Protein 3GAA (pdb70)

B-factor: mean 48.85, std 12.39, range [15.45, 99.06]

Solvent-accessible surface area: 57296 Å² total; per-residue (Å²): 194,160,116,140,52,135,154,103,38,72,22,135,53,101,143,60,40,50,187,84,23,99,96,0,13,0,0,0,0,22,20,56,89,10,25,2,3,6,4,0,0,14,1,0,17,104,28,58,57,18,82,79,49,20,50,8,96,18,112,46,6,19,27,4,0,0,3,5,53,24,100,17,33,12,0,0,7,5,27,0,16,132,61,29,53,8,0,0,0,10,0,22,0,55,22,59,47,84,49,9,42,72,0,0,44,58,1,0,71,62,1,46,103,0,26,9,43,37,0,0,1,2,53,9,43,77,26,118,42,24,116,171,155,53,47,19,50,0,0,0,66,120,98,30,4,74,119,11,97,177,37,61,12,90,42,14,138,32,2,14,11,29,32,16,3,0,3,0,1,8,12,0,24,51,60,182,20,40,3,0,0,0,20,0,20,2,6,92,123,98,65,20,19,22,0,0,46,19,0,0,96,7,0,37,148,28,37,106,23,163,7,146,48,103,145,0,80,108,46,0,84,60,30,13,89,46,15,97,102,6,64,74,49,13,134,100,35,95,118,160,67,146,196,231,109,154,64,156,154,101,42,70,14,139,53,105,146,57,35,50,188,81,19,88,103,0,16,0,0,0,0,22,14,50,85,15,32,3,3,1,4,0,0,19,2,1,18,106,40,51,56,16,84,76,47,22,56,7,79,12,112,48,4,18,34,6,0,0,4,6,52,21,92,12,21,2,0,0,4,1,19,0,18,136,63,33,57,8,0,0,0,5,0,11,1,43,24,60,42,83,58,13,50,67,0,1,51,47,0,0,60,53,0,47,87,1,29,14,42,29,0,0,1,2,51,6,42,78,25,154,64,39,77,190,164,56,44,17,63,0,2,1,76,123,90,38,6,75,108,8,91,180,38,61,13,88,41,15,139,32,1,11,16,30,34,12,3,0,3,0,0,12,22,0,19,40,69,188,25,44,7,0,0,0,19,0,15,3,15,111,127,109,53,20,17,16,0,0,54,15,0,0,93,9,0,37,142,35,41,110,23,161,5,162,46,103,126,2,85,143,52,1,114,48,35,22,115,49,8,114,95,3,60,90,49,31,142,100,28,75,98,160,84,150,194,241,167,110,144,70,162,145,105,37,72,26,132,61,118,132,47,41,54,190,74,26,95,95,0,16,1,0,0,0,22,14,42,88,7,18,3,2,1,5,0,0,15,2,0,17,115,33,54,57,16,82,75,48,22,50,9,97,15,111,43,5,15,34,4,0,0,1,4,48,22,93,17,32,11,0,0,8,3,28,0,24,135,61,33,50,6,0,0,0,5,0,17,1,42,22,59,43,78,50,11,54,72,0,1,50,46,0,0,61,62,0,57,91,0,28,14,44,33,0,0,1,2,50,5,48,63,44,118,57,44,92,171,153,39,56,17,58,0,0,1,69,136,92,29,15,68,131,10,102,199,30,70,12,80,46,8,139,33,2,13,15,27,32,16,1,0,3,0,1,13,20,0,21,39,61,180,26,47,8,0,0,0,19,0,26,3,2,74,123,100,69,15,17,15,0,0,47,13,0,0,97,7,0,30,134,37,44,106,28,157,4,147,46,95,131,4,81,105,60,1,109,67,32,7,123,43,12,59,94,4,41,98,54,24,146,104,28,72,116,147,82,152,184,198,171,116,143,56,127,147,104,34,82,19,132,62,115,142,66,36,41,196,86,24,84,108,0,13,0,1,0,0,23,21,53,88,7,15,4,3,1,4,0,0,13,1,0,17,110,44,52,60,16,79,74,52,18,55,10,88,13,105,56,7,12,34,3,0,0,1,2,60,26,107,13,18,10,0,0,5,4,25,0,22,134,68,35,51,4,0,0,0,3,0,14,0,57,21,61,52,76,51,12,50,66,0,0,50,56,1,0,61,60,0,53,86,0,26,11,44,31,0,0,4,2,57,1,47,71,38,163,89,115,176,125,68,29,15,46,0,1,0,82,126,84,39,9,74,120,9,93,165,32,56,14,91,41,14,140,33,3,12,21,29,39,13,4,0,3,0,0,12,19,0,20,49,64,188,21,50,6,0,1,0,17,0,24,2,35,81,142,110,40,21,11,22,0,0,49,16,1,0,102,11,0,31,136,40,34,114,32,169,5,156,44,85,129,1,76,101,58,1,103,57,27,16,91,47,14,106,95,6,60,71,58,17,133,85,36,84,109,145,72,152,205,199,156,98,130,67,139,145,108,34,70,16,115,61,99,130,59,32,49,186,90,24,102,102,0,12,0,0,0,0,22,12,60,86,11,30,4,2,2,7,0,0,16,3,0,19,100,42,60,56,16,69,78,50,19,54,10,80,15,102,50,6,18,34,6,0,0,1,3,51,18,88,12,28,11,0,0,12,3,28,0,18,130,67,37,52,11,0,0,0,3,0,17,1,47,26,60,45,79,51,12,54,82,0,0,46,51,0,0,60,61,1,52,81,1,25,12,47,23,0,0,4,3,54,7,46,78,15,132,59,72,51,170,138,62,43,14,52,0,0,0,77,144,106,56,12,71,158,13,113,189,39,58,11,92,37,13,134,37,2,12,16,28,37,15,6,0,2,0,0,12,15,2,19,44,61,180,19,46,6,0,0,0,25,0,21,2,17,72,127,105,70,25,24,28,0,0,40,12,0,0,98,8,0,36,132,36,42,107,27,170,7,162,40,124,124,0,75,90,64,2,110,59,32,16,96,44,12,104,99,4,76,88,49,21,139,81,37,79,99,147,103,188,199

Structure (mmCIF, N/CA/C/O backbone):
data_3GAA
#
_entry.id   3GAA
#
_cell.length_a   184.318
_cell.length_b   184.318
_cell.length_c   260.485
_cell.angle_alpha   90.00
_cell.angle_beta   90.00
_cell.angle_gamma   120.00
#
_symmetry.space_group_name_H-M   'H 3 2'
#
loop_
_entity.id
_entity.type
_entity.pdbx_description
1 polymer 'uncharacterized protein Ta1441'
2 water water
#
loop_
_atom_site.group_PDB
_atom_site.id
_atom_site.type_symbol
_atom_site.label_atom_id
_atom_site.label_alt_id
_atom_site.label_comp_id
_atom_site.label_asym_id
_atom_site.label_entity_id
_atom_site.label_seq_id
_atom_site.pdbx_PDB_ins_code
_atom_site.Cartn_x
_atom_site.Cartn_y
_atom_site.Cartn_z
_atom_site.occupancy
_atom_site.B_iso_or_equiv
_atom_site.auth_seq_id
_atom_site.auth_comp_id
_atom_site.auth_asym_id
_atom_site.auth_atom_id
_atom_site.pdbx_PDB_model_num
ATOM 1 N N . MET A 1 4 ? 43.981 95.147 140.442 1.00 82.97 4 MET A N 1
ATOM 2 C CA . MET A 1 4 ? 42.793 94.869 141.321 1.00 83.22 4 MET A CA 1
ATOM 3 C C . MET A 1 4 ? 42.379 96.082 142.175 1.00 81.31 4 MET A C 1
ATOM 4 O O . MET A 1 4 ? 41.196 96.275 142.453 1.00 81.74 4 MET A O 1
ATOM 9 N N . ILE A 1 5 ? 43.362 96.874 142.601 1.00 78.66 5 ILE A N 1
ATOM 10 C CA . ILE A 1 5 ? 43.164 97.912 143.593 1.00 76.27 5 ILE A CA 1
ATOM 11 C C . ILE A 1 5 ? 43.252 99.242 142.852 1.00 74.66 5 ILE A C 1
ATOM 12 O O . ILE A 1 5 ? 44.244 99.922 142.872 1.00 74.14 5 ILE A O 1
ATOM 17 N N . MET A 1 6 ? 42.151 99.550 142.176 1.00 73.43 6 MET A N 1
ATOM 18 C CA . MET A 1 6 ? 41.979 100.672 141.246 1.00 72.31 6 MET A CA 1
ATOM 19 C C . MET A 1 6 ? 41.412 101.879 141.986 1.00 70.64 6 MET A C 1
ATOM 20 O O . MET A 1 6 ? 40.982 101.779 143.122 1.00 69.63 6 MET A O 1
ATOM 25 N N . VAL A 1 7 ? 41.451 103.023 141.322 1.00 69.54 7 VAL A N 1
ATOM 26 C CA . VAL A 1 7 ? 40.579 104.143 141.621 1.00 68.93 7 VAL A CA 1
ATOM 27 C C . VAL A 1 7 ? 39.506 104.154 140.559 1.00 68.40 7 VAL A C 1
ATOM 28 O O . VAL A 1 7 ? 39.789 104.263 139.382 1.00 68.48 7 VAL A O 1
ATOM 32 N N . ASN A 1 8 ? 38.268 104.091 140.984 1.00 68.03 8 ASN A N 1
ATOM 33 C CA . ASN A 1 8 ? 37.176 103.916 140.091 1.00 67.78 8 ASN A CA 1
ATOM 34 C C . ASN A 1 8 ? 36.356 105.178 140.036 1.00 67.71 8 ASN A C 1
ATOM 35 O O . ASN A 1 8 ? 35.938 105.694 141.059 1.00 67.29 8 ASN A O 1
ATOM 40 N N . LYS A 1 9 ? 36.194 105.692 138.828 1.00 68.69 9 LYS A N 1
ATOM 41 C CA . LYS A 1 9 ? 35.560 106.965 138.563 1.00 69.87 9 LYS A CA 1
ATOM 42 C C . LYS A 1 9 ? 34.084 106.804 138.440 1.00 71.01 9 LYS A C 1
ATOM 43 O O . LYS A 1 9 ? 33.603 105.787 138.007 1.00 72.64 9 LYS A O 1
ATOM 49 N N . LYS A 1 10 ? 33.356 107.834 138.795 1.00 71.68 10 LYS A N 1
ATOM 50 C CA . LYS A 1 10 ? 31.933 107.708 138.967 1.00 72.51 10 LYS A CA 1
ATOM 51 C C . LYS A 1 10 ? 31.115 107.644 137.692 1.00 73.03 10 LYS A C 1
ATOM 52 O O . LYS A 1 10 ? 29.998 107.158 137.695 1.00 73.45 10 LYS A O 1
ATOM 58 N N . ALA A 1 11 ? 31.675 108.108 136.597 1.00 73.35 11 ALA A N 1
ATOM 59 C CA . ALA A 1 11 ? 30.970 108.077 135.327 1.00 73.57 11 ALA A CA 1
ATOM 60 C C . ALA A 1 11 ? 31.127 106.758 134.574 1.00 73.13 11 ALA A C 1
ATOM 61 O O . ALA A 1 11 ? 30.392 106.473 133.648 1.00 73.33 11 ALA A O 1
ATOM 63 N N . SER A 1 12 ? 32.104 105.967 134.966 1.00 72.68 12 SER A N 1
ATOM 64 C CA . SER A 1 12 ? 32.516 104.833 134.187 1.00 72.47 12 SER A CA 1
ATOM 65 C C . SER A 1 12 ? 32.369 103.552 134.954 1.00 72.82 12 SER A C 1
ATOM 66 O O . SER A 1 12 ? 33.076 102.592 134.722 1.00 72.12 12 SER A O 1
ATOM 69 N N . GLU A 1 13 ? 31.434 103.549 135.879 1.00 73.58 13 GLU A N 1
ATOM 70 C CA . GLU A 1 13 ? 31.222 102.399 136.776 1.00 74.06 13 GLU A CA 1
ATOM 71 C C . GLU A 1 13 ? 30.758 101.173 135.910 1.00 74.34 13 GLU A C 1
ATOM 72 O O . GLU A 1 13 ? 31.317 100.070 136.006 1.00 74.30 13 GLU A O 1
ATOM 78 N N . SER A 1 14 ? 29.813 101.396 134.991 1.00 74.57 14 SER A N 1
ATOM 79 C CA . SER A 1 14 ? 29.326 100.344 134.071 1.00 74.35 14 SER A CA 1
ATOM 80 C C . SER A 1 14 ? 30.439 99.686 133.228 1.00 73.67 14 SER A C 1
ATOM 81 O O . SER A 1 14 ? 30.258 98.621 132.648 1.00 72.04 14 SER A O 1
ATOM 84 N N . GLN A 1 15 ? 31.590 100.335 133.174 1.00 73.79 15 GLN A N 1
ATOM 85 C CA . GLN A 1 15 ? 32.682 99.877 132.345 1.00 74.08 15 GLN A CA 1
ATOM 86 C C . GLN A 1 15 ? 33.849 99.213 133.126 1.00 73.83 15 GLN A C 1
ATOM 87 O O . GLN A 1 15 ? 34.431 98.245 132.631 1.00 73.81 15 GLN A O 1
ATOM 93 N N . VAL A 1 16 ? 34.187 99.717 134.328 1.00 73.43 16 VAL A N 1
ATOM 94 C CA . VAL A 1 16 ? 35.098 98.996 135.253 1.00 72.96 16 VAL A CA 1
ATOM 95 C C . VAL A 1 16 ? 34.532 97.631 135.635 1.00 72.85 16 VAL A C 1
ATOM 96 O O . VAL A 1 16 ? 35.268 96.654 135.829 1.00 71.66 16 VAL A O 1
ATOM 100 N N . MET A 1 17 ? 33.199 97.617 135.714 1.00 73.30 17 MET A N 1
ATOM 101 C CA . MET A 1 17 ? 32.402 96.559 136.319 1.00 73.57 17 MET A CA 1
ATOM 102 C C . MET A 1 17 ? 31.645 95.602 135.356 1.00 73.31 17 MET A C 1
ATOM 103 O O . MET A 1 17 ? 30.941 94.725 135.836 1.00 72.90 17 MET A O 1
ATOM 108 N N . GLU A 1 18 ? 31.786 95.732 134.030 1.00 73.65 18 GLU A N 1
ATOM 109 C CA . GLU A 1 18 ? 30.924 94.969 133.064 1.00 73.86 18 GLU A CA 1
ATOM 110 C C . GLU A 1 18 ? 29.407 95.078 133.341 1.00 72.74 18 GLU A C 1
ATOM 111 O O . GLU A 1 18 ? 28.677 94.136 133.090 1.00 72.35 18 GLU A O 1
ATOM 117 N N . LEU A 1 19 ? 28.954 96.225 133.857 1.00 72.16 19 LEU A N 1
ATOM 118 C CA . LEU A 1 19 ? 27.657 96.382 134.614 1.00 71.31 19 LEU A CA 1
ATOM 119 C C . LEU A 1 19 ? 26.627 97.011 133.683 1.00 69.97 19 LEU A C 1
ATOM 120 O O . LEU A 1 19 ? 25.680 97.660 134.124 1.00 69.45 19 LEU A O 1
ATOM 125 N N . GLU A 1 20 ? 26.824 96.752 132.386 1.00 68.41 20 GLU A N 1
ATOM 126 C CA . GLU A 1 20 ? 26.272 97.546 131.303 1.00 67.26 20 GLU A CA 1
ATOM 127 C C . GLU A 1 20 ? 24.790 97.257 130.992 1.00 65.84 20 GLU A C 1
ATOM 128 O O . GLU A 1 20 ? 24.052 98.177 130.636 1.00 65.54 20 GLU A O 1
ATOM 134 N N . LYS A 1 21 ? 24.352 96.003 131.152 1.00 64.41 21 LYS A N 1
ATOM 135 C CA . LYS A 1 21 ? 22.909 95.643 131.109 1.00 63.35 21 LYS A CA 1
ATOM 136 C C . LYS A 1 21 ? 22.083 96.539 132.005 1.00 62.59 21 LYS A C 1
ATOM 137 O O . LYS A 1 21 ? 20.928 96.840 131.705 1.00 62.53 21 LYS A O 1
ATOM 139 N N . ARG A 1 22 ? 22.699 96.950 133.110 1.00 62.18 22 ARG A N 1
ATOM 140 C CA . ARG A 1 22 ? 22.027 97.688 134.205 1.00 62.00 22 ARG A CA 1
ATOM 141 C C . ARG A 1 22 ? 21.344 98.966 133.721 1.00 60.50 22 ARG A C 1
ATOM 142 O O . ARG A 1 22 ? 20.221 99.229 134.098 1.00 59.74 22 ARG A O 1
ATOM 150 N N . ASN A 1 23 ? 22.016 99.744 132.879 1.00 59.27 23 ASN A N 1
ATOM 151 C CA . ASN A 1 23 ? 21.414 100.981 132.376 1.00 58.92 23 ASN A CA 1
ATOM 152 C C . ASN A 1 23 ? 20.778 100.806 130.960 1.00 57.38 23 ASN A C 1
ATOM 153 O O . ASN A 1 23 ? 20.872 101.708 130.106 1.00 57.34 23 ASN A O 1
ATOM 158 N N . TYR A 1 24 ? 20.145 99.639 130.740 1.00 55.24 24 TYR A N 1
ATOM 159 C CA . TYR A 1 24 ? 19.384 99.331 129.525 1.00 53.25 24 TYR A CA 1
ATOM 160 C C . TYR A 1 24 ? 18.199 98.480 129.873 1.00 52.84 24 TYR A C 1
ATOM 161 O O . TYR A 1 24 ? 18.357 97.412 130.469 1.00 53.71 24 TYR A O 1
ATOM 170 N N . ASN A 1 25 ? 17.014 98.931 129.469 1.00 51.67 25 ASN A N 1
ATOM 171 C CA . ASN A 1 25 ? 15.788 98.170 129.676 1.00 50.69 25 ASN A CA 1
ATOM 172 C C . ASN A 1 25 ? 15.565 97.291 128.496 1.00 48.46 25 ASN A C 1
ATOM 173 O O . ASN A 1 25 ? 14.734 97.549 127.660 1.00 48.53 25 ASN A O 1
ATOM 178 N N . ASN A 1 26 ? 16.385 96.273 128.394 1.00 46.50 26 ASN A N 1
ATOM 179 C CA . ASN A 1 26 ? 16.115 95.130 127.508 1.00 45.74 26 ASN A CA 1
ATOM 180 C C . ASN A 1 26 ? 15.882 95.300 125.995 1.00 42.94 26 ASN A C 1
ATOM 181 O O . ASN A 1 26 ? 14.986 94.688 125.416 1.00 41.78 26 ASN A O 1
ATOM 186 N N . PRO A 1 27 ? 16.763 96.069 125.360 1.00 40.06 27 PRO A N 1
ATOM 187 C CA . PRO A 1 27 ? 16.463 96.786 124.144 1.00 38.48 27 PRO A CA 1
ATOM 188 C C . PRO A 1 27 ? 16.340 95.905 122.930 1.00 36.57 27 PRO A C 1
ATOM 189 O O . PRO A 1 27 ? 16.897 94.810 122.916 1.00 35.53 27 PRO A O 1
ATOM 193 N N . VAL A 1 28 ? 15.582 96.363 121.941 1.00 34.81 28 VAL A N 1
ATOM 194 C CA . VAL A 1 28 ? 15.572 95.695 120.637 1.00 34.43 28 VAL A CA 1
ATOM 195 C C . VAL A 1 28 ? 16.556 96.425 119.757 1.00 34.27 28 VAL A C 1
ATOM 196 O O . VAL A 1 28 ? 16.477 97.665 119.673 1.00 35.21 28 VAL A O 1
ATOM 200 N N . VAL A 1 29 ? 17.464 95.684 119.116 1.00 33.37 29 VAL A N 1
ATOM 201 C CA . VAL A 1 29 ? 18.539 96.306 118.357 1.00 33.79 29 VAL A CA 1
ATOM 202 C C . VAL A 1 29 ? 18.352 96.216 116.851 1.00 33.68 29 VAL A C 1
ATOM 203 O O . VAL A 1 29 ? 18.289 95.127 116.301 1.00 33.63 29 VAL A O 1
ATOM 207 N N . LEU A 1 30 ? 18.301 97.362 116.185 1.00 33.80 30 LEU A N 1
ATOM 208 C CA . LEU A 1 30 ? 18.115 97.390 114.740 1.00 34.39 30 LEU A CA 1
ATOM 209 C C . LEU A 1 30 ? 19.422 97.747 114.062 1.00 35.65 30 LEU A C 1
ATOM 210 O O . LEU A 1 30 ? 20.080 98.677 114.487 1.00 35.90 30 LEU A O 1
ATOM 215 N N . CYS A 1 31 ? 19.788 97.046 112.983 1.00 37.71 31 CYS A N 1
ATOM 216 C CA . CYS A 1 31 ? 21.071 97.289 112.277 1.00 39.20 31 CYS A CA 1
ATOM 217 C C . CYS A 1 31 ? 20.974 97.643 110.833 1.00 39.60 31 CYS A C 1
ATOM 218 O O . CYS A 1 31 ? 20.149 97.061 110.128 1.00 40.77 31 CYS A O 1
ATOM 221 N N . GLY A 1 32 ? 21.884 98.509 110.385 1.00 39.66 32 GLY A N 1
ATOM 222 C CA . GLY A 1 32 ? 22.001 98.887 108.991 1.00 39.96 32 GLY A CA 1
ATOM 223 C C . GLY A 1 32 ? 23.463 99.006 108.581 1.00 40.71 32 GLY A C 1
ATOM 224 O O . GLY A 1 32 ? 24.234 99.784 109.135 1.00 40.41 32 GLY A O 1
ATOM 225 N N . PHE A 1 33 ? 23.833 98.239 107.573 1.00 41.88 33 PHE A N 1
ATOM 226 C CA . PHE A 1 33 ? 25.183 98.294 107.031 1.00 42.47 33 PHE A CA 1
ATOM 227 C C . PHE A 1 33 ? 25.166 98.702 105.587 1.00 42.63 33 PHE A C 1
ATOM 228 O O . PHE A 1 33 ? 24.143 98.782 104.947 1.00 43.14 33 PHE A O 1
ATOM 236 N N . ALA A 1 34 ? 26.341 98.991 105.099 1.00 43.62 34 ALA A N 1
ATOM 237 C CA . ALA A 1 34 ? 26.515 99.593 103.835 1.00 44.37 34 ALA A CA 1
ATOM 238 C C . ALA A 1 34 ? 26.704 98.455 102.857 1.00 45.06 34 ALA A C 1
ATOM 239 O O . ALA A 1 34 ? 27.810 98.257 102.390 1.00 46.63 34 ALA A O 1
ATOM 241 N N . GLY A 1 35 ? 25.637 97.69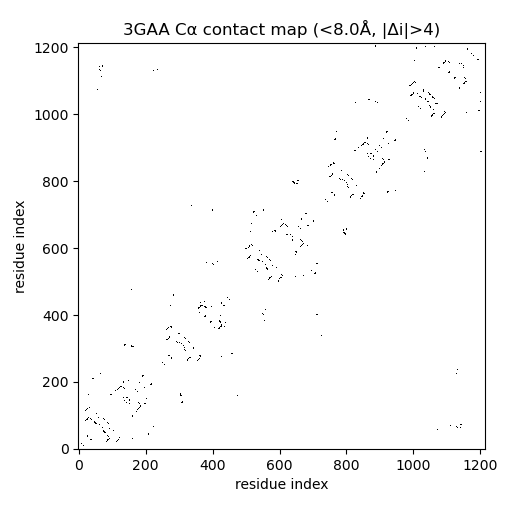9 102.579 1.00 45.33 35 GLY A N 1
ATOM 242 C CA . GLY A 1 35 ? 25.673 96.516 101.692 1.00 45.33 35 GLY A CA 1
ATOM 243 C C . GLY A 1 35 ? 25.481 96.841 100.213 1.00 46.05 35 GLY A C 1
ATOM 244 O O . GLY A 1 35 ? 25.994 97.865 99.719 1.00 45.91 35 GLY A O 1
ATOM 245 N N . SER A 1 36 ? 24.751 95.985 99.483 1.00 46.67 36 SER A N 1
ATOM 246 C CA . SER A 1 36 ? 24.474 96.273 98.039 1.00 47.34 36 SER A CA 1
ATOM 247 C C . SER A 1 36 ? 23.569 97.472 97.947 1.00 46.75 36 SER A C 1
ATOM 248 O O . SER A 1 36 ? 24.033 98.586 97.677 1.00 49.51 36 SER A O 1
ATOM 251 N N . THR A 1 37 ? 22.305 97.283 98.277 1.00 45.01 37 THR A N 1
ATOM 252 C CA . THR A 1 37 ? 21.385 98.421 98.368 1.00 43.18 37 THR A CA 1
ATOM 253 C C . THR A 1 37 ? 21.852 99.352 99.476 1.00 40.84 37 THR A C 1
ATOM 254 O O . THR A 1 37 ? 22.625 98.958 100.316 1.00 39.77 37 THR A O 1
ATOM 258 N N . PRO A 1 38 ? 21.402 100.604 99.455 1.00 39.54 38 PRO A N 1
ATOM 259 C CA . PRO A 1 38 ? 21.587 101.548 100.571 1.00 38.39 38 PRO A CA 1
ATOM 260 C C . PRO A 1 38 ? 20.476 101.486 101.631 1.00 37.49 38 PRO A C 1
ATOM 261 O O . PRO A 1 38 ? 20.523 102.282 102.583 1.00 37.35 38 PRO A O 1
ATOM 265 N N . THR A 1 39 ? 19.499 100.565 101.497 1.00 35.86 39 THR A N 1
ATOM 266 C CA . THR A 1 39 ? 18.312 100.688 102.289 1.00 35.04 39 THR A CA 1
ATOM 267 C C . THR A 1 39 ? 18.501 100.378 103.783 1.00 34.12 39 THR A C 1
ATOM 268 O O . THR A 1 39 ? 17.825 100.985 104.588 1.00 35.18 39 THR A O 1
ATOM 272 N N . GLY A 1 40 ? 19.417 99.508 104.189 1.00 33.17 40 GLY A N 1
ATOM 273 C CA . GLY A 1 40 ? 19.709 99.349 105.627 1.00 32.18 40 GLY A CA 1
ATOM 274 C C . GLY A 1 40 ? 20.176 100.623 106.357 1.00 31.85 40 GLY A C 1
ATOM 275 O O . GLY A 1 40 ? 19.625 100.985 107.401 1.00 30.87 40 GLY A O 1
ATOM 276 N N . VAL A 1 41 ? 21.192 101.303 105.809 1.00 31.42 41 VAL A N 1
ATOM 277 C CA . VAL A 1 41 ? 21.725 102.548 106.411 1.00 30.75 41 VAL A CA 1
ATOM 278 C C . VAL A 1 41 ? 20.699 103.674 106.317 1.00 30.05 41 VAL A C 1
ATOM 279 O O . VAL A 1 41 ? 20.563 104.505 107.210 1.00 30.34 41 VAL A O 1
ATOM 283 N N . LEU A 1 42 ? 19.942 103.692 105.244 1.00 29.41 42 LEU A N 1
ATOM 284 C CA . LEU A 1 42 ? 18.867 104.646 105.149 1.00 28.74 42 LEU A CA 1
ATOM 285 C C . LEU A 1 42 ? 17.819 104.387 106.188 1.00 28.21 42 LEU A C 1
ATOM 286 O O . LEU A 1 42 ? 17.343 105.321 106.774 1.00 30.01 42 LEU A O 1
ATOM 291 N N . ALA A 1 43 ? 17.434 103.150 106.451 1.00 27.61 43 ALA A N 1
ATOM 292 C CA . ALA A 1 43 ? 16.493 102.921 107.566 1.00 27.29 43 ALA A CA 1
ATOM 293 C C . ALA A 1 43 ? 17.119 103.344 108.905 1.00 26.34 43 ALA A C 1
ATOM 294 O O . ALA A 1 43 ? 16.537 104.116 109.627 1.00 24.31 43 ALA A O 1
ATOM 296 N N . ALA A 1 44 ? 18.333 102.848 109.178 1.00 26.71 44 ALA A N 1
ATOM 297 C CA . ALA A 1 44 ? 19.078 103.133 110.413 1.00 26.72 44 ALA A CA 1
ATOM 298 C C . ALA A 1 44 ? 19.030 104.602 110.620 1.00 27.70 44 ALA A C 1
ATOM 299 O O . ALA A 1 44 ? 18.506 105.040 111.637 1.00 30.12 44 ALA A O 1
ATOM 301 N N . SER A 1 45 ? 19.506 105.381 109.654 1.00 27.17 45 SER A N 1
ATOM 302 C CA . SER A 1 45 ? 19.491 106.834 109.811 1.00 26.77 45 SER A CA 1
ATOM 303 C C . SER A 1 45 ? 18.139 107.415 110.050 1.00 26.05 45 SER A C 1
ATOM 304 O O . SER A 1 45 ? 17.977 108.220 110.972 1.00 25.78 45 SER A O 1
ATOM 307 N N . TYR A 1 46 ? 17.180 107.027 109.220 1.00 25.21 46 TYR A N 1
ATOM 308 C CA . TYR A 1 46 ? 15.831 107.485 109.430 1.00 25.13 46 TYR A CA 1
ATOM 309 C C . TYR A 1 46 ? 15.419 107.273 110.865 1.00 25.19 46 TYR A C 1
ATOM 310 O O . TYR A 1 46 ? 15.014 108.214 111.498 1.00 25.47 46 TYR A O 1
ATOM 319 N N . ILE A 1 47 ? 15.538 106.055 111.398 1.00 25.06 47 ILE A N 1
ATOM 320 C CA . ILE A 1 47 ? 14.889 105.804 112.653 1.00 25.11 47 ILE A CA 1
ATOM 321 C C . ILE A 1 47 ? 15.645 106.564 113.770 1.00 24.95 47 ILE A C 1
ATOM 322 O O . ILE A 1 47 ? 15.039 107.116 114.674 1.00 23.21 47 ILE A O 1
ATOM 327 N N . VAL A 1 48 ? 16.969 106.628 113.669 1.00 26.15 48 VAL A N 1
ATOM 328 C CA . VAL A 1 48 ? 17.814 107.413 114.581 1.00 26.68 48 VAL A CA 1
ATOM 329 C C . VAL A 1 48 ? 17.279 108.809 114.666 1.00 27.64 48 VAL A C 1
ATOM 330 O O . VAL A 1 48 ? 17.008 109.325 115.749 1.00 29.40 48 VAL A O 1
ATOM 334 N N . GLU A 1 49 ? 17.099 109.441 113.526 1.00 28.06 49 GLU A N 1
ATOM 335 C CA . GLU A 1 49 ? 16.508 110.764 113.529 1.00 28.33 49 GLU A CA 1
ATOM 336 C C . GLU A 1 49 ? 15.094 110.766 114.070 1.00 27.38 49 GLU A C 1
ATOM 337 O O . GLU A 1 49 ? 14.764 111.614 114.869 1.00 27.61 49 GLU A O 1
ATOM 343 N N . THR A 1 50 ? 14.245 109.839 113.650 1.00 26.87 50 THR A N 1
ATOM 344 C CA . THR A 1 50 ? 12.833 109.979 113.977 1.00 26.11 50 THR A CA 1
ATOM 345 C C . THR A 1 50 ? 12.509 109.520 115.409 1.00 26.36 50 THR A C 1
ATOM 346 O O . THR A 1 50 ? 11.630 110.036 116.002 1.00 26.02 50 THR A O 1
ATOM 350 N N . LEU A 1 51 ? 13.265 108.641 116.032 1.00 27.77 51 LEU A N 1
ATOM 351 C CA . LEU A 1 51 ? 13.019 108.427 117.459 1.00 28.27 51 LEU A CA 1
ATOM 352 C C . LEU A 1 51 ? 13.829 109.408 118.284 1.00 29.44 51 LEU A C 1
ATOM 353 O O . LEU A 1 51 ? 13.710 109.467 119.505 1.00 29.60 51 LEU A O 1
ATOM 358 N N . GLY A 1 52 ? 14.640 110.221 117.622 1.00 30.86 52 GLY A N 1
ATOM 359 C CA . GLY A 1 52 ? 15.392 111.258 118.337 1.00 31.22 52 GLY A CA 1
ATOM 360 C C . GLY A 1 52 ? 16.372 110.597 119.266 1.00 31.42 52 GLY A C 1
ATOM 361 O O . GLY A 1 52 ? 16.482 110.959 120.405 1.00 30.47 52 GLY A O 1
ATOM 362 N N . MET A 1 53 ? 17.052 109.585 118.753 1.00 32.43 53 MET A N 1
ATOM 363 C CA . MET A 1 53 ? 17.906 108.772 119.548 1.00 33.24 53 MET A CA 1
ATOM 364 C C . MET A 1 53 ? 19.184 109.594 119.708 1.00 34.15 53 MET A C 1
ATOM 365 O O . MET A 1 53 ? 19.392 110.573 118.981 1.00 34.12 53 MET A O 1
ATOM 370 N N . HIS A 1 54 ? 20.042 109.144 120.620 1.00 34.72 54 HIS A N 1
ATOM 371 C CA . HIS A 1 54 ? 21.237 109.835 121.027 1.00 35.36 54 HIS A CA 1
ATOM 372 C C . HIS A 1 54 ? 22.406 108.864 120.901 1.00 36.04 54 HIS A C 1
ATOM 373 O O . HIS A 1 54 ? 22.246 107.632 120.993 1.00 35.53 54 HIS A O 1
ATOM 380 N N . GLN A 1 55 ? 23.604 109.406 120.676 1.00 36.74 55 GLN A N 1
ATOM 381 C CA . GLN A 1 55 ? 24.756 108.530 120.491 1.00 36.73 55 GLN A CA 1
ATOM 382 C C . GLN A 1 55 ? 25.202 107.878 121.810 1.00 36.24 55 GLN A C 1
ATOM 383 O O . GLN A 1 55 ? 25.174 108.493 122.828 1.00 37.17 55 GLN A O 1
ATOM 389 N N . VAL A 1 56 ? 25.628 106.641 121.769 1.00 35.59 56 VAL A N 1
ATOM 390 C CA . VAL A 1 56 ? 25.868 105.875 122.947 1.00 35.04 56 VAL A CA 1
ATOM 391 C C . VAL A 1 56 ? 27.184 105.084 122.894 1.00 35.62 56 VAL A C 1
ATOM 392 O O . VAL A 1 56 ? 27.738 104.722 123.903 1.00 35.55 56 VAL A O 1
ATOM 396 N N . ALA A 1 57 ? 27.685 104.793 121.710 1.00 36.39 57 ALA A N 1
ATOM 397 C CA . ALA A 1 57 ? 28.865 103.938 121.562 1.00 36.66 57 ALA A CA 1
ATOM 398 C C . ALA A 1 57 ? 29.437 104.062 120.147 1.00 37.09 57 ALA A C 1
ATOM 399 O O . ALA A 1 57 ? 28.738 104.431 119.210 1.00 36.97 57 ALA A O 1
ATOM 401 N N . HIS A 1 58 ? 30.729 103.807 120.006 1.00 38.18 58 HIS A N 1
ATOM 402 C CA . HIS A 1 58 ? 31.340 103.618 118.677 1.00 38.75 58 HIS A CA 1
ATOM 403 C C . HIS A 1 58 ? 31.897 102.218 118.688 1.00 39.19 58 HIS A C 1
ATOM 404 O O . HIS A 1 58 ? 32.256 101.740 119.747 1.00 37.20 58 HIS A O 1
ATOM 411 N N . LEU A 1 59 ? 31.978 101.596 117.510 1.00 40.87 59 LEU A N 1
ATOM 412 C CA . LEU A 1 59 ? 32.663 100.326 117.325 1.00 42.41 59 LEU A CA 1
ATOM 413 C C . LEU A 1 59 ? 33.992 100.642 116.637 1.00 43.71 59 LEU A C 1
ATOM 414 O O . LEU A 1 59 ? 34.055 101.082 115.492 1.00 43.73 59 LEU A O 1
ATOM 419 N N . ILE A 1 60 ? 35.047 100.444 117.404 1.00 45.92 60 ILE A N 1
ATOM 420 C CA . ILE A 1 60 ? 36.446 100.712 117.044 1.00 47.39 60 ILE A CA 1
ATOM 421 C C . ILE A 1 60 ? 37.034 99.419 116.519 1.00 47.71 60 ILE A C 1
ATOM 422 O O . ILE A 1 60 ? 36.814 98.351 117.129 1.00 46.78 60 ILE A O 1
ATOM 427 N N . SER A 1 61 ? 37.835 99.505 115.458 1.00 48.26 61 SER A N 1
ATOM 428 C CA . SER A 1 61 ? 38.477 98.300 114.914 1.00 49.24 61 SER A CA 1
ATOM 429 C C . SER A 1 61 ? 39.411 98.579 113.759 1.00 49.44 61 SER A C 1
ATOM 430 O O . SER A 1 61 ? 39.135 99.388 112.894 1.00 49.71 61 SER A O 1
ATOM 433 N N . GLN A 1 62 ? 40.488 97.837 113.703 1.00 49.90 62 GLN A N 1
ATOM 434 C CA . GLN A 1 62 ? 41.385 97.931 112.594 1.00 50.75 62 GLN A CA 1
ATOM 435 C C . GLN A 1 62 ? 40.752 97.569 111.257 1.00 50.77 62 GLN A C 1
ATOM 436 O O . GLN A 1 62 ? 41.262 97.916 110.191 1.00 50.75 62 GLN A O 1
ATOM 442 N N . HIS A 1 63 ? 39.621 96.891 111.313 1.00 50.74 63 HIS A N 1
ATOM 443 C CA . HIS A 1 63 ? 39.023 96.365 110.129 1.00 50.99 63 HIS A CA 1
ATOM 444 C C . HIS A 1 63 ? 37.789 97.068 109.650 1.00 50.07 63 HIS A C 1
ATOM 445 O O . HIS A 1 63 ? 37.022 96.529 108.896 1.00 50.76 63 HIS A O 1
ATOM 452 N N . ILE A 1 64 ? 37.643 98.312 110.042 1.00 49.28 64 ILE A N 1
ATOM 453 C CA . ILE A 1 64 ? 36.589 99.191 109.578 1.00 48.18 64 ILE A CA 1
ATOM 454 C C . ILE A 1 64 ? 37.356 100.262 108.811 1.00 47.58 64 ILE A C 1
ATOM 455 O O . ILE A 1 64 ? 38.296 100.853 109.355 1.00 48.32 64 ILE A O 1
ATOM 460 N N . PRO A 1 65 ? 37.002 100.526 107.554 1.00 46.45 65 PRO A N 1
ATOM 461 C CA . PRO A 1 65 ? 37.840 101.508 106.861 1.00 45.79 65 PRO A CA 1
ATOM 462 C C . PRO A 1 65 ? 37.998 102.756 107.716 1.00 45.79 65 PRO A C 1
ATOM 463 O O . PRO A 1 65 ? 36.985 103.262 108.250 1.00 45.27 65 PRO A O 1
ATOM 467 N N . PRO A 1 66 ? 39.257 103.225 107.898 1.00 44.78 66 PRO A N 1
ATOM 468 C CA . PRO A 1 66 ? 39.679 104.246 108.846 1.00 44.22 66 PRO A CA 1
ATOM 469 C C . PRO A 1 66 ? 39.476 105.630 108.272 1.00 43.44 66 PRO A C 1
ATOM 470 O O . PRO A 1 66 ? 40.343 106.521 108.347 1.00 44.55 66 PRO A O 1
ATOM 474 N N . VAL A 1 67 ? 38.271 105.802 107.770 1.00 42.12 67 VAL A N 1
ATOM 475 C CA . VAL A 1 67 ? 37.865 106.901 106.939 1.00 40.36 67 VAL A CA 1
ATOM 476 C C . VAL A 1 67 ? 36.852 107.651 107.776 1.00 39.15 67 VAL A C 1
ATOM 477 O O . VAL A 1 67 ? 36.069 107.023 108.472 1.00 39.15 67 VAL A O 1
ATOM 481 N N . ALA A 1 68 ? 36.866 108.973 107.754 1.00 37.87 68 ALA A N 1
ATOM 482 C CA . ALA A 1 68 ? 35.828 109.760 108.449 1.00 36.55 68 ALA A CA 1
ATOM 483 C C . ALA A 1 68 ? 34.768 110.204 107.441 1.00 35.87 68 ALA A C 1
ATOM 484 O O . ALA A 1 68 ? 35.106 110.518 106.292 1.00 35.26 68 ALA A O 1
ATOM 486 N N . VAL A 1 69 ? 33.490 110.200 107.842 1.00 35.31 69 VAL A N 1
ATOM 487 C CA . VAL A 1 69 ? 32.441 110.754 106.971 1.00 35.29 69 VAL A CA 1
ATOM 488 C C . VAL A 1 69 ? 32.129 112.217 107.300 1.00 35.14 69 VAL A C 1
ATOM 489 O O . VAL A 1 69 ? 32.028 112.606 108.444 1.00 35.08 69 VAL A O 1
ATOM 493 N N . PHE A 1 70 ? 32.052 113.033 106.264 1.00 35.74 70 PHE A N 1
ATOM 494 C CA . PHE A 1 70 ? 31.809 114.451 106.403 1.00 36.47 70 PHE A CA 1
ATOM 495 C C . PHE A 1 70 ? 30.771 114.910 105.381 1.00 37.99 70 PHE A C 1
ATOM 496 O O . PHE A 1 70 ? 30.788 116.061 104.968 1.00 39.14 70 PHE A O 1
ATOM 504 N N . VAL A 1 71 ? 29.858 114.024 104.974 1.00 39.38 71 VAL A N 1
ATOM 505 C CA . VAL A 1 71 ? 28.872 114.384 103.968 1.00 40.25 71 VAL A CA 1
ATOM 506 C C . VAL A 1 71 ? 27.885 115.270 104.665 1.00 41.44 71 VAL A C 1
ATOM 507 O O . VAL A 1 71 ? 27.575 115.067 105.849 1.00 42.32 71 VAL A O 1
ATOM 511 N N . GLY A 1 72 ? 27.419 116.275 103.934 1.00 42.58 72 GLY A N 1
ATOM 512 C CA . GLY A 1 72 ? 26.638 117.353 104.507 1.00 43.33 72 GLY A CA 1
ATOM 513 C C . GLY A 1 72 ? 27.340 118.106 105.637 1.00 44.20 72 GLY A C 1
ATOM 514 O O . GLY A 1 72 ? 26.674 118.562 106.577 1.00 45.69 72 GLY A O 1
ATOM 515 N N . GLY A 1 73 ? 28.667 118.232 105.586 1.00 44.30 73 GLY A N 1
ATOM 516 C CA . GLY A 1 73 ? 29.408 118.948 106.628 1.00 44.42 73 GLY A CA 1
ATOM 517 C C . GLY A 1 73 ? 29.154 118.516 108.081 1.00 44.76 73 GLY A C 1
ATOM 518 O O . GLY A 1 73 ? 29.308 119.318 109.007 1.00 44.95 73 GLY A O 1
ATOM 519 N N . LYS A 1 74 ? 28.784 117.256 108.292 1.00 44.54 74 LYS A N 1
ATOM 520 C CA . LYS A 1 74 ? 28.649 116.738 109.640 1.00 45.07 74 LYS A CA 1
ATOM 521 C C . LYS A 1 74 ? 29.778 115.734 109.793 1.00 43.26 74 LYS A C 1
ATOM 522 O O . LYS A 1 74 ? 29.743 114.664 109.202 1.00 43.06 74 LYS A O 1
ATOM 528 N N . LEU A 1 75 ? 30.807 116.081 110.545 1.00 41.41 75 LEU A N 1
ATOM 529 C CA . LEU A 1 75 ? 31.876 115.110 110.779 1.00 40.15 75 LEU A CA 1
ATOM 530 C C . LEU A 1 75 ? 31.412 113.943 111.673 1.00 39.52 75 LEU A C 1
ATOM 531 O O . LEU A 1 75 ? 30.890 114.146 112.754 1.00 38.89 75 LEU A O 1
ATOM 536 N N . ARG A 1 76 ? 31.566 112.712 111.218 1.00 39.07 76 ARG A N 1
ATOM 537 C CA . ARG A 1 76 ? 31.436 111.599 112.135 1.00 39.19 76 ARG A CA 1
ATOM 538 C C . ARG A 1 76 ? 32.187 110.349 111.769 1.00 39.50 76 ARG A C 1
ATOM 539 O O . ARG A 1 76 ? 32.557 110.096 110.621 1.00 39.63 76 ARG A O 1
ATOM 547 N N . HIS A 1 77 ? 32.379 109.550 112.799 1.00 39.13 77 HIS A N 1
ATOM 548 C CA . HIS A 1 77 ? 32.935 108.247 112.632 1.00 39.12 77 HIS A CA 1
ATOM 549 C C . HIS A 1 77 ? 31.905 107.342 111.924 1.00 38.37 77 HIS A C 1
ATOM 550 O O . HIS A 1 77 ? 30.704 107.404 112.201 1.00 38.70 77 HIS A O 1
ATOM 557 N N . PRO A 1 78 ? 32.372 106.479 111.028 1.00 37.59 78 PRO A N 1
ATOM 558 C CA . PRO A 1 78 ? 31.538 105.583 110.214 1.00 37.27 78 PRO A CA 1
ATOM 559 C C . PRO A 1 78 ? 30.673 104.535 110.912 1.00 37.04 78 PRO A C 1
ATOM 560 O O . PRO A 1 78 ? 29.701 104.119 110.328 1.00 37.18 78 PRO A O 1
ATOM 564 N N . PHE A 1 79 ? 31.044 104.060 112.101 1.00 37.38 79 PHE A N 1
ATOM 565 C CA . PHE A 1 79 ? 30.282 103.021 112.826 1.00 36.98 79 PHE A CA 1
ATOM 566 C C . PHE A 1 79 ? 29.859 103.528 114.219 1.00 36.52 79 PHE A C 1
ATOM 567 O O . PHE A 1 79 ? 30.708 103.654 115.115 1.00 36.64 79 PHE A O 1
ATOM 575 N N . ARG A 1 80 ? 28.539 103.733 114.390 1.00 35.59 80 ARG A N 1
ATOM 576 C CA . ARG A 1 80 ? 27.927 104.400 115.546 1.00 34.86 80 ARG A CA 1
ATOM 577 C C . ARG A 1 80 ? 26.756 103.593 116.064 1.00 33.52 80 ARG A C 1
ATOM 578 O O . ARG A 1 80 ? 26.084 102.965 115.302 1.00 33.51 80 ARG A O 1
ATOM 586 N N . ILE A 1 81 ? 26.528 103.631 117.375 1.00 32.40 81 ILE A N 1
ATOM 587 C CA . ILE A 1 81 ? 25.430 102.944 117.999 1.00 31.32 81 ILE A CA 1
ATOM 588 C C . ILE A 1 81 ? 24.638 103.935 118.801 1.00 31.36 81 ILE A C 1
ATOM 589 O O . ILE A 1 81 ? 25.197 104.676 119.566 1.00 30.95 81 ILE A O 1
ATOM 594 N N . TYR A 1 82 ? 23.328 103.930 118.614 1.00 31.58 82 TYR A N 1
ATOM 595 C CA . TYR A 1 82 ? 22.459 104.867 119.271 1.00 32.51 82 TYR A CA 1
ATOM 596 C C . TYR A 1 82 ? 21.448 104.172 120.127 1.00 32.11 82 TYR A C 1
ATOM 597 O O . TYR A 1 82 ? 21.113 103.030 119.871 1.00 33.19 82 TYR A O 1
ATOM 606 N N . ALA A 1 83 ? 20.939 104.917 121.095 1.00 32.00 83 ALA A N 1
ATOM 607 C CA . ALA A 1 83 ? 19.899 104.512 122.010 1.00 31.83 83 ALA A CA 1
ATOM 608 C C . ALA A 1 83 ? 18.797 105.540 121.953 1.00 32.51 83 ALA A C 1
ATOM 609 O O . ALA A 1 83 ? 19.030 106.725 121.795 1.00 31.51 83 ALA A O 1
ATOM 611 N N . ASN A 1 84 ? 17.576 105.077 122.101 1.00 34.10 84 ASN A N 1
ATOM 612 C CA . ASN A 1 84 ? 16.473 105.956 122.418 1.00 34.99 84 ASN A CA 1
ATOM 613 C C . ASN A 1 84 ? 16.480 106.298 123.913 1.00 36.87 84 ASN A C 1
ATOM 614 O O . ASN A 1 84 ? 17.373 105.937 124.687 1.00 36.41 84 ASN A O 1
ATOM 619 N N . ASN A 1 85 ? 15.470 107.029 124.323 1.00 39.38 85 ASN A N 1
ATOM 620 C CA . ASN A 1 85 ? 15.528 107.648 125.613 1.00 40.85 85 ASN A CA 1
ATOM 621 C C . ASN A 1 85 ? 15.322 106.687 126.770 1.00 40.85 85 ASN A C 1
ATOM 622 O O . ASN A 1 85 ? 15.939 106.817 127.800 1.00 41.14 85 ASN A O 1
ATOM 627 N N . SER A 1 86 ? 14.439 105.722 126.589 1.00 41.05 86 SER A N 1
ATOM 628 C CA . SER A 1 86 ? 14.200 104.688 127.581 1.00 40.45 86 SER A CA 1
ATOM 629 C C . SER A 1 86 ? 15.225 103.612 127.502 1.00 39.92 86 SER A C 1
ATOM 630 O O . SER A 1 86 ? 15.175 102.685 128.274 1.00 41.67 86 SER A O 1
ATOM 633 N N . ASN A 1 87 ? 16.144 103.699 126.559 1.00 38.97 87 ASN A N 1
ATOM 634 C CA . ASN A 1 87 ? 17.099 102.624 126.335 1.00 38.48 87 ASN A CA 1
ATOM 635 C C . ASN A 1 87 ? 16.407 101.258 126.128 1.00 37.55 87 ASN A C 1
ATOM 636 O O . ASN A 1 87 ? 16.814 100.237 126.649 1.00 36.73 87 ASN A O 1
ATOM 641 N N . THR A 1 88 ? 15.353 101.300 125.314 1.00 37.11 88 THR A N 1
ATOM 642 C CA . THR A 1 88 ? 14.618 100.139 124.831 1.00 37.06 88 THR A CA 1
ATOM 643 C C . THR A 1 88 ? 14.797 99.846 123.339 1.00 36.68 88 THR A C 1
ATOM 644 O O . THR A 1 88 ? 14.356 98.812 122.872 1.00 37.26 88 THR A O 1
ATOM 648 N N . VAL A 1 89 ? 15.430 100.729 122.580 1.00 36.14 89 VAL A N 1
ATOM 649 C CA . VAL A 1 89 ? 15.700 100.446 121.173 1.00 35.34 89 VAL A CA 1
ATOM 650 C C . VAL A 1 89 ? 17.096 100.974 120.898 1.00 35.19 89 VAL A C 1
ATOM 651 O O . VAL A 1 89 ? 17.394 102.143 121.169 1.00 34.51 89 VAL A O 1
ATOM 655 N N . LEU A 1 90 ? 17.952 100.118 120.375 1.00 34.32 90 LEU A N 1
ATOM 656 C CA . LEU A 1 90 ? 19.217 100.588 119.942 1.00 34.54 90 LEU A CA 1
ATOM 657 C C . LEU A 1 90 ? 19.241 100.533 118.424 1.00 34.42 90 LEU A C 1
ATOM 658 O O . LEU A 1 90 ? 18.512 99.743 117.787 1.00 34.46 90 LEU A O 1
ATOM 663 N N . VAL A 1 91 ? 20.078 101.374 117.839 1.00 33.60 91 VAL A N 1
ATOM 664 C CA . VAL A 1 91 ? 20.396 101.244 116.423 1.00 33.32 91 VAL A CA 1
ATOM 665 C C . VAL A 1 91 ? 21.911 101.188 116.229 1.00 34.19 91 VAL A C 1
ATOM 666 O O . VAL A 1 91 ? 22.652 101.968 116.798 1.00 33.42 91 VAL A O 1
ATOM 670 N N . ALA A 1 92 ? 22.352 100.213 115.451 1.00 35.11 92 ALA A N 1
ATOM 671 C CA . ALA A 1 92 ? 23.733 100.052 115.148 1.00 35.50 92 ALA A CA 1
ATOM 672 C C . ALA A 1 92 ? 23.791 100.323 113.675 1.00 36.08 92 ALA A C 1
ATOM 673 O O . ALA A 1 92 ? 23.036 99.715 112.919 1.00 35.93 92 ALA A O 1
ATOM 675 N N . MET A 1 93 ? 24.627 101.269 113.266 1.00 37.09 93 MET A N 1
ATOM 676 C CA . MET A 1 93 ? 24.803 101.542 111.835 1.00 38.59 93 MET A CA 1
ATOM 677 C C . MET A 1 93 ? 26.209 101.748 111.460 1.00 38.46 93 MET A C 1
ATOM 678 O O . MET A 1 93 ? 26.979 102.356 112.198 1.00 38.21 93 MET A O 1
ATOM 683 N N . CYS A 1 94 ? 26.513 101.280 110.259 1.00 38.28 94 CYS A N 1
ATOM 684 C CA . CYS A 1 94 ? 27.798 101.506 109.668 1.00 37.82 94 CYS A CA 1
ATOM 685 C C . CYS A 1 94 ? 27.695 102.040 108.243 1.00 36.39 94 CYS A C 1
ATOM 686 O O . CYS A 1 94 ? 27.132 101.400 107.379 1.00 35.81 94 CYS A O 1
ATOM 689 N N . GLU A 1 95 ? 28.246 103.216 108.015 1.00 35.70 95 GLU A N 1
ATOM 690 C CA . GLU A 1 95 ? 28.029 103.945 106.777 1.00 35.85 95 GLU A CA 1
ATOM 691 C C . GLU A 1 95 ? 28.968 103.608 105.623 1.00 35.75 95 GLU A C 1
ATOM 692 O O . GLU A 1 95 ? 28.853 104.213 104.563 1.00 35.85 95 GLU A O 1
ATOM 698 N N . VAL A 1 96 ? 29.923 102.704 105.836 1.00 35.39 96 VAL A N 1
ATOM 699 C CA . VAL A 1 96 ? 30.940 102.401 104.855 1.00 35.46 96 VAL A CA 1
ATOM 700 C C . VAL A 1 96 ? 31.116 100.896 104.837 1.00 36.74 96 VAL A C 1
ATOM 701 O O . VAL A 1 96 ? 30.983 100.245 105.846 1.00 37.69 96 VAL A O 1
ATOM 705 N N . PRO A 1 97 ? 31.390 100.316 103.683 1.00 37.65 97 PRO A N 1
ATOM 706 C CA . PRO A 1 97 ? 31.241 98.879 103.691 1.00 38.09 97 PRO A CA 1
ATOM 707 C C . PRO A 1 97 ? 32.404 98.146 104.352 1.00 38.63 97 PRO A C 1
ATOM 708 O O . PRO A 1 97 ? 33.563 98.559 104.251 1.00 40.02 97 PRO A O 1
ATOM 712 N N . ILE A 1 98 ? 32.071 97.055 105.010 1.00 39.30 98 ILE A N 1
ATOM 713 C CA . ILE A 1 98 ? 33.023 96.186 105.652 1.00 40.12 98 ILE A CA 1
ATOM 714 C C . ILE A 1 98 ? 33.404 95.050 104.705 1.00 40.87 98 ILE A C 1
ATOM 715 O O . ILE A 1 98 ? 32.576 94.288 104.209 1.00 40.64 98 ILE A O 1
ATOM 720 N N . SER A 1 99 ? 34.678 94.948 104.419 1.00 41.96 99 SER A N 1
ATOM 721 C CA . SER A 1 99 ? 35.158 93.853 103.614 1.00 42.34 99 SER A CA 1
ATOM 722 C C . SER A 1 99 ? 34.677 92.527 104.189 1.00 42.40 99 SER A C 1
ATOM 723 O O . SER A 1 99 ? 34.638 92.336 105.403 1.00 43.08 99 SER A O 1
ATOM 726 N N . SER A 1 100 ? 34.387 91.586 103.312 1.00 42.54 100 SER A N 1
ATOM 727 C CA . SER A 1 100 ? 33.853 90.298 103.715 1.00 42.97 100 SER A CA 1
ATOM 728 C C . SER A 1 100 ? 34.862 89.439 104.433 1.00 42.80 100 SER A C 1
ATOM 729 O O . SER A 1 100 ? 34.515 88.597 105.227 1.00 43.57 100 SER A O 1
ATOM 732 N N . ALA A 1 101 ? 36.128 89.647 104.160 1.00 43.51 101 ALA A N 1
ATOM 733 C CA . ALA A 1 101 ? 37.183 89.036 104.968 1.00 43.67 101 ALA A CA 1
ATOM 734 C C . ALA A 1 101 ? 37.022 89.300 106.486 1.00 43.85 101 ALA A C 1
ATOM 735 O O . ALA A 1 101 ? 37.645 88.598 107.271 1.00 43.67 101 ALA A O 1
ATOM 737 N N . HIS A 1 102 ? 36.226 90.308 106.896 1.00 43.29 102 HIS A N 1
ATOM 738 C CA . HIS A 1 102 ? 36.098 90.676 108.320 1.00 42.72 102 HIS A CA 1
ATOM 739 C C . HIS A 1 102 ? 34.685 90.671 108.868 1.00 41.45 102 HIS A C 1
ATOM 740 O O . HIS A 1 102 ? 34.442 91.145 109.973 1.00 41.76 102 HIS A O 1
ATOM 747 N N . ILE A 1 103 ? 33.758 90.090 108.133 1.00 40.48 103 ILE A N 1
ATOM 748 C CA . ILE A 1 103 ? 32.422 89.881 108.676 1.00 39.87 103 ILE A CA 1
ATOM 749 C C . ILE A 1 103 ? 32.490 89.270 110.091 1.00 38.89 103 ILE A C 1
ATOM 750 O O . ILE A 1 103 ? 31.984 89.883 111.056 1.00 38.83 103 ILE A O 1
ATOM 755 N N . TYR A 1 104 ? 33.152 88.127 110.222 1.00 38.12 104 TYR A N 1
ATOM 756 C CA . TYR A 1 104 ? 33.265 87.437 111.516 1.00 38.77 104 TYR A CA 1
ATOM 757 C C . TYR A 1 104 ? 33.797 88.262 112.711 1.00 40.32 104 TYR A C 1
ATOM 758 O O . TYR A 1 104 ? 33.189 88.302 113.768 1.00 39.90 104 TYR A O 1
ATOM 767 N N . GLU A 1 105 ? 34.916 88.948 112.551 1.00 42.72 105 GLU A N 1
ATOM 768 C CA . GLU A 1 105 ? 35.380 89.731 113.677 1.00 44.25 105 GLU A CA 1
ATOM 769 C C . GLU A 1 105 ? 34.492 90.953 113.946 1.00 42.88 105 GLU A C 1
ATOM 770 O O . GLU A 1 105 ? 34.053 91.091 115.106 1.00 42.54 105 GLU A O 1
ATOM 776 N N . ILE A 1 106 ? 34.154 91.782 112.939 1.00 40.97 106 ILE A N 1
ATOM 777 C CA . ILE A 1 106 ? 33.187 92.859 113.229 1.00 39.83 106 ILE A CA 1
ATOM 778 C C . ILE A 1 106 ? 31.867 92.343 113.863 1.00 39.92 106 ILE A C 1
ATOM 779 O O . ILE A 1 106 ? 31.431 92.897 114.870 1.00 38.65 106 ILE A O 1
ATOM 784 N N . SER A 1 107 ? 31.265 91.264 113.333 1.00 40.06 107 SER A N 1
ATOM 785 C CA . SER A 1 107 ? 29.963 90.744 113.874 1.00 39.84 107 SER A CA 1
ATOM 786 C C . SER A 1 107 ? 30.107 90.321 115.291 1.00 39.30 107 SER A C 1
ATOM 787 O O . SER A 1 107 ? 29.208 90.439 116.105 1.00 38.73 107 SER A O 1
ATOM 790 N N . ASN A 1 108 ? 31.263 89.759 115.566 1.00 39.27 108 ASN A N 1
ATOM 791 C CA . ASN A 1 108 ? 31.528 89.247 116.866 1.00 38.91 108 ASN A CA 1
ATOM 792 C C . ASN A 1 108 ? 31.774 90.312 117.929 1.00 38.43 108 ASN A C 1
ATOM 793 O O . ASN A 1 108 ? 31.350 90.168 119.031 1.00 38.85 108 ASN A O 1
ATOM 798 N N . THR A 1 109 ? 32.495 91.366 117.609 1.00 38.16 109 THR A N 1
ATOM 799 C CA . THR A 1 109 ? 32.640 92.477 118.500 1.00 38.01 109 THR A CA 1
ATOM 800 C C . THR A 1 109 ? 31.266 93.075 118.816 1.00 38.29 109 THR A C 1
ATOM 801 O O . THR A 1 109 ? 30.868 93.231 119.980 1.00 39.10 109 THR A O 1
ATOM 805 N N . LEU A 1 110 ? 30.532 93.416 117.771 1.00 38.31 110 LEU A N 1
ATOM 806 C CA . LEU A 1 110 ? 29.175 93.924 117.932 1.00 38.40 110 LEU A CA 1
ATOM 807 C C . LEU A 1 110 ? 28.311 93.030 118.798 1.00 38.10 110 LEU A C 1
ATOM 808 O O . LEU A 1 110 ? 27.641 93.519 119.722 1.00 38.19 110 LEU A O 1
ATOM 813 N N . MET A 1 111 ? 28.319 91.731 118.523 1.00 38.03 111 MET A N 1
ATOM 814 C CA . MET A 1 111 ? 27.445 90.859 119.273 1.00 38.23 111 MET A CA 1
ATOM 815 C C . MET A 1 111 ? 27.873 90.647 120.698 1.00 39.28 111 MET A C 1
ATOM 816 O O . MET A 1 111 ? 27.025 90.319 121.508 1.00 39.30 111 MET A O 1
ATOM 821 N N . ASN A 1 112 ? 29.151 90.868 121.024 1.00 40.52 112 ASN A N 1
ATOM 822 C CA . ASN A 1 112 ? 29.595 90.870 122.427 1.00 42.07 112 ASN A CA 1
ATOM 823 C C . ASN A 1 112 ? 29.015 92.044 123.193 1.00 41.90 112 ASN A C 1
ATOM 824 O O . ASN A 1 112 ? 28.554 91.903 124.300 1.00 42.55 112 ASN A O 1
ATOM 829 N N . TRP A 1 113 ? 29.032 93.214 122.606 1.00 42.03 113 TRP A N 1
ATOM 830 C CA . TRP A 1 113 ? 28.523 94.374 123.307 1.00 42.60 113 TRP A CA 1
ATOM 831 C C . TRP A 1 113 ? 27.020 94.276 123.449 1.00 42.36 113 TRP A C 1
ATOM 832 O O . TRP A 1 113 ? 26.483 94.621 124.463 1.00 41.82 113 TRP A O 1
ATOM 843 N N . ILE A 1 114 ? 26.360 93.819 122.395 1.00 42.41 114 ILE A N 1
ATOM 844 C CA . ILE A 1 114 ? 24.935 93.744 122.379 1.00 42.52 114 ILE A CA 1
ATOM 845 C C . ILE A 1 114 ? 24.488 92.674 123.337 1.00 43.51 114 ILE A C 1
ATOM 846 O O . ILE A 1 114 ? 23.517 92.854 124.010 1.00 44.27 114 ILE A O 1
ATOM 851 N N . ASP A 1 115 ? 25.176 91.552 123.403 1.00 44.99 115 ASP A N 1
ATOM 852 C CA . ASP A 1 115 ? 24.795 90.479 124.336 1.00 46.19 115 ASP A CA 1
ATOM 853 C C . ASP A 1 115 ? 24.882 91.049 125.759 1.00 47.16 115 ASP A C 1
ATOM 854 O O . ASP A 1 115 ? 24.016 90.806 126.580 1.00 47.00 115 ASP A O 1
ATOM 859 N N . GLN A 1 116 ? 25.911 91.851 126.031 1.00 48.60 116 GLN A N 1
ATOM 860 C CA . GLN A 1 116 ? 26.150 92.362 127.402 1.00 49.44 116 GLN A CA 1
ATOM 861 C C . GLN A 1 116 ? 25.248 93.507 127.804 1.00 48.09 116 GLN A C 1
ATOM 862 O O . GLN A 1 116 ? 24.997 93.668 128.965 1.00 49.48 116 GLN A O 1
ATOM 868 N N . VAL A 1 117 ? 24.776 94.293 126.853 1.00 46.27 117 VAL A N 1
ATOM 869 C CA . VAL A 1 117 ? 23.773 95.322 127.077 1.00 45.05 117 VAL A CA 1
ATOM 870 C C . VAL A 1 117 ? 22.362 94.724 127.394 1.00 44.40 117 VAL A C 1
ATOM 871 O O . VAL A 1 117 ? 21.442 95.454 127.824 1.00 44.34 117 VAL A O 1
ATOM 875 N N . GLY A 1 118 ? 22.181 93.412 127.194 1.00 42.55 118 GLY A N 1
ATOM 876 C CA . GLY A 1 118 ? 20.945 92.742 127.566 1.00 41.15 118 GLY A CA 1
ATOM 877 C C . GLY A 1 118 ? 19.906 92.686 126.470 1.00 40.95 118 GLY A C 1
ATOM 878 O O . GLY A 1 118 ? 18.733 92.419 126.729 1.00 40.46 118 GLY A O 1
ATOM 879 N N . ALA A 1 119 ? 20.331 92.896 125.221 1.00 41.07 119 ALA A N 1
ATOM 880 C CA . ALA A 1 119 ? 19.388 92.998 124.093 1.00 40.47 119 ALA A CA 1
ATOM 881 C C . ALA A 1 119 ? 18.522 91.747 123.960 1.00 39.95 119 ALA A C 1
ATOM 882 O O . ALA A 1 119 ? 19.005 90.657 124.107 1.00 40.03 119 ALA A O 1
ATOM 884 N N . SER A 1 120 ? 17.239 91.927 123.694 1.00 39.98 120 SER A N 1
ATOM 885 C CA . SER A 1 120 ? 16.303 90.819 123.562 1.00 39.67 120 SER A CA 1
ATOM 886 C C . SER A 1 120 ? 16.302 90.287 122.134 1.00 39.81 120 SER A C 1
ATOM 887 O O . SER A 1 120 ? 16.360 89.098 121.965 1.00 41.26 120 SER A O 1
ATOM 890 N N . GLU A 1 121 ? 16.260 91.156 121.119 1.00 39.44 121 GLU A N 1
ATOM 891 C CA . GLU A 1 121 ? 16.078 90.761 119.708 1.00 39.36 121 GLU A CA 1
ATOM 892 C C . GLU A 1 121 ? 16.878 91.679 118.787 1.00 37.88 121 GLU A C 1
ATOM 893 O O . GLU A 1 121 ? 16.839 92.892 118.965 1.00 37.98 121 GLU A O 1
ATOM 899 N N . ILE A 1 122 ? 17.537 91.120 117.781 1.00 35.74 122 ILE A N 1
ATOM 900 C CA . ILE A 1 122 ? 18.320 91.902 116.852 1.00 35.37 122 ILE A CA 1
ATOM 901 C C . ILE A 1 122 ? 17.678 91.852 115.506 1.00 34.25 122 ILE A C 1
ATOM 902 O O . ILE A 1 122 ? 17.379 90.800 115.067 1.00 34.81 122 ILE A O 1
ATOM 907 N N . VAL A 1 123 ? 17.449 92.971 114.847 1.00 32.88 123 VAL A N 1
ATOM 908 C CA . VAL A 1 123 ? 16.806 92.919 113.551 1.00 32.16 123 VAL A CA 1
ATOM 909 C C . VAL A 1 123 ? 17.793 93.454 112.573 1.00 32.72 123 VAL A C 1
ATOM 910 O O . VAL A 1 123 ? 18.347 94.514 112.807 1.00 32.80 123 VAL A O 1
ATOM 914 N N . ILE A 1 124 ? 18.048 92.743 111.481 1.00 33.23 124 ILE A N 1
ATOM 915 C CA . ILE A 1 124 ? 18.959 93.282 110.447 1.00 33.69 124 ILE A CA 1
ATOM 916 C C . ILE A 1 124 ? 18.184 93.781 109.234 1.00 34.47 124 ILE A C 1
ATOM 917 O O . ILE A 1 124 ? 17.361 93.041 108.646 1.00 34.11 124 ILE A O 1
ATOM 922 N N . MET A 1 125 ? 18.429 95.051 108.892 1.00 34.97 125 MET A N 1
ATOM 923 C CA . MET A 1 125 ? 17.610 95.756 107.913 1.00 35.41 125 MET A CA 1
ATOM 924 C C . MET A 1 125 ? 18.290 95.721 106.603 1.00 36.24 125 MET A C 1
ATOM 925 O O . MET A 1 125 ? 19.424 96.126 106.516 1.00 36.73 125 MET A O 1
ATOM 930 N N . GLU A 1 126 ? 17.625 95.246 105.564 1.00 37.60 126 GLU A N 1
ATOM 931 C CA . GLU A 1 126 ? 18.255 95.338 104.271 1.00 39.09 126 GLU A CA 1
ATOM 932 C C . GLU A 1 126 ? 17.370 95.388 103.049 1.00 38.64 126 GLU A C 1
ATOM 933 O O . GLU A 1 126 ? 16.188 95.133 103.089 1.00 38.36 126 GLU A O 1
ATOM 939 N N . GLY A 1 127 ? 17.999 95.786 101.957 1.00 39.70 127 GLY A N 1
ATOM 940 C CA . GLY A 1 127 ? 17.397 95.741 100.625 1.00 40.65 127 GLY A CA 1
ATOM 941 C C . GLY A 1 127 ? 18.039 94.698 99.715 1.00 40.78 127 GLY A C 1
ATOM 942 O O . GLY A 1 127 ? 19.179 94.291 99.946 1.00 41.22 127 GLY A O 1
ATOM 943 N N . SER A 1 128 ? 17.286 94.243 98.718 1.00 41.10 128 SER A N 1
ATOM 944 C CA . SER A 1 128 ? 17.795 93.345 97.662 1.00 41.79 128 SER A CA 1
ATOM 945 C C . SER A 1 128 ? 17.637 94.063 96.359 1.00 41.63 128 SER A C 1
ATOM 946 O O . SER A 1 128 ? 16.664 94.782 96.188 1.00 41.27 128 SER A O 1
ATOM 949 N N . PRO A 1 129 ? 18.595 93.912 95.444 1.00 42.36 129 PRO A N 1
ATOM 950 C CA . PRO A 1 129 ? 18.479 94.850 94.320 1.00 43.20 129 PRO A CA 1
ATOM 951 C C . PRO A 1 129 ? 17.421 94.470 93.298 1.00 44.07 129 PRO A C 1
ATOM 952 O O . PRO A 1 129 ? 17.227 93.304 93.012 1.00 43.00 129 PRO A O 1
ATOM 956 N N . ALA A 1 130 ? 16.712 95.480 92.820 1.00 46.30 130 ALA A N 1
ATOM 957 C CA . ALA A 1 130 ? 15.689 95.332 91.808 1.00 48.58 130 ALA A CA 1
ATOM 958 C C . ALA A 1 130 ? 15.857 96.493 90.801 1.00 51.13 130 ALA A C 1
ATOM 959 O O . ALA A 1 130 ? 16.913 97.131 90.742 1.00 51.17 130 ALA A O 1
ATOM 961 N N . ASN A 1 131 ? 14.835 96.753 89.991 1.00 54.47 131 ASN A N 1
ATOM 962 C CA . ASN A 1 131 ? 14.702 98.062 89.310 1.00 56.75 131 ASN A CA 1
ATOM 963 C C . ASN A 1 131 ? 13.244 98.351 89.030 1.00 58.79 131 ASN A C 1
ATOM 964 O O . ASN A 1 131 ? 12.656 97.698 88.167 1.00 58.85 131 ASN A O 1
ATOM 969 N N . GLY A 1 132 ? 12.665 99.298 89.792 1.00 61.24 132 GLY A N 1
ATOM 970 C CA . GLY A 1 132 ? 11.196 99.495 89.842 1.00 63.10 132 GLY A CA 1
ATOM 971 C C . GLY A 1 132 ? 10.682 100.380 90.985 1.00 64.48 132 GLY A C 1
ATOM 972 O O . GLY A 1 132 ? 11.218 101.476 91.183 1.00 64.86 132 GLY A O 1
ATOM 973 N N . ILE A 1 133 ? 9.720 99.926 91.806 1.00 66.06 133 ILE A N 1
ATOM 974 C CA . ILE A 1 133 ? 9.378 98.494 92.073 1.00 67.06 133 ILE A CA 1
ATOM 975 C C . ILE A 1 133 ? 7.864 98.313 92.000 1.00 67.87 133 ILE A C 1
ATOM 976 O O . ILE A 1 133 ? 7.138 98.959 92.766 1.00 68.03 133 ILE A O 1
ATOM 981 N N . PRO A 1 134 ? 7.377 97.435 91.089 1.00 68.97 134 PRO A N 1
ATOM 982 C CA . PRO A 1 134 ? 5.889 97.423 90.860 1.00 69.02 134 PRO A CA 1
ATOM 983 C C . PRO A 1 134 ? 5.080 97.640 92.184 1.00 68.54 134 PRO A C 1
ATOM 984 O O . PRO A 1 134 ? 5.094 96.775 93.060 1.00 68.36 134 PRO A O 1
ATOM 988 N N . GLU A 1 135 ? 4.405 98.796 92.301 1.00 67.95 135 GLU A N 1
ATOM 989 C CA . GLU A 1 135 ? 4.007 99.420 93.609 1.00 67.40 135 GLU A CA 1
ATOM 990 C C . GLU A 1 135 ? 3.524 98.472 94.720 1.00 65.96 135 GLU A C 1
ATOM 991 O O . GLU A 1 135 ? 3.490 98.850 95.909 1.00 66.18 135 GLU A O 1
ATOM 997 N N . GLU A 1 136 ? 3.108 97.270 94.319 1.00 63.63 136 GLU A N 1
ATOM 998 C CA . GLU A 1 136 ? 3.009 96.127 95.232 1.00 61.58 136 GLU A CA 1
ATOM 999 C C . GLU A 1 136 ? 4.439 95.687 95.595 1.00 58.04 136 GLU A C 1
ATOM 1000 O O . GLU A 1 136 ? 5.052 94.912 94.846 1.00 57.91 136 GLU A O 1
ATOM 1006 N N . ARG A 1 137 ? 4.984 96.221 96.695 1.00 53.41 137 ARG A N 1
ATOM 1007 C CA . ARG A 1 137 ? 6.324 95.855 97.118 1.00 49.75 137 ARG A CA 1
ATOM 1008 C C . ARG A 1 137 ? 6.271 95.013 98.381 1.00 46.26 137 ARG A C 1
ATOM 1009 O O . ARG A 1 137 ? 5.831 95.483 99.419 1.00 44.94 137 ARG A O 1
ATOM 1017 N N . PRO A 1 138 ? 6.763 93.767 98.303 1.00 42.66 138 PRO A N 1
ATOM 1018 C CA . PRO A 1 138 ? 6.762 92.836 99.435 1.00 40.53 138 PRO A CA 1
ATOM 1019 C C . PRO A 1 138 ? 7.925 92.997 100.462 1.00 38.25 138 PRO A C 1
ATOM 1020 O O . PRO A 1 138 ? 9.000 93.538 100.167 1.00 37.33 138 PRO A O 1
ATOM 1024 N N . VAL A 1 139 ? 7.701 92.532 101.676 1.00 35.88 139 VAL A N 1
ATOM 1025 C CA . VAL A 1 139 ? 8.804 92.388 102.605 1.00 34.35 139 VAL A CA 1
ATOM 1026 C C . VAL A 1 139 ? 9.094 90.912 102.832 1.00 32.68 139 VAL A C 1
ATOM 1027 O O . VAL A 1 139 ? 8.199 90.124 102.998 1.00 30.68 139 VAL A O 1
ATOM 1031 N N . PHE A 1 140 ? 10.371 90.568 102.862 1.00 32.13 140 PHE A N 1
ATOM 1032 C CA . PHE A 1 140 ? 10.752 89.224 103.234 1.00 32.07 140 PHE A CA 1
ATOM 1033 C C . PHE A 1 140 ? 11.434 89.249 104.528 1.00 32.05 140 PHE A C 1
ATOM 1034 O O . PHE A 1 140 ? 11.869 90.300 104.980 1.00 31.55 140 PHE A O 1
ATOM 1042 N N . ALA A 1 141 ? 11.485 88.066 105.115 1.00 33.21 141 ALA A N 1
ATOM 1043 C CA . ALA A 1 141 ? 12.105 87.818 106.396 1.00 34.18 141 ALA A CA 1
ATOM 1044 C C . ALA A 1 141 ? 12.991 86.570 106.371 1.00 35.68 141 ALA A C 1
ATOM 1045 O O . ALA A 1 141 ? 12.612 85.507 105.825 1.00 36.92 141 ALA A O 1
ATOM 1047 N N . VAL A 1 142 ? 14.159 86.668 107.006 1.00 36.61 142 VAL A N 1
ATOM 1048 C CA . VAL A 1 142 ? 14.786 85.469 107.508 1.00 36.28 142 VAL A CA 1
ATOM 1049 C C . VAL A 1 142 ? 14.659 85.499 109.022 1.00 36.66 142 VAL A C 1
ATOM 1050 O O . VAL A 1 142 ? 15.092 86.436 109.649 1.00 36.98 142 VAL A O 1
ATOM 1054 N N . ALA A 1 143 ? 13.956 84.502 109.574 1.00 36.88 143 ALA A N 1
ATOM 1055 C CA . ALA A 1 143 ? 13.805 84.309 111.016 1.00 36.88 143 ALA A CA 1
ATOM 1056 C C . ALA A 1 143 ? 13.652 82.811 111.287 1.00 37.60 143 ALA A C 1
ATOM 1057 O O . ALA A 1 143 ? 13.654 82.020 110.376 1.00 37.52 143 ALA A O 1
ATOM 1059 N N . GLU A 1 144 ? 13.527 82.423 112.548 1.00 38.98 144 GLU A N 1
ATOM 1060 C CA . GLU A 1 144 ? 13.220 81.041 112.900 1.00 39.84 144 GLU A CA 1
ATOM 1061 C C . GLU A 1 144 ? 11.748 80.732 112.758 1.00 40.61 144 GLU A C 1
ATOM 1062 O O . GLU A 1 144 ? 10.916 81.634 112.821 1.00 40.62 144 GLU A O 1
ATOM 1068 N N . LYS A 1 145 ? 11.439 79.442 112.585 1.00 41.57 145 LYS A N 1
ATOM 1069 C CA . LYS A 1 145 ? 10.106 78.979 112.200 1.00 41.64 145 LYS A CA 1
ATOM 1070 C C . LYS A 1 145 ? 9.011 79.630 113.021 1.00 40.75 145 LYS A C 1
ATOM 1071 O O . LYS A 1 145 ? 8.073 80.207 112.494 1.00 40.56 145 LYS A O 1
ATOM 1077 N N . PRO A 1 146 ? 9.114 79.549 114.319 1.00 39.62 146 PRO A N 1
ATOM 1078 C CA . PRO A 1 146 ? 8.034 80.161 115.080 1.00 40.07 146 PRO A CA 1
ATOM 1079 C C . PRO A 1 146 ? 7.785 81.676 114.781 1.00 40.61 146 PRO A C 1
ATOM 1080 O O . PRO A 1 146 ? 6.617 82.123 114.669 1.00 40.00 146 PRO A O 1
ATOM 1084 N N . LYS A 1 147 ? 8.868 82.443 114.649 1.00 41.07 147 LYS A N 1
ATOM 1085 C CA . LYS A 1 147 ? 8.773 83.813 114.181 1.00 41.92 147 LYS A CA 1
ATOM 1086 C C . LYS A 1 147 ? 8.219 83.876 112.737 1.00 41.95 147 LYS A C 1
ATOM 1087 O O . LYS A 1 147 ? 7.226 84.563 112.476 1.00 41.53 147 LYS A O 1
ATOM 1093 N N . LEU A 1 148 ? 8.845 83.154 111.811 1.00 42.20 148 LEU A N 1
ATOM 1094 C CA . LEU A 1 148 ? 8.388 83.135 110.410 1.00 42.80 148 LEU A CA 1
ATOM 1095 C C . LEU A 1 148 ? 6.888 82.903 110.274 1.00 44.04 148 LEU A C 1
ATOM 1096 O O . LEU A 1 148 ? 6.250 83.471 109.405 1.00 44.76 148 LEU A O 1
ATOM 1101 N N . ASP A 1 149 ? 6.344 82.069 111.148 1.00 45.43 149 ASP A N 1
ATOM 1102 C CA . ASP A 1 149 ? 4.940 81.722 111.145 1.00 46.55 149 ASP A CA 1
ATOM 1103 C C . ASP A 1 149 ? 4.047 82.842 111.618 1.00 46.42 149 ASP A C 1
ATOM 1104 O O . ASP A 1 149 ? 3.040 83.084 110.981 1.00 47.81 149 ASP A O 1
ATOM 1109 N N . LYS A 1 150 ? 4.406 83.534 112.701 1.00 46.26 150 LYS A N 1
ATOM 1110 C CA . LYS A 1 150 ? 3.736 84.787 113.076 1.00 45.69 150 LYS A CA 1
ATOM 1111 C C . LYS A 1 150 ? 3.802 85.790 111.925 1.00 44.62 150 LYS A C 1
ATOM 1112 O O . LYS A 1 150 ? 2.789 86.269 111.450 1.00 44.29 150 LYS A O 1
ATOM 1118 N N . PHE A 1 151 ? 5.005 86.076 111.449 1.00 43.86 151 PHE A N 1
ATOM 1119 C CA . PHE A 1 151 ? 5.200 87.011 110.333 1.00 43.12 151 PHE A CA 1
ATOM 1120 C C . PHE A 1 151 ? 4.414 86.726 109.090 1.00 43.08 151 PHE A C 1
ATOM 1121 O O . PHE A 1 151 ? 4.202 87.613 108.289 1.00 42.44 151 PHE A O 1
ATOM 1129 N N . LYS A 1 152 ? 4.000 85.488 108.925 1.00 44.14 152 LYS A N 1
ATOM 1130 C CA . LYS A 1 152 ? 3.286 85.055 107.720 1.00 45.35 152 LYS A CA 1
ATOM 1131 C C . LYS A 1 152 ? 1.815 85.470 107.722 1.00 44.84 152 LYS A C 1
ATOM 1132 O O . LYS A 1 152 ? 1.253 85.859 106.703 1.00 44.54 152 LYS A O 1
ATOM 1138 N N . LYS A 1 153 ? 1.190 85.387 108.886 1.00 44.44 153 LYS A N 1
ATOM 1139 C CA . LYS A 1 153 ? -0.129 85.966 109.066 1.00 44.13 153 LYS A CA 1
ATOM 1140 C C . LYS A 1 153 ? -0.038 87.480 108.861 1.00 43.61 153 LYS A C 1
ATOM 1141 O O . LYS A 1 153 ? -1.039 88.123 108.626 1.00 44.26 153 LYS A O 1
ATOM 1147 N N . ALA A 1 154 ? 1.159 88.058 108.969 1.00 43.01 154 ALA A N 1
ATOM 1148 C CA . ALA A 1 154 ? 1.339 89.505 108.834 1.00 42.12 154 ALA A CA 1
ATOM 1149 C C . ALA A 1 154 ? 1.568 89.935 107.403 1.00 41.80 154 ALA A C 1
ATOM 1150 O O . ALA A 1 154 ? 1.710 91.129 107.149 1.00 41.79 154 ALA A O 1
ATOM 1152 N N . GLY A 1 155 ? 1.639 88.980 106.472 1.00 41.65 155 GLY A N 1
ATOM 1153 C CA . GLY A 1 155 ? 1.921 89.288 105.055 1.00 41.34 155 GLY A CA 1
ATOM 1154 C C . GLY A 1 155 ? 3.400 89.216 104.673 1.00 41.14 155 GLY A C 1
ATOM 1155 O O . GLY A 1 155 ? 3.726 89.278 103.502 1.00 41.78 155 GLY A O 1
ATOM 1156 N N . ILE A 1 156 ? 4.294 89.074 105.651 1.00 40.66 156 ILE A N 1
ATOM 1157 C CA . ILE A 1 156 ? 5.727 89.004 105.396 1.00 40.20 156 ILE A CA 1
ATOM 1158 C C . ILE A 1 156 ? 6.050 87.581 104.968 1.00 40.31 156 ILE A C 1
ATOM 1159 O O . ILE A 1 156 ? 5.751 86.636 105.665 1.00 40.49 156 ILE A O 1
ATOM 1164 N N . GLN A 1 157 ? 6.666 87.426 103.821 1.00 40.90 157 GLN A N 1
ATOM 1165 C CA . GLN A 1 157 ? 7.033 86.106 103.346 1.00 42.00 157 GLN A CA 1
ATOM 1166 C C . GLN A 1 157 ? 8.530 85.825 103.545 1.00 41.54 157 GLN A C 1
ATOM 1167 O O . GLN A 1 157 ? 9.323 86.754 103.788 1.00 40.22 157 GLN A O 1
ATOM 1173 N N . PRO A 1 158 ? 8.904 84.522 103.504 1.00 41.30 158 PRO A N 1
ATOM 1174 C CA . PRO A 1 158 ? 10.265 84.049 103.807 1.00 40.95 158 PRO A CA 1
ATOM 1175 C C . PRO A 1 158 ? 11.187 84.387 102.714 1.00 41.58 158 PRO A C 1
ATOM 1176 O O . PRO A 1 158 ? 10.860 84.126 101.579 1.00 42.31 158 PRO A O 1
ATOM 1180 N N . ALA A 1 159 ? 12.338 84.964 103.012 1.00 42.50 159 ALA A N 1
ATOM 1181 C CA . ALA A 1 159 ? 13.272 85.334 101.934 1.00 43.12 159 ALA A CA 1
ATOM 1182 C C . ALA A 1 159 ? 13.592 84.116 101.125 1.00 44.00 159 ALA A C 1
ATOM 1183 O O . ALA A 1 159 ? 13.554 83.019 101.633 1.00 42.89 159 ALA A O 1
ATOM 1185 N N . ASP A 1 160 ? 13.890 84.270 99.849 1.00 46.34 160 ASP A N 1
ATOM 1186 C CA . ASP A 1 160 ? 14.365 83.082 99.160 1.00 48.40 160 ASP A CA 1
ATOM 1187 C C . ASP A 1 160 ? 15.850 83.096 98.978 1.00 48.00 160 ASP A C 1
ATOM 1188 O O . ASP A 1 160 ? 16.345 83.659 98.012 1.00 49.75 160 ASP A O 1
ATOM 1193 N N . SER A 1 161 ? 16.565 82.490 99.910 1.00 46.65 161 SER A N 1
ATOM 1194 C CA . SER A 1 161 ? 17.960 82.233 99.676 1.00 46.11 161 SER A CA 1
ATOM 1195 C C . SER A 1 161 ? 18.404 81.154 100.581 1.00 44.49 161 SER A C 1
ATOM 1196 O O . SER A 1 161 ? 17.960 81.058 101.722 1.00 44.52 161 SER A O 1
ATOM 1199 N N . ALA A 1 162 ? 19.251 80.304 100.039 1.00 42.75 162 ALA A N 1
ATOM 1200 C CA . ALA A 1 162 ? 19.647 79.133 100.754 1.00 42.30 162 ALA A CA 1
ATOM 1201 C C . ALA A 1 162 ? 20.614 79.593 101.819 1.00 41.62 162 ALA A C 1
ATOM 1202 O O . ALA A 1 162 ? 20.616 79.047 102.884 1.00 41.42 162 ALA A O 1
ATOM 1204 N N . ILE A 1 163 ? 21.403 80.626 101.538 1.00 41.09 163 ILE A N 1
ATOM 1205 C CA . ILE A 1 163 ? 22.349 81.128 102.500 1.00 40.68 163 ILE A CA 1
ATOM 1206 C C . ILE A 1 163 ? 22.241 82.655 102.645 1.00 40.42 163 ILE A C 1
ATOM 1207 O O . ILE A 1 163 ? 21.746 83.319 101.757 1.00 41.20 163 ILE A O 1
ATOM 1212 N N . ILE A 1 164 ? 22.663 83.180 103.792 1.00 39.53 164 ILE A N 1
ATOM 1213 C CA . ILE A 1 164 ? 22.588 84.577 104.121 1.00 38.91 164 ILE A CA 1
ATOM 1214 C C . ILE A 1 164 ? 23.987 85.102 104.434 1.00 38.14 164 ILE A C 1
ATOM 1215 O O . ILE A 1 164 ? 24.626 84.703 105.415 1.00 37.74 164 ILE A O 1
ATOM 1220 N N . ALA A 1 165 ? 24.478 85.996 103.586 1.00 37.62 165 ALA A N 1
ATOM 1221 C CA . ALA A 1 165 ? 25.848 86.443 103.669 1.00 36.72 165 ALA A CA 1
ATOM 1222 C C . ALA A 1 165 ? 25.949 87.868 104.216 1.00 36.79 165 ALA A C 1
ATOM 1223 O O . ALA A 1 165 ? 25.062 88.368 104.905 1.00 36.24 165 ALA A O 1
ATOM 1225 N N . GLY A 1 166 ? 27.078 88.499 103.915 1.00 37.09 166 GLY A N 1
ATOM 1226 C CA . GLY A 1 166 ? 27.460 89.755 104.476 1.00 36.63 166 GLY A CA 1
ATOM 1227 C C . GLY A 1 166 ? 27.352 89.743 105.960 1.00 37.12 166 GLY A C 1
ATOM 1228 O O . GLY A 1 166 ? 27.452 88.685 106.595 1.00 37.49 166 GLY A O 1
ATOM 1229 N N . MET A 1 167 ? 27.083 90.929 106.510 1.00 37.72 167 MET A N 1
ATOM 1230 C CA . MET A 1 167 ? 27.101 91.136 107.947 1.00 37.65 167 MET A CA 1
ATOM 1231 C C . MET A 1 167 ? 25.882 90.497 108.536 1.00 38.12 167 MET A C 1
ATOM 1232 O O . MET A 1 167 ? 25.874 90.125 109.726 1.00 39.35 167 MET A O 1
ATOM 1237 N N . GLY A 1 168 ? 24.848 90.361 107.712 1.00 37.95 168 GLY A N 1
ATOM 1238 C CA . GLY A 1 168 ? 23.596 89.811 108.182 1.00 37.83 168 GLY A CA 1
ATOM 1239 C C . GLY A 1 168 ? 23.786 88.391 108.641 1.00 38.32 168 GLY A C 1
ATOM 1240 O O . GLY A 1 168 ? 23.302 88.012 109.736 1.00 40.22 168 GLY A O 1
ATOM 1241 N N . GLY A 1 169 ? 24.491 87.603 107.827 1.00 37.79 169 GLY A N 1
ATOM 1242 C CA . GLY A 1 169 ? 24.823 86.207 108.172 1.00 37.41 169 GLY A CA 1
ATOM 1243 C C . GLY A 1 169 ? 25.717 86.090 109.399 1.00 37.07 169 GLY A C 1
ATOM 1244 O O . GLY A 1 169 ? 25.548 85.212 110.251 1.00 37.83 169 GLY A O 1
ATOM 1245 N N . GLY A 1 170 ? 26.683 86.976 109.503 1.00 36.04 170 GLY A N 1
ATOM 1246 C CA . GLY A 1 170 ? 27.565 86.929 110.624 1.00 35.42 170 GLY A CA 1
ATOM 1247 C C . GLY A 1 170 ? 26.796 87.177 111.891 1.00 34.90 170 GLY A C 1
ATOM 1248 O O . GLY A 1 170 ? 26.930 86.414 112.838 1.00 36.11 170 GLY A O 1
ATOM 1249 N N . ILE A 1 171 ? 25.973 88.225 111.918 1.00 34.06 171 ILE A N 1
ATOM 1250 C CA . ILE A 1 171 ? 25.114 88.479 113.094 1.00 33.38 171 ILE A CA 1
ATOM 1251 C C . ILE A 1 171 ? 24.077 87.365 113.363 1.00 31.76 171 ILE A C 1
ATOM 1252 O O . ILE A 1 171 ? 23.878 86.946 114.470 1.00 30.04 171 ILE A O 1
ATOM 1257 N N . LEU A 1 172 ? 23.437 86.878 112.334 1.00 31.05 172 LEU A N 1
ATOM 1258 C CA . LEU A 1 172 ? 22.536 85.786 112.546 1.00 31.60 172 LEU A CA 1
ATOM 1259 C C . LEU A 1 172 ? 23.229 84.576 113.245 1.00 32.11 172 LEU A C 1
ATOM 1260 O O . LEU A 1 172 ? 22.647 83.917 114.150 1.00 30.17 172 LEU A O 1
ATOM 1265 N N . ASN A 1 173 ? 24.473 84.292 112.848 1.00 33.10 173 ASN A N 1
ATOM 1266 C CA . ASN A 1 173 ? 25.147 83.115 113.403 1.00 34.52 173 ASN A CA 1
ATOM 1267 C C . ASN A 1 173 ? 25.443 83.377 114.853 1.00 35.68 173 ASN A C 1
ATOM 1268 O O . ASN A 1 173 ? 25.130 82.568 115.724 1.00 36.46 173 ASN A O 1
ATOM 1273 N N . GLU A 1 174 ? 25.978 84.554 115.131 1.00 35.93 174 GLU A N 1
ATOM 1274 C CA . GLU A 1 174 ? 26.194 84.906 116.489 1.00 35.96 174 GLU A CA 1
ATOM 1275 C C . GLU A 1 174 ? 24.938 84.777 117.318 1.00 35.80 174 GLU A C 1
ATOM 1276 O O . GLU A 1 174 ? 24.986 84.310 118.427 1.00 35.45 174 GLU A O 1
ATOM 1282 N N . CYS A 1 175 ? 23.813 85.207 116.786 1.00 35.92 175 CYS A N 1
ATOM 1283 C CA . CYS A 1 175 ? 22.584 85.146 117.538 1.00 36.62 175 CYS A CA 1
ATOM 1284 C C . CYS A 1 175 ? 22.231 83.723 117.814 1.00 36.05 175 CYS A C 1
ATOM 1285 O O . CYS A 1 175 ? 21.924 83.376 118.941 1.00 36.01 175 CYS A O 1
ATOM 1288 N N . LEU A 1 176 ? 22.247 82.902 116.763 1.00 36.12 176 LEU A N 1
ATOM 1289 C CA . LEU A 1 176 ? 21.829 81.516 116.896 1.00 35.37 176 LEU A CA 1
ATOM 1290 C C . LEU A 1 176 ? 22.673 80.843 117.969 1.00 35.27 176 LEU A C 1
ATOM 1291 O O . LEU A 1 176 ? 22.165 80.113 118.774 1.00 36.28 176 LEU A O 1
ATOM 1296 N N . VAL A 1 177 ? 23.951 81.106 118.016 1.00 34.88 177 VAL A N 1
ATOM 1297 C CA . VAL A 1 177 ? 24.760 80.491 119.040 1.00 35.04 177 VAL A CA 1
ATOM 1298 C C . VAL A 1 177 ? 24.522 81.061 120.450 1.00 35.60 177 VAL A C 1
ATOM 1299 O O . VAL A 1 177 ? 24.454 80.338 121.472 1.00 36.14 177 VAL A O 1
ATOM 1303 N N . ARG A 1 178 ? 24.362 82.364 120.520 1.00 36.13 178 ARG A N 1
ATOM 1304 C CA . ARG A 1 178 ? 24.139 83.004 121.794 1.00 36.04 178 ARG A CA 1
ATOM 1305 C C . ARG A 1 178 ? 22.748 82.802 122.352 1.00 36.64 178 ARG A C 1
ATOM 1306 O O . ARG A 1 178 ? 22.497 83.209 123.462 1.00 37.31 178 ARG A O 1
ATOM 1314 N N . LYS A 1 179 ? 21.861 82.173 121.591 1.00 37.57 179 LYS A N 1
ATOM 1315 C CA . LYS A 1 179 ? 20.416 82.125 121.861 1.00 38.41 179 LYS A CA 1
ATOM 1316 C C . LYS A 1 179 ? 19.712 83.451 122.114 1.00 37.28 179 LYS A C 1
ATOM 1317 O O . LYS A 1 179 ? 18.902 83.557 122.993 1.00 37.67 179 LYS A O 1
ATOM 1323 N N . ILE A 1 180 ? 20.039 84.467 121.341 1.00 37.09 180 ILE A N 1
ATOM 1324 C CA . ILE A 1 180 ? 19.236 85.694 121.268 1.00 36.90 180 ILE A CA 1
ATOM 1325 C C . ILE A 1 180 ? 18.462 85.647 119.950 1.00 36.30 180 ILE A C 1
ATOM 1326 O O . ILE A 1 180 ? 18.986 85.124 118.969 1.00 36.65 180 ILE A O 1
ATOM 1331 N N . THR A 1 181 ? 17.252 86.192 119.916 1.00 35.39 181 THR A N 1
ATOM 1332 C CA . THR A 1 181 ? 16.406 86.120 118.726 1.00 34.98 181 THR A CA 1
ATOM 1333 C C . THR A 1 181 ? 16.954 87.087 117.740 1.00 34.76 181 THR A C 1
ATOM 1334 O O . THR A 1 181 ? 17.093 88.248 118.087 1.00 35.48 181 THR A O 1
ATOM 1338 N N . GLY A 1 182 ? 17.282 86.605 116.543 1.00 34.05 182 GLY A N 1
ATOM 1339 C CA . GLY A 1 182 ? 17.795 87.437 115.462 1.00 33.94 182 GLY A CA 1
ATOM 1340 C C . GLY A 1 182 ? 16.946 87.223 114.209 1.00 33.81 182 GLY A C 1
ATOM 1341 O O . GLY A 1 182 ? 16.684 86.077 113.866 1.00 34.85 182 GLY A O 1
ATOM 1342 N N . LEU A 1 183 ? 16.429 88.288 113.591 1.00 32.79 183 LEU A N 1
ATOM 1343 C CA . LEU A 1 183 ? 15.867 88.153 112.272 1.00 32.97 183 LEU A CA 1
ATOM 1344 C C . LEU A 1 183 ? 16.363 89.213 111.411 1.00 32.55 183 LEU A C 1
ATOM 1345 O O . LEU A 1 183 ? 17.027 90.103 111.869 1.00 33.10 183 LEU A O 1
ATOM 1350 N N . SER A 1 184 ? 16.079 89.063 110.134 1.00 32.41 184 SER A N 1
ATOM 1351 C CA . SER A 1 184 ? 16.369 90.064 109.161 1.00 32.85 184 SER A CA 1
ATOM 1352 C C . SER A 1 184 ? 15.109 90.372 108.315 1.00 32.47 184 SER A C 1
ATOM 1353 O O . SER A 1 184 ? 14.333 89.478 108.050 1.00 32.96 184 SER A O 1
ATOM 1356 N N . PHE A 1 185 ? 14.885 91.636 107.946 1.00 32.03 185 PHE A N 1
ATOM 1357 C CA . PHE A 1 185 ? 13.888 91.950 106.934 1.00 31.28 185 PHE A CA 1
ATOM 1358 C C . PHE A 1 185 ? 14.620 92.427 105.666 1.00 31.54 185 PHE A C 1
ATOM 1359 O O . PHE A 1 185 ? 15.599 93.194 105.740 1.00 31.30 185 PHE A O 1
ATOM 1367 N N . ILE A 1 186 ? 14.167 91.939 104.514 1.00 31.15 186 ILE A N 1
ATOM 1368 C CA . ILE A 1 186 ? 14.689 92.363 103.234 1.00 31.00 186 ILE A CA 1
ATOM 1369 C C . ILE A 1 186 ? 13.570 92.866 102.315 1.00 31.47 186 ILE A C 1
ATOM 1370 O O . ILE A 1 186 ? 12.445 92.331 102.253 1.00 30.37 186 ILE A O 1
ATOM 1375 N N . THR A 1 187 ? 13.879 93.931 101.596 1.00 32.22 187 THR A N 1
ATOM 1376 C CA . THR A 1 187 ? 12.883 94.516 100.729 1.00 32.81 187 THR A CA 1
ATOM 1377 C C . THR A 1 187 ? 13.511 94.809 99.364 1.00 31.85 187 THR A C 1
ATOM 1378 O O . THR A 1 187 ? 14.606 95.237 99.309 1.00 31.03 187 THR A O 1
ATOM 1382 N N . PRO A 1 188 ? 12.819 94.524 98.263 1.00 32.27 188 PRO A N 1
ATOM 1383 C CA . PRO A 1 188 ? 13.414 94.857 96.981 1.00 32.27 188 PRO A CA 1
ATOM 1384 C C . PRO A 1 188 ? 13.599 96.355 96.856 1.00 33.53 188 PRO A C 1
ATOM 1385 O O . PRO A 1 188 ? 12.721 97.124 97.224 1.00 32.84 188 PRO A O 1
ATOM 1389 N N . THR A 1 189 ? 14.725 96.774 96.322 1.00 35.76 189 THR A N 1
ATOM 1390 C CA . THR A 1 189 ? 14.977 98.190 96.178 1.00 38.12 189 THR A CA 1
ATOM 1391 C C . THR A 1 189 ? 15.682 98.528 94.834 1.00 40.64 189 THR A C 1
ATOM 1392 O O . THR A 1 189 ? 16.571 97.807 94.378 1.00 42.17 189 THR A O 1
ATOM 1396 N N . SER A 1 190 ? 15.252 99.602 94.186 1.00 42.49 190 SER A N 1
ATOM 1397 C CA . SER A 1 190 ? 15.750 99.975 92.861 1.00 44.33 190 SER A CA 1
ATOM 1398 C C . SER A 1 190 ? 17.227 100.366 92.845 1.00 45.70 190 SER A C 1
ATOM 1399 O O . SER A 1 190 ? 17.667 101.228 93.599 1.00 46.37 190 SER A O 1
ATOM 1402 N N . VAL A 1 191 ? 18.004 99.801 91.948 1.00 47.74 191 VAL A N 1
ATOM 1403 C CA . VAL A 1 191 ? 19.430 100.169 91.924 1.00 49.32 191 VAL A CA 1
ATOM 1404 C C . VAL A 1 191 ? 19.711 101.547 91.297 1.00 50.81 191 VAL A C 1
ATOM 1405 O O . VAL A 1 191 ? 20.469 102.325 91.846 1.00 51.10 191 VAL A O 1
ATOM 1409 N N . ASP A 1 192 ? 19.134 101.874 90.157 1.00 52.87 192 ASP A N 1
ATOM 1410 C CA . ASP A 1 192 ? 19.497 103.166 89.531 1.00 54.62 192 ASP A CA 1
ATOM 1411 C C . ASP A 1 192 ? 18.916 104.368 90.299 1.00 54.04 192 ASP A C 1
ATOM 1412 O O . ASP A 1 192 ? 19.673 105.195 90.784 1.00 54.38 192 ASP A O 1
ATOM 1417 N N . ILE A 1 193 ? 17.593 104.434 90.437 1.00 53.09 193 ILE A N 1
ATOM 1418 C CA . ILE A 1 193 ? 16.940 105.628 90.990 1.00 52.43 193 ILE A CA 1
ATOM 1419 C C . ILE A 1 193 ? 16.628 105.546 92.501 1.00 51.17 193 ILE A C 1
ATOM 1420 O O . ILE A 1 193 ? 16.460 104.434 93.035 1.00 51.92 193 ILE A O 1
ATOM 1425 N N . PRO A 1 194 ? 16.552 106.706 93.200 1.00 48.93 194 PRO A N 1
ATOM 1426 C CA . PRO A 1 194 ? 16.353 106.692 94.673 1.00 47.61 194 PRO A CA 1
ATOM 1427 C C . PRO A 1 194 ? 15.034 106.041 95.069 1.00 46.23 194 PRO A C 1
ATOM 1428 O O . PRO A 1 194 ? 14.055 106.209 94.368 1.00 46.30 194 PRO A O 1
ATOM 1432 N N . ASP A 1 195 ? 15.008 105.302 96.172 1.00 44.70 195 ASP A N 1
ATOM 1433 C CA . ASP A 1 195 ? 13.875 104.422 96.460 1.00 43.47 195 ASP A CA 1
ATOM 1434 C C . ASP A 1 195 ? 13.384 104.430 97.913 1.00 41.51 195 ASP A C 1
ATOM 1435 O O . ASP A 1 195 ? 13.530 103.450 98.628 1.00 41.15 195 ASP A O 1
ATOM 1440 N N . PRO A 1 196 ? 12.745 105.525 98.331 1.00 39.70 196 PRO A N 1
ATOM 1441 C CA . PRO A 1 196 ? 12.191 105.690 99.679 1.00 38.38 196 PRO A CA 1
ATOM 1442 C C . PRO A 1 196 ? 11.136 104.676 100.108 1.00 36.22 196 PRO A C 1
ATOM 1443 O O . PRO A 1 196 ? 11.022 104.402 101.284 1.00 36.64 196 PRO A O 1
ATOM 1447 N N . GLY A 1 197 ? 10.381 104.122 99.184 1.00 33.96 197 GLY A N 1
ATOM 1448 C CA . GLY A 1 197 ? 9.443 103.054 99.521 1.00 32.46 197 GLY A CA 1
ATOM 1449 C C . GLY A 1 197 ? 10.117 101.789 100.034 1.00 31.52 197 GLY A C 1
ATOM 1450 O O . GLY A 1 197 ? 9.477 100.995 100.731 1.00 31.76 197 GLY A O 1
ATOM 1451 N N . ALA A 1 198 ? 11.400 101.583 99.705 1.00 29.77 198 ALA A N 1
ATOM 1452 C CA . ALA A 1 198 ? 12.148 100.466 100.269 1.00 28.85 198 ALA A CA 1
ATOM 1453 C C . ALA A 1 198 ? 12.236 100.714 101.788 1.00 28.22 198 ALA A C 1
ATOM 1454 O O . ALA A 1 198 ? 11.765 99.925 102.609 1.00 29.10 198 ALA A O 1
ATOM 1456 N N . VAL A 1 199 ? 12.768 101.861 102.154 1.00 26.33 199 VAL A N 1
ATOM 1457 C CA . VAL A 1 199 ? 12.854 102.191 103.522 1.00 25.50 199 VAL A CA 1
ATOM 1458 C C . VAL A 1 199 ? 11.480 102.166 104.225 1.00 24.34 199 VAL A C 1
ATOM 1459 O O . VAL A 1 199 ? 11.358 101.630 105.275 1.00 22.73 199 VAL A O 1
ATOM 1463 N N . LEU A 1 200 ? 10.449 102.730 103.620 1.00 24.00 200 LEU A N 1
ATOM 1464 C CA . LEU A 1 200 ? 9.136 102.729 104.228 1.00 23.16 200 LEU A CA 1
ATOM 1465 C C . LEU A 1 200 ? 8.647 101.329 104.562 1.00 23.32 200 LEU A C 1
ATOM 1466 O O . LEU A 1 200 ? 8.217 101.106 105.663 1.00 23.05 200 LEU A O 1
ATOM 1471 N N . SER A 1 201 ? 8.781 100.369 103.662 1.00 24.20 201 SER A N 1
ATOM 1472 C CA . SER A 1 201 ? 8.342 99.000 103.950 1.00 25.12 201 SER A CA 1
ATOM 1473 C C . SER A 1 201 ? 9.028 98.324 105.120 1.00 26.16 201 SER A C 1
ATOM 1474 O O . SER A 1 201 ? 8.370 97.545 105.888 1.00 25.95 201 SER A O 1
ATOM 1477 N N . ILE A 1 202 ? 10.347 98.561 105.205 1.00 26.38 202 ILE A N 1
ATOM 1478 C CA . ILE A 1 202 ? 11.158 98.003 106.261 1.00 27.45 202 ILE A CA 1
ATOM 1479 C C . ILE A 1 202 ? 10.684 98.600 107.569 1.00 28.27 202 ILE A C 1
ATOM 1480 O O . ILE A 1 202 ? 10.547 97.870 108.550 1.00 28.84 202 ILE A O 1
ATOM 1485 N N . ILE A 1 203 ? 10.411 99.916 107.588 1.00 28.69 203 ILE A N 1
ATOM 1486 C CA . ILE A 1 203 ? 9.924 100.586 108.811 1.00 29.16 203 ILE A CA 1
ATOM 1487 C C . ILE A 1 203 ? 8.540 100.051 109.224 1.00 29.51 203 ILE A C 1
ATOM 1488 O O . ILE A 1 203 ? 8.186 99.991 110.401 1.00 29.19 203 ILE A O 1
ATOM 1493 N N . GLU A 1 204 ? 7.744 99.673 108.254 1.00 29.89 204 GLU A N 1
ATOM 1494 C CA . GLU A 1 204 ? 6.448 99.162 108.582 1.00 30.60 204 GLU A CA 1
ATOM 1495 C C . GLU A 1 204 ? 6.572 97.752 109.099 1.00 29.92 204 GLU A C 1
ATOM 1496 O O . GLU A 1 204 ? 5.826 97.362 109.995 1.00 29.64 204 GLU A O 1
ATOM 1502 N N . ALA A 1 205 ? 7.478 96.975 108.491 1.00 29.73 205 ALA A N 1
ATOM 1503 C CA . ALA A 1 205 ? 7.862 95.632 109.006 1.00 29.10 205 ALA A CA 1
ATOM 1504 C C . ALA A 1 205 ? 8.215 95.752 110.496 1.00 28.63 205 ALA A C 1
ATOM 1505 O O . ALA A 1 205 ? 7.609 95.122 111.357 1.00 28.12 205 ALA A O 1
ATOM 1507 N N . ILE A 1 206 ? 9.145 96.631 110.805 1.00 28.34 206 ILE A N 1
ATOM 1508 C CA . ILE A 1 206 ? 9.523 96.782 112.174 1.00 28.78 206 ILE A CA 1
ATOM 1509 C C . ILE A 1 206 ? 8.350 97.147 113.086 1.00 28.75 206 ILE A C 1
ATOM 1510 O O . ILE A 1 206 ? 8.269 96.617 114.184 1.00 28.74 206 ILE A O 1
ATOM 1515 N N . ASN A 1 207 ? 7.454 98.029 112.643 1.00 28.72 207 ASN A N 1
ATOM 1516 C CA . ASN A 1 207 ? 6.328 98.457 113.483 1.00 28.98 207 ASN A CA 1
ATOM 1517 C C . ASN A 1 207 ? 5.347 97.314 113.710 1.00 29.08 207 ASN A C 1
ATOM 1518 O O . ASN A 1 207 ? 4.785 97.196 114.780 1.00 28.60 207 ASN A O 1
ATOM 1523 N N . LYS A 1 208 ? 5.151 96.493 112.696 1.00 29.51 208 LYS A N 1
ATOM 1524 C CA . LYS A 1 208 ? 4.336 95.313 112.825 1.00 30.72 208 LYS A CA 1
ATOM 1525 C C . LYS A 1 208 ? 4.986 94.257 113.717 1.00 30.77 208 LYS A C 1
ATOM 1526 O O . LYS A 1 208 ? 4.307 93.561 114.425 1.00 30.98 208 LYS A O 1
ATOM 1532 N N . ALA A 1 209 ? 6.293 94.095 113.684 1.00 31.08 209 ALA A N 1
ATOM 1533 C CA . ALA A 1 209 ? 6.867 93.027 114.454 1.00 31.34 209 ALA A CA 1
ATOM 1534 C C . ALA A 1 209 ? 7.023 93.393 115.918 1.00 32.45 209 ALA A C 1
ATOM 1535 O O . ALA A 1 209 ? 6.834 92.515 116.760 1.00 34.03 209 ALA A O 1
ATOM 1537 N N . TYR A 1 210 ? 7.359 94.657 116.224 1.00 32.43 210 TYR A N 1
ATOM 1538 C CA . TYR A 1 210 ? 7.879 95.058 117.545 1.00 32.45 210 TYR A CA 1
ATOM 1539 C C . TYR A 1 210 ? 7.160 96.223 118.150 1.00 32.48 210 TYR A C 1
ATOM 1540 O O . TYR A 1 210 ? 7.493 96.678 119.237 1.00 31.91 210 TYR A O 1
ATOM 1549 N N . ASN A 1 211 ? 6.174 96.733 117.441 1.00 32.62 211 ASN A N 1
ATOM 1550 C CA . ASN A 1 211 ? 5.373 97.768 117.981 1.00 32.64 211 ASN A CA 1
ATOM 1551 C C . ASN A 1 211 ? 6.192 98.912 118.557 1.00 32.24 211 ASN A C 1
ATOM 1552 O O . ASN A 1 211 ? 5.777 99.617 119.448 1.00 31.58 211 ASN A O 1
ATOM 1557 N N . LEU A 1 212 ? 7.385 99.112 118.026 1.00 32.98 212 LEU A N 1
ATOM 1558 C CA . LEU A 1 212 ? 8.038 100.404 118.149 1.00 33.26 212 LEU A CA 1
ATOM 1559 C C . LEU A 1 212 ? 6.977 101.184 117.472 1.00 34.49 212 LEU A C 1
ATOM 1560 O O . LEU A 1 212 ? 6.159 100.550 116.781 1.00 36.89 212 LEU A O 1
ATOM 1565 N N . LYS A 1 213 ? 6.881 102.492 117.620 1.00 34.60 213 LYS A N 1
ATOM 1566 C CA . LYS A 1 213 ? 5.876 103.151 116.771 1.00 34.83 213 LYS A CA 1
ATOM 1567 C C . LYS A 1 213 ? 6.524 104.253 116.012 1.00 34.58 213 LYS A C 1
ATOM 1568 O O . LYS A 1 213 ? 6.304 105.405 116.260 1.00 34.87 213 LYS A O 1
ATOM 1574 N N . ILE A 1 214 ? 7.389 103.851 115.101 1.00 34.41 214 ILE A N 1
ATOM 1575 C CA . ILE A 1 214 ? 8.141 104.775 114.301 1.00 33.96 214 ILE A CA 1
ATOM 1576 C C . ILE A 1 214 ? 7.161 105.451 113.304 1.00 34.57 214 ILE A C 1
ATOM 1577 O O . ILE A 1 214 ? 6.301 104.813 112.728 1.00 33.52 214 ILE A O 1
ATOM 1582 N N . LYS A 1 215 ? 7.334 106.749 113.109 1.00 35.35 215 LYS A N 1
ATOM 1583 C CA . LYS A 1 215 ? 6.278 107.596 112.621 1.00 36.05 215 LYS A CA 1
ATOM 1584 C C . LYS A 1 215 ? 6.024 107.569 111.121 1.00 36.40 215 LYS A C 1
ATOM 1585 O O . LYS A 1 215 ? 4.830 107.680 110.720 1.00 39.62 215 LYS A O 1
ATOM 1591 N N . THR A 1 216 ? 7.042 107.576 110.271 1.00 34.65 216 THR A N 1
ATOM 1592 C CA . THR A 1 216 ? 6.766 107.840 108.788 1.00 34.16 216 THR A CA 1
ATOM 1593 C C . THR A 1 216 ? 6.233 109.228 108.285 1.00 33.65 216 THR A C 1
ATOM 1594 O O . THR A 1 216 ? 6.109 109.435 107.057 1.00 33.99 216 THR A O 1
ATOM 1598 N N . ASP A 1 217 ? 5.930 110.161 109.178 1.00 32.99 217 ASP A N 1
ATOM 1599 C CA . ASP A 1 217 ? 5.747 111.551 108.754 1.00 33.19 217 ASP A CA 1
ATOM 1600 C C . ASP A 1 217 ? 7.010 112.099 108.027 1.00 32.23 217 ASP A C 1
ATOM 1601 O O . ASP A 1 217 ? 8.151 111.994 108.536 1.00 32.14 217 ASP A O 1
ATOM 1606 N N . LEU A 1 218 ? 6.765 112.615 106.813 1.00 31.38 218 LEU A N 1
ATOM 1607 C CA . LEU A 1 218 ? 7.766 113.206 105.883 1.00 30.42 218 LEU A CA 1
ATOM 1608 C C . LEU A 1 218 ? 8.912 112.271 105.554 1.00 29.82 218 LEU A C 1
ATOM 1609 O O . LEU A 1 218 ? 10.016 112.689 105.309 1.00 28.83 218 LEU A O 1
ATOM 1614 N N . LEU A 1 219 ? 8.615 110.989 105.536 1.00 30.39 219 LEU A N 1
ATOM 1615 C CA . LEU A 1 219 ? 9.638 109.962 105.376 1.00 30.43 219 LEU A CA 1
ATOM 1616 C C . LEU A 1 219 ? 10.224 109.999 103.979 1.00 30.33 219 LEU A C 1
ATOM 1617 O O . LEU A 1 219 ? 11.376 109.761 103.783 1.00 29.66 219 LEU A O 1
ATOM 1622 N N . GLU A 1 220 ? 9.442 110.337 102.992 1.00 31.35 220 GLU A N 1
ATOM 1623 C CA . GLU A 1 220 ? 9.965 110.269 101.650 1.00 32.74 220 GLU A CA 1
ATOM 1624 C C . GLU A 1 220 ? 10.949 111.401 101.452 1.00 32.93 220 GLU A C 1
ATOM 1625 O O . GLU A 1 220 ? 12.033 111.168 100.903 1.00 32.74 220 GLU A O 1
ATOM 1631 N N . GLU A 1 221 ? 10.611 112.602 101.940 1.00 32.71 221 GLU A N 1
ATOM 1632 C CA . GLU A 1 221 ? 11.499 113.725 101.788 1.00 33.18 221 GLU A CA 1
ATOM 1633 C C . GLU A 1 221 ? 12.738 113.499 102.595 1.00 33.26 221 GLU A C 1
ATOM 1634 O O . GLU A 1 221 ? 13.833 113.783 102.151 1.00 34.26 221 GLU A O 1
ATOM 1640 N N . GLN A 1 222 ? 12.611 112.945 103.777 1.00 32.99 222 GLN A N 1
ATOM 1641 C CA . GLN A 1 222 ? 13.789 112.801 104.576 1.00 32.78 222 GLN A CA 1
ATOM 1642 C C . GLN A 1 222 ? 14.711 111.797 103.946 1.00 32.67 222 GLN A C 1
ATOM 1643 O O . GLN A 1 222 ? 15.913 111.913 104.007 1.00 33.90 222 GLN A O 1
ATOM 1649 N N . VAL A 1 223 ? 14.157 110.769 103.364 1.00 32.58 223 VAL A N 1
ATOM 1650 C CA . VAL A 1 223 ? 14.986 109.680 102.909 1.00 32.21 223 VAL A CA 1
ATOM 1651 C C . VAL A 1 223 ? 15.622 109.967 101.560 1.00 32.71 223 VAL A C 1
ATOM 1652 O O . VAL A 1 223 ? 16.689 109.508 101.312 1.00 31.97 223 VAL A O 1
ATOM 1656 N N . LYS A 1 224 ? 14.957 110.718 100.687 1.00 33.65 224 LYS A N 1
ATOM 1657 C CA . LYS A 1 224 ? 15.585 111.176 99.460 1.00 34.48 224 LYS A CA 1
ATOM 1658 C C . LYS A 1 224 ? 16.812 112.011 99.795 1.00 34.65 224 LYS A C 1
ATOM 1659 O O . LYS A 1 224 ? 17.864 111.881 99.163 1.00 34.82 224 LYS A O 1
ATOM 1665 N N . ALA A 1 225 ? 16.680 112.883 100.781 1.00 34.80 225 ALA A N 1
ATOM 1666 C CA . ALA A 1 225 ? 17.791 113.715 101.180 1.00 35.02 225 ALA A CA 1
ATOM 1667 C C . ALA A 1 225 ? 18.945 112.829 101.609 1.00 35.34 225 ALA A C 1
ATOM 1668 O O . ALA A 1 225 ? 20.038 113.049 101.209 1.00 36.37 225 ALA A O 1
ATOM 1670 N N . LEU A 1 226 ? 18.699 111.824 102.4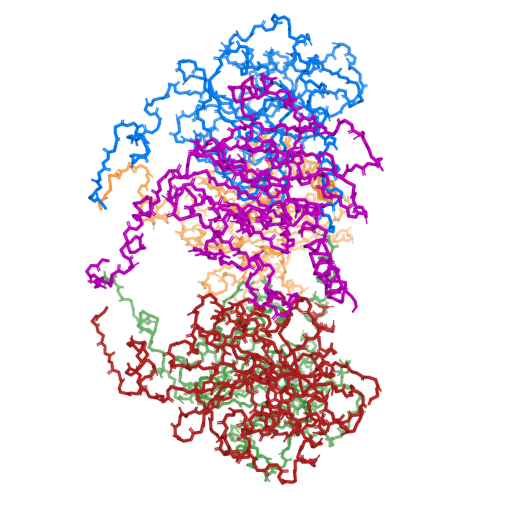24 1.00 36.59 226 LEU A N 1
ATOM 1671 C CA . LEU A 1 226 ? 19.742 110.877 102.832 1.00 37.52 226 LEU A CA 1
ATOM 1672 C C . LEU A 1 226 ? 20.310 110.111 101.664 1.00 38.16 226 LEU A C 1
ATOM 1673 O O . LEU A 1 226 ? 21.494 109.944 101.571 1.00 39.08 226 LEU A O 1
ATOM 1678 N N . ASP A 1 227 ? 19.468 109.645 100.765 1.00 39.21 227 ASP A N 1
ATOM 1679 C CA . ASP A 1 227 ? 19.939 108.986 99.581 1.00 40.40 227 ASP A CA 1
ATOM 1680 C C . ASP A 1 227 ? 21.042 109.774 98.826 1.00 41.82 227 ASP A C 1
ATOM 1681 O O . ASP A 1 227 ? 22.126 109.224 98.591 1.00 41.88 227 ASP A O 1
ATOM 1686 N N . GLU A 1 228 ? 20.805 111.038 98.466 1.00 42.95 228 GLU A N 1
ATOM 1687 C CA . GLU A 1 228 ? 21.838 111.804 97.769 1.00 44.88 228 GLU A CA 1
ATOM 1688 C C . GLU A 1 228 ? 23.128 111.739 98.576 1.00 44.83 228 GLU A C 1
ATOM 1689 O O . GLU A 1 228 ? 24.184 111.362 98.065 1.00 44.77 228 GLU A O 1
ATOM 1695 N N . GLN A 1 229 ? 23.037 112.044 99.864 1.00 44.70 229 GLN A N 1
ATOM 1696 C CA . GLN A 1 229 ? 24.207 111.946 100.741 1.00 44.29 229 GLN A CA 1
ATOM 1697 C C . GLN A 1 229 ? 24.915 110.595 100.704 1.00 43.68 229 GLN A C 1
ATOM 1698 O O . GLN A 1 229 ? 26.096 110.534 100.439 1.00 43.50 229 GLN A O 1
ATOM 1704 N N . ILE A 1 230 ? 24.185 109.524 100.958 1.00 43.16 230 ILE A N 1
ATOM 1705 C CA . ILE A 1 230 ? 24.756 108.188 100.915 1.00 43.37 230 ILE A CA 1
ATOM 1706 C C . ILE A 1 230 ? 25.410 107.841 99.565 1.00 43.99 230 ILE A C 1
ATOM 1707 O O . ILE A 1 230 ? 26.434 107.168 99.515 1.00 43.95 230 ILE A O 1
ATOM 1712 N N . LYS A 1 231 ? 24.782 108.281 98.481 1.00 44.50 231 LYS A N 1
ATOM 1713 C CA . LYS A 1 231 ? 25.264 108.045 97.128 1.00 44.78 231 LYS A CA 1
ATOM 1714 C C . LYS A 1 231 ? 26.612 108.713 96.933 1.00 44.79 231 LYS A C 1
ATOM 1715 O O . LYS A 1 231 ? 27.504 108.131 96.377 1.00 44.24 231 LYS A O 1
ATOM 1721 N N . LYS A 1 232 ? 26.754 109.939 97.412 1.00 45.41 232 LYS A N 1
ATOM 1722 C CA . LYS A 1 232 ? 28.025 110.647 97.342 1.00 46.28 232 LYS A CA 1
ATOM 1723 C C . LYS A 1 232 ? 29.151 109.851 97.996 1.00 47.38 232 LYS A C 1
ATOM 1724 O O . LYS A 1 232 ? 30.315 109.868 97.589 1.00 47.90 232 LYS A O 1
ATOM 1730 N N . ILE A 1 233 ? 28.817 109.153 99.041 1.00 48.22 233 ILE A N 1
ATOM 1731 C CA . ILE A 1 233 ? 29.835 108.464 99.749 1.00 49.30 233 ILE A CA 1
ATOM 1732 C C . ILE A 1 233 ? 30.119 107.048 99.210 1.00 49.97 233 ILE A C 1
ATOM 1733 O O . ILE A 1 233 ? 31.269 106.593 99.226 1.00 48.80 233 ILE A O 1
ATOM 1738 N N . GLU A 1 234 ? 29.066 106.357 98.772 1.00 51.34 234 GLU A N 1
ATOM 1739 C CA . GLU A 1 234 ? 29.226 105.116 98.043 1.00 52.92 234 GLU A CA 1
ATOM 1740 C C . GLU A 1 234 ? 30.297 105.457 96.992 1.00 52.67 234 GLU A C 1
ATOM 1741 O O . GLU A 1 234 ? 31.317 104.799 96.907 1.00 53.03 234 GLU A O 1
ATOM 1747 N N . GLU A 1 235 ? 30.102 106.555 96.279 1.00 52.71 235 GLU A N 1
ATOM 1748 C CA . GLU A 1 235 ? 30.912 106.908 95.127 1.00 53.26 235 GLU A CA 1
ATOM 1749 C C . GLU A 1 235 ? 32.309 107.357 95.394 1.00 52.97 235 GLU A C 1
ATOM 1750 O O . GLU A 1 235 ? 33.211 106.999 94.651 1.00 53.81 235 GLU A O 1
ATOM 1756 N N . GLN A 1 236 ? 32.524 108.173 96.406 1.00 52.57 236 GLN A N 1
ATOM 1757 C CA . GLN A 1 236 ? 33.889 108.562 96.687 1.00 51.82 236 GLN A CA 1
ATOM 1758 C C . GLN A 1 236 ? 34.615 107.405 97.358 1.00 51.73 236 GLN A C 1
ATOM 1759 O O . GLN A 1 236 ? 35.821 107.290 97.290 1.00 50.73 236 GLN A O 1
ATOM 1765 N N . TYR A 1 237 ? 33.881 106.501 97.974 1.00 52.71 237 TYR A N 1
ATOM 1766 C CA . TYR A 1 237 ? 34.555 105.370 98.584 1.00 53.54 237 TYR A CA 1
ATOM 1767 C C . TYR A 1 237 ? 35.033 104.388 97.507 1.00 54.86 237 TYR A C 1
ATOM 1768 O O . TYR A 1 237 ? 36.100 103.800 97.645 1.00 55.36 237 TYR A O 1
ATOM 1777 N N . LYS A 1 238 ? 34.263 104.200 96.443 1.00 56.14 238 LYS A N 1
ATOM 1778 C CA . LYS A 1 238 ? 34.732 103.332 95.368 1.00 57.38 238 LYS A CA 1
ATOM 1779 C C . LYS A 1 238 ? 35.998 103.930 94.761 1.00 57.84 238 LYS A C 1
ATOM 1780 O O . LYS A 1 238 ? 36.989 103.225 94.603 1.00 57.71 238 LYS A O 1
ATOM 1786 N N . GLU A 1 239 ? 35.954 105.231 94.459 1.00 58.74 239 GLU A N 1
ATOM 1787 C CA . GLU A 1 239 ? 37.126 106.005 94.028 1.00 59.87 239 GLU A CA 1
ATOM 1788 C C . GLU A 1 239 ? 38.332 105.872 94.943 1.00 60.29 239 GLU A C 1
ATOM 1789 O O . GLU A 1 239 ? 39.467 105.866 94.495 1.00 60.12 239 GLU A O 1
ATOM 1795 N N . LEU A 1 240 ? 38.096 105.855 96.240 1.00 61.01 240 LEU A N 1
ATOM 1796 C CA . LEU A 1 240 ? 39.197 105.643 97.130 1.00 61.56 240 LEU A CA 1
ATOM 1797 C C . LEU A 1 240 ? 39.682 104.238 96.863 1.00 62.73 240 LEU A C 1
ATOM 1798 O O . LEU A 1 240 ? 40.857 104.024 96.689 1.00 62.90 240 LEU A O 1
ATOM 1803 N N . GLN A 1 241 ? 38.797 103.264 96.800 1.00 64.54 241 GLN A N 1
ATOM 1804 C CA . GLN A 1 241 ? 39.293 101.909 96.657 1.00 66.24 241 GLN A CA 1
ATOM 1805 C C . GLN A 1 241 ? 39.985 101.631 95.333 1.00 67.73 241 GLN A C 1
ATOM 1806 O O . GLN A 1 241 ? 40.897 100.822 95.284 1.00 67.19 241 GLN A O 1
ATOM 1812 N N . GLU A 1 242 ? 39.612 102.338 94.279 1.00 70.24 242 GLU A N 1
ATOM 1813 C CA . GLU A 1 242 ? 40.350 102.201 93.035 1.00 72.80 242 GLU A CA 1
ATOM 1814 C C . GLU A 1 242 ? 41.794 102.718 93.186 1.00 74.07 242 GLU A C 1
ATOM 1815 O O . GLU A 1 242 ? 42.741 101.940 93.098 1.00 74.25 242 GLU A O 1
ATOM 1821 N N . LYS A 1 243 ? 41.949 104.012 93.450 1.00 75.73 243 LYS A N 1
ATOM 1822 C CA . LYS A 1 243 ? 43.252 104.603 93.771 1.00 77.25 243 LYS A CA 1
ATOM 1823 C C . LYS A 1 243 ? 44.114 103.844 94.770 1.00 78.77 243 LYS A C 1
ATOM 1824 O O . LYS A 1 243 ? 45.332 103.824 94.619 1.00 78.80 243 LYS A O 1
ATOM 1830 N N . GLN A 1 244 ? 43.490 103.245 95.791 1.00 81.15 244 GLN A N 1
ATOM 1831 C CA . GLN A 1 244 ? 44.211 102.656 96.958 1.00 82.90 244 GLN A CA 1
ATOM 1832 C C . GLN A 1 244 ? 45.253 101.591 96.584 1.00 84.74 244 GLN A C 1
ATOM 1833 O O . GLN A 1 244 ? 46.168 101.291 97.371 1.00 85.31 244 GLN A O 1
ATOM 1839 N N . LYS A 1 245 ? 45.118 101.027 95.391 1.00 86.61 245 LYS A N 1
ATOM 1840 C CA . LYS A 1 245 ? 46.196 100.230 94.793 1.00 88.04 245 LYS A CA 1
ATOM 1841 C C . LYS A 1 245 ? 47.629 100.852 95.022 1.00 89.53 245 LYS A C 1
ATOM 1842 O O . LYS A 1 245 ? 48.438 100.284 95.796 1.00 89.66 245 LYS A O 1
ATOM 1848 N N . GLU A 1 246 ? 47.926 102.007 94.392 1.00 90.67 246 GLU A N 1
ATOM 1849 C CA . GLU A 1 246 ? 49.267 102.655 94.510 1.00 91.38 246 GLU A CA 1
ATOM 1850 C C . GLU A 1 246 ? 49.424 103.505 95.779 1.00 91.19 246 GLU A C 1
ATOM 1851 O O . GLU A 1 246 ? 50.406 104.243 95.920 1.00 90.87 246 GLU A O 1
ATOM 1857 N N . ILE B 1 5 ? 37.901 81.488 142.789 1.00 69.47 5 ILE B N 1
ATOM 1858 C CA . ILE B 1 5 ? 36.708 82.121 143.338 1.00 68.07 5 ILE B CA 1
ATOM 1859 C C . ILE B 1 5 ? 35.814 82.667 142.229 1.00 66.28 5 ILE B C 1
ATOM 1860 O O . ILE B 1 5 ? 36.200 83.581 141.501 1.00 66.86 5 ILE B O 1
ATOM 1865 N N . MET B 1 6 ? 34.618 82.101 142.108 1.00 63.91 6 MET B N 1
ATOM 1866 C CA . MET B 1 6 ? 33.667 82.529 141.089 1.00 62.48 6 MET B CA 1
ATOM 1867 C C . MET B 1 6 ? 32.321 81.836 141.266 1.00 60.75 6 MET B C 1
ATOM 1868 O O . MET B 1 6 ? 32.219 80.616 141.138 1.00 60.22 6 MET B O 1
ATOM 1873 N N . VAL B 1 7 ? 31.290 82.621 141.562 1.00 59.65 7 VAL B N 1
ATOM 1874 C CA . VAL B 1 7 ? 29.964 82.089 141.757 1.00 59.37 7 VAL B CA 1
ATOM 1875 C C . VAL B 1 7 ? 29.668 81.362 140.463 1.00 57.87 7 VAL B C 1
ATOM 1876 O O . VAL B 1 7 ? 30.395 81.486 139.518 1.00 58.05 7 VAL B O 1
ATOM 1880 N N . ASN B 1 8 ? 28.617 80.573 140.473 1.00 56.46 8 ASN B N 1
ATOM 1881 C CA . ASN B 1 8 ? 28.579 79.364 139.719 1.00 55.11 8 ASN B CA 1
ATOM 1882 C C . ASN B 1 8 ? 27.218 78.764 139.505 1.00 54.60 8 ASN B C 1
ATOM 1883 O O . ASN B 1 8 ? 26.638 78.203 140.409 1.00 53.56 8 ASN B O 1
ATOM 1888 N N . LYS B 1 9 ? 26.710 78.869 138.296 1.00 54.41 9 LYS B N 1
ATOM 1889 C CA . LYS B 1 9 ? 25.338 78.531 138.047 1.00 54.59 9 LYS B CA 1
ATOM 1890 C C . LYS B 1 9 ? 25.108 77.078 137.756 1.00 54.69 9 LYS B C 1
ATOM 1891 O O . LYS B 1 9 ? 25.917 76.434 137.164 1.00 56.17 9 LYS B O 1
ATOM 1897 N N . LYS B 1 10 ? 23.957 76.598 138.162 1.00 55.35 10 LYS B N 1
ATOM 1898 C CA . LYS B 1 10 ? 23.587 75.207 138.132 1.00 55.66 10 LYS B CA 1
ATOM 1899 C C . LYS B 1 10 ? 23.949 74.378 136.914 1.00 57.20 10 LYS B C 1
ATOM 1900 O O . LYS B 1 10 ? 24.670 73.381 137.015 1.00 58.49 10 LYS B O 1
ATOM 1906 N N . ALA B 1 11 ? 23.401 74.733 135.771 1.00 57.86 11 ALA B N 1
ATOM 1907 C CA . ALA B 1 11 ? 23.541 73.878 134.607 1.00 57.96 11 ALA B CA 1
ATOM 1908 C C . ALA B 1 11 ? 24.894 73.932 133.945 1.00 57.33 11 ALA B C 1
ATOM 1909 O O . ALA B 1 11 ? 25.180 73.141 133.066 1.00 57.91 11 ALA B O 1
ATOM 1911 N N . SER B 1 12 ? 25.723 74.877 134.345 1.00 56.09 12 SER B N 1
ATOM 1912 C CA . SER B 1 12 ? 26.975 75.058 133.668 1.00 55.52 12 SER B CA 1
ATOM 1913 C C . SER B 1 12 ? 28.070 74.267 134.300 1.00 55.05 12 SER B C 1
ATOM 1914 O O . SER B 1 12 ? 29.186 74.312 133.856 1.00 54.09 12 SER B O 1
ATOM 1917 N N . GLU B 1 13 ? 27.778 73.513 135.331 1.00 55.18 13 GLU B N 1
ATOM 1918 C CA . GLU B 1 13 ? 28.898 72.701 135.897 1.00 55.77 13 GLU B CA 1
ATOM 1919 C C . GLU B 1 13 ? 29.860 72.106 134.845 1.00 55.47 13 GLU B C 1
ATOM 1920 O O . GLU B 1 13 ? 31.064 72.289 134.922 1.00 54.69 13 GLU B O 1
ATOM 1926 N N . SER B 1 14 ? 29.317 71.401 133.863 1.00 55.81 14 SER B N 1
ATOM 1927 C CA . SER B 1 14 ? 30.140 70.629 132.934 1.00 56.28 14 SER B CA 1
ATOM 1928 C C . SER B 1 14 ? 31.027 71.553 132.065 1.00 56.44 14 SER B C 1
ATOM 1929 O O . SER B 1 14 ? 32.000 71.143 131.431 1.00 56.29 14 SER B O 1
ATOM 1932 N N . GLN B 1 15 ? 30.709 72.832 132.144 1.00 56.62 15 GLN B N 1
ATOM 1933 C CA . GLN B 1 15 ? 31.486 73.920 131.580 1.00 56.61 15 GLN B CA 1
ATOM 1934 C C . GLN B 1 15 ? 32.551 74.567 132.515 1.00 56.48 15 GLN B C 1
ATOM 1935 O O . GLN B 1 15 ? 33.710 74.592 132.126 1.00 56.35 15 GLN B O 1
ATOM 1941 N N . VAL B 1 16 ? 32.188 75.082 133.719 1.00 56.07 16 VAL B N 1
ATOM 1942 C CA . VAL B 1 16 ? 33.211 75.594 134.681 1.00 55.40 16 VAL B CA 1
ATOM 1943 C C . VAL B 1 16 ? 34.242 74.502 134.847 1.00 56.07 16 VAL B C 1
ATOM 1944 O O . VAL B 1 16 ? 35.414 74.755 134.685 1.00 56.24 16 VAL B O 1
ATOM 1948 N N . MET B 1 17 ? 33.796 73.272 135.082 1.00 57.01 17 MET B N 1
ATOM 1949 C CA . MET B 1 17 ? 34.686 72.201 135.533 1.00 57.72 17 MET B CA 1
ATOM 1950 C C . MET B 1 17 ? 35.281 71.407 134.359 1.00 58.34 17 MET B C 1
ATOM 1951 O O . MET B 1 17 ? 36.012 70.436 134.605 1.00 58.05 17 MET B O 1
ATOM 1956 N N . GLU B 1 18 ? 35.015 71.835 133.112 1.00 59.28 18 GLU B N 1
ATOM 1957 C CA . GLU B 1 18 ? 35.289 71.029 131.889 1.00 60.42 18 GLU B CA 1
ATOM 1958 C C . GLU B 1 18 ? 35.089 69.507 132.105 1.00 60.29 18 GLU B C 1
ATOM 1959 O O . GLU B 1 18 ? 36.019 68.717 132.013 1.00 59.97 18 GLU B O 1
ATOM 1965 N N . LEU B 1 19 ? 33.825 69.144 132.352 1.00 60.61 19 LEU B N 1
ATOM 1966 C CA . LEU B 1 19 ? 33.373 67.927 133.088 1.00 60.22 19 LEU B CA 1
ATOM 1967 C C . LEU B 1 19 ? 32.325 67.346 132.172 1.00 59.96 19 LEU B C 1
ATOM 1968 O O . LEU B 1 19 ? 31.362 66.707 132.586 1.00 60.45 19 LEU B O 1
ATOM 1973 N N . GLU B 1 20 ? 32.566 67.578 130.890 1.00 59.19 20 GLU B N 1
ATOM 1974 C CA . GLU B 1 20 ? 31.566 67.512 129.849 1.00 58.66 20 GLU B CA 1
ATOM 1975 C C . GLU B 1 20 ? 31.149 66.073 129.451 1.00 57.36 20 GLU B C 1
ATOM 1976 O O . GLU B 1 20 ? 30.011 65.840 129.027 1.00 56.68 20 GLU B O 1
ATOM 1982 N N . LYS B 1 21 ? 32.071 65.114 129.629 1.00 56.03 21 LYS B N 1
ATOM 1983 C CA . LYS B 1 21 ? 31.864 63.672 129.347 1.00 54.59 21 LYS B CA 1
ATOM 1984 C C . LYS B 1 21 ? 30.777 63.033 130.215 1.00 53.89 21 LYS B C 1
ATOM 1985 O O . LYS B 1 21 ? 30.339 61.904 130.007 1.00 53.61 21 LYS B O 1
ATOM 1987 N N . ARG B 1 22 ? 30.332 63.797 131.185 1.00 53.98 22 ARG B N 1
ATOM 1988 C CA . ARG B 1 22 ? 29.536 63.293 132.271 1.00 53.96 22 ARG B CA 1
ATOM 1989 C C . ARG B 1 22 ? 28.107 63.225 131.771 1.00 53.81 22 ARG B C 1
ATOM 1990 O O . ARG B 1 22 ? 27.365 62.355 132.163 1.00 53.56 22 ARG B O 1
ATOM 1998 N N . ASN B 1 23 ? 27.745 64.110 130.855 1.00 54.24 23 ASN B N 1
ATOM 1999 C CA . ASN B 1 23 ? 26.402 64.096 130.270 1.00 55.40 23 ASN B CA 1
ATOM 2000 C C . ASN B 1 23 ? 26.162 63.048 129.134 1.00 54.92 23 ASN B C 1
ATOM 2001 O O . ASN B 1 23 ? 25.016 62.891 128.687 1.00 55.63 23 ASN B O 1
ATOM 2006 N N . TYR B 1 24 ? 27.194 62.356 128.652 1.00 53.55 24 TYR B N 1
ATOM 2007 C CA . TYR B 1 24 ? 27.034 61.520 127.454 1.00 52.95 24 TYR B CA 1
ATOM 2008 C C . TYR B 1 24 ? 27.443 60.142 127.833 1.00 52.82 24 TYR B C 1
ATOM 2009 O O . TYR B 1 24 ? 28.346 60.017 128.634 1.00 53.83 24 TYR B O 1
ATOM 2018 N N . ASN B 1 25 ? 26.805 59.110 127.277 1.00 52.53 25 ASN B N 1
ATOM 2019 C CA . ASN B 1 25 ? 27.163 57.707 127.586 1.00 52.11 25 ASN B CA 1
ATOM 2020 C C . ASN B 1 25 ? 28.011 57.072 126.498 1.00 50.97 25 ASN B C 1
ATOM 2021 O O . ASN B 1 25 ? 27.564 56.155 125.827 1.00 51.82 25 ASN B O 1
ATOM 2026 N N . ASN B 1 26 ? 29.229 57.589 126.308 1.00 49.63 26 ASN B N 1
ATOM 2027 C CA . ASN B 1 26 ? 30.281 56.947 125.493 1.00 48.16 26 ASN B CA 1
ATOM 2028 C C . ASN B 1 26 ? 30.043 56.891 123.975 1.00 45.70 26 ASN B C 1
ATOM 2029 O O . ASN B 1 26 ? 30.229 55.865 123.360 1.00 44.97 26 ASN B O 1
ATOM 2034 N N . PRO B 1 27 ? 29.652 58.002 123.360 1.00 43.06 27 PRO B N 1
ATOM 2035 C CA . PRO B 1 27 ? 28.999 57.884 122.068 1.00 41.82 27 PRO B CA 1
ATOM 2036 C C . PRO B 1 27 ? 29.870 57.545 120.850 1.00 40.59 27 PRO B C 1
ATOM 2037 O O . PRO B 1 27 ? 31.057 57.884 120.786 1.00 40.50 27 PRO B O 1
ATOM 2041 N N . VAL B 1 28 ? 29.249 56.893 119.885 1.00 38.91 28 VAL B N 1
ATOM 2042 C CA . VAL B 1 28 ? 29.797 56.855 118.552 1.00 38.45 28 VAL B CA 1
ATOM 2043 C C . VAL B 1 28 ? 29.392 58.182 117.910 1.00 37.88 28 VAL B C 1
ATOM 2044 O O . VAL B 1 28 ? 28.240 58.601 118.018 1.00 37.97 28 VAL B O 1
ATOM 2048 N N . VAL B 1 29 ? 30.335 58.854 117.271 1.00 37.32 29 VAL B N 1
ATOM 2049 C CA . VAL B 1 29 ? 30.034 60.103 116.598 1.00 37.92 29 VAL B CA 1
ATOM 2050 C C . VAL B 1 29 ? 30.091 59.911 115.093 1.00 37.71 29 VAL B C 1
ATOM 2051 O O . VAL B 1 29 ? 31.108 59.552 114.581 1.00 37.89 29 VAL B O 1
ATOM 2055 N N . LEU B 1 30 ? 28.999 60.187 114.397 1.00 37.98 30 LEU B N 1
ATOM 2056 C CA . LEU B 1 30 ? 28.927 60.103 112.928 1.00 37.77 30 LEU B CA 1
ATOM 2057 C C . LEU B 1 30 ? 29.033 61.533 112.347 1.00 38.64 30 LEU B C 1
ATOM 2058 O O . LEU B 1 30 ? 28.414 62.461 112.867 1.00 38.36 30 LEU B O 1
ATOM 2063 N N . CYS B 1 31 ? 29.793 61.693 111.261 1.00 39.66 31 CYS B N 1
ATOM 2064 C CA . CYS B 1 31 ? 30.051 62.998 110.636 1.00 40.51 31 CYS B CA 1
ATOM 2065 C C . CYS B 1 31 ? 29.681 63.113 109.174 1.00 41.09 31 CYS B C 1
ATOM 2066 O O . CYS B 1 31 ? 29.935 62.185 108.399 1.00 41.70 31 CYS B O 1
ATOM 2069 N N . GLY B 1 32 ? 29.163 64.286 108.805 1.00 40.83 32 GLY B N 1
ATOM 2070 C CA . GLY B 1 32 ? 28.809 64.608 107.450 1.00 40.74 32 GLY B CA 1
ATOM 2071 C C . GLY B 1 32 ? 29.295 66.008 107.154 1.00 41.11 32 GLY B C 1
ATOM 2072 O O . GLY B 1 32 ? 28.920 66.941 107.842 1.00 41.41 32 GLY B O 1
ATOM 2073 N N . PHE B 1 33 ? 30.125 66.151 106.127 1.00 41.63 33 PHE B N 1
ATOM 2074 C CA . PHE B 1 33 ? 30.652 67.442 105.735 1.00 42.40 33 PHE B CA 1
ATOM 2075 C C . PHE B 1 33 ? 30.345 67.791 104.302 1.00 43.14 33 PHE B C 1
ATOM 2076 O O . PHE B 1 33 ? 30.370 66.928 103.460 1.00 44.56 33 PHE B O 1
ATOM 2084 N N . ALA B 1 34 ? 30.047 69.042 103.997 1.00 43.97 34 ALA B N 1
ATOM 2085 C CA . ALA B 1 34 ? 29.919 69.418 102.595 1.00 44.62 34 ALA B CA 1
ATOM 2086 C C . ALA B 1 34 ? 31.314 69.196 101.975 1.00 45.66 34 ALA B C 1
ATOM 2087 O O . ALA B 1 34 ? 32.326 69.668 102.536 1.00 47.66 34 ALA B O 1
ATOM 2089 N N . GLY B 1 35 ? 31.375 68.416 100.892 1.00 45.63 35 GLY B N 1
ATOM 2090 C CA . GLY B 1 35 ? 32.624 68.099 100.209 1.00 45.82 35 GLY B CA 1
ATOM 2091 C C . GLY B 1 35 ? 32.420 67.989 98.705 1.00 46.46 35 GLY B C 1
ATOM 2092 O O . GLY B 1 35 ? 31.790 68.881 98.079 1.00 46.15 35 GLY B O 1
ATOM 2093 N N . SER B 1 36 ? 32.962 66.923 98.100 1.00 47.12 36 SER B N 1
ATOM 2094 C CA . SER B 1 36 ? 32.734 66.690 96.658 1.00 47.64 36 SER B CA 1
ATOM 2095 C C . SER B 1 36 ? 31.302 66.205 96.579 1.00 47.92 36 SER B C 1
ATOM 2096 O O . SER B 1 36 ? 30.374 67.040 96.476 1.00 50.79 36 SER B O 1
ATOM 2099 N N . THR B 1 37 ? 31.068 64.909 96.737 1.00 46.45 37 THR B N 1
ATOM 2100 C CA . THR B 1 37 ? 29.689 64.429 96.802 1.00 44.76 37 THR B CA 1
ATOM 2101 C C . THR B 1 37 ? 29.038 65.091 97.990 1.00 42.62 37 THR B C 1
ATOM 2102 O O . THR B 1 37 ? 29.731 65.458 98.896 1.00 42.49 37 THR B O 1
ATOM 2106 N N . PRO B 1 38 ? 27.711 65.220 97.999 1.00 41.08 38 PRO B N 1
ATOM 2107 C CA . PRO B 1 38 ? 26.925 65.677 99.141 1.00 40.09 38 PRO B CA 1
ATOM 2108 C C . PRO B 1 38 ? 26.374 64.581 100.011 1.00 39.51 38 PRO B C 1
ATOM 2109 O O . PRO B 1 38 ? 25.632 64.873 100.946 1.00 39.69 38 PRO B O 1
ATOM 2113 N N . THR B 1 39 ? 26.732 63.324 99.736 1.00 38.98 39 THR B N 1
ATOM 2114 C CA . THR B 1 39 ? 26.076 62.203 100.443 1.00 38.03 39 THR B CA 1
ATOM 2115 C C . THR B 1 39 ? 26.360 62.213 101.954 1.00 37.13 39 THR B C 1
ATOM 2116 O O . THR B 1 39 ? 25.451 62.077 102.741 1.00 37.27 39 THR B O 1
ATOM 2120 N N . GLY B 1 40 ? 27.593 62.468 102.350 1.00 36.97 40 GLY B N 1
ATOM 2121 C CA . GLY B 1 40 ? 27.927 62.691 103.769 1.00 36.98 40 GLY B CA 1
ATOM 2122 C C . GLY B 1 40 ? 26.943 63.526 104.588 1.00 36.80 40 GLY B C 1
ATOM 2123 O O . GLY B 1 40 ? 26.369 63.019 105.574 1.00 36.47 40 GLY B O 1
ATOM 2124 N N . VAL B 1 41 ? 26.722 64.780 104.178 1.00 36.08 41 VAL B N 1
ATOM 2125 C CA . VAL B 1 41 ? 25.823 65.649 104.936 1.00 35.74 41 VAL B CA 1
ATOM 2126 C C . VAL B 1 41 ? 24.339 65.283 104.756 1.00 36.00 41 VAL B C 1
ATOM 2127 O O . VAL B 1 41 ? 23.551 65.417 105.699 1.00 36.31 41 VAL B O 1
ATOM 2131 N N . LEU B 1 42 ? 23.944 64.795 103.580 1.00 35.67 42 LEU B N 1
ATOM 2132 C CA . LEU B 1 42 ? 22.611 64.208 103.450 1.00 35.04 42 LEU B CA 1
ATOM 2133 C C . LEU B 1 42 ? 22.422 63.055 104.427 1.00 35.13 42 LEU B C 1
ATOM 2134 O O . LEU B 1 42 ? 21.364 62.949 105.041 1.00 35.93 42 LEU B O 1
ATOM 2139 N N . ALA B 1 43 ? 23.409 62.174 104.572 1.00 34.42 43 ALA B N 1
ATOM 2140 C CA . ALA B 1 43 ? 23.239 61.076 105.505 1.00 34.17 43 ALA B CA 1
ATOM 2141 C C . ALA B 1 43 ? 23.171 61.597 106.931 1.00 34.15 43 ALA B C 1
ATOM 2142 O O . ALA B 1 43 ? 22.371 61.119 107.690 1.00 34.19 43 ALA B O 1
ATOM 2144 N N . ALA B 1 44 ? 23.991 62.578 107.308 1.00 34.67 44 ALA B N 1
ATOM 2145 C CA . ALA B 1 44 ? 23.830 63.225 108.629 1.00 35.06 44 ALA B CA 1
ATOM 2146 C C . ALA B 1 44 ? 22.346 63.681 108.866 1.00 35.95 44 ALA B C 1
ATOM 2147 O O . ALA B 1 44 ? 21.659 63.159 109.730 1.00 36.08 44 ALA B O 1
ATOM 2149 N N . SER B 1 45 ? 21.841 64.602 108.046 1.00 36.41 45 SER B N 1
ATOM 2150 C CA . SER B 1 45 ? 20.461 65.066 108.150 1.00 36.54 45 SER B CA 1
ATOM 2151 C C . SER B 1 45 ? 19.437 63.980 108.307 1.00 36.55 45 SER B C 1
ATOM 2152 O O . SER B 1 45 ? 18.525 64.093 109.124 1.00 36.59 45 SER B O 1
ATOM 2155 N N . TYR B 1 46 ? 19.529 62.966 107.457 1.00 36.72 46 TYR B N 1
ATOM 2156 C CA . TYR B 1 46 ? 18.516 61.954 107.443 1.00 36.48 46 TYR B CA 1
ATOM 2157 C C . TYR B 1 46 ? 18.530 61.261 108.784 1.00 36.33 46 TYR B C 1
ATOM 2158 O O . TYR B 1 46 ? 17.456 61.015 109.366 1.00 36.40 46 TYR B O 1
ATOM 2167 N N . ILE B 1 47 ? 19.731 60.980 109.292 1.00 35.53 47 ILE B N 1
ATOM 2168 C CA . ILE B 1 47 ? 19.798 60.263 110.534 1.00 35.39 47 ILE B CA 1
ATOM 2169 C C . ILE B 1 47 ? 19.329 61.187 111.657 1.00 35.56 47 ILE B C 1
ATOM 2170 O O . ILE B 1 47 ? 18.486 60.806 112.442 1.00 35.96 47 ILE B O 1
ATOM 2175 N N . VAL B 1 48 ? 19.798 62.426 111.691 1.00 36.26 48 VAL B N 1
ATOM 2176 C CA . VAL B 1 48 ? 19.336 63.383 112.685 1.00 37.01 48 VAL B CA 1
ATOM 2177 C C . VAL B 1 48 ? 17.810 63.384 112.690 1.00 39.08 48 VAL B C 1
ATOM 2178 O O . VAL B 1 48 ? 17.199 63.502 113.743 1.00 38.94 48 VAL B O 1
ATOM 2182 N N . GLU B 1 49 ? 17.179 63.220 111.530 1.00 41.12 49 GLU B N 1
ATOM 2183 C CA . GLU B 1 49 ? 15.708 63.281 111.486 1.00 42.87 49 GLU B CA 1
ATOM 2184 C C . GLU B 1 49 ? 15.040 61.970 111.882 1.00 42.25 49 GLU B C 1
ATOM 2185 O O . GLU B 1 49 ? 14.116 61.976 112.675 1.00 42.18 49 GLU B O 1
ATOM 2191 N N . THR B 1 50 ? 15.511 60.851 111.343 1.00 41.57 50 THR B N 1
ATOM 2192 C CA . THR B 1 50 ? 14.862 59.591 111.617 1.00 40.84 50 THR B CA 1
ATOM 2193 C C . THR B 1 50 ? 15.164 59.119 113.044 1.00 40.36 50 THR B C 1
ATOM 2194 O O . THR B 1 50 ? 14.309 58.567 113.682 1.00 41.09 50 THR B O 1
ATOM 2198 N N . LEU B 1 51 ? 16.325 59.376 113.604 1.00 39.63 51 LEU B N 1
ATOM 2199 C CA . LEU B 1 51 ? 16.457 59.084 115.024 1.00 38.89 51 LEU B CA 1
ATOM 2200 C C . LEU B 1 51 ? 15.875 60.217 115.900 1.00 39.16 51 LEU B C 1
ATOM 2201 O O . LEU B 1 51 ? 16.041 60.213 117.122 1.00 38.40 51 LEU B O 1
ATOM 2206 N N . GLY B 1 52 ? 15.226 61.214 115.304 1.00 39.23 52 GLY B N 1
ATOM 2207 C CA . GLY B 1 52 ? 14.752 62.349 116.106 1.00 39.26 52 GLY B CA 1
ATOM 2208 C C . GLY B 1 52 ? 15.727 62.775 117.211 1.00 39.41 52 GLY B C 1
ATOM 2209 O O . GLY B 1 52 ? 15.398 62.719 118.381 1.00 38.86 52 GLY B O 1
ATOM 2210 N N . MET B 1 53 ? 16.933 63.191 116.803 1.00 39.91 53 MET B N 1
ATOM 2211 C CA . MET B 1 53 ? 18.006 63.653 117.686 1.00 39.95 53 MET B CA 1
ATOM 2212 C C . MET B 1 53 ? 17.833 65.127 117.916 1.00 39.45 53 MET B C 1
ATOM 2213 O O . MET B 1 53 ? 17.220 65.795 117.100 1.00 39.43 53 MET B O 1
ATOM 2218 N N . HIS B 1 54 ? 18.395 65.628 119.016 1.00 39.43 54 HIS B N 1
ATOM 2219 C CA . HIS B 1 54 ? 18.232 67.037 119.439 1.00 39.17 54 HIS B CA 1
ATOM 2220 C C . HIS B 1 54 ? 19.575 67.738 119.424 1.00 38.67 54 HIS B C 1
ATOM 2221 O O . HIS B 1 54 ? 20.623 67.127 119.644 1.00 37.76 54 HIS B O 1
ATOM 2228 N N . GLN B 1 55 ? 19.553 69.023 119.134 1.00 38.70 55 GLN B N 1
ATOM 2229 C CA . GLN B 1 55 ? 20.788 69.748 119.038 1.00 39.47 55 GLN B CA 1
ATOM 2230 C C . GLN B 1 55 ? 21.439 69.800 120.409 1.00 39.43 55 GLN B C 1
ATOM 2231 O O . GLN B 1 55 ? 20.767 69.792 121.431 1.00 40.82 55 GLN B O 1
ATOM 2237 N N . VAL B 1 56 ? 22.755 69.829 120.433 1.00 39.09 56 VAL B N 1
ATOM 2238 C CA . VAL B 1 56 ? 23.498 69.679 121.668 1.00 38.17 56 VAL B CA 1
ATOM 2239 C C . VAL B 1 56 ? 24.684 70.666 121.727 1.00 38.91 56 VAL B C 1
ATOM 2240 O O . VAL B 1 56 ? 25.170 70.940 122.830 1.00 38.81 56 VAL B O 1
ATOM 2244 N N . ALA B 1 57 ? 25.148 71.177 120.565 1.00 38.71 57 ALA B N 1
ATOM 2245 C CA . ALA B 1 57 ? 26.297 72.060 120.497 1.00 38.59 57 ALA B CA 1
ATOM 2246 C C . ALA B 1 57 ? 26.474 72.732 119.151 1.00 39.53 57 ALA B C 1
ATOM 2247 O O . ALA B 1 57 ? 25.879 72.359 118.155 1.00 40.42 57 ALA B O 1
ATOM 2249 N N . HIS B 1 58 ? 27.305 73.753 119.129 1.00 40.21 58 HIS B N 1
ATOM 2250 C CA . HIS B 1 58 ? 27.733 74.373 117.891 1.00 40.57 58 HIS B CA 1
ATOM 2251 C C . HIS B 1 58 ? 29.268 74.502 117.850 1.00 40.97 58 HIS B C 1
ATOM 2252 O O . HIS B 1 58 ? 29.890 74.696 118.860 1.00 40.50 58 HIS B O 1
ATOM 2259 N N . LEU B 1 59 ? 29.858 74.444 116.673 1.00 41.95 59 LEU B N 1
ATOM 2260 C CA . LEU B 1 59 ? 31.249 74.772 116.500 1.00 42.80 59 LEU B CA 1
ATOM 2261 C C . LEU B 1 59 ? 31.356 76.194 116.038 1.00 43.68 59 LEU B C 1
ATOM 2262 O O . LEU B 1 59 ? 30.854 76.556 115.011 1.00 42.99 59 LEU B O 1
ATOM 2267 N N . ILE B 1 60 ? 32.076 76.985 116.794 1.00 45.43 60 ILE B N 1
ATOM 2268 C CA . ILE B 1 60 ? 32.197 78.376 116.507 1.00 46.34 60 ILE B CA 1
ATOM 2269 C C . ILE B 1 60 ? 33.672 78.656 116.141 1.00 47.00 60 ILE B C 1
ATOM 2270 O O . ILE B 1 60 ? 34.595 78.138 116.749 1.00 46.19 60 ILE B O 1
ATOM 2275 N N . SER B 1 61 ? 33.893 79.428 115.097 1.00 48.24 61 SER B N 1
ATOM 2276 C CA . SER B 1 61 ? 35.247 79.694 114.634 1.00 49.51 61 SER B CA 1
ATOM 2277 C C . SER B 1 61 ? 35.221 80.730 113.553 1.00 50.73 61 SER B C 1
ATOM 2278 O O . SER B 1 61 ? 34.367 80.731 112.664 1.00 51.23 61 SER B O 1
ATOM 2281 N N . GLN B 1 62 ? 36.218 81.581 113.589 1.00 51.82 62 GLN B N 1
ATOM 2282 C CA . GLN B 1 62 ? 36.461 82.492 112.523 1.00 52.35 62 GLN B CA 1
ATOM 2283 C C . GLN B 1 62 ? 36.587 81.827 111.175 1.00 52.01 62 GLN B C 1
ATOM 2284 O O . GLN B 1 62 ? 36.465 82.485 110.168 1.00 52.52 62 GLN B O 1
ATOM 2290 N N . HIS B 1 63 ? 36.853 80.533 111.136 1.00 51.77 63 HIS B N 1
ATOM 2291 C CA . HIS B 1 63 ? 37.145 79.857 109.866 1.00 51.78 63 HIS B CA 1
ATOM 2292 C C . HIS B 1 63 ? 36.030 78.942 109.351 1.00 50.72 63 HIS B C 1
ATOM 2293 O O . HIS B 1 63 ? 36.254 78.085 108.536 1.00 51.26 63 HIS B O 1
ATOM 2300 N N . ILE B 1 64 ? 34.837 79.108 109.870 1.00 49.35 64 ILE B N 1
ATOM 2301 C CA . ILE B 1 64 ? 33.658 78.571 109.259 1.00 48.02 64 ILE B CA 1
ATOM 2302 C C . ILE B 1 64 ? 33.100 79.803 108.547 1.00 46.84 64 ILE B C 1
ATOM 2303 O O . ILE B 1 64 ? 33.016 80.893 109.118 1.00 47.75 64 ILE B O 1
ATOM 2308 N N . PRO B 1 65 ? 32.775 79.658 107.290 1.00 45.03 65 PRO B N 1
ATOM 2309 C CA . PRO B 1 65 ? 32.122 80.710 106.549 1.00 44.07 65 PRO B CA 1
ATOM 2310 C C . PRO B 1 65 ? 31.011 81.338 107.358 1.00 42.89 65 PRO B C 1
ATOM 2311 O O . PRO B 1 65 ? 30.089 80.671 107.741 1.00 42.42 65 PRO B O 1
ATOM 2315 N N . PRO B 1 66 ? 31.099 82.634 107.615 1.00 41.88 66 PRO B N 1
ATOM 2316 C CA . PRO B 1 66 ? 30.261 83.287 108.585 1.00 41.26 66 PRO B CA 1
ATOM 2317 C C . PRO B 1 66 ? 28.901 83.607 107.966 1.00 40.50 66 PRO B C 1
ATOM 2318 O O . PRO B 1 66 ? 28.424 84.746 107.943 1.00 40.97 66 PRO B O 1
ATOM 2322 N N . VAL B 1 67 ? 28.264 82.537 107.546 1.00 39.34 67 VAL B N 1
ATOM 2323 C CA . VAL B 1 67 ? 27.151 82.584 106.681 1.00 38.69 67 VAL B CA 1
ATOM 2324 C C . VAL B 1 67 ? 26.069 81.780 107.374 1.00 38.49 67 VAL B C 1
ATOM 2325 O O . VAL B 1 67 ? 26.359 80.775 107.973 1.00 38.77 67 VAL B O 1
ATOM 2329 N N . ALA B 1 68 ? 24.821 82.226 107.339 1.00 38.32 68 ALA B N 1
ATOM 2330 C CA . ALA B 1 68 ? 23.724 81.481 107.992 1.00 37.57 68 ALA B CA 1
ATOM 2331 C C . ALA B 1 68 ? 22.983 80.691 106.924 1.00 37.17 68 ALA B C 1
ATOM 2332 O O . ALA B 1 68 ? 22.912 81.138 105.785 1.00 37.16 68 ALA B O 1
ATOM 2334 N N . VAL B 1 69 ? 22.451 79.520 107.260 1.00 36.29 69 VAL B N 1
ATOM 2335 C CA . VAL B 1 69 ? 21.746 78.763 106.249 1.00 36.41 69 VAL B CA 1
ATOM 2336 C C . VAL B 1 69 ? 20.228 78.838 106.414 1.00 37.22 69 VAL B C 1
ATOM 2337 O O . VAL B 1 69 ? 19.708 78.636 107.492 1.00 37.59 69 VAL B O 1
ATOM 2341 N N . PHE B 1 70 ? 19.535 79.127 105.318 1.00 37.88 70 PHE B N 1
ATOM 2342 C CA . PHE B 1 70 ? 18.118 79.363 105.324 1.00 38.77 70 PHE B CA 1
ATOM 2343 C C . PHE B 1 70 ? 17.358 78.556 104.278 1.00 39.78 70 PHE B C 1
ATOM 2344 O O . PHE B 1 70 ? 16.238 78.849 103.907 1.00 40.74 70 PHE B O 1
ATOM 2352 N N . VAL B 1 71 ? 17.928 77.476 103.837 1.00 41.20 71 VAL B N 1
ATOM 2353 C CA . VAL B 1 71 ? 17.174 76.567 102.966 1.00 41.59 71 VAL B CA 1
ATOM 2354 C C . VAL B 1 71 ? 15.939 75.872 103.642 1.00 42.29 71 VAL B C 1
ATOM 2355 O O . VAL B 1 71 ? 15.934 75.444 104.793 1.00 42.33 71 VAL B O 1
ATOM 2359 N N . GLY B 1 72 ? 14.864 75.798 102.899 1.00 43.80 72 GLY B N 1
ATOM 2360 C CA . GLY B 1 72 ? 13.652 75.195 103.414 1.00 44.97 72 GLY B CA 1
ATOM 2361 C C . GLY B 1 72 ? 13.046 76.022 104.509 1.00 45.86 72 GLY B C 1
ATOM 2362 O O . GLY B 1 72 ? 12.330 75.498 105.378 1.00 46.52 72 GLY B O 1
ATOM 2363 N N . GLY B 1 73 ? 13.349 77.319 104.472 1.00 46.52 73 GLY B N 1
ATOM 2364 C CA . GLY B 1 73 ? 12.894 78.251 105.497 1.00 46.62 73 GLY B CA 1
ATOM 2365 C C . GLY B 1 73 ? 13.086 77.774 106.918 1.00 46.52 73 GLY B C 1
ATOM 2366 O O . GLY B 1 73 ? 12.265 78.052 107.788 1.00 46.50 73 GLY B O 1
ATOM 2367 N N . LYS B 1 74 ? 14.158 77.039 107.156 1.00 46.48 74 LYS B N 1
ATOM 2368 C CA . LYS B 1 74 ? 14.561 76.811 108.507 1.00 46.71 74 LYS B CA 1
ATOM 2369 C C . LYS B 1 74 ? 15.987 77.382 108.627 1.00 44.68 74 LYS B C 1
ATOM 2370 O O . LYS B 1 74 ? 16.896 76.976 107.900 1.00 44.78 74 LYS B O 1
ATOM 2376 N N . LEU B 1 75 ? 16.117 78.381 109.502 1.00 42.48 75 LEU B N 1
ATOM 2377 C CA . LEU B 1 75 ? 17.348 79.127 109.752 1.00 41.22 75 LEU B CA 1
ATOM 2378 C C . LEU B 1 75 ? 18.263 78.376 110.683 1.00 41.33 75 LEU B C 1
ATOM 2379 O O . LEU B 1 75 ? 17.843 78.053 111.754 1.00 41.66 75 LEU B O 1
ATOM 2384 N N . ARG B 1 76 ? 19.513 78.096 110.297 1.00 41.56 76 ARG B N 1
ATOM 2385 C CA . ARG B 1 76 ? 20.499 77.608 111.261 1.00 41.43 76 ARG B CA 1
ATOM 2386 C C . ARG B 1 76 ? 21.900 78.001 110.978 1.00 40.87 76 ARG B C 1
ATOM 2387 O O . ARG B 1 76 ? 22.261 78.386 109.877 1.00 40.67 76 ARG B O 1
ATOM 2395 N N . HIS B 1 77 ? 22.699 77.816 112.018 1.00 40.61 77 HIS B N 1
ATOM 2396 C CA . HIS B 1 77 ? 24.128 77.851 111.944 1.00 40.03 77 HIS B CA 1
ATOM 2397 C C . HIS B 1 77 ? 24.552 76.687 111.038 1.00 40.12 77 HIS B C 1
ATOM 2398 O O . HIS B 1 77 ? 23.869 75.668 110.969 1.00 40.64 77 HIS B O 1
ATOM 2405 N N . PRO B 1 78 ? 25.662 76.836 110.305 1.00 40.11 78 PRO B N 1
ATOM 2406 C CA . PRO B 1 78 ? 26.064 75.763 109.402 1.00 40.13 78 PRO B CA 1
ATOM 2407 C C . PRO B 1 78 ? 26.743 74.548 110.086 1.00 40.77 78 PRO B C 1
ATOM 2408 O O . PRO B 1 78 ? 26.697 73.426 109.541 1.00 40.49 78 PRO B O 1
ATOM 2412 N N . PHE B 1 79 ? 27.320 74.746 111.275 1.00 40.43 79 PHE B N 1
ATOM 2413 C CA . PHE B 1 79 ? 28.028 73.659 111.961 1.00 40.51 79 PHE B CA 1
ATOM 2414 C C . PHE B 1 79 ? 27.374 73.251 113.301 1.00 39.73 79 PHE B C 1
ATOM 2415 O O . PHE B 1 79 ? 27.427 73.976 114.260 1.00 40.62 79 PHE B O 1
ATOM 2423 N N . ARG B 1 80 ? 26.826 72.064 113.379 1.00 38.85 80 ARG B N 1
ATOM 2424 C CA . ARG B 1 80 ? 25.994 71.685 114.489 1.00 38.54 80 ARG B CA 1
ATOM 2425 C C . ARG B 1 80 ? 26.208 70.268 114.902 1.00 37.30 80 ARG B C 1
ATOM 2426 O O . ARG B 1 80 ? 26.523 69.397 114.082 1.00 36.56 80 ARG B O 1
ATOM 2434 N N . ILE B 1 81 ? 25.934 70.027 116.175 1.00 36.31 81 ILE B N 1
ATOM 2435 C CA . ILE B 1 81 ? 26.071 68.701 116.752 1.00 35.67 81 ILE B CA 1
ATOM 2436 C C . ILE B 1 81 ? 24.771 68.302 117.408 1.00 35.29 81 ILE B C 1
ATOM 2437 O O . ILE B 1 81 ? 24.111 69.125 118.064 1.00 35.53 81 ILE B O 1
ATOM 2442 N N . TYR B 1 82 ? 24.426 67.036 117.223 1.00 34.67 82 TYR B N 1
ATOM 2443 C CA . TYR B 1 82 ? 23.223 66.488 117.742 1.00 34.73 82 TYR B CA 1
ATOM 2444 C C . TYR B 1 82 ? 23.547 65.219 118.441 1.00 35.62 82 TYR B C 1
ATOM 2445 O O . TYR B 1 82 ? 24.597 64.619 118.203 1.00 35.52 82 TYR B O 1
ATOM 2454 N N . ALA B 1 83 ? 22.588 64.805 119.267 1.00 36.89 83 ALA B N 1
ATOM 2455 C CA . ALA B 1 83 ? 22.660 63.626 120.120 1.00 37.14 83 ALA B CA 1
ATOM 2456 C C . ALA B 1 83 ? 21.270 63.007 120.124 1.00 38.23 83 ALA B C 1
ATOM 2457 O O . ALA B 1 83 ? 20.232 63.730 120.126 1.00 37.69 83 ALA B O 1
ATOM 2459 N N . ASN B 1 84 ? 21.235 61.673 120.146 1.00 39.06 84 ASN B N 1
ATOM 2460 C CA . ASN B 1 84 ? 20.002 60.974 120.408 1.00 39.66 84 ASN B CA 1
ATOM 2461 C C . ASN B 1 84 ? 19.634 61.230 121.841 1.00 41.88 84 ASN B C 1
ATOM 2462 O O . ASN B 1 84 ? 20.271 62.026 122.575 1.00 42.56 84 ASN B O 1
ATOM 2467 N N . ASN B 1 85 ? 18.574 60.543 122.235 1.00 44.36 85 ASN B N 1
ATOM 2468 C CA . ASN B 1 85 ? 18.096 60.532 123.593 1.00 45.22 85 ASN B CA 1
ATOM 2469 C C . ASN B 1 85 ? 19.081 59.978 124.646 1.00 45.52 85 ASN B C 1
ATOM 2470 O O . ASN B 1 85 ? 19.408 60.680 125.612 1.00 45.85 85 ASN B O 1
ATOM 2475 N N . SER B 1 86 ? 19.587 58.753 124.465 1.00 45.64 86 SER B N 1
ATOM 2476 C CA . SER B 1 86 ? 20.500 58.144 125.476 1.00 45.60 86 SER B CA 1
ATOM 2477 C C . SER B 1 86 ? 21.920 58.696 125.420 1.00 45.09 86 SER B C 1
ATOM 2478 O O . SER B 1 86 ? 22.856 58.161 126.015 1.00 45.22 86 SER B O 1
ATOM 2481 N N . ASN B 1 87 ? 22.087 59.792 124.714 1.00 44.55 87 ASN B N 1
ATOM 2482 C CA . ASN B 1 87 ? 23.418 60.267 124.423 1.00 44.59 87 ASN B CA 1
ATOM 2483 C C . ASN B 1 87 ? 24.449 59.175 124.074 1.00 43.45 87 ASN B C 1
ATOM 2484 O O . ASN B 1 87 ? 25.609 59.258 124.475 1.00 43.00 87 ASN B O 1
ATOM 2489 N N . THR B 1 88 ? 24.023 58.179 123.300 1.00 42.42 88 THR B N 1
ATOM 2490 C CA . THR B 1 88 ? 24.934 57.132 122.833 1.00 42.29 88 THR B CA 1
ATOM 2491 C C . THR B 1 88 ? 25.353 57.283 121.369 1.00 41.56 88 THR B C 1
ATOM 2492 O O . THR B 1 88 ? 26.387 56.722 120.968 1.00 41.79 88 THR B O 1
ATOM 2496 N N . VAL B 1 89 ? 24.576 58.046 120.587 1.00 40.31 89 VAL B N 1
ATOM 2497 C CA . VAL B 1 89 ? 24.961 58.442 119.228 1.00 38.74 89 VAL B CA 1
ATOM 2498 C C . VAL B 1 89 ? 25.004 59.963 119.114 1.00 37.60 89 VAL B C 1
ATOM 2499 O O . VAL B 1 89 ? 24.067 60.618 119.503 1.00 36.80 89 VAL B O 1
ATOM 2503 N N . LEU B 1 90 ? 26.112 60.513 118.640 1.00 36.72 90 LEU B N 1
ATOM 2504 C CA . LEU B 1 90 ? 26.136 61.914 118.249 1.00 37.19 90 LEU B CA 1
ATOM 2505 C C . LEU B 1 90 ? 26.226 62.036 116.700 1.00 37.10 90 LEU B C 1
ATOM 2506 O O . LEU B 1 90 ? 26.671 61.110 116.023 1.00 36.45 90 LEU B O 1
ATOM 2511 N N . VAL B 1 91 ? 25.826 63.183 116.157 1.00 36.21 91 VAL B N 1
ATOM 2512 C CA . VAL B 1 91 ? 26.037 63.433 114.772 1.00 35.87 91 VAL B CA 1
ATOM 2513 C C . VAL B 1 91 ? 26.545 64.820 114.600 1.00 35.27 91 VAL B C 1
ATOM 2514 O O . VAL B 1 91 ? 25.853 65.750 114.953 1.00 34.03 91 VAL B O 1
ATOM 2518 N N . ALA B 1 92 ? 27.743 64.939 114.021 1.00 35.26 92 ALA B N 1
ATOM 2519 C CA . ALA B 1 92 ? 28.372 66.223 113.733 1.00 35.61 92 ALA B CA 1
ATOM 2520 C C . ALA B 1 92 ? 28.232 66.556 112.289 1.00 36.08 92 ALA B C 1
ATOM 2521 O O . ALA B 1 92 ? 28.741 65.841 111.487 1.00 35.96 92 ALA B O 1
ATOM 2523 N N . MET B 1 93 ? 27.575 67.653 111.944 1.00 38.02 93 MET B N 1
ATOM 2524 C CA . MET B 1 93 ? 27.464 68.043 110.525 1.00 39.57 93 MET B CA 1
ATOM 2525 C C . MET B 1 93 ? 27.699 69.484 110.226 1.00 40.28 93 MET B C 1
ATOM 2526 O O . MET B 1 93 ? 27.519 70.379 111.053 1.00 39.66 93 MET B O 1
ATOM 2531 N N . CYS B 1 94 ? 28.096 69.694 108.983 1.00 41.30 94 CYS B N 1
ATOM 2532 C CA . CYS B 1 94 ? 28.452 70.999 108.578 1.00 42.26 94 CYS B CA 1
ATOM 2533 C C . CYS B 1 94 ? 28.086 71.223 107.153 1.00 41.75 94 CYS B C 1
ATOM 2534 O O . CYS B 1 94 ? 28.620 70.594 106.266 1.00 41.74 94 CYS B O 1
ATOM 2537 N N . GLU B 1 95 ? 27.164 72.140 106.939 1.00 42.14 95 GLU B N 1
ATOM 2538 C CA . GLU B 1 95 ? 26.482 72.167 105.681 1.00 42.73 95 GLU B CA 1
ATOM 2539 C C . GLU B 1 95 ? 27.129 72.973 104.630 1.00 42.09 95 GLU B C 1
ATOM 2540 O O . GLU B 1 95 ? 26.661 72.913 103.514 1.00 43.44 95 GLU B O 1
ATOM 2546 N N . VAL B 1 96 ? 28.146 73.757 104.956 1.00 41.12 96 VAL B N 1
ATOM 2547 C CA . VAL B 1 96 ? 28.813 74.577 103.949 1.00 40.49 96 VAL B CA 1
ATOM 2548 C C . VAL B 1 96 ? 30.246 74.141 103.848 1.00 40.09 96 VAL B C 1
ATOM 2549 O O . VAL B 1 96 ? 30.822 73.694 104.828 1.00 41.34 96 VAL B O 1
ATOM 2553 N N . PRO B 1 97 ? 30.845 74.286 102.677 1.00 39.44 97 PRO B N 1
ATOM 2554 C CA . PRO B 1 97 ? 32.174 73.722 102.551 1.00 39.12 97 PRO B CA 1
ATOM 2555 C C . PRO B 1 97 ? 33.222 74.448 103.380 1.00 38.79 97 PRO B C 1
ATOM 2556 O O . PRO B 1 97 ? 33.106 75.616 103.616 1.00 39.12 97 PRO B O 1
ATOM 2560 N N . ILE B 1 98 ? 34.241 73.734 103.812 1.00 39.09 98 ILE B N 1
ATOM 2561 C CA . ILE B 1 98 ? 35.302 74.322 104.568 1.00 39.53 98 ILE B CA 1
ATOM 2562 C C . ILE B 1 98 ? 36.493 74.465 103.671 1.00 40.65 98 ILE B C 1
ATOM 2563 O O . ILE B 1 98 ? 36.909 73.548 102.999 1.00 39.95 98 ILE B O 1
ATOM 2568 N N . SER B 1 99 ? 37.030 75.678 103.656 1.00 42.55 99 SER B N 1
ATOM 2569 C CA . SER B 1 99 ? 38.221 75.977 102.931 1.00 42.74 99 SER B CA 1
ATOM 2570 C C . SER B 1 99 ? 39.318 75.116 103.474 1.00 42.66 99 SER B C 1
ATOM 2571 O O . SER B 1 99 ? 39.516 75.034 104.678 1.00 42.71 99 SER B O 1
ATOM 2574 N N . SER B 1 100 ? 40.072 74.534 102.564 1.00 43.08 100 SER B N 1
ATOM 2575 C CA . SER B 1 100 ? 41.107 73.590 102.902 1.00 43.68 100 SER B CA 1
ATOM 2576 C C . SER B 1 100 ? 42.232 74.263 103.632 1.00 43.68 100 SER B C 1
ATOM 2577 O O . SER B 1 100 ? 42.920 73.607 104.396 1.00 43.73 100 SER B O 1
ATOM 2580 N N . ALA B 1 101 ? 42.412 75.571 103.419 1.00 43.68 101 ALA B N 1
ATOM 2581 C CA . ALA B 1 101 ? 43.386 76.318 104.208 1.00 43.50 101 ALA B CA 1
ATOM 2582 C C . ALA B 1 101 ? 43.032 76.294 105.675 1.00 44.29 101 ALA B C 1
ATOM 2583 O O . ALA B 1 101 ? 43.859 76.716 106.452 1.00 45.71 101 ALA B O 1
ATOM 2585 N N . HIS B 1 102 ? 41.822 75.855 106.083 1.00 43.93 102 HIS B N 1
ATOM 2586 C CA . HIS B 1 102 ? 41.491 75.770 107.527 1.00 43.35 102 HIS B CA 1
ATOM 2587 C C . HIS B 1 102 ? 41.131 74.430 108.106 1.00 41.77 102 HIS B C 1
ATOM 2588 O O . HIS B 1 102 ? 40.873 74.317 109.307 1.00 41.00 102 HIS B O 1
ATOM 2595 N N . ILE B 1 103 ? 41.211 73.397 107.275 1.00 40.37 103 ILE B N 1
ATOM 2596 C CA . ILE B 1 103 ? 40.903 72.045 107.694 1.00 39.12 103 ILE B CA 1
ATOM 2597 C C . ILE B 1 103 ? 41.513 71.674 109.052 1.00 39.08 103 ILE B C 1
ATOM 2598 O O . ILE B 1 103 ? 40.870 71.020 109.861 1.00 39.88 103 ILE B O 1
ATOM 2603 N N . TYR B 1 104 ? 42.740 72.093 109.313 1.00 38.50 104 TYR B N 1
ATOM 2604 C CA . TYR B 1 104 ? 43.454 71.627 110.481 1.00 38.00 104 TYR B CA 1
ATOM 2605 C C . TYR B 1 104 ? 42.830 72.117 111.760 1.00 39.32 104 TYR B C 1
ATOM 2606 O O . TYR B 1 104 ? 42.660 71.340 112.749 1.00 38.34 104 TYR B O 1
ATOM 2615 N N . GLU B 1 105 ? 42.538 73.422 111.743 1.00 40.27 105 GLU B N 1
ATOM 2616 C CA . GLU B 1 105 ? 42.019 74.066 112.906 1.00 41.17 105 GLU B CA 1
ATOM 2617 C C . GLU B 1 105 ? 40.556 73.639 113.095 1.00 39.54 105 GLU B C 1
ATOM 2618 O O . GLU B 1 105 ? 40.143 73.229 114.189 1.00 40.14 105 GLU B O 1
ATOM 2624 N N . ILE B 1 106 ? 39.748 73.657 112.058 1.00 37.62 106 ILE B N 1
ATOM 2625 C CA . ILE B 1 106 ? 38.399 73.218 112.311 1.00 36.43 106 ILE B CA 1
ATOM 2626 C C . ILE B 1 106 ? 38.401 71.774 112.813 1.00 36.06 106 ILE B C 1
ATOM 2627 O O . ILE B 1 106 ? 37.703 71.489 113.774 1.00 35.82 106 ILE B O 1
ATOM 2632 N N . SER B 1 107 ? 39.218 70.896 112.219 1.00 35.39 107 SER B N 1
ATOM 2633 C CA . SER B 1 107 ? 39.415 69.532 112.740 1.00 35.62 107 SER B CA 1
ATOM 2634 C C . SER B 1 107 ? 39.853 69.469 114.182 1.00 35.62 107 SER B C 1
ATOM 2635 O O . SER B 1 107 ? 39.476 68.646 114.953 1.00 34.39 107 SER B O 1
ATOM 2638 N N . ASN B 1 108 ? 40.713 70.361 114.541 1.00 37.29 108 ASN B N 1
ATOM 2639 C CA . ASN B 1 108 ? 41.241 70.311 115.849 1.00 37.94 108 ASN B CA 1
ATOM 2640 C C . ASN B 1 108 ? 40.233 70.826 116.919 1.00 38.50 108 ASN B C 1
ATOM 2641 O O . ASN B 1 108 ? 40.171 70.289 118.029 1.00 39.12 108 ASN B O 1
ATOM 2646 N N . THR B 1 109 ? 39.472 71.866 116.601 1.00 37.60 109 THR B N 1
ATOM 2647 C CA . THR B 1 109 ? 38.435 72.282 117.485 1.00 37.31 109 THR B CA 1
ATOM 2648 C C . THR B 1 109 ? 37.445 71.163 117.662 1.00 37.10 109 THR B C 1
ATOM 2649 O O . THR B 1 109 ? 36.993 70.875 118.759 1.00 37.96 109 THR B O 1
ATOM 2653 N N . LEU B 1 110 ? 37.062 70.552 116.564 1.00 37.50 110 LEU B N 1
ATOM 2654 C CA . LEU B 1 110 ? 36.020 69.526 116.602 1.00 37.85 110 LEU B CA 1
ATOM 2655 C C . LEU B 1 110 ? 36.500 68.354 117.421 1.00 38.25 110 LEU B C 1
ATOM 2656 O O . LEU B 1 110 ? 35.782 67.851 118.265 1.00 37.99 110 LEU B O 1
ATOM 2661 N N . MET B 1 111 ? 37.727 67.909 117.172 1.00 39.01 111 MET B N 1
ATOM 2662 C CA . MET B 1 111 ? 38.210 66.715 117.843 1.00 39.29 111 MET B CA 1
ATOM 2663 C C . MET B 1 111 ? 38.419 66.957 119.311 1.00 39.79 111 MET B C 1
ATOM 2664 O O . MET B 1 111 ? 38.241 66.089 120.143 1.00 40.12 111 MET B O 1
ATOM 2669 N N . ASN B 1 112 ? 38.742 68.178 119.631 1.00 40.35 112 ASN B N 1
ATOM 2670 C CA . ASN B 1 112 ? 38.854 68.546 120.990 1.00 40.74 112 ASN B CA 1
ATOM 2671 C C . ASN B 1 112 ? 37.610 68.341 121.794 1.00 40.92 112 ASN B C 1
ATOM 2672 O O . ASN B 1 112 ? 37.659 67.862 122.900 1.00 41.62 112 ASN B O 1
ATOM 2677 N N . TRP B 1 113 ? 36.499 68.795 121.254 1.00 40.80 113 TRP B N 1
ATOM 2678 C CA . TRP B 1 113 ? 35.234 68.676 121.914 1.00 40.66 113 TRP B CA 1
ATOM 2679 C C . TRP B 1 113 ? 34.814 67.229 121.932 1.00 40.76 113 TRP B C 1
ATOM 2680 O O . TRP B 1 113 ? 34.301 66.728 122.891 1.00 41.44 113 TRP B O 1
ATOM 2691 N N . ILE B 1 114 ? 35.022 66.549 120.836 1.00 41.26 114 ILE B N 1
ATOM 2692 C CA . ILE B 1 114 ? 34.601 65.182 120.748 1.00 41.87 114 ILE B CA 1
ATOM 2693 C C . ILE B 1 114 ? 35.377 64.357 121.725 1.00 42.50 114 ILE B C 1
ATOM 2694 O O . ILE B 1 114 ? 34.824 63.449 122.356 1.00 42.53 114 ILE B O 1
ATOM 2699 N N . ASP B 1 115 ? 36.654 64.687 121.848 1.00 43.28 115 ASP B N 1
ATOM 2700 C CA . ASP B 1 115 ? 37.532 63.956 122.716 1.00 44.40 115 ASP B CA 1
ATOM 2701 C C . ASP B 1 115 ? 37.023 64.153 124.113 1.00 45.17 115 ASP B C 1
ATOM 2702 O O . ASP B 1 115 ? 36.871 63.201 124.848 1.00 45.40 115 ASP B O 1
ATOM 2707 N N . GLN B 1 116 ? 36.713 65.397 124.435 1.00 46.05 116 GLN B N 1
ATOM 2708 C CA . GLN B 1 116 ? 36.221 65.769 125.749 1.00 47.54 116 GLN B CA 1
ATOM 2709 C C . GLN B 1 116 ? 34.896 65.176 126.181 1.00 46.29 116 GLN B C 1
ATOM 2710 O O . GLN B 1 116 ? 34.566 65.149 127.357 1.00 47.44 116 GLN B O 1
ATOM 2716 N N . VAL B 1 117 ? 34.118 64.736 125.236 1.00 44.77 117 VAL B N 1
ATOM 2717 C CA . VAL B 1 117 ? 32.802 64.283 125.532 1.00 43.60 117 VAL B CA 1
ATOM 2718 C C . VAL B 1 117 ? 32.875 62.773 125.791 1.00 43.12 117 VAL B C 1
ATOM 2719 O O . VAL B 1 117 ? 31.865 62.126 125.957 1.00 43.85 117 VAL B O 1
ATOM 2723 N N . GLY B 1 118 ? 34.080 62.215 125.848 1.00 42.24 118 GLY B N 1
ATOM 2724 C CA . GLY B 1 118 ? 34.265 60.762 125.933 1.00 41.82 118 GLY B CA 1
ATOM 2725 C C . GLY B 1 118 ? 33.819 59.915 124.743 1.00 41.97 118 GLY B C 1
ATOM 2726 O O . GLY B 1 118 ? 33.496 58.758 124.906 1.00 42.10 118 GLY B O 1
ATOM 2727 N N . ALA B 1 119 ? 33.824 60.467 123.528 1.00 42.52 119 ALA B N 1
ATOM 2728 C CA . ALA B 1 119 ? 33.445 59.699 122.335 1.00 41.62 119 ALA B CA 1
ATOM 2729 C C . ALA B 1 119 ? 34.267 58.439 122.274 1.00 41.06 119 ALA B C 1
ATOM 2730 O O . ALA B 1 119 ? 35.436 58.443 122.645 1.00 40.30 119 ALA B O 1
ATOM 2732 N N . SER B 1 120 ? 33.637 57.361 121.829 1.00 41.01 120 SER B N 1
ATOM 2733 C CA . SER B 1 120 ? 34.330 56.078 121.637 1.00 41.35 120 SER B CA 1
ATOM 2734 C C . SER B 1 120 ? 34.832 55.886 120.199 1.00 41.75 120 SER B C 1
ATOM 2735 O O . SER B 1 120 ? 35.976 55.434 120.012 1.00 43.35 120 SER B O 1
ATOM 2738 N N . GLU B 1 121 ? 33.990 56.211 119.200 1.00 41.35 121 GLU B N 1
ATOM 2739 C CA . GLU B 1 121 ? 34.347 56.091 117.779 1.00 40.80 121 GLU B CA 1
ATOM 2740 C C . GLU B 1 121 ? 33.877 57.278 116.967 1.00 39.55 121 GLU B C 1
ATOM 2741 O O . GLU B 1 121 ? 32.806 57.796 117.218 1.00 39.50 121 GLU B O 1
ATOM 2747 N N . ILE B 1 122 ? 34.718 57.705 116.022 1.00 38.36 122 ILE B N 1
ATOM 2748 C CA . ILE B 1 122 ? 34.358 58.674 115.004 1.00 38.15 122 ILE B CA 1
ATOM 2749 C C . ILE B 1 122 ? 34.203 57.937 113.687 1.00 37.86 122 ILE B C 1
ATOM 2750 O O . ILE B 1 122 ? 35.011 57.103 113.336 1.00 38.97 122 ILE B O 1
ATOM 2755 N N . VAL B 1 123 ? 33.147 58.244 112.956 1.00 37.17 123 VAL B N 1
ATOM 2756 C CA . VAL B 1 123 ? 32.853 57.594 111.685 1.00 36.31 123 VAL B CA 1
ATOM 2757 C C . VAL B 1 123 ? 32.532 58.683 110.694 1.00 36.03 123 VAL B C 1
ATOM 2758 O O . VAL B 1 123 ? 31.466 59.278 110.780 1.00 35.59 123 VAL B O 1
ATOM 2762 N N . ILE B 1 124 ? 33.448 58.969 109.779 1.00 35.85 124 ILE B N 1
ATOM 2763 C CA . ILE B 1 124 ? 33.208 60.003 108.779 1.00 36.20 124 ILE B CA 1
ATOM 2764 C C . ILE B 1 124 ? 32.408 59.378 107.670 1.00 35.77 124 ILE B C 1
ATOM 2765 O O . ILE B 1 124 ? 32.759 58.306 107.218 1.00 35.96 124 ILE B O 1
ATOM 2770 N N . MET B 1 125 ? 31.328 60.032 107.256 1.00 35.40 125 MET B N 1
ATOM 2771 C CA . MET B 1 125 ? 30.482 59.558 106.150 1.00 35.42 125 MET B CA 1
ATOM 2772 C C . MET B 1 125 ? 30.745 60.375 104.876 1.00 35.54 125 MET B C 1
ATOM 2773 O O . MET B 1 125 ? 30.620 61.606 104.881 1.00 35.66 125 MET B O 1
ATOM 2778 N N . GLU B 1 126 ? 31.130 59.701 103.801 1.00 36.01 126 GLU B N 1
ATOM 2779 C CA . GLU B 1 126 ? 31.445 60.357 102.532 1.00 37.32 126 GLU B CA 1
ATOM 2780 C C . GLU B 1 126 ? 31.002 59.548 101.345 1.00 37.50 126 GLU B C 1
ATOM 2781 O O . GLU B 1 126 ? 31.071 58.341 101.344 1.00 37.51 126 GLU B O 1
ATOM 2787 N N . GLY B 1 127 ? 30.602 60.239 100.297 1.00 38.59 127 GLY B N 1
ATOM 2788 C CA . GLY B 1 127 ? 30.500 59.629 98.968 1.00 39.24 127 GLY B CA 1
ATOM 2789 C C . GLY B 1 127 ? 31.738 59.958 98.158 1.00 39.56 127 GLY B C 1
ATOM 2790 O O . GLY B 1 127 ? 32.420 60.929 98.471 1.00 40.52 127 GLY B O 1
ATOM 2791 N N . SER B 1 128 ? 32.065 59.152 97.152 1.00 39.82 128 SER B N 1
ATOM 2792 C CA . SER B 1 128 ? 33.098 59.532 96.182 1.00 39.90 128 SER B CA 1
ATOM 2793 C C . SER B 1 128 ? 32.444 59.734 94.807 1.00 40.23 128 SER B C 1
ATOM 2794 O O . SER B 1 128 ? 31.576 58.962 94.413 1.00 39.80 128 SER B O 1
ATOM 2797 N N . PRO B 1 129 ? 32.844 60.786 94.081 1.00 41.24 129 PRO B N 1
ATOM 2798 C CA . PRO B 1 129 ? 32.249 61.043 92.795 1.00 42.03 129 PRO B CA 1
ATOM 2799 C C . PRO B 1 129 ? 32.446 59.875 91.866 1.00 43.03 129 PRO B C 1
ATOM 2800 O O . PRO B 1 129 ? 33.539 59.391 91.756 1.00 43.36 129 PRO B O 1
ATOM 2804 N N . ALA B 1 130 ? 31.385 59.421 91.228 1.00 44.93 130 ALA B N 1
ATOM 2805 C CA . ALA B 1 130 ? 31.428 58.287 90.307 1.00 46.53 130 ALA B CA 1
ATOM 2806 C C . ALA B 1 130 ? 30.631 58.627 89.050 1.00 48.29 130 ALA B C 1
ATOM 2807 O O . ALA B 1 130 ? 29.839 59.573 89.048 1.00 48.38 130 ALA B O 1
ATOM 2809 N N . ASN B 1 131 ? 30.848 57.893 87.973 1.00 50.71 131 ASN B N 1
ATOM 2810 C CA . ASN B 1 131 ? 29.827 57.837 86.914 1.00 53.27 131 ASN B CA 1
ATOM 2811 C C . ASN B 1 131 ? 29.492 56.365 86.820 1.00 54.09 131 ASN B C 1
ATOM 2812 O O . ASN B 1 131 ? 30.331 55.536 86.472 1.00 54.60 131 ASN B O 1
ATOM 2817 N N . GLY B 1 132 ? 28.286 56.031 87.228 1.00 54.92 132 GLY B N 1
ATOM 2818 C CA . GLY B 1 132 ? 28.043 54.687 87.695 1.00 55.60 132 GLY B CA 1
ATOM 2819 C C . GLY B 1 132 ? 26.576 54.384 87.911 1.00 56.42 132 GLY B C 1
ATOM 2820 O O . GLY B 1 132 ? 25.740 54.787 87.091 1.00 57.51 132 GLY B O 1
ATOM 2821 N N . ILE B 1 133 ? 26.191 53.686 88.975 1.00 56.18 133 ILE B N 1
ATOM 2822 C CA . ILE B 1 133 ? 26.991 53.219 90.066 1.00 55.51 133 ILE B CA 1
ATOM 2823 C C . ILE B 1 133 ? 26.827 51.718 89.940 1.00 55.64 133 ILE B C 1
ATOM 2824 O O . ILE B 1 133 ? 25.888 51.277 89.313 1.00 55.06 133 ILE B O 1
ATOM 2829 N N . PRO B 1 134 ? 27.725 50.914 90.515 1.00 56.21 134 PRO B N 1
ATOM 2830 C CA . PRO B 1 134 ? 27.431 49.484 90.471 1.00 56.11 134 PRO B CA 1
ATOM 2831 C C . PRO B 1 134 ? 26.004 49.163 90.945 1.00 56.40 134 PRO B C 1
ATOM 2832 O O . PRO B 1 134 ? 25.455 49.865 91.796 1.00 56.99 134 PRO B O 1
ATOM 2836 N N . GLU B 1 135 ? 25.419 48.104 90.396 1.00 56.52 135 GLU B N 1
ATOM 2837 C CA . GLU B 1 135 ? 24.027 47.745 90.663 1.00 56.82 135 GLU B CA 1
ATOM 2838 C C . GLU B 1 135 ? 23.853 47.422 92.146 1.00 56.21 135 GLU B C 1
ATOM 2839 O O . GLU B 1 135 ? 22.975 47.964 92.794 1.00 56.92 135 GLU B O 1
ATOM 2845 N N . GLU B 1 136 ? 24.695 46.561 92.691 1.00 55.42 136 GLU B N 1
ATOM 2846 C CA . GLU B 1 136 ? 24.813 46.436 94.148 1.00 55.08 136 GLU B CA 1
ATOM 2847 C C . GLU B 1 136 ? 25.862 47.445 94.585 1.00 53.22 136 GLU B C 1
ATOM 2848 O O . GLU B 1 136 ? 27.037 47.288 94.282 1.00 53.82 136 GLU B O 1
ATOM 2854 N N . ARG B 1 137 ? 25.482 48.491 95.284 1.00 50.84 137 ARG B N 1
ATOM 2855 C CA . ARG B 1 137 ? 26.495 49.511 95.588 1.00 48.89 137 ARG B CA 1
ATOM 2856 C C . ARG B 1 137 ? 27.422 49.115 96.738 1.00 46.67 137 ARG B C 1
ATOM 2857 O O . ARG B 1 137 ? 26.963 48.713 97.791 1.00 46.37 137 ARG B O 1
ATOM 2865 N N . PRO B 1 138 ? 28.738 49.225 96.523 1.00 44.51 138 PRO B N 1
ATOM 2866 C CA . PRO B 1 138 ? 29.704 48.956 97.575 1.00 43.03 138 PRO B CA 1
ATOM 2867 C C . PRO B 1 138 ? 29.867 50.129 98.515 1.00 41.76 138 PRO B C 1
ATOM 2868 O O . PRO B 1 138 ? 29.578 51.269 98.141 1.00 41.71 138 PRO B O 1
ATOM 2872 N N . VAL B 1 139 ? 30.307 49.830 99.735 1.00 40.03 139 VAL B N 1
ATOM 2873 C CA . VAL B 1 139 ? 30.733 50.819 100.694 1.00 38.60 139 VAL B CA 1
ATOM 2874 C C . VAL B 1 139 ? 32.121 50.392 101.071 1.00 37.70 139 VAL B C 1
ATOM 2875 O O . VAL B 1 139 ? 32.294 49.263 101.444 1.00 37.21 139 VAL B O 1
ATOM 2879 N N . PHE B 1 140 ? 33.098 51.288 100.976 1.00 37.15 140 PHE B N 1
ATOM 2880 C CA . PHE B 1 140 ? 34.486 50.998 101.376 1.00 37.36 140 PHE B CA 1
ATOM 2881 C C . PHE B 1 140 ? 34.871 51.646 102.700 1.00 37.31 140 PHE B C 1
ATOM 2882 O O . PHE B 1 140 ? 34.238 52.583 103.151 1.00 37.40 140 PHE B O 1
ATOM 2890 N N . ALA B 1 141 ? 35.934 51.170 103.321 1.00 37.16 141 ALA B N 1
ATOM 2891 C CA . ALA B 1 141 ? 36.306 51.686 104.633 1.00 36.59 141 ALA B CA 1
ATOM 2892 C C . ALA B 1 141 ? 37.691 52.222 104.546 1.00 36.84 141 ALA B C 1
ATOM 2893 O O . ALA B 1 141 ? 38.523 51.628 103.863 1.00 36.54 141 ALA B O 1
ATOM 2895 N N . VAL B 1 142 ? 37.940 53.347 105.223 1.00 37.54 142 VAL B N 1
ATOM 2896 C CA . VAL B 1 142 ? 39.313 53.672 105.679 1.00 38.20 142 VAL B CA 1
ATOM 2897 C C . VAL B 1 142 ? 39.376 53.634 107.223 1.00 38.37 142 VAL B C 1
ATOM 2898 O O . VAL B 1 142 ? 38.567 54.243 107.893 1.00 38.22 142 VAL B O 1
ATOM 2902 N N . ALA B 1 143 ? 40.334 52.868 107.750 1.00 39.30 143 ALA B N 1
ATOM 2903 C CA . ALA B 1 143 ? 40.430 52.506 109.156 1.00 39.86 143 ALA B CA 1
ATOM 2904 C C . ALA B 1 143 ? 41.756 51.776 109.431 1.00 41.46 143 ALA B C 1
ATOM 2905 O O . ALA B 1 143 ? 42.527 51.461 108.522 1.00 41.72 143 ALA B O 1
ATOM 2907 N N . GLU B 1 144 ? 42.037 51.482 110.690 1.00 43.52 144 GLU B N 1
ATOM 2908 C CA . GLU B 1 144 ? 43.234 50.700 111.009 1.00 44.81 144 GLU B CA 1
ATOM 2909 C C . GLU B 1 144 ? 42.975 49.224 110.861 1.00 45.27 144 GLU B C 1
ATOM 2910 O O . GLU B 1 144 ? 41.822 48.796 110.846 1.00 43.57 144 GLU B O 1
ATOM 2916 N N . LYS B 1 145 ? 44.061 48.450 110.782 1.00 46.72 145 LYS B N 1
ATOM 2917 C CA . LYS B 1 145 ? 43.977 47.051 110.303 1.00 47.83 145 LYS B CA 1
ATOM 2918 C C . LYS B 1 145 ? 42.988 46.183 111.066 1.00 47.59 145 LYS B C 1
ATOM 2919 O O . LYS B 1 145 ? 42.276 45.404 110.455 1.00 47.45 145 LYS B O 1
ATOM 2925 N N . PRO B 1 146 ? 42.942 46.304 112.401 1.00 47.40 146 PRO B N 1
ATOM 2926 C CA . PRO B 1 146 ? 41.951 45.498 113.133 1.00 47.56 146 PRO B CA 1
ATOM 2927 C C . PRO B 1 146 ? 40.497 45.772 112.735 1.00 48.02 146 PRO B C 1
ATOM 2928 O O . PRO B 1 146 ? 39.711 44.839 112.602 1.00 48.36 146 PRO B O 1
ATOM 2932 N N . LYS B 1 147 ? 40.154 47.043 112.549 1.00 48.82 147 LYS B N 1
ATOM 2933 C CA . LYS B 1 147 ? 38.803 47.437 112.134 1.00 49.13 147 LYS B CA 1
ATOM 2934 C C . LYS B 1 147 ? 38.569 47.124 110.672 1.00 49.27 147 LYS B C 1
ATOM 2935 O O . LYS B 1 147 ? 37.455 46.810 110.316 1.00 49.96 147 LYS B O 1
ATOM 2941 N N . LEU B 1 148 ? 39.603 47.206 109.831 1.00 49.44 148 LEU B N 1
ATOM 2942 C CA . LEU B 1 148 ? 39.464 46.833 108.417 1.00 49.86 148 LEU B CA 1
ATOM 2943 C C . LEU B 1 148 ? 39.073 45.362 108.264 1.00 50.86 148 LEU B C 1
ATOM 2944 O O . LEU B 1 148 ? 38.312 44.991 107.385 1.00 50.74 148 LEU B O 1
ATOM 2949 N N . ASP B 1 149 ? 39.565 44.544 109.175 1.00 52.55 149 ASP B N 1
ATOM 2950 C CA . ASP B 1 149 ? 39.298 43.118 109.173 1.00 53.85 149 ASP B CA 1
ATOM 2951 C C . ASP B 1 149 ? 37.855 42.771 109.559 1.00 54.23 149 ASP B C 1
ATOM 2952 O O . ASP B 1 149 ? 37.189 42.075 108.814 1.00 54.23 149 ASP B O 1
ATOM 2957 N N . LYS B 1 150 ? 37.374 43.235 110.714 1.00 54.93 150 LYS B N 1
ATOM 2958 C CA . LYS B 1 150 ? 35.944 43.075 111.072 1.00 55.65 150 LYS B CA 1
ATOM 2959 C C . LYS B 1 150 ? 35.045 43.462 109.888 1.00 55.27 150 LYS B C 1
ATOM 2960 O O . LYS B 1 150 ? 34.052 42.791 109.596 1.00 54.83 150 LYS B O 1
ATOM 2966 N N . PHE B 1 151 ? 35.388 44.569 109.230 1.00 54.85 151 PHE B N 1
ATOM 2967 C CA . PHE B 1 151 ? 34.583 45.072 108.130 1.00 54.74 151 PHE B CA 1
ATOM 2968 C C . PHE B 1 151 ? 34.644 44.151 106.933 1.00 54.47 151 PHE B C 1
ATOM 2969 O O . PHE B 1 151 ? 33.650 43.981 106.221 1.00 53.58 151 PHE B O 1
ATOM 2977 N N . LYS B 1 152 ? 35.831 43.592 106.713 1.00 54.77 152 LYS B N 1
ATOM 2978 C CA . LYS B 1 152 ? 36.059 42.632 105.629 1.00 55.41 152 LYS B CA 1
ATOM 2979 C C . LYS B 1 152 ? 35.003 41.542 105.671 1.00 54.64 152 LYS B C 1
ATOM 2980 O O . LYS B 1 152 ? 34.360 41.279 104.675 1.00 54.45 152 LYS B O 1
ATOM 2986 N N . LYS B 1 153 ? 34.820 40.944 106.844 1.00 54.08 153 LYS B N 1
ATOM 2987 C CA . LYS B 1 153 ? 33.696 40.040 107.099 1.00 53.82 153 LYS B CA 1
ATOM 2988 C C . LYS B 1 153 ? 32.390 40.658 106.609 1.00 53.47 153 LYS B C 1
ATOM 2989 O O . LYS B 1 153 ? 31.724 40.086 105.747 1.00 53.77 153 LYS B O 1
ATOM 2995 N N . ALA B 1 154 ? 32.057 41.841 107.124 1.00 53.03 154 ALA B N 1
ATOM 2996 C CA . ALA B 1 154 ? 30.769 42.496 106.841 1.00 52.13 154 ALA B CA 1
ATOM 2997 C C . ALA B 1 154 ? 30.488 42.758 105.359 1.00 51.30 154 ALA B C 1
ATOM 2998 O O . ALA B 1 154 ? 29.354 43.075 105.036 1.00 50.37 154 ALA B O 1
ATOM 3000 N N . GLY B 1 155 ? 31.496 42.631 104.481 1.00 50.60 155 GLY B N 1
ATOM 3001 C CA . GLY B 1 155 ? 31.320 42.860 103.054 1.00 50.43 155 GLY B CA 1
ATOM 3002 C C . GLY B 1 155 ? 32.050 44.097 102.591 1.00 51.12 155 GLY B C 1
ATOM 3003 O O . GLY B 1 155 ? 32.513 44.154 101.461 1.00 52.26 155 GLY B O 1
ATOM 3004 N N . ILE B 1 156 ? 32.161 45.089 103.477 1.00 51.02 156 ILE B N 1
ATOM 3005 C CA . ILE B 1 156 ? 32.900 46.346 103.261 1.00 50.15 156 ILE B CA 1
ATOM 3006 C C . ILE B 1 156 ? 34.387 46.084 103.198 1.00 49.71 156 ILE B C 1
ATOM 3007 O O . ILE B 1 156 ? 34.898 45.354 104.026 1.00 49.93 156 ILE B O 1
ATOM 3012 N N . GLN B 1 157 ? 35.113 46.717 102.296 1.00 49.20 157 GLN B N 1
ATOM 3013 C CA . GLN B 1 157 ? 36.566 46.592 102.360 1.00 49.04 157 GLN B CA 1
ATOM 3014 C C . GLN B 1 157 ? 37.389 47.829 101.973 1.00 48.25 157 GLN B C 1
ATOM 3015 O O . GLN B 1 157 ? 36.827 48.867 101.647 1.00 48.51 157 GLN B O 1
ATOM 3021 N N . PRO B 1 158 ? 38.725 47.736 102.043 1.00 46.89 158 PRO B N 1
ATOM 3022 C CA . PRO B 1 158 ? 39.473 48.969 102.065 1.00 46.60 158 PRO B CA 1
ATOM 3023 C C . PRO B 1 158 ? 39.179 49.880 100.907 1.00 46.42 158 PRO B C 1
ATOM 3024 O O . PRO B 1 158 ? 38.999 49.421 99.799 1.00 46.11 158 PRO B O 1
ATOM 3028 N N . ALA B 1 159 ? 39.099 51.169 101.186 1.00 46.63 159 ALA B N 1
ATOM 3029 C CA . ALA B 1 159 ? 39.167 52.161 100.145 1.00 47.35 159 ALA B CA 1
ATOM 3030 C C . ALA B 1 159 ? 40.512 52.058 99.427 1.00 48.23 159 ALA B C 1
ATOM 3031 O O . ALA B 1 159 ? 41.511 51.651 99.982 1.00 49.04 159 ALA B O 1
ATOM 3033 N N . ASP B 1 160 ? 40.502 52.421 98.167 1.00 49.55 160 ASP B N 1
ATOM 3034 C CA . ASP B 1 160 ? 41.658 52.387 97.315 1.00 50.43 160 ASP B CA 1
ATOM 3035 C C . ASP B 1 160 ? 42.069 53.814 97.168 1.00 50.33 160 ASP B C 1
ATOM 3036 O O . ASP B 1 160 ? 41.614 54.500 96.241 1.00 50.80 160 ASP B O 1
ATOM 3041 N N . SER B 1 161 ? 42.890 54.307 98.080 1.00 49.58 161 SER B N 1
ATOM 3042 C CA . SER B 1 161 ? 43.422 55.640 97.846 1.00 48.77 161 SER B CA 1
ATOM 3043 C C . SER B 1 161 ? 44.663 55.897 98.676 1.00 47.09 161 SER B C 1
ATOM 3044 O O . SER B 1 161 ? 44.842 55.270 99.726 1.00 47.53 161 SER B O 1
ATOM 3047 N N . ALA B 1 162 ? 45.516 56.806 98.196 1.00 44.50 162 ALA B N 1
ATOM 3048 C CA . ALA B 1 162 ? 46.824 57.009 98.797 1.00 42.73 162 ALA B CA 1
ATOM 3049 C C . ALA B 1 162 ? 46.756 58.026 99.962 1.00 41.42 162 ALA B C 1
ATOM 3050 O O . ALA B 1 162 ? 47.364 57.810 100.996 1.00 41.72 162 ALA B O 1
ATOM 3052 N N . ILE B 1 163 ? 46.037 59.128 99.792 1.00 39.63 163 ILE B N 1
ATOM 3053 C CA . ILE B 1 163 ? 45.878 60.089 100.851 1.00 37.98 163 ILE B CA 1
ATOM 3054 C C . ILE B 1 163 ? 44.370 60.304 101.059 1.00 37.96 163 ILE B C 1
ATOM 3055 O O . ILE B 1 163 ? 43.594 59.960 100.202 1.00 37.81 163 ILE B O 1
ATOM 3060 N N . ILE B 1 164 ? 43.967 60.770 102.243 1.00 38.15 164 ILE B N 1
ATOM 3061 C CA . ILE B 1 164 ? 42.588 61.143 102.554 1.00 37.75 164 ILE B CA 1
ATOM 3062 C C . ILE B 1 164 ? 42.646 62.607 102.870 1.00 37.35 164 ILE B C 1
ATOM 3063 O O . ILE B 1 164 ? 43.329 63.010 103.783 1.00 37.91 164 ILE B O 1
ATOM 3068 N N . ALA B 1 165 ? 41.949 63.414 102.094 1.00 37.70 165 ALA B N 1
ATOM 3069 C CA . ALA B 1 165 ? 41.926 64.850 102.311 1.00 37.46 165 ALA B CA 1
ATOM 3070 C C . ALA B 1 165 ? 40.575 65.272 102.880 1.00 37.21 165 ALA B C 1
ATOM 3071 O O . ALA B 1 165 ? 39.833 64.444 103.445 1.00 36.17 165 ALA B O 1
ATOM 3073 N N . GLY B 1 166 ? 40.281 66.568 102.748 1.00 37.28 166 GLY B N 1
ATOM 3074 C CA . GLY B 1 166 ? 39.061 67.135 103.286 1.00 37.50 166 GLY B CA 1
ATOM 3075 C C . GLY B 1 166 ? 39.085 67.111 104.789 1.00 38.12 166 GLY B C 1
ATOM 3076 O O . GLY B 1 166 ? 40.147 66.958 105.409 1.00 38.09 166 GLY B O 1
ATOM 3077 N N . MET B 1 167 ? 37.909 67.239 105.392 1.00 38.48 167 MET B N 1
ATOM 3078 C CA . MET B 1 167 ? 37.827 67.238 106.851 1.00 38.36 167 MET B CA 1
ATOM 3079 C C . MET B 1 167 ? 38.079 65.824 107.392 1.00 38.59 167 MET B C 1
ATOM 3080 O O . MET B 1 167 ? 38.450 65.616 108.589 1.00 39.67 167 MET B O 1
ATOM 3085 N N . GLY B 1 168 ? 37.869 64.852 106.524 1.00 37.49 168 GLY B N 1
ATOM 3086 C CA . GLY B 1 168 ? 38.044 63.481 106.896 1.00 37.29 168 GLY B CA 1
ATOM 3087 C C . GLY B 1 168 ? 39.517 63.215 107.114 1.00 37.15 168 GLY B C 1
ATOM 3088 O O . GLY B 1 168 ? 39.886 62.501 108.055 1.00 38.25 168 GLY B O 1
ATOM 3089 N N . GLY B 1 169 ? 40.361 63.779 106.259 1.00 36.26 169 GLY B N 1
ATOM 3090 C CA . GLY B 1 169 ? 41.794 63.650 106.431 1.00 35.46 169 GLY B CA 1
ATOM 3091 C C . GLY B 1 169 ? 42.181 64.296 107.733 1.00 35.10 169 GLY B C 1
ATOM 3092 O O . GLY B 1 169 ? 42.945 63.750 108.484 1.00 36.43 169 GLY B O 1
ATOM 3093 N N . GLY B 1 170 ? 41.634 65.453 108.041 1.00 34.01 170 GLY B N 1
ATOM 3094 C CA . GLY B 1 170 ? 42.052 66.121 109.244 1.00 34.05 170 GLY B CA 1
ATOM 3095 C C . GLY B 1 170 ? 41.621 65.409 110.534 1.00 33.64 170 GLY B C 1
ATOM 3096 O O . GLY B 1 170 ? 42.408 65.292 111.503 1.00 32.89 170 GLY B O 1
ATOM 3097 N N . ILE B 1 171 ? 40.365 64.967 110.527 1.00 32.88 171 ILE B N 1
ATOM 3098 C CA . ILE B 1 171 ? 39.794 64.251 111.626 1.00 32.65 171 ILE B CA 1
ATOM 3099 C C . ILE B 1 171 ? 40.493 62.957 111.800 1.00 32.10 171 ILE B C 1
ATOM 3100 O O . ILE B 1 171 ? 40.961 62.691 112.852 1.00 32.17 171 ILE B O 1
ATOM 3105 N N . LEU B 1 172 ? 40.618 62.155 110.776 1.00 32.39 172 LEU B N 1
ATOM 3106 C CA . LEU B 1 172 ? 41.436 60.941 110.930 1.00 33.37 172 LEU B CA 1
ATOM 3107 C C . LEU B 1 172 ? 42.873 61.214 111.521 1.00 33.62 172 LEU B C 1
ATOM 3108 O O . LEU B 1 172 ? 43.375 60.447 112.346 1.00 33.14 172 LEU B O 1
ATOM 3113 N N . ASN B 1 173 ? 43.546 62.262 111.088 1.00 33.84 173 ASN B N 1
ATOM 3114 C CA . ASN B 1 173 ? 44.854 62.507 111.649 1.00 35.01 173 ASN B CA 1
ATOM 3115 C C . ASN B 1 173 ? 44.750 62.812 113.131 1.00 35.21 173 ASN B C 1
ATOM 3116 O O . ASN B 1 173 ? 45.611 62.418 113.893 1.00 35.10 173 ASN B O 1
ATOM 3121 N N . GLU B 1 174 ? 43.740 63.557 113.544 1.00 36.13 174 GLU B N 1
ATOM 3122 C CA . GLU B 1 174 ? 43.594 63.854 114.966 1.00 37.30 174 GLU B CA 1
ATOM 3123 C C . GLU B 1 174 ? 43.341 62.535 115.742 1.00 37.21 174 GLU B C 1
ATOM 3124 O O . GLU B 1 174 ? 43.992 62.248 116.743 1.00 35.74 174 GLU B O 1
ATOM 3130 N N . CYS B 1 175 ? 42.431 61.723 115.221 1.00 37.54 175 CYS B N 1
ATOM 3131 C CA . CYS B 1 175 ? 42.089 60.462 115.830 1.00 38.52 175 CYS B CA 1
ATOM 3132 C C . CYS B 1 175 ? 43.266 59.570 116.000 1.00 38.32 175 CYS B C 1
ATOM 3133 O O . CYS B 1 175 ? 43.346 58.831 116.984 1.00 39.37 175 CYS B O 1
ATOM 3136 N N . LEU B 1 176 ? 44.174 59.608 115.038 1.00 37.97 176 LEU B N 1
ATOM 3137 C CA . LEU B 1 176 ? 45.391 58.836 115.128 1.00 37.39 176 LEU B CA 1
ATOM 3138 C C . LEU B 1 176 ? 46.265 59.383 116.249 1.00 37.89 176 LEU B C 1
ATOM 3139 O O . LEU B 1 176 ? 46.506 58.704 117.192 1.00 39.27 176 LEU B O 1
ATOM 3144 N N . VAL B 1 177 ? 46.681 60.630 116.209 1.00 38.04 177 VAL B N 1
ATOM 3145 C CA . VAL B 1 177 ? 47.522 61.162 117.282 1.00 37.49 177 VAL B CA 1
ATOM 3146 C C . VAL B 1 177 ? 46.933 61.064 118.724 1.00 37.09 177 VAL B C 1
ATOM 3147 O O . VAL B 1 177 ? 47.605 60.686 119.668 1.00 35.59 177 VAL B O 1
ATOM 3151 N N . ARG B 1 178 ? 45.650 61.347 118.857 1.00 37.91 178 ARG B N 1
ATOM 3152 C CA . ARG B 1 178 ? 44.883 61.175 120.104 1.00 37.30 178 ARG B CA 1
ATOM 3153 C C . ARG B 1 178 ? 44.597 59.723 120.546 1.00 38.11 178 ARG B C 1
ATOM 3154 O O . ARG B 1 178 ? 43.996 59.513 121.593 1.00 37.72 178 ARG B O 1
ATOM 3162 N N . LYS B 1 179 ? 44.959 58.740 119.728 1.00 38.85 179 LYS B N 1
ATOM 3163 C CA . LYS B 1 179 ? 44.644 57.328 119.997 1.00 39.78 179 LYS B CA 1
ATOM 3164 C C . LYS B 1 179 ? 43.157 57.053 120.213 1.00 39.40 179 LYS B C 1
ATOM 3165 O O . LYS B 1 179 ? 42.796 56.302 121.056 1.00 39.59 179 LYS B O 1
ATOM 3171 N N . ILE B 1 180 ? 42.301 57.661 119.408 1.00 39.72 180 ILE B N 1
ATOM 3172 C CA . ILE B 1 180 ? 40.870 57.366 119.375 1.00 39.32 180 ILE B CA 1
ATOM 3173 C C . ILE B 1 180 ? 40.586 56.623 118.066 1.00 39.14 180 ILE B C 1
ATOM 3174 O O . ILE B 1 180 ? 41.273 56.848 117.072 1.00 38.71 180 ILE B O 1
ATOM 3179 N N . THR B 1 181 ? 39.565 55.765 118.080 1.00 38.95 181 THR B N 1
ATOM 3180 C CA . THR B 1 181 ? 39.101 55.089 116.893 1.00 38.93 181 THR B CA 1
ATOM 3181 C C . THR B 1 181 ? 38.367 56.053 115.982 1.00 38.85 181 THR B C 1
ATOM 3182 O O . THR B 1 181 ? 37.440 56.724 116.412 1.00 39.78 181 THR B O 1
ATOM 3186 N N . GLY B 1 182 ? 38.813 56.088 114.736 1.00 37.91 182 GLY B N 1
ATOM 3187 C CA . GLY B 1 182 ? 38.301 56.926 113.687 1.00 37.76 182 GLY B CA 1
ATOM 3188 C C . GLY B 1 182 ? 38.336 56.117 112.390 1.00 37.76 182 GLY B C 1
ATOM 3189 O O . GLY B 1 182 ? 39.304 55.418 112.068 1.00 36.85 182 GLY B O 1
ATOM 3190 N N . LEU B 1 183 ? 37.232 56.145 111.669 1.00 38.07 183 LEU B N 1
ATOM 3191 C CA . LEU B 1 183 ? 37.154 55.412 110.422 1.00 38.02 183 LEU B CA 1
ATOM 3192 C C . LEU B 1 183 ? 36.244 56.167 109.501 1.00 37.78 183 LEU B C 1
ATOM 3193 O O . LEU B 1 183 ? 35.592 57.146 109.893 1.00 37.82 183 LEU B O 1
ATOM 3198 N N . SER B 1 184 ? 36.223 55.720 108.270 1.00 37.30 184 SER B N 1
ATOM 3199 C CA . SER B 1 184 ? 35.425 56.376 107.303 1.00 37.83 184 SER B CA 1
ATOM 3200 C C . SER B 1 184 ? 34.807 55.407 106.366 1.00 36.79 184 SER B C 1
ATOM 3201 O O . SER B 1 184 ? 35.425 54.473 105.960 1.00 37.19 184 SER B O 1
ATOM 3204 N N . PHE B 1 185 ? 33.565 55.659 106.037 1.00 36.26 185 PHE B N 1
ATOM 3205 C CA . PHE B 1 185 ? 32.796 54.820 105.167 1.00 36.12 185 PHE B CA 1
ATOM 3206 C C . PHE B 1 185 ? 32.542 55.638 103.906 1.00 35.24 185 PHE B C 1
ATOM 3207 O O . PHE B 1 185 ? 31.950 56.718 103.990 1.00 34.42 185 PHE B O 1
ATOM 3215 N N . ILE B 1 186 ? 32.976 55.117 102.761 1.00 34.49 186 ILE B N 1
ATOM 3216 C CA . ILE B 1 186 ? 32.807 55.773 101.479 1.00 34.62 186 ILE B CA 1
ATOM 3217 C C . ILE B 1 186 ? 31.962 54.909 100.581 1.00 34.52 186 ILE B C 1
ATOM 3218 O O . ILE B 1 186 ? 32.008 53.696 100.632 1.00 34.97 186 ILE B O 1
ATOM 3223 N N . THR B 1 187 ? 31.204 55.555 99.728 1.00 34.23 187 THR B N 1
ATOM 3224 C CA . THR B 1 187 ? 30.432 54.868 98.758 1.00 34.11 187 THR B CA 1
ATOM 3225 C C . THR B 1 187 ? 30.420 55.769 97.522 1.00 35.14 187 THR B C 1
ATOM 3226 O O . THR B 1 187 ? 30.255 56.999 97.637 1.00 34.86 187 THR B O 1
ATOM 3230 N N . PRO B 1 188 ? 30.583 55.176 96.336 1.00 35.56 188 PRO B N 1
ATOM 3231 C CA . PRO B 1 188 ? 30.475 55.922 95.119 1.00 36.46 188 PRO B CA 1
ATOM 3232 C C . PRO B 1 188 ? 29.134 56.577 95.037 1.00 37.99 188 PRO B C 1
ATOM 3233 O O . PRO B 1 188 ? 28.150 55.942 95.373 1.00 38.74 188 PRO B O 1
ATOM 3237 N N . THR B 1 189 ? 29.071 57.826 94.590 1.00 39.74 189 THR B N 1
ATOM 3238 C CA . THR B 1 189 ? 27.790 58.506 94.416 1.00 40.96 189 THR B CA 1
ATOM 3239 C C . THR B 1 189 ? 27.830 59.307 93.157 1.00 42.40 189 THR B C 1
ATOM 3240 O O . THR B 1 189 ? 28.846 59.851 92.825 1.00 42.15 189 THR B O 1
ATOM 3244 N N . SER B 1 190 ? 26.706 59.374 92.468 1.00 44.89 190 SER B N 1
ATOM 3245 C CA . SER B 1 190 ? 26.643 59.977 91.165 1.00 47.37 190 SER B CA 1
ATOM 3246 C C . SER B 1 190 ? 26.680 61.516 91.231 1.00 49.50 190 SER B C 1
ATOM 3247 O O . SER B 1 190 ? 25.811 62.147 91.825 1.00 49.36 190 SER B O 1
ATOM 3250 N N . VAL B 1 191 ? 27.699 62.091 90.590 1.00 52.27 191 VAL B N 1
ATOM 3251 C CA . VAL B 1 191 ? 27.872 63.556 90.423 1.00 54.33 191 VAL B CA 1
ATOM 3252 C C . VAL B 1 191 ? 26.602 64.289 89.933 1.00 55.19 191 VAL B C 1
ATOM 3253 O O . VAL B 1 191 ? 26.122 65.247 90.540 1.00 56.02 191 VAL B O 1
ATOM 3257 N N . ASP B 1 192 ? 26.078 63.817 88.813 1.00 56.25 192 ASP B N 1
ATOM 3258 C CA . ASP B 1 192 ? 25.082 64.563 88.023 1.00 57.05 192 ASP B CA 1
ATOM 3259 C C . ASP B 1 192 ? 23.718 64.694 88.718 1.00 55.75 192 ASP B C 1
ATOM 3260 O O . ASP B 1 192 ? 23.179 65.795 88.827 1.00 56.06 192 ASP B O 1
ATOM 3265 N N . ILE B 1 193 ? 23.225 63.563 89.229 1.00 53.94 193 ILE B N 1
ATOM 3266 C CA . ILE B 1 193 ? 21.841 63.402 89.672 1.00 51.98 193 ILE B CA 1
ATOM 3267 C C . ILE B 1 193 ? 21.725 63.110 91.211 1.00 50.05 193 ILE B C 1
ATOM 3268 O O . ILE B 1 193 ? 22.672 62.586 91.818 1.00 49.36 193 ILE B O 1
ATOM 3273 N N . PRO B 1 194 ? 20.559 63.425 91.834 1.00 47.81 194 PRO B N 1
ATOM 3274 C CA . PRO B 1 194 ? 20.311 62.970 93.219 1.00 46.31 194 PRO B CA 1
ATOM 3275 C C . PRO B 1 194 ? 20.684 61.505 93.341 1.00 44.83 194 PRO B C 1
ATOM 3276 O O . PRO B 1 194 ? 20.453 60.782 92.419 1.00 45.34 194 PRO B O 1
ATOM 3280 N N . ASP B 1 195 ? 21.281 61.071 94.437 1.00 43.30 195 ASP B N 1
ATOM 3281 C CA . ASP B 1 195 ? 21.707 59.698 94.563 1.00 42.05 195 ASP B CA 1
ATOM 3282 C C . ASP B 1 195 ? 21.358 59.157 95.950 1.00 40.96 195 ASP B C 1
ATOM 3283 O O . ASP B 1 195 ? 22.211 58.795 96.754 1.00 41.18 195 ASP B O 1
ATOM 3288 N N . PRO B 1 196 ? 20.070 59.083 96.232 1.00 39.77 196 PRO B N 1
ATOM 3289 C CA . PRO B 1 196 ? 19.636 58.593 97.535 1.00 39.11 196 PRO B CA 1
ATOM 3290 C C . PRO B 1 196 ? 20.106 57.173 97.885 1.00 37.85 196 PRO B C 1
ATOM 3291 O O . PRO B 1 196 ? 20.174 56.834 99.034 1.00 38.30 196 PRO B O 1
ATOM 3295 N N . GLY B 1 197 ? 20.421 56.341 96.911 1.00 36.83 197 GLY B N 1
ATOM 3296 C CA . GLY B 1 197 ? 20.907 55.013 97.216 1.00 35.28 197 GLY B CA 1
ATOM 3297 C C . GLY B 1 197 ? 22.237 55.168 97.874 1.00 33.96 197 GLY B C 1
ATOM 3298 O O . GLY B 1 197 ? 22.632 54.366 98.674 1.00 33.96 197 GLY B O 1
ATOM 3299 N N . ALA B 1 198 ? 22.950 56.220 97.525 1.00 33.51 198 ALA B N 1
ATOM 3300 C CA . ALA B 1 198 ? 24.229 56.493 98.178 1.00 32.83 198 ALA B CA 1
ATOM 3301 C C . ALA B 1 198 ? 24.025 56.581 99.683 1.00 31.72 198 ALA B C 1
ATOM 3302 O O . ALA B 1 198 ? 24.706 55.907 100.433 1.00 30.52 198 ALA B O 1
ATOM 3304 N N . VAL B 1 199 ? 23.062 57.379 100.114 1.00 32.28 199 VAL B N 1
ATOM 3305 C CA . VAL B 1 199 ? 22.743 57.468 101.549 1.00 33.60 199 VAL B CA 1
ATOM 3306 C C . VAL B 1 199 ? 22.206 56.135 102.082 1.00 34.24 199 VAL B C 1
ATOM 3307 O O . VAL B 1 199 ? 22.603 55.685 103.146 1.00 34.59 199 VAL B O 1
ATOM 3311 N N . LEU B 1 200 ? 21.352 55.469 101.322 1.00 34.74 200 LEU B N 1
ATOM 3312 C CA . LEU B 1 200 ? 20.876 54.162 101.728 1.00 35.16 200 LEU B CA 1
ATOM 3313 C C . LEU B 1 200 ? 22.015 53.169 101.919 1.00 35.84 200 LEU B C 1
ATOM 3314 O O . LEU B 1 200 ? 21.874 52.208 102.680 1.00 37.01 200 LEU B O 1
ATOM 3319 N N . SER B 1 201 ? 23.144 53.361 101.259 1.00 36.06 201 SER B N 1
ATOM 3320 C CA . SER B 1 201 ? 24.239 52.426 101.491 1.00 36.55 201 SER B CA 1
ATOM 3321 C C . SER B 1 201 ? 24.965 52.726 102.794 1.00 37.06 201 SER B C 1
ATOM 3322 O O . SER B 1 201 ? 25.347 51.800 103.496 1.00 36.77 201 SER B O 1
ATOM 3325 N N . ILE B 1 202 ? 25.146 54.013 103.124 1.00 37.56 202 ILE B N 1
ATOM 3326 C CA . ILE B 1 202 ? 25.940 54.368 104.294 1.00 37.56 202 ILE B CA 1
ATOM 3327 C C . ILE B 1 202 ? 25.213 53.901 105.575 1.00 38.08 202 ILE B C 1
ATOM 3328 O O . ILE B 1 202 ? 25.813 53.300 106.489 1.00 37.23 202 ILE B O 1
ATOM 3333 N N . ILE B 1 203 ? 23.903 54.131 105.583 1.00 39.09 203 ILE B N 1
ATOM 3334 C CA . ILE B 1 203 ? 23.032 53.733 106.681 1.00 39.96 203 ILE B CA 1
ATOM 3335 C C . ILE B 1 203 ? 23.113 52.254 106.887 1.00 40.88 203 ILE B C 1
ATOM 3336 O O . ILE B 1 203 ? 23.443 51.813 107.963 1.00 41.71 203 ILE B O 1
ATOM 3341 N N . GLU B 1 204 ? 22.849 51.464 105.864 1.00 41.39 204 GLU B N 1
ATOM 3342 C CA . GLU B 1 204 ? 22.977 50.041 106.075 1.00 42.04 204 GLU B CA 1
ATOM 3343 C C . GLU B 1 204 ? 24.323 49.673 106.665 1.00 41.62 204 GLU B C 1
ATOM 3344 O O . GLU B 1 204 ? 24.371 48.893 107.624 1.00 43.17 204 GLU B O 1
ATOM 3350 N N . ALA B 1 205 ? 25.413 50.227 106.139 1.00 40.29 205 ALA B N 1
ATOM 3351 C CA . ALA B 1 205 ? 26.716 49.911 106.700 1.00 39.54 205 ALA B CA 1
ATOM 3352 C C . ALA B 1 205 ? 26.714 50.257 108.205 1.00 39.26 205 ALA B C 1
ATOM 3353 O O . ALA B 1 205 ? 27.044 49.415 109.025 1.00 39.99 205 ALA B O 1
ATOM 3355 N N . ILE B 1 206 ? 26.285 51.466 108.550 1.00 37.91 206 ILE B N 1
ATOM 3356 C CA . ILE B 1 206 ? 26.213 51.910 109.939 1.00 37.33 206 ILE B CA 1
ATOM 3357 C C . ILE B 1 206 ? 25.256 51.068 110.765 1.00 37.58 206 ILE B C 1
ATOM 3358 O O . ILE B 1 206 ? 25.545 50.719 111.901 1.00 37.72 206 ILE B O 1
ATOM 3363 N N . ASN B 1 207 ? 24.112 50.742 110.191 1.00 37.78 207 ASN B N 1
ATOM 3364 C CA . ASN B 1 207 ? 23.128 49.928 110.883 1.00 38.02 207 ASN B CA 1
ATOM 3365 C C . ASN B 1 207 ? 23.727 48.618 111.235 1.00 38.61 207 ASN B C 1
ATOM 3366 O O . ASN B 1 207 ? 23.432 48.097 112.285 1.00 39.64 207 ASN B O 1
ATOM 3371 N N . LYS B 1 208 ? 24.587 48.102 110.369 1.00 39.06 208 LYS B N 1
ATOM 3372 C CA . LYS B 1 208 ? 25.129 46.775 110.539 1.00 39.65 208 LYS B CA 1
ATOM 3373 C C . LYS B 1 208 ? 26.444 46.762 111.316 1.00 40.41 208 LYS B C 1
ATOM 3374 O O . LYS B 1 208 ? 26.782 45.732 111.862 1.00 41.32 208 LYS B O 1
ATOM 3380 N N . ALA B 1 209 ? 27.192 47.865 111.384 1.00 41.00 209 ALA B N 1
ATOM 3381 C CA . ALA B 1 209 ? 28.467 47.867 112.121 1.00 41.46 209 ALA B CA 1
ATOM 3382 C C . ALA B 1 209 ? 28.341 48.437 113.537 1.00 42.51 209 ALA B C 1
ATOM 3383 O O . ALA B 1 209 ? 29.257 48.327 114.327 1.00 42.30 209 ALA B O 1
ATOM 3385 N N . TYR B 1 210 ? 27.229 49.088 113.838 1.00 43.95 210 TYR B N 1
ATOM 3386 C CA . TYR B 1 210 ? 27.014 49.705 115.150 1.00 45.17 210 TYR B CA 1
ATOM 3387 C C . TYR B 1 210 ? 25.608 49.483 115.643 1.00 46.50 210 TYR B C 1
ATOM 3388 O O . TYR B 1 210 ? 25.223 50.015 116.672 1.00 46.35 210 TYR B O 1
ATOM 3397 N N . ASN B 1 211 ? 24.818 48.735 114.889 1.00 48.34 211 ASN B N 1
ATOM 3398 C CA . ASN B 1 211 ? 23.538 48.267 115.384 1.00 49.69 211 ASN B CA 1
ATOM 3399 C C . ASN B 1 211 ? 22.712 49.429 115.951 1.00 49.69 211 ASN B C 1
ATOM 3400 O O . ASN B 1 211 ? 22.052 49.271 116.963 1.00 49.20 211 ASN B O 1
ATOM 3405 N N . LEU B 1 212 ? 22.754 50.594 115.288 1.00 50.31 212 LEU B N 1
ATOM 3406 C CA . LEU B 1 212 ? 21.762 51.645 115.544 1.00 50.89 212 LEU B CA 1
ATOM 3407 C C . LEU B 1 212 ? 20.622 51.094 114.782 1.00 52.02 212 LEU B C 1
ATOM 3408 O O . LEU B 1 212 ? 20.741 50.002 114.195 1.00 53.44 212 LEU B O 1
ATOM 3413 N N . LYS B 1 213 ? 19.498 51.769 114.726 1.00 52.53 213 LYS B N 1
ATOM 3414 C CA . LYS B 1 213 ? 18.424 51.114 114.004 1.00 52.93 213 LYS B CA 1
ATOM 3415 C C . LYS B 1 213 ? 17.659 52.102 113.208 1.00 53.38 213 LYS B C 1
ATOM 3416 O O . LYS B 1 213 ? 16.518 52.383 113.493 1.00 53.93 213 LYS B O 1
ATOM 3422 N N . ILE B 1 214 ? 18.304 52.625 112.179 1.00 54.04 214 ILE B N 1
ATOM 3423 C CA . ILE B 1 214 ? 17.773 53.751 111.443 1.00 54.07 214 ILE B CA 1
ATOM 3424 C C . ILE B 1 214 ? 16.880 53.194 110.354 1.00 54.75 214 ILE B C 1
ATOM 3425 O O . ILE B 1 214 ? 17.320 52.382 109.571 1.00 54.22 214 ILE B O 1
ATOM 3430 N N . LYS B 1 215 ? 15.651 53.677 110.285 1.00 56.08 215 LYS B N 1
ATOM 3431 C CA . LYS B 1 215 ? 14.559 52.957 109.640 1.00 58.08 215 LYS B CA 1
ATOM 3432 C C . LYS B 1 215 ? 14.562 52.696 108.095 1.00 59.55 215 LYS B C 1
ATOM 3433 O O . LYS B 1 215 ? 14.252 51.550 107.677 1.00 60.70 215 LYS B O 1
ATOM 3439 N N . THR B 1 216 ? 14.825 53.709 107.257 1.00 60.25 216 THR B N 1
ATOM 3440 C CA . THR B 1 216 ? 14.940 53.536 105.753 1.00 60.48 216 THR B CA 1
ATOM 3441 C C . THR B 1 216 ? 13.650 53.497 104.822 1.00 61.56 216 THR B C 1
ATOM 3442 O O . THR B 1 216 ? 13.760 53.692 103.595 1.00 61.47 216 THR B O 1
ATOM 3446 N N . ASP B 1 217 ? 12.453 53.248 105.375 1.00 62.78 217 ASP B N 1
ATOM 3447 C CA . ASP B 1 217 ? 11.188 53.613 104.673 1.00 63.67 217 ASP B CA 1
ATOM 3448 C C . ASP B 1 217 ? 11.269 55.118 104.625 1.00 63.97 217 ASP B C 1
ATOM 3449 O O . ASP B 1 217 ? 11.827 55.706 105.558 1.00 65.00 217 ASP B O 1
ATOM 3454 N N . LEU B 1 218 ? 10.742 55.777 103.603 1.00 64.04 218 LEU B N 1
ATOM 3455 C CA . LEU B 1 218 ? 10.839 57.260 103.563 1.00 64.32 218 LEU B CA 1
ATOM 3456 C C . LEU B 1 218 ? 12.262 57.847 103.267 1.00 64.28 218 LEU B C 1
ATOM 3457 O O . LEU B 1 218 ? 12.414 59.093 103.242 1.00 64.42 218 LEU B O 1
ATOM 3462 N N . LEU B 1 219 ? 13.292 57.006 103.068 1.00 63.49 219 LEU B N 1
ATOM 3463 C CA . LEU B 1 219 ? 14.639 57.549 102.833 1.00 62.62 219 LEU B CA 1
ATOM 3464 C C . LEU B 1 219 ? 14.683 58.276 101.479 1.00 62.81 219 LEU B C 1
ATOM 3465 O O . LEU B 1 219 ? 14.913 59.493 101.440 1.00 62.06 219 LEU B O 1
ATOM 3470 N N . GLU B 1 220 ? 14.425 57.535 100.395 1.00 62.98 220 GLU B N 1
ATOM 3471 C CA . GLU B 1 220 ? 14.426 58.098 99.044 1.00 63.38 220 GLU B CA 1
ATOM 3472 C C . GLU B 1 220 ? 13.605 59.378 99.011 1.00 63.29 220 GLU B C 1
ATOM 3473 O O . GLU B 1 220 ? 14.066 60.410 98.533 1.00 63.05 220 GLU B O 1
ATOM 3479 N N . GLU B 1 221 ? 12.402 59.332 99.554 1.00 63.61 221 GLU B N 1
ATOM 3480 C CA . GLU B 1 221 ? 11.548 60.514 99.543 1.00 64.31 221 GLU B CA 1
ATOM 3481 C C . GLU B 1 221 ? 12.197 61.716 100.223 1.00 63.39 221 GLU B C 1
ATOM 3482 O O . GLU B 1 221 ? 12.264 62.820 99.662 1.00 63.36 221 GLU B O 1
ATOM 3488 N N . GLN B 1 222 ? 12.679 61.488 101.435 1.00 62.17 222 GLN B N 1
ATOM 3489 C CA . GLN B 1 222 ? 13.273 62.553 102.223 1.00 61.37 222 GLN B CA 1
ATOM 3490 C C . GLN B 1 222 ? 14.655 63.018 101.747 1.00 59.67 222 GLN B C 1
ATOM 3491 O O . GLN B 1 222 ? 14.929 64.236 101.741 1.00 59.15 222 GLN B O 1
ATOM 3497 N N . VAL B 1 223 ? 15.514 62.054 101.378 1.00 57.85 223 VAL B N 1
ATOM 3498 C CA . VAL B 1 223 ? 16.866 62.348 100.871 1.00 56.19 223 VAL B CA 1
ATOM 3499 C C . VAL B 1 223 ? 16.788 63.093 99.551 1.00 55.36 223 VAL B C 1
ATOM 3500 O O . VAL B 1 223 ? 17.603 63.954 99.298 1.00 55.60 223 VAL B O 1
ATOM 3504 N N . LYS B 1 224 ? 15.799 62.797 98.716 1.00 54.63 224 LYS B N 1
ATOM 3505 C CA . LYS B 1 224 ? 15.592 63.605 97.518 1.00 53.89 224 LYS B CA 1
ATOM 3506 C C . LYS B 1 224 ? 15.178 65.060 97.844 1.00 53.22 224 LYS B C 1
ATOM 3507 O O . LYS B 1 224 ? 15.601 65.972 97.160 1.00 52.50 224 LYS B O 1
ATOM 3513 N N . ALA B 1 225 ? 14.373 65.270 98.888 1.00 52.90 225 ALA B N 1
ATOM 3514 C CA . ALA B 1 225 ? 13.919 66.615 99.274 1.00 52.32 225 ALA B CA 1
ATOM 3515 C C . ALA B 1 225 ? 15.078 67.417 99.751 1.00 52.35 225 ALA B C 1
ATOM 3516 O O . ALA B 1 225 ? 15.187 68.612 99.460 1.00 53.24 225 ALA B O 1
ATOM 3518 N N . LEU B 1 226 ? 15.937 66.754 100.513 1.00 51.79 226 LEU B N 1
ATOM 3519 C CA . LEU B 1 226 ? 17.139 67.364 101.056 1.00 51.09 226 LEU B CA 1
ATOM 3520 C C . LEU B 1 226 ? 18.191 67.691 100.011 1.00 50.95 226 LEU B C 1
ATOM 3521 O O . LEU B 1 226 ? 18.970 68.654 100.164 1.00 51.39 226 LEU B O 1
ATOM 3526 N N . ASP B 1 227 ? 18.258 66.853 98.982 1.00 50.20 227 ASP B N 1
ATOM 3527 C CA . ASP B 1 227 ? 19.282 66.961 97.954 1.00 49.71 227 ASP B CA 1
ATOM 3528 C C . ASP B 1 227 ? 19.012 68.210 97.152 1.00 48.67 227 ASP B C 1
ATOM 3529 O O . ASP B 1 227 ? 19.914 68.918 96.790 1.00 47.46 227 ASP B O 1
ATOM 3534 N N . GLU B 1 228 ? 17.744 68.512 96.938 1.00 48.96 228 GLU B N 1
ATOM 3535 C CA . GLU B 1 228 ? 17.368 69.754 96.257 1.00 49.91 228 GLU B CA 1
ATOM 3536 C C . GLU B 1 228 ? 17.819 70.897 97.136 1.00 49.42 228 GLU B C 1
ATOM 3537 O O . GLU B 1 228 ? 18.435 71.852 96.638 1.00 49.36 228 GLU B O 1
ATOM 3543 N N . GLN B 1 229 ? 17.560 70.777 98.442 1.00 48.69 229 GLN B N 1
ATOM 3544 C CA . GLN B 1 229 ? 18.007 71.792 99.391 1.00 48.18 229 GLN B CA 1
ATOM 3545 C C . GLN B 1 229 ? 19.525 72.008 99.371 1.00 47.03 229 GLN B C 1
ATOM 3546 O O . GLN B 1 229 ? 19.947 73.134 99.203 1.00 47.02 229 GLN B O 1
ATOM 3552 N N . ILE B 1 230 ? 20.335 70.959 99.469 1.00 45.71 230 ILE B N 1
ATOM 3553 C CA . ILE B 1 230 ? 21.790 71.138 99.502 1.00 45.51 230 ILE B CA 1
ATOM 3554 C C . ILE B 1 230 ? 22.390 71.611 98.190 1.00 45.57 230 ILE B C 1
ATOM 3555 O O . ILE B 1 230 ? 23.451 72.244 98.166 1.00 44.96 230 ILE B O 1
ATOM 3560 N N . LYS B 1 231 ? 21.730 71.284 97.090 1.00 46.06 231 LYS B N 1
ATOM 3561 C CA . LYS B 1 231 ? 22.169 71.789 95.810 1.00 46.48 231 LYS B CA 1
ATOM 3562 C C . LYS B 1 231 ? 21.977 73.281 95.766 1.00 46.37 231 LYS B C 1
ATOM 3563 O O . LYS B 1 231 ? 22.861 73.994 95.354 1.00 47.04 231 LYS B O 1
ATOM 3569 N N . LYS B 1 232 ? 20.825 73.756 96.215 1.00 46.71 232 LYS B N 1
ATOM 3570 C CA . LYS B 1 232 ? 20.546 75.189 96.213 1.00 47.05 232 LYS B CA 1
ATOM 3571 C C . LYS B 1 232 ? 21.683 75.925 96.913 1.00 46.87 232 LYS B C 1
ATOM 3572 O O . LYS B 1 232 ? 22.220 76.913 96.424 1.00 47.53 232 LYS B O 1
ATOM 3578 N N . ILE B 1 233 ? 22.079 75.405 98.046 1.00 46.35 233 ILE B N 1
ATOM 3579 C CA . ILE B 1 233 ? 23.043 76.059 98.880 1.00 46.17 233 ILE B CA 1
ATOM 3580 C C . ILE B 1 233 ? 24.460 76.049 98.391 1.00 45.88 233 ILE B C 1
ATOM 3581 O O . ILE B 1 233 ? 25.098 77.075 98.417 1.00 44.39 233 ILE B O 1
ATOM 3586 N N . GLU B 1 234 ? 24.951 74.870 98.005 1.00 47.17 234 GLU B N 1
ATOM 3587 C CA . GLU B 1 234 ? 26.186 74.724 97.215 1.00 48.61 234 GLU B CA 1
ATOM 3588 C C . GLU B 1 234 ? 26.221 75.728 96.041 1.00 48.34 234 GLU B C 1
ATOM 3589 O O . GLU B 1 234 ? 27.179 76.496 95.869 1.00 46.87 234 GLU B O 1
ATOM 3595 N N . GLU B 1 235 ? 25.156 75.712 95.247 1.00 48.53 235 GLU B N 1
ATOM 3596 C CA . GLU B 1 235 ? 25.017 76.624 94.141 1.00 49.70 235 GLU B CA 1
ATOM 3597 C C . GLU B 1 235 ? 25.231 78.074 94.544 1.00 48.91 235 GLU B C 1
ATOM 3598 O O . GLU B 1 235 ? 25.953 78.835 93.895 1.00 48.51 235 GLU B O 1
ATOM 3604 N N . GLN B 1 236 ? 24.560 78.456 95.626 1.00 48.61 236 GLN B N 1
ATOM 3605 C CA . GLN B 1 236 ? 24.492 79.834 96.057 1.00 47.53 236 GLN B CA 1
ATOM 3606 C C . GLN B 1 236 ? 25.759 80.219 96.752 1.00 46.93 236 GLN B C 1
ATOM 3607 O O . GLN B 1 236 ? 26.145 81.362 96.691 1.00 47.10 236 GLN B O 1
ATOM 3613 N N . TYR B 1 237 ? 26.423 79.264 97.396 1.00 46.11 237 TYR B N 1
ATOM 3614 C CA . TYR B 1 237 ? 27.699 79.549 98.028 1.00 46.02 237 TYR B CA 1
ATOM 3615 C C . TYR B 1 237 ? 28.824 79.780 97.013 1.00 46.69 237 TYR B C 1
ATOM 3616 O O . TYR B 1 237 ? 29.702 80.581 97.252 1.00 46.16 237 TYR B O 1
ATOM 3625 N N . LYS B 1 238 ? 28.793 79.059 95.894 1.00 48.56 238 LYS B N 1
ATOM 3626 C CA . LYS B 1 238 ? 29.756 79.235 94.808 1.00 49.79 238 LYS B CA 1
ATOM 3627 C C . LYS B 1 238 ? 29.588 80.625 94.218 1.00 50.46 238 LYS B C 1
ATOM 3628 O O . LYS B 1 238 ? 30.563 81.336 94.011 1.00 50.16 238 LYS B O 1
ATOM 3634 N N . GLU B 1 239 ? 28.344 81.020 93.956 1.00 51.71 239 GLU B N 1
ATOM 3635 C CA . GLU B 1 239 ? 28.073 82.376 93.476 1.00 53.01 239 GLU B CA 1
ATOM 3636 C C . GLU B 1 239 ? 28.551 83.473 94.414 1.00 53.96 239 GLU B C 1
ATOM 3637 O O . GLU B 1 239 ? 28.911 84.549 93.947 1.00 54.50 239 GLU B O 1
ATOM 3643 N N . LEU B 1 240 ? 28.493 83.233 95.726 1.00 54.89 240 LEU B N 1
ATOM 3644 C CA . LEU B 1 240 ? 28.892 84.229 96.694 1.00 55.60 240 LEU B CA 1
ATOM 3645 C C . LEU B 1 240 ? 30.420 84.408 96.632 1.00 57.94 240 LEU B C 1
ATOM 3646 O O . LEU B 1 240 ? 30.928 85.518 96.545 1.00 57.55 240 LEU B O 1
ATOM 3651 N N . GLN B 1 241 ? 31.141 83.300 96.655 1.00 60.99 241 GLN B N 1
ATOM 3652 C CA . GLN B 1 241 ? 32.586 83.311 96.525 1.00 63.73 241 GLN B CA 1
ATOM 3653 C C . GLN B 1 241 ? 33.083 84.028 95.262 1.00 65.95 241 GLN B C 1
ATOM 3654 O O . GLN B 1 241 ? 34.098 84.734 95.303 1.00 66.14 241 GLN B O 1
ATOM 3660 N N . GLU B 1 242 ? 32.388 83.796 94.143 1.00 68.63 242 GLU B N 1
ATOM 3661 C CA . GLU B 1 242 ? 32.606 84.503 92.885 1.00 70.64 242 GLU B CA 1
ATOM 3662 C C . GLU B 1 242 ? 32.555 85.998 93.138 1.00 72.14 242 GLU B C 1
ATOM 3663 O O . GLU B 1 242 ? 33.559 86.676 92.976 1.00 72.22 242 GLU B O 1
ATOM 3669 N N . LYS B 1 243 ? 31.396 86.482 93.597 1.00 74.11 243 LYS B N 1
ATOM 3670 C CA . LYS B 1 243 ? 31.140 87.897 93.862 1.00 75.80 243 LYS B CA 1
ATOM 3671 C C . LYS B 1 243 ? 32.197 88.581 94.693 1.00 77.32 243 LYS B C 1
ATOM 3672 O O . LYS B 1 243 ? 32.575 89.705 94.384 1.00 77.81 243 LYS B O 1
ATOM 3678 N N . GLN B 1 244 ? 32.676 87.892 95.728 1.00 79.47 244 GLN B N 1
ATOM 3679 C CA . GLN B 1 244 ? 33.572 88.461 96.759 1.00 81.21 244 GLN B CA 1
ATOM 3680 C C . GLN B 1 244 ? 34.906 89.069 96.256 1.00 83.27 244 GLN B C 1
ATOM 3681 O O . GLN B 1 244 ? 35.466 89.996 96.883 1.00 83.56 244 GLN B O 1
ATOM 3687 N N . LYS B 1 245 ? 35.365 88.610 95.092 1.00 85.67 245 LYS B N 1
ATOM 3688 C CA . LYS B 1 245 ? 36.664 89.034 94.514 1.00 87.23 245 LYS B CA 1
ATOM 3689 C C . LYS B 1 245 ? 36.859 90.556 94.238 1.00 88.51 245 LYS B C 1
ATOM 3690 O O . LYS B 1 245 ? 37.986 90.972 93.914 1.00 88.71 245 LYS B O 1
ATOM 3696 N N . GLU B 1 246 ? 35.788 91.365 94.365 1.00 89.87 246 GLU B N 1
ATOM 3697 C CA . GLU B 1 246 ? 35.890 92.850 94.381 1.00 90.72 246 GLU B CA 1
ATOM 3698 C C . GLU B 1 246 ? 35.557 93.393 95.779 1.00 90.85 246 GLU B C 1
ATOM 3699 O O . GLU B 1 246 ? 34.865 94.409 95.915 1.00 91.24 246 GLU B O 1
ATOM 3705 N N . MET C 1 4 ? 50.522 75.242 138.742 1.00 75.85 4 MET C N 1
ATOM 3706 C CA . MET C 1 4 ? 51.367 75.377 139.970 1.00 76.40 4 MET C CA 1
ATOM 3707 C C . MET C 1 4 ? 51.358 74.054 140.809 1.00 74.51 4 MET C C 1
ATOM 3708 O O . MET C 1 4 ? 52.417 73.559 141.191 1.00 74.82 4 MET C O 1
ATOM 3713 N N . ILE C 1 5 ? 50.173 73.485 141.058 1.00 72.07 5 ILE C N 1
ATOM 3714 C CA . ILE C 1 5 ? 49.968 72.346 141.997 1.00 70.06 5 ILE C CA 1
ATOM 3715 C C . ILE C 1 5 ? 49.083 71.192 141.429 1.00 67.97 5 ILE C C 1
ATOM 3716 O O . ILE C 1 5 ? 47.912 71.117 141.680 1.00 67.71 5 ILE C O 1
ATOM 3721 N N . MET C 1 6 ? 49.689 70.271 140.705 1.00 65.79 6 MET C N 1
ATOM 3722 C CA . MET C 1 6 ? 48.982 69.339 139.821 1.00 64.15 6 MET C CA 1
ATOM 3723 C C . MET C 1 6 ? 48.780 67.936 140.439 1.00 62.49 6 MET C C 1
ATOM 3724 O O . MET C 1 6 ? 49.164 67.612 141.543 1.00 61.55 6 MET C O 1
ATOM 3729 N N . VAL C 1 7 ? 48.205 67.087 139.631 1.00 61.29 7 VAL C N 1
ATOM 3730 C CA . VAL C 1 7 ? 48.072 65.686 139.893 1.00 60.44 7 VAL C CA 1
ATOM 3731 C C . VAL C 1 7 ? 48.822 64.936 138.809 1.00 58.61 7 VAL C C 1
ATOM 3732 O O . VAL C 1 7 ? 48.980 65.421 137.733 1.00 57.41 7 VAL C O 1
ATOM 3736 N N . ASN C 1 8 ? 49.260 63.728 139.040 1.00 57.66 8 ASN C N 1
ATOM 3737 C CA . ASN C 1 8 ? 50.367 63.295 138.231 1.00 56.85 8 ASN C CA 1
ATOM 3738 C C . ASN C 1 8 ? 50.467 61.862 137.848 1.00 56.29 8 ASN C C 1
ATOM 3739 O O . ASN C 1 8 ? 50.633 61.022 138.732 1.00 56.42 8 ASN C O 1
ATOM 3744 N N . LYS C 1 9 ? 50.278 61.582 136.572 1.00 55.53 9 LYS C N 1
ATOM 3745 C CA . LYS C 1 9 ? 50.045 60.243 136.107 1.00 55.97 9 LYS C CA 1
ATOM 3746 C C . LYS C 1 9 ? 51.312 59.551 135.727 1.00 55.96 9 LYS C C 1
ATOM 3747 O O . LYS C 1 9 ? 52.327 60.167 135.556 1.00 57.36 9 LYS C O 1
ATOM 3753 N N . LYS C 1 10 ? 51.247 58.253 135.579 1.00 56.19 10 LYS C N 1
ATOM 3754 C CA . LYS C 1 10 ? 52.443 57.471 135.489 1.00 56.12 10 LYS C CA 1
ATOM 3755 C C . LYS C 1 10 ? 53.371 57.684 134.316 1.00 56.83 10 LYS C C 1
ATOM 3756 O O . LYS C 1 10 ? 54.303 58.476 134.396 1.00 58.78 10 LYS C O 1
ATOM 3762 N N . ALA C 1 11 ? 53.175 56.950 133.244 1.00 56.17 11 ALA C N 1
ATOM 3763 C CA . ALA C 1 11 ? 54.087 57.091 132.130 1.00 55.78 11 ALA C CA 1
ATOM 3764 C C . ALA C 1 11 ? 53.967 58.447 131.474 1.00 55.14 11 ALA C C 1
ATOM 3765 O O . ALA C 1 11 ? 54.060 58.554 130.270 1.00 56.17 11 ALA C O 1
ATOM 3767 N N . SER C 1 12 ? 53.764 59.488 132.260 1.00 54.00 12 SER C N 1
ATOM 3768 C CA . SER C 1 12 ? 53.657 60.810 131.689 1.00 52.99 12 SER C CA 1
ATOM 3769 C C . SER C 1 12 ? 54.660 61.785 132.270 1.00 52.25 12 SER C C 1
ATOM 3770 O O . SER C 1 12 ? 54.751 62.909 131.849 1.00 51.40 12 SER C O 1
ATOM 3773 N N . GLU C 1 13 ? 55.441 61.340 133.227 1.00 52.23 13 GLU C N 1
ATOM 3774 C CA . GLU C 1 13 ? 56.596 62.163 133.675 1.00 52.38 13 GLU C CA 1
ATOM 3775 C C . GLU C 1 13 ? 57.453 62.844 132.565 1.00 52.64 13 GLU C C 1
ATOM 3776 O O . GLU C 1 13 ? 57.793 64.013 132.687 1.00 52.27 13 GLU C O 1
ATOM 3782 N N . SER C 1 14 ? 57.835 62.126 131.504 1.00 53.50 14 SER C N 1
ATOM 3783 C CA . SER C 1 14 ? 58.579 62.745 130.357 1.00 53.77 14 SER C CA 1
ATOM 3784 C C . SER C 1 14 ? 57.955 64.088 129.975 1.00 53.47 14 SER C C 1
ATOM 3785 O O . SER C 1 14 ? 58.610 65.131 129.809 1.00 53.03 14 SER C O 1
ATOM 3788 N N . GLN C 1 15 ? 56.642 64.001 129.854 1.00 53.33 15 GLN C N 1
ATOM 3789 C CA . GLN C 1 15 ? 55.761 65.091 129.550 1.00 53.00 15 GLN C CA 1
ATOM 3790 C C . GLN C 1 15 ? 55.666 66.130 130.666 1.00 52.52 15 GLN C C 1
ATOM 3791 O O . GLN C 1 15 ? 56.114 67.240 130.407 1.00 52.34 15 GLN C O 1
ATOM 3797 N N . VAL C 1 16 ? 55.139 65.789 131.886 1.00 51.61 16 VAL C N 1
ATOM 3798 C CA . VAL C 1 16 ? 54.860 66.826 132.919 1.00 51.20 16 VAL C CA 1
ATOM 3799 C C . VAL C 1 16 ? 56.136 67.562 133.196 1.00 51.86 16 VAL C C 1
ATOM 3800 O O . VAL C 1 16 ? 56.100 68.756 133.447 1.00 52.76 16 VAL C O 1
ATOM 3804 N N . MET C 1 17 ? 57.265 66.874 133.102 1.00 52.31 17 MET C N 1
ATOM 3805 C CA . MET C 1 17 ? 58.516 67.395 133.620 1.00 52.66 17 MET C CA 1
ATOM 3806 C C . MET C 1 17 ? 59.556 67.835 132.555 1.00 53.25 17 MET C C 1
ATOM 3807 O O . MET C 1 17 ? 60.567 68.434 132.927 1.00 52.59 17 MET C O 1
ATOM 3812 N N . GLU C 1 18 ? 59.272 67.618 131.254 1.00 54.60 18 GLU C N 1
ATOM 3813 C CA . GLU C 1 18 ? 60.249 67.785 130.163 1.00 55.64 18 GLU C CA 1
ATOM 3814 C C . GLU C 1 18 ? 61.558 67.060 130.490 1.00 56.91 18 GLU C C 1
ATOM 3815 O O . GLU C 1 18 ? 62.569 67.691 130.809 1.00 57.06 18 GLU C O 1
ATOM 3821 N N . LEU C 1 19 ? 61.522 65.733 130.395 1.00 58.03 19 LEU C N 1
ATOM 3822 C CA . LEU C 1 19 ? 62.481 64.837 131.016 1.00 58.40 19 LEU C CA 1
ATOM 3823 C C . LEU C 1 19 ? 62.618 63.750 129.985 1.00 59.49 19 LEU C C 1
ATOM 3824 O O . LEU C 1 19 ? 62.514 62.575 130.298 1.00 61.29 19 LEU C O 1
ATOM 3829 N N . GLU C 1 20 ? 62.835 64.109 128.734 1.00 60.06 20 GLU C N 1
ATOM 3830 C CA . GLU C 1 20 ? 62.842 63.072 127.708 1.00 60.87 20 GLU C CA 1
ATOM 3831 C C . GLU C 1 20 ? 64.137 62.275 127.635 1.00 60.06 20 GLU C C 1
ATOM 3832 O O . GLU C 1 20 ? 64.092 61.063 127.503 1.00 59.59 20 GLU C O 1
ATOM 3838 N N . LYS C 1 21 ? 65.274 62.976 127.727 1.00 59.48 21 LYS C N 1
ATOM 3839 C CA . LYS C 1 21 ? 66.614 62.417 127.460 1.00 59.65 21 LYS C CA 1
ATOM 3840 C C . LYS C 1 21 ? 66.857 61.155 128.220 1.00 60.19 21 LYS C C 1
ATOM 3841 O O . LYS C 1 21 ? 67.663 60.314 127.838 1.00 60.05 21 LYS C O 1
ATOM 3843 N N . ARG C 1 22 ? 66.163 61.078 129.342 1.00 61.45 22 ARG C N 1
ATOM 3844 C CA . ARG C 1 22 ? 66.240 59.972 130.291 1.00 61.91 22 ARG C CA 1
ATOM 3845 C C . ARG C 1 22 ? 65.932 58.624 129.625 1.00 61.29 22 ARG C C 1
ATOM 3846 O O . ARG C 1 22 ? 66.510 57.610 130.001 1.00 60.88 22 ARG C O 1
ATOM 3854 N N . ASN C 1 23 ? 65.052 58.619 128.627 1.00 60.71 23 ASN C N 1
ATOM 3855 C CA . ASN C 1 23 ? 64.683 57.359 127.978 1.00 61.03 23 ASN C CA 1
ATOM 3856 C C . ASN C 1 23 ? 65.230 57.162 126.567 1.00 59.86 23 ASN C C 1
ATOM 3857 O O . ASN C 1 23 ? 64.582 56.527 125.740 1.00 60.07 23 ASN C O 1
ATOM 3862 N N . TYR C 1 24 ? 66.422 57.679 126.304 1.00 58.15 24 TYR C N 1
ATOM 3863 C CA . TYR C 1 24 ? 66.998 57.618 124.977 1.00 57.27 24 TYR C CA 1
ATOM 3864 C C . TYR C 1 24 ? 68.465 57.624 125.222 1.00 56.85 24 TYR C C 1
ATOM 3865 O O . TYR C 1 24 ? 68.910 58.437 126.002 1.00 58.06 24 TYR C O 1
ATOM 3874 N N . ASN C 1 25 ? 69.220 56.718 124.600 1.00 56.05 25 ASN C N 1
ATOM 3875 C CA . ASN C 1 25 ? 70.687 56.663 124.769 1.00 55.30 25 ASN C CA 1
ATOM 3876 C C . ASN C 1 25 ? 71.361 57.418 123.664 1.00 54.16 25 ASN C C 1
ATOM 3877 O O . ASN C 1 25 ? 72.081 56.845 122.826 1.00 54.14 25 ASN C O 1
ATOM 3882 N N . ASN C 1 26 ? 71.100 58.717 123.650 1.00 52.87 26 ASN C N 1
ATOM 3883 C CA . ASN C 1 26 ? 71.922 59.625 122.893 1.00 52.05 26 ASN C CA 1
ATOM 3884 C C . ASN C 1 26 ? 71.823 59.463 121.370 1.00 50.45 26 ASN C C 1
ATOM 3885 O O . ASN C 1 26 ? 72.791 59.665 120.640 1.00 50.25 26 ASN C O 1
ATOM 3890 N N . PRO C 1 27 ? 70.627 59.141 120.892 1.00 48.57 27 PRO C N 1
ATOM 3891 C CA . PRO C 1 27 ? 70.419 58.533 119.597 1.00 47.38 27 PRO C CA 1
ATOM 3892 C C . PRO C 1 27 ? 71.008 59.297 118.425 1.00 45.69 27 PRO C C 1
ATOM 3893 O O . PRO C 1 27 ? 71.173 60.503 118.520 1.00 45.07 27 PRO C O 1
ATOM 3897 N N . VAL C 1 28 ? 71.308 58.589 117.335 1.00 43.44 28 VAL C N 1
ATOM 3898 C CA . VAL C 1 28 ? 71.588 59.240 116.073 1.00 42.37 28 VAL C CA 1
ATOM 3899 C C . VAL C 1 28 ? 70.246 59.309 115.401 1.00 41.72 28 VAL C C 1
ATOM 3900 O O . VAL C 1 28 ? 69.471 58.368 115.500 1.00 43.02 28 VAL C O 1
ATOM 3904 N N . VAL C 1 29 ? 69.933 60.420 114.764 1.00 40.34 29 VAL C N 1
ATOM 3905 C CA . VAL C 1 29 ? 68.603 60.615 114.235 1.00 39.36 29 VAL C CA 1
ATOM 3906 C C . VAL C 1 29 ? 68.667 60.727 112.753 1.00 38.63 29 VAL C C 1
ATOM 3907 O O . VAL C 1 29 ? 69.421 61.543 112.262 1.00 38.54 29 VAL C O 1
ATOM 3911 N N . LEU C 1 30 ? 67.847 59.965 112.033 1.00 38.17 30 LEU C N 1
ATOM 3912 C CA . LEU C 1 30 ? 67.864 59.979 110.546 1.00 37.07 30 LEU C CA 1
ATOM 3913 C C . LEU C 1 30 ? 66.584 60.562 109.978 1.00 36.65 30 LEU C C 1
ATOM 3914 O O . LEU C 1 30 ? 65.512 60.165 110.368 1.00 36.28 30 LEU C O 1
ATOM 3919 N N . CYS C 1 31 ? 66.698 61.440 109.000 1.00 37.09 31 CYS C N 1
ATOM 3920 C CA . CYS C 1 31 ? 65.546 62.156 108.503 1.00 38.71 31 CYS C CA 1
ATOM 3921 C C . CYS C 1 31 ? 65.258 61.941 107.069 1.00 39.08 31 CYS C C 1
ATOM 3922 O O . CYS C 1 31 ? 66.097 62.235 106.253 1.00 39.64 31 CYS C O 1
ATOM 3925 N N . GLY C 1 32 ? 64.045 61.517 106.749 1.00 39.89 32 GLY C N 1
ATOM 3926 C CA . GLY C 1 32 ? 63.661 61.372 105.368 1.00 41.33 32 GLY C CA 1
ATOM 3927 C C . GLY C 1 32 ? 62.503 62.264 105.092 1.00 42.64 32 GLY C C 1
ATOM 3928 O O . GLY C 1 32 ? 61.444 62.075 105.663 1.00 43.44 32 GLY C O 1
ATOM 3929 N N . PHE C 1 33 ? 62.664 63.234 104.205 1.00 43.75 33 PHE C N 1
ATOM 3930 C CA . PHE C 1 33 ? 61.500 64.081 103.850 1.00 44.55 33 PHE C CA 1
ATOM 3931 C C . PHE C 1 33 ? 61.032 64.001 102.383 1.00 44.36 33 PHE C C 1
ATOM 3932 O O . PHE C 1 33 ? 61.792 64.238 101.496 1.00 45.76 33 PHE C O 1
ATOM 3940 N N . ALA C 1 34 ? 59.774 63.708 102.140 1.00 44.50 34 ALA C N 1
ATOM 3941 C CA . ALA C 1 34 ? 59.148 64.016 100.864 1.00 45.03 34 ALA C CA 1
ATOM 3942 C C . ALA C 1 34 ? 59.560 65.399 100.352 1.00 45.94 34 ALA C C 1
ATOM 3943 O O . ALA C 1 34 ? 59.349 66.406 101.009 1.00 47.62 34 ALA C O 1
ATOM 3945 N N . GLY C 1 35 ? 60.126 65.445 99.162 1.00 46.83 35 GLY C N 1
ATOM 3946 C CA . GLY C 1 35 ? 60.446 66.694 98.492 1.00 47.45 35 GLY C CA 1
ATOM 3947 C C . GLY C 1 35 ? 60.647 66.468 96.995 1.00 48.10 35 GLY C C 1
ATOM 3948 O O . GLY C 1 35 ? 59.912 65.724 96.344 1.00 47.62 35 GLY C O 1
ATOM 3949 N N . SER C 1 36 ? 61.668 67.088 96.437 1.00 48.91 36 SER C N 1
ATOM 3950 C CA . SER C 1 36 ? 61.836 67.019 94.987 1.00 49.87 36 SER C CA 1
ATOM 3951 C C . SER C 1 36 ? 62.014 65.574 94.502 1.00 49.49 36 SER C C 1
ATOM 3952 O O . SER C 1 36 ? 61.678 65.234 93.351 1.00 50.14 36 SER C O 1
ATOM 3955 N N . THR C 1 37 ? 62.566 64.737 95.376 1.00 48.69 37 THR C N 1
ATOM 3956 C CA . THR C 1 37 ? 62.940 63.398 94.994 1.00 47.84 37 THR C CA 1
ATOM 3957 C C . THR C 1 37 ? 62.662 62.516 96.167 1.00 46.54 37 THR C C 1
ATOM 3958 O O . THR C 1 37 ? 62.975 62.879 97.290 1.00 46.05 37 THR C O 1
ATOM 3962 N N . PRO C 1 38 ? 62.153 61.315 95.901 1.00 45.42 38 PRO C N 1
ATOM 3963 C CA . PRO C 1 38 ? 61.644 60.466 96.970 1.00 44.82 38 PRO C CA 1
ATOM 3964 C C . PRO C 1 38 ? 62.718 59.698 97.733 1.00 44.50 38 PRO C C 1
ATOM 3965 O O . PRO C 1 38 ? 62.375 58.965 98.667 1.00 44.61 38 PRO C O 1
ATOM 3969 N N . THR C 1 39 ? 63.997 59.866 97.400 1.00 43.69 39 THR C N 1
ATOM 3970 C CA . THR C 1 39 ? 64.974 58.950 97.988 1.00 43.67 39 THR C CA 1
ATOM 3971 C C . THR C 1 39 ? 65.060 59.046 99.534 1.00 42.77 39 THR C C 1
ATOM 3972 O O . THR C 1 39 ? 65.202 58.029 100.197 1.00 43.60 39 THR C O 1
ATOM 3976 N N . GLY C 1 40 ? 64.909 60.238 100.105 1.00 41.96 40 GLY C N 1
ATOM 3977 C CA . GLY C 1 40 ? 64.922 60.413 101.555 1.00 41.25 40 GLY C CA 1
ATOM 3978 C C . GLY C 1 40 ? 63.900 59.599 102.327 1.00 40.94 40 GLY C C 1
ATOM 3979 O O . GLY C 1 40 ? 64.264 58.858 103.197 1.00 40.70 40 GLY C O 1
ATOM 3980 N N . VAL C 1 41 ? 62.619 59.714 102.004 1.00 40.90 41 VAL C N 1
ATOM 3981 C CA . VAL C 1 41 ? 61.591 58.889 102.681 1.00 40.53 41 VAL C CA 1
ATOM 3982 C C . VAL C 1 41 ? 61.753 57.414 102.408 1.00 40.16 41 VAL C C 1
ATOM 3983 O O . VAL C 1 41 ? 61.581 56.604 103.313 1.00 40.84 41 VAL C O 1
ATOM 3987 N N . LEU C 1 42 ? 62.075 57.035 101.177 1.00 39.59 42 LEU C N 1
ATOM 3988 C CA . LEU C 1 42 ? 62.288 55.598 100.884 1.00 39.22 42 LEU C CA 1
ATOM 3989 C C . LEU C 1 42 ? 63.382 55.053 101.798 1.00 38.66 42 LEU C C 1
ATOM 3990 O O . LEU C 1 42 ? 63.166 54.053 102.512 1.00 38.65 42 LEU C O 1
ATOM 3995 N N . ALA C 1 43 ? 64.541 55.742 101.774 1.00 37.90 43 ALA C N 1
ATOM 3996 C CA . ALA C 1 43 ? 65.699 55.418 102.626 1.00 37.19 43 ALA C CA 1
ATOM 3997 C C . ALA C 1 43 ? 65.148 55.183 104.021 1.00 36.72 43 ALA C C 1
ATOM 3998 O O . ALA C 1 43 ? 65.287 54.104 104.571 1.00 35.71 43 ALA C O 1
ATOM 4000 N N . ALA C 1 44 ? 64.420 56.185 104.513 1.00 37.06 44 ALA C N 1
ATOM 4001 C CA . ALA C 1 44 ? 63.871 56.195 105.852 1.00 37.33 44 ALA C CA 1
ATOM 4002 C C . ALA C 1 44 ? 62.943 55.009 106.070 1.00 38.19 44 ALA C C 1
ATOM 4003 O O . ALA C 1 44 ? 63.028 54.377 107.110 1.00 39.43 44 ALA C O 1
ATOM 4005 N N . SER C 1 45 ? 62.059 54.681 105.126 1.00 38.78 45 SER C N 1
ATOM 4006 C CA . SER C 1 45 ? 61.146 53.529 105.355 1.00 39.29 45 SER C CA 1
ATOM 4007 C C . SER C 1 45 ? 61.929 52.251 105.309 1.00 39.37 45 SER C C 1
ATOM 4008 O O . SER C 1 45 ? 61.831 51.462 106.219 1.00 39.42 45 SER C O 1
ATOM 4011 N N . TYR C 1 46 ? 62.725 52.050 104.266 1.00 39.71 46 TYR C N 1
ATOM 4012 C CA . TYR C 1 46 ? 63.571 50.873 104.264 1.00 40.22 46 TYR C CA 1
ATOM 4013 C C . TYR C 1 46 ? 64.273 50.656 105.634 1.00 39.39 46 TYR C C 1
ATOM 4014 O O . TYR C 1 46 ? 64.228 49.577 106.218 1.00 38.68 46 TYR C O 1
ATOM 4023 N N . ILE C 1 47 ? 64.883 51.700 106.164 1.00 39.10 47 ILE C N 1
ATOM 4024 C CA . ILE C 1 47 ? 65.598 51.508 107.399 1.00 38.60 47 ILE C CA 1
ATOM 4025 C C . ILE C 1 47 ? 64.588 51.230 108.544 1.00 38.21 47 ILE C C 1
ATOM 4026 O O . ILE C 1 47 ? 64.852 50.473 109.456 1.00 37.55 47 ILE C O 1
ATOM 4031 N N . VAL C 1 48 ? 63.401 51.784 108.474 1.00 38.81 48 VAL C N 1
ATOM 4032 C CA . VAL C 1 48 ? 62.438 51.499 109.529 1.00 39.34 48 VAL C CA 1
ATOM 4033 C C . VAL C 1 48 ? 61.985 50.071 109.431 1.00 40.21 48 VAL C C 1
ATOM 4034 O O . VAL C 1 48 ? 62.000 49.372 110.399 1.00 40.44 48 VAL C O 1
ATOM 4038 N N . GLU C 1 49 ? 61.574 49.660 108.250 1.00 41.47 49 GLU C N 1
ATOM 4039 C CA . GLU C 1 49 ? 61.102 48.311 108.000 1.00 42.76 49 GLU C CA 1
ATOM 4040 C C . GLU C 1 49 ? 62.158 47.302 108.369 1.00 42.74 49 GLU C C 1
ATOM 4041 O O . GLU C 1 49 ? 61.878 46.300 109.043 1.00 42.31 49 GLU C O 1
ATOM 4047 N N . THR C 1 50 ? 63.386 47.549 107.921 1.00 42.64 50 THR C N 1
ATOM 4048 C CA . THR C 1 50 ? 64.376 46.518 108.078 1.00 42.58 50 THR C CA 1
ATOM 4049 C C . THR C 1 50 ? 64.947 46.406 109.503 1.00 42.30 50 THR C C 1
ATOM 4050 O O . THR C 1 50 ? 65.248 45.286 109.907 1.00 42.86 50 THR C O 1
ATOM 4054 N N . LEU C 1 51 ? 65.100 47.506 110.259 1.00 41.22 51 LEU C N 1
ATOM 4055 C CA . LEU C 1 51 ? 65.560 47.406 111.664 1.00 40.20 51 LEU C CA 1
ATOM 4056 C C . LEU C 1 51 ? 64.359 47.146 112.589 1.00 39.83 51 LEU C C 1
ATOM 4057 O O . LEU C 1 51 ? 64.463 47.136 113.825 1.00 38.70 51 LEU C O 1
ATOM 4062 N N . GLY C 1 52 ? 63.207 46.915 111.962 1.00 39.55 52 GLY C N 1
ATOM 4063 C CA . GLY C 1 52 ? 61.961 46.694 112.687 1.00 39.64 52 GLY C CA 1
ATOM 4064 C C . GLY C 1 52 ? 61.800 47.672 113.817 1.00 38.91 52 GLY C C 1
ATOM 4065 O O . GLY C 1 52 ? 61.636 47.282 114.930 1.00 38.37 52 GLY C O 1
ATOM 4066 N N . MET C 1 53 ? 61.866 48.949 113.500 1.00 39.53 53 MET C N 1
ATOM 4067 C CA . MET C 1 53 ? 61.817 50.015 114.501 1.00 40.48 53 MET C CA 1
ATOM 4068 C C . MET C 1 53 ? 60.346 50.222 114.939 1.00 40.81 53 MET C C 1
ATOM 4069 O O . MET C 1 53 ? 59.432 49.850 114.209 1.00 41.14 53 MET C O 1
ATOM 4074 N N . HIS C 1 54 ? 60.110 50.755 116.130 1.00 40.84 54 HIS C N 1
ATOM 4075 C CA . HIS C 1 54 ? 58.735 50.972 116.581 1.00 41.04 54 HIS C CA 1
ATOM 4076 C C . HIS C 1 54 ? 58.483 52.469 116.639 1.00 41.23 54 HIS C C 1
ATOM 4077 O O . HIS C 1 54 ? 59.410 53.265 116.842 1.00 40.88 54 HIS C O 1
ATOM 4084 N N . GLN C 1 55 ? 57.235 52.864 116.427 1.00 41.62 55 GLN C N 1
ATOM 4085 C CA . GLN C 1 55 ? 56.875 54.293 116.476 1.00 41.83 55 GLN C CA 1
ATOM 4086 C C . GLN C 1 55 ? 56.996 54.840 117.879 1.00 41.38 55 GLN C C 1
ATOM 4087 O O . GLN C 1 55 ? 56.738 54.154 118.842 1.00 42.14 55 GLN C O 1
ATOM 4093 N N . VAL C 1 56 ? 57.381 56.087 117.989 1.00 40.99 56 VAL C N 1
ATOM 4094 C CA . VAL C 1 56 ? 57.740 56.654 119.270 1.00 40.47 56 VAL C CA 1
ATOM 4095 C C . VAL C 1 56 ? 57.098 58.031 119.459 1.00 39.74 56 VAL C C 1
ATOM 4096 O O . VAL C 1 56 ? 56.968 58.495 120.556 1.00 39.99 56 VAL C O 1
ATOM 4100 N N . ALA C 1 57 ? 56.679 58.670 118.385 1.00 39.15 57 ALA C N 1
ATOM 4101 C CA . ALA C 1 57 ? 56.133 60.004 118.455 1.00 38.91 57 ALA C CA 1
ATOM 4102 C C . ALA C 1 57 ? 55.490 60.393 117.121 1.00 39.23 57 ALA C C 1
ATOM 4103 O O . ALA C 1 57 ? 55.564 59.674 116.102 1.00 38.21 57 ALA C O 1
ATOM 4105 N N . HIS C 1 58 ? 54.828 61.531 117.186 1.00 39.87 58 HIS C N 1
ATOM 4106 C CA . HIS C 1 58 ? 54.290 62.217 116.033 1.00 40.96 58 HIS C CA 1
ATOM 4107 C C . HIS C 1 58 ? 54.667 63.682 116.117 1.00 41.73 58 HIS C C 1
ATOM 4108 O O . HIS C 1 58 ? 54.737 64.236 117.201 1.00 42.19 58 HIS C O 1
ATOM 4115 N N . LEU C 1 59 ? 54.859 64.331 114.994 1.00 42.68 59 LEU C N 1
ATOM 4116 C CA . LEU C 1 59 ? 54.999 65.766 115.003 1.00 44.26 59 LEU C CA 1
ATOM 4117 C C . LEU C 1 59 ? 53.679 66.341 114.549 1.00 44.60 59 LEU C C 1
ATOM 4118 O O . LEU C 1 59 ? 53.200 66.071 113.470 1.00 44.55 59 LEU C O 1
ATOM 4123 N N . ILE C 1 60 ? 53.104 67.148 115.408 1.00 45.68 60 ILE C N 1
ATOM 4124 C CA . ILE C 1 60 ? 51.775 67.710 115.246 1.00 46.47 60 ILE C CA 1
ATOM 4125 C C . ILE C 1 60 ? 51.905 69.195 114.876 1.00 46.73 60 ILE C C 1
ATOM 4126 O O . ILE C 1 60 ? 52.536 69.985 115.598 1.00 46.18 60 ILE C O 1
ATOM 4131 N N . SER C 1 61 ? 51.340 69.568 113.737 1.00 47.22 61 SER C N 1
ATOM 4132 C CA . SER C 1 61 ? 51.343 70.952 113.354 1.00 48.62 61 SER C CA 1
ATOM 4133 C C . SER C 1 61 ? 50.303 71.333 112.347 1.00 49.68 61 SER C C 1
ATOM 4134 O O . SER C 1 61 ? 49.887 70.548 111.483 1.00 51.42 61 SER C O 1
ATOM 4137 N N . GLN C 1 62 ? 49.995 72.611 112.397 1.00 50.27 62 GLN C N 1
ATOM 4138 C CA . GLN C 1 62 ? 49.149 73.265 111.436 1.00 50.48 62 GLN C CA 1
ATOM 4139 C C . GLN C 1 62 ? 49.738 73.337 110.058 1.00 49.31 62 GLN C C 1
ATOM 4140 O O . GLN C 1 62 ? 49.051 73.643 109.095 1.00 48.98 62 GLN C O 1
ATOM 4146 N N . HIS C 1 63 ? 51.033 73.120 109.969 1.00 48.69 63 HIS C N 1
ATOM 4147 C CA . HIS C 1 63 ? 51.722 73.306 108.723 1.00 48.21 63 HIS C CA 1
ATOM 4148 C C . HIS C 1 63 ? 52.179 72.010 108.131 1.00 46.76 63 HIS C C 1
ATOM 4149 O O . HIS C 1 63 ? 52.608 72.001 107.018 1.00 47.12 63 HIS C O 1
ATOM 4156 N N . ILE C 1 64 ? 52.084 70.902 108.851 1.00 45.89 64 ILE C N 1
ATOM 4157 C CA . ILE C 1 64 ? 52.106 69.604 108.172 1.00 45.25 64 ILE C CA 1
ATOM 4158 C C . ILE C 1 64 ? 50.745 69.511 107.523 1.00 45.30 64 ILE C C 1
ATOM 4159 O O . ILE C 1 64 ? 49.729 69.742 108.208 1.00 46.76 64 ILE C O 1
ATOM 4164 N N . PRO C 1 65 ? 50.703 69.225 106.216 1.00 44.59 65 PRO C N 1
ATOM 4165 C CA . PRO C 1 65 ? 49.443 69.076 105.462 1.00 43.76 65 PRO C CA 1
ATOM 4166 C C . PRO C 1 65 ? 48.526 68.105 106.155 1.00 42.88 65 PRO C C 1
ATOM 4167 O O . PRO C 1 65 ? 48.969 67.016 106.466 1.00 42.00 65 PRO C O 1
ATOM 4171 N N . PRO C 1 66 ? 47.260 68.500 106.405 1.00 42.03 66 PRO C N 1
ATOM 4172 C CA . PRO C 1 66 ? 46.312 67.785 107.252 1.00 41.82 66 PRO C CA 1
ATOM 4173 C C . PRO C 1 66 ? 45.665 66.544 106.586 1.00 41.23 66 PRO C C 1
ATOM 4174 O O . PRO C 1 66 ? 44.489 66.233 106.777 1.00 42.09 66 PRO C O 1
ATOM 4178 N N . VAL C 1 67 ? 46.482 65.803 105.886 1.00 40.11 67 VAL C N 1
ATOM 4179 C CA . VAL C 1 67 ? 46.036 64.714 105.052 1.00 39.60 67 VAL C CA 1
ATOM 4180 C C . VAL C 1 67 ? 46.460 63.420 105.763 1.00 39.09 67 VAL C C 1
ATOM 4181 O O . VAL C 1 67 ? 47.587 63.366 106.287 1.00 39.01 67 VAL C O 1
ATOM 4185 N N . ALA C 1 68 ? 45.564 62.422 105.845 1.00 37.86 68 ALA C N 1
ATOM 4186 C CA . ALA C 1 68 ? 45.928 61.071 106.320 1.00 37.13 68 ALA C CA 1
ATOM 4187 C C . ALA C 1 68 ? 46.450 60.242 105.148 1.00 37.41 68 ALA C C 1
ATOM 4188 O O . ALA C 1 68 ? 45.942 60.342 104.026 1.00 36.74 68 ALA C O 1
ATOM 4190 N N . VAL C 1 69 ? 47.470 59.423 105.382 1.00 37.17 69 VAL C N 1
ATOM 4191 C CA . VAL C 1 69 ? 47.919 58.526 104.317 1.00 37.00 69 VAL C CA 1
ATOM 4192 C C . VAL C 1 69 ? 47.414 57.130 104.543 1.00 36.93 69 VAL C C 1
ATOM 4193 O O . VAL C 1 69 ? 47.322 56.686 105.662 1.00 36.86 69 VAL C O 1
ATOM 4197 N N . PHE C 1 70 ? 47.033 56.478 103.444 1.00 37.07 70 PHE C N 1
ATOM 4198 C CA . PHE C 1 70 ? 46.355 55.195 103.450 1.00 36.67 70 PHE C CA 1
ATOM 4199 C C . PHE C 1 70 ? 46.787 54.352 102.288 1.00 37.12 70 PHE C C 1
ATOM 4200 O O . PHE C 1 70 ? 46.120 53.377 101.968 1.00 37.74 70 PHE C O 1
ATOM 4208 N N . VAL C 1 71 ? 47.883 54.729 101.635 1.00 37.83 71 VAL C N 1
ATOM 4209 C CA . VAL C 1 71 ? 48.503 53.878 100.623 1.00 38.30 71 VAL C CA 1
ATOM 4210 C C . VAL C 1 71 ? 48.729 52.470 101.237 1.00 38.94 71 VAL C C 1
ATOM 4211 O O . VAL C 1 71 ? 49.062 52.332 102.421 1.00 38.66 71 VAL C O 1
ATOM 4215 N N . GLY C 1 72 ? 48.469 51.455 100.422 1.00 39.50 72 GLY C N 1
ATOM 4216 C CA . GLY C 1 72 ? 48.599 50.065 100.788 1.00 40.11 72 GLY C CA 1
ATOM 4217 C C . GLY C 1 72 ? 47.595 49.694 101.819 1.00 40.91 72 GLY C C 1
ATOM 4218 O O . GLY C 1 72 ? 47.885 48.931 102.691 1.00 41.57 72 GLY C O 1
ATOM 4219 N N . GLY C 1 73 ? 46.411 50.274 101.757 1.00 42.76 73 GLY C N 1
ATOM 4220 C CA . GLY C 1 73 ? 45.437 50.203 102.883 1.00 43.39 73 GLY C CA 1
ATOM 4221 C C . GLY C 1 73 ? 45.991 50.114 104.314 1.00 43.87 73 GLY C C 1
ATOM 4222 O O . GLY C 1 73 ? 45.480 49.350 105.134 1.00 44.31 73 GLY C O 1
ATOM 4223 N N . LYS C 1 74 ? 47.031 50.879 104.644 1.00 44.48 74 LYS C N 1
ATOM 4224 C CA . LYS C 1 74 ? 47.413 51.020 106.052 1.00 44.85 74 LYS C CA 1
ATOM 4225 C C . LYS C 1 74 ? 47.417 52.477 106.470 1.00 43.52 74 LYS C C 1
ATOM 4226 O O . LYS C 1 74 ? 48.141 53.293 105.932 1.00 42.65 74 LYS C O 1
ATOM 4232 N N . LEU C 1 75 ? 46.565 52.785 107.439 1.00 42.66 75 LEU C N 1
ATOM 4233 C CA . LEU C 1 75 ? 46.234 54.163 107.763 1.00 41.71 75 LEU C CA 1
ATOM 4234 C C . LEU C 1 75 ? 47.256 54.683 108.701 1.00 40.83 75 LEU C C 1
ATOM 4235 O O . LEU C 1 75 ? 47.437 54.078 109.701 1.00 40.80 75 LEU C O 1
ATOM 4240 N N . ARG C 1 76 ? 47.926 55.780 108.360 1.00 40.65 76 ARG C N 1
ATOM 4241 C CA . ARG C 1 76 ? 48.755 56.522 109.297 1.00 40.93 76 ARG C CA 1
ATOM 4242 C C . ARG C 1 76 ? 48.871 57.993 109.060 1.00 40.40 76 ARG C C 1
ATOM 4243 O O . ARG C 1 76 ? 48.599 58.499 108.017 1.00 40.22 76 ARG C O 1
ATOM 4251 N N . HIS C 1 77 ? 49.332 58.651 110.104 1.00 40.72 77 HIS C N 1
ATOM 4252 C CA . HIS C 1 77 ? 49.722 60.036 110.079 1.00 40.53 77 HIS C CA 1
ATOM 4253 C C . HIS C 1 77 ? 50.957 60.219 109.155 1.00 40.18 77 HIS C C 1
ATOM 4254 O O . HIS C 1 77 ? 51.793 59.338 109.017 1.00 39.12 77 HIS C O 1
ATOM 4261 N N . PRO C 1 78 ? 51.041 61.361 108.477 1.00 40.52 78 PRO C N 1
ATOM 4262 C CA . PRO C 1 78 ? 52.115 61.536 107.564 1.00 41.04 78 PRO C CA 1
ATOM 4263 C C . PRO C 1 78 ? 53.453 61.799 108.232 1.00 42.02 78 PRO C C 1
ATOM 4264 O O . PRO C 1 78 ? 54.465 61.652 107.570 1.00 42.38 78 PRO C O 1
ATOM 4268 N N . PHE C 1 79 ? 53.475 62.196 109.503 1.00 42.80 79 PHE C N 1
ATOM 4269 C CA . PHE C 1 79 ? 54.737 62.570 110.130 1.00 42.80 79 PHE C CA 1
ATOM 4270 C C . PHE C 1 79 ? 54.997 61.782 111.404 1.00 42.79 79 PHE C C 1
ATOM 4271 O O . PHE C 1 79 ? 54.325 61.986 112.427 1.00 42.08 79 PHE C O 1
ATOM 4279 N N . ARG C 1 80 ? 56.031 60.945 111.343 1.00 42.24 80 ARG C N 1
ATOM 4280 C CA . ARG C 1 80 ? 56.229 59.935 112.346 1.00 41.82 80 ARG C CA 1
ATOM 4281 C C . ARG C 1 80 ? 57.659 59.820 112.764 1.00 41.15 80 ARG C C 1
ATOM 4282 O O . ARG C 1 80 ? 58.547 60.143 112.008 1.00 41.07 80 ARG C O 1
ATOM 4290 N N . ILE C 1 81 ? 57.864 59.399 114.001 1.00 40.88 81 ILE C N 1
ATOM 4291 C CA . ILE C 1 81 ? 59.203 59.197 114.511 1.00 40.68 81 ILE C CA 1
ATOM 4292 C C . ILE C 1 81 ? 59.303 57.823 115.112 1.00 40.52 81 ILE C C 1
ATOM 4293 O O . ILE C 1 81 ? 58.453 57.402 115.873 1.00 40.35 81 ILE C O 1
ATOM 4298 N N . TYR C 1 82 ? 60.372 57.147 114.761 1.00 40.46 82 TYR C N 1
ATOM 4299 C CA . TYR C 1 82 ? 60.584 55.774 115.137 1.00 40.74 82 TYR C CA 1
ATOM 4300 C C . TYR C 1 82 ? 61.838 55.632 115.915 1.00 40.84 82 TYR C C 1
ATOM 4301 O O . TYR C 1 82 ? 62.752 56.441 115.765 1.00 40.45 82 TYR C O 1
ATOM 4310 N N . ALA C 1 83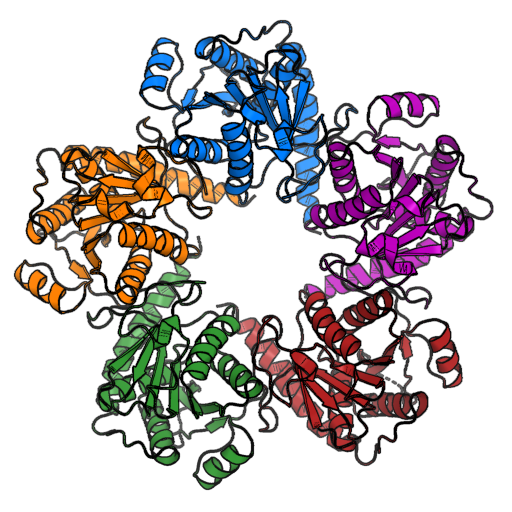 ? 61.885 54.575 116.717 1.00 41.44 83 ALA C N 1
ATOM 4311 C CA . ALA C 1 83 ? 63.096 54.193 117.429 1.00 41.99 83 ALA C CA 1
ATOM 4312 C C . ALA C 1 83 ? 63.399 52.717 117.231 1.00 42.36 83 ALA C C 1
ATOM 4313 O O . ALA C 1 83 ? 62.501 51.937 116.953 1.00 41.78 83 ALA C O 1
ATOM 4315 N N . ASN C 1 84 ? 64.677 52.355 117.344 1.00 43.63 84 ASN C N 1
ATOM 4316 C CA . ASN C 1 84 ? 65.067 50.954 117.629 1.00 44.80 84 ASN C CA 1
ATOM 4317 C C . ASN C 1 84 ? 64.780 50.642 119.127 1.00 46.07 84 ASN C C 1
ATOM 4318 O O . ASN C 1 84 ? 64.218 51.492 119.833 1.00 45.88 84 ASN C O 1
ATOM 4323 N N . ASN C 1 85 ? 65.128 49.444 119.614 1.00 47.66 85 ASN C N 1
ATOM 4324 C CA . ASN C 1 85 ? 64.812 49.097 121.011 1.00 48.96 85 ASN C CA 1
ATOM 4325 C C . ASN C 1 85 ? 65.696 49.722 122.042 1.00 48.58 85 ASN C C 1
ATOM 4326 O O . ASN C 1 85 ? 65.207 50.098 123.100 1.00 48.90 85 ASN C O 1
ATOM 4331 N N . SER C 1 86 ? 66.977 49.877 121.722 1.00 48.22 86 SER C N 1
ATOM 4332 C CA . SER C 1 86 ? 67.916 50.550 122.621 1.00 48.05 86 SER C CA 1
ATOM 4333 C C . SER C 1 86 ? 67.866 52.078 122.536 1.00 47.70 86 SER C C 1
ATOM 4334 O O . SER C 1 86 ? 68.733 52.762 123.044 1.00 48.38 86 SER C O 1
ATOM 4337 N N . ASN C 1 87 ? 66.860 52.616 121.886 1.00 46.97 87 ASN C N 1
ATOM 4338 C CA . ASN C 1 87 ? 66.780 54.039 121.660 1.00 46.77 87 ASN C CA 1
ATOM 4339 C C . ASN C 1 87 ? 68.102 54.750 121.333 1.00 45.58 87 ASN C C 1
ATOM 4340 O O . ASN C 1 87 ? 68.415 55.810 121.843 1.00 45.55 87 ASN C O 1
ATOM 4345 N N . THR C 1 88 ? 68.851 54.150 120.428 1.00 44.53 88 THR C N 1
ATOM 4346 C CA . THR C 1 88 ? 70.105 54.700 119.958 1.00 43.42 88 THR C CA 1
ATOM 4347 C C . THR C 1 88 ? 69.996 55.143 118.497 1.00 42.74 88 THR C C 1
ATOM 4348 O O . THR C 1 88 ? 70.848 55.879 117.998 1.00 43.51 88 THR C O 1
ATOM 4352 N N . VAL C 1 89 ? 68.957 54.708 117.798 1.00 41.32 89 VAL C N 1
ATOM 4353 C CA . VAL C 1 89 ? 68.693 55.231 116.472 1.00 40.02 89 VAL C CA 1
ATOM 4354 C C . VAL C 1 89 ? 67.229 55.618 116.311 1.00 39.64 89 VAL C C 1
ATOM 4355 O O . VAL C 1 89 ? 66.338 54.788 116.516 1.00 39.48 89 VAL C O 1
ATOM 4359 N N . LEU C 1 90 ? 66.999 56.873 115.944 1.00 38.80 90 LEU C N 1
ATOM 4360 C CA . LEU C 1 90 ? 65.678 57.336 115.553 1.00 38.26 90 LEU C CA 1
ATOM 4361 C C . LEU C 1 90 ? 65.568 57.592 114.040 1.00 38.20 90 LEU C C 1
ATOM 4362 O O . LEU C 1 90 ? 66.541 58.023 113.370 1.00 37.65 90 LEU C O 1
ATOM 4367 N N . VAL C 1 91 ? 64.364 57.354 113.518 1.00 37.51 91 VAL C N 1
ATOM 4368 C CA . VAL C 1 91 ? 64.048 57.779 112.191 1.00 37.30 91 VAL C CA 1
ATOM 4369 C C . VAL C 1 91 ? 62.838 58.737 112.208 1.00 37.34 91 VAL C C 1
ATOM 4370 O O . VAL C 1 91 ? 61.7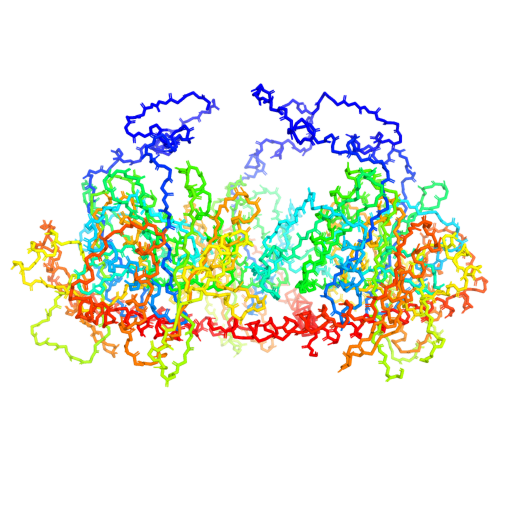74 58.434 112.703 1.00 37.56 91 VAL C O 1
ATOM 4374 N N . ALA C 1 92 ? 63.028 59.922 111.671 1.00 37.83 92 ALA C N 1
ATOM 4375 C CA . ALA C 1 92 ? 61.956 60.887 111.539 1.00 37.96 92 ALA C CA 1
ATOM 4376 C C . ALA C 1 92 ? 61.664 60.963 110.081 1.00 38.79 92 ALA C C 1
ATOM 4377 O O . ALA C 1 92 ? 62.577 61.125 109.292 1.00 39.01 92 ALA C O 1
ATOM 4379 N N . MET C 1 93 ? 60.408 60.858 109.700 1.00 40.11 93 MET C N 1
ATOM 4380 C CA . MET C 1 93 ? 60.072 60.960 108.296 1.00 41.85 93 MET C CA 1
ATOM 4381 C C . MET C 1 93 ? 58.716 61.563 108.121 1.00 42.27 93 MET C C 1
ATOM 4382 O O . MET C 1 93 ? 57.878 61.583 109.043 1.00 44.41 93 MET C O 1
ATOM 4387 N N . CYS C 1 94 ? 58.492 62.046 106.926 1.00 42.06 94 CYS C N 1
ATOM 4388 C CA . CYS C 1 94 ? 57.269 62.672 106.616 1.00 42.77 94 CYS C CA 1
ATOM 4389 C C . CYS C 1 94 ? 56.923 62.360 105.209 1.00 42.12 94 CYS C C 1
ATOM 4390 O O . CYS C 1 94 ? 57.672 62.696 104.330 1.00 41.25 94 CYS C O 1
ATOM 4393 N N . GLU C 1 95 ? 55.784 61.725 104.991 1.00 42.29 95 GLU C N 1
ATOM 4394 C CA . GLU C 1 95 ? 55.513 61.144 103.690 1.00 43.20 95 GLU C CA 1
ATOM 4395 C C . GLU C 1 95 ? 54.793 62.079 102.728 1.00 42.67 95 GLU C C 1
ATOM 4396 O O . GLU C 1 95 ? 54.403 61.629 101.679 1.00 41.46 95 GLU C O 1
ATOM 4402 N N . VAL C 1 96 ? 54.587 63.345 103.114 1.00 42.95 96 VAL C N 1
ATOM 4403 C CA . VAL C 1 96 ? 53.986 64.383 102.264 1.00 43.03 96 VAL C CA 1
ATOM 4404 C C . VAL C 1 96 ? 54.872 65.635 102.397 1.00 43.82 96 VAL C C 1
ATOM 4405 O O . VAL C 1 96 ? 55.571 65.792 103.393 1.00 44.21 96 VAL C O 1
ATOM 4409 N N . PRO C 1 97 ? 54.875 66.511 101.393 1.00 44.07 97 PRO C N 1
ATOM 4410 C CA . PRO C 1 97 ? 55.882 67.524 101.402 1.00 44.48 97 PRO C CA 1
ATOM 4411 C C . PRO C 1 97 ? 55.409 68.770 102.067 1.00 44.98 97 PRO C C 1
ATOM 4412 O O . PRO C 1 97 ? 54.242 69.124 101.992 1.00 46.25 97 PRO C O 1
ATOM 4416 N N . ILE C 1 98 ? 56.345 69.462 102.660 1.00 45.25 98 ILE C N 1
ATOM 4417 C CA . ILE C 1 98 ? 56.063 70.614 103.477 1.00 46.04 98 ILE C CA 1
ATOM 4418 C C . ILE C 1 98 ? 56.288 71.857 102.649 1.00 46.56 98 ILE C C 1
ATOM 4419 O O . ILE C 1 98 ? 57.273 71.959 101.947 1.00 46.79 98 ILE C O 1
ATOM 4424 N N . SER C 1 99 ? 55.378 72.813 102.701 1.00 47.46 99 SER C N 1
ATOM 4425 C CA . SER C 1 99 ? 55.541 73.939 101.824 1.00 48.18 99 SER C CA 1
ATOM 4426 C C . SER C 1 99 ? 56.697 74.769 102.397 1.00 48.60 99 SER C C 1
ATOM 4427 O O . SER C 1 99 ? 56.923 74.811 103.603 1.00 49.39 99 SER C O 1
ATOM 4430 N N . SER C 1 100 ? 57.450 75.380 101.495 1.00 49.01 100 SER C N 1
ATOM 4431 C CA . SER C 1 100 ? 58.603 76.180 101.824 1.00 49.54 100 SER C CA 1
ATOM 4432 C C . SER C 1 100 ? 58.287 77.371 102.748 1.00 49.15 100 SER C C 1
ATOM 4433 O O . SER C 1 100 ? 59.190 77.851 103.428 1.00 49.38 100 SER C O 1
ATOM 4436 N N . ALA C 1 101 ? 57.038 77.852 102.773 1.00 48.53 101 ALA C N 1
ATOM 4437 C CA . ALA C 1 101 ? 56.662 78.947 103.691 1.00 48.08 101 ALA C CA 1
ATOM 4438 C C . ALA C 1 101 ? 56.731 78.534 105.135 1.00 48.40 101 ALA C C 1
ATOM 4439 O O . ALA C 1 101 ? 56.448 79.364 106.009 1.00 49.19 101 ALA C O 1
ATOM 4441 N N . HIS C 1 102 ? 57.022 77.252 105.405 1.00 48.20 102 HIS C N 1
ATOM 4442 C CA . HIS C 1 102 ? 56.940 76.713 106.779 1.00 48.03 102 HIS C CA 1
ATOM 4443 C C . HIS C 1 102 ? 58.095 75.861 107.209 1.00 46.75 102 HIS C C 1
ATOM 4444 O O . HIS C 1 102 ? 58.038 75.313 108.294 1.00 46.78 102 HIS C O 1
ATOM 4451 N N . ILE C 1 103 ? 59.144 75.800 106.398 1.00 45.40 103 ILE C N 1
ATOM 4452 C CA . ILE C 1 103 ? 60.376 75.089 106.742 1.00 44.57 103 ILE C CA 1
ATOM 4453 C C . ILE C 1 103 ? 60.913 75.476 108.136 1.00 44.52 103 ILE C C 1
ATOM 4454 O O . ILE C 1 103 ? 61.202 74.611 108.963 1.00 44.80 103 ILE C O 1
ATOM 4459 N N . TYR C 1 104 ? 60.992 76.771 108.412 1.00 44.22 104 TYR C N 1
ATOM 4460 C CA . TYR C 1 104 ? 61.433 77.252 109.700 1.00 44.12 104 TYR C CA 1
ATOM 4461 C C . TYR C 1 104 ? 60.633 76.690 110.875 1.00 45.17 104 TYR C C 1
ATOM 4462 O O . TYR C 1 104 ? 61.196 76.130 111.794 1.00 45.55 104 TYR C O 1
ATOM 4471 N N . GLU C 1 105 ? 59.319 76.845 110.853 1.00 46.52 105 GLU C N 1
ATOM 4472 C CA . GLU C 1 105 ? 58.495 76.403 111.977 1.00 47.00 105 GLU C CA 1
ATOM 4473 C C . GLU C 1 105 ? 58.550 74.878 112.167 1.00 45.12 105 GLU C C 1
ATOM 4474 O O . GLU C 1 105 ? 58.749 74.417 113.279 1.00 45.95 105 GLU C O 1
ATOM 4480 N N . ILE C 1 106 ? 58.438 74.084 111.106 1.00 43.31 106 ILE C N 1
ATOM 4481 C CA . ILE C 1 106 ? 58.544 72.604 111.234 1.00 41.94 106 ILE C CA 1
ATOM 4482 C C . ILE C 1 106 ? 59.937 72.192 111.681 1.00 41.32 106 ILE C C 1
ATOM 4483 O O . ILE C 1 106 ? 60.101 71.360 112.569 1.00 41.05 106 ILE C O 1
ATOM 4488 N N . SER C 1 107 ? 60.946 72.786 111.087 1.00 40.59 107 SER C N 1
ATOM 4489 C CA . SER C 1 107 ? 62.294 72.447 111.475 1.00 40.91 107 SER C CA 1
ATOM 4490 C C . SER C 1 107 ? 62.508 72.675 112.947 1.00 40.77 107 SER C C 1
ATOM 4491 O O . SER C 1 107 ? 63.196 71.938 113.623 1.00 40.47 107 SER C O 1
ATOM 4494 N N . ASN C 1 108 ? 61.919 73.741 113.428 1.00 41.50 108 ASN C N 1
ATOM 4495 C CA . ASN C 1 108 ? 62.146 74.191 114.767 1.00 41.97 108 ASN C CA 1
ATOM 4496 C C . ASN C 1 108 ? 61.422 73.334 115.774 1.00 41.91 108 ASN C C 1
ATOM 4497 O O . ASN C 1 108 ? 61.983 73.009 116.824 1.00 41.41 108 ASN C O 1
ATOM 4502 N N . THR C 1 109 ? 60.158 73.009 115.466 1.00 41.65 109 THR C N 1
ATOM 4503 C CA . THR C 1 109 ? 59.389 72.022 116.241 1.00 41.74 109 THR C CA 1
ATOM 4504 C C . THR C 1 109 ? 60.118 70.694 116.370 1.00 41.32 109 THR C C 1
ATOM 4505 O O . THR C 1 109 ? 60.242 70.137 117.461 1.00 41.96 109 THR C O 1
ATOM 4509 N N . LEU C 1 110 ? 60.568 70.189 115.227 1.00 40.53 110 LEU C N 1
ATOM 4510 C CA . LEU C 1 110 ? 61.275 68.958 115.191 1.00 39.99 110 LEU C CA 1
ATOM 4511 C C . LEU C 1 110 ? 62.555 69.085 115.983 1.00 39.56 110 LEU C C 1
ATOM 4512 O O . LEU C 1 110 ? 62.837 68.219 116.785 1.00 40.02 110 LEU C O 1
ATOM 4517 N N . MET C 1 111 ? 63.330 70.149 115.793 1.00 38.83 111 MET C N 1
ATOM 4518 C CA . MET C 1 111 ? 64.584 70.249 116.529 1.00 38.98 111 MET C CA 1
ATOM 4519 C C . MET C 1 111 ? 64.388 70.496 118.008 1.00 40.09 111 MET C C 1
ATOM 4520 O O . MET C 1 111 ? 65.204 70.125 118.795 1.00 40.45 111 MET C O 1
ATOM 4525 N N . ASN C 1 112 ? 63.285 71.066 118.428 1.00 41.43 112 ASN C N 1
ATOM 4526 C CA . ASN C 1 112 ? 63.037 71.063 119.846 1.00 42.49 112 ASN C CA 1
ATOM 4527 C C . ASN C 1 112 ? 62.935 69.696 120.436 1.00 42.68 112 ASN C C 1
ATOM 4528 O O . ASN C 1 112 ? 63.603 69.382 121.429 1.00 43.22 112 ASN C O 1
ATOM 4533 N N . TRP C 1 113 ? 62.112 68.874 119.795 1.00 42.16 113 TRP C N 1
ATOM 4534 C CA . TRP C 1 113 ? 61.879 67.548 120.250 1.00 41.52 113 TRP C CA 1
ATOM 4535 C C . TRP C 1 113 ? 63.167 66.785 120.292 1.00 42.56 113 TRP C C 1
ATOM 4536 O O . TRP C 1 113 ? 63.435 66.046 121.235 1.00 43.55 113 TRP C O 1
ATOM 4547 N N . ILE C 1 114 ? 63.957 66.954 119.248 1.00 43.11 114 ILE C N 1
ATOM 4548 C CA . ILE C 1 114 ? 65.119 66.148 119.039 1.00 43.98 114 ILE C CA 1
ATOM 4549 C C . ILE C 1 114 ? 66.178 66.577 120.022 1.00 45.26 114 ILE C C 1
ATOM 4550 O O . ILE C 1 114 ? 66.977 65.761 120.478 1.00 44.50 114 ILE C O 1
ATOM 4555 N N . ASP C 1 115 ? 66.146 67.863 120.366 1.00 46.82 115 ASP C N 1
ATOM 4556 C CA . ASP C 1 115 ? 67.078 68.445 121.334 1.00 47.91 115 ASP C CA 1
ATOM 4557 C C . ASP C 1 115 ? 66.765 67.935 122.722 1.00 48.26 115 ASP C C 1
ATOM 4558 O O . ASP C 1 115 ? 67.664 67.510 123.416 1.00 48.38 115 ASP C O 1
ATOM 4563 N N . GLN C 1 116 ? 65.495 67.959 123.124 1.00 49.19 116 GLN C N 1
ATOM 4564 C CA . GLN C 1 116 ? 65.097 67.474 124.456 1.00 49.99 116 GLN C CA 1
ATOM 4565 C C . GLN C 1 116 ? 65.288 65.990 124.623 1.00 49.31 116 GLN C C 1
ATOM 4566 O O . GLN C 1 116 ? 65.261 65.495 125.716 1.00 51.00 116 GLN C O 1
ATOM 4572 N N . VAL C 1 117 ? 65.392 65.268 123.533 1.00 48.24 117 VAL C N 1
ATOM 4573 C CA . VAL C 1 117 ? 65.610 63.841 123.543 1.00 47.05 117 VAL C CA 1
ATOM 4574 C C . VAL C 1 117 ? 67.091 63.499 123.749 1.00 46.29 117 VAL C C 1
ATOM 4575 O O . VAL C 1 117 ? 67.404 62.348 124.011 1.00 46.49 117 VAL C O 1
ATOM 4579 N N . GLY C 1 118 ? 67.988 64.477 123.574 1.00 45.22 118 GLY C N 1
ATOM 4580 C CA . GLY C 1 118 ? 69.432 64.308 123.744 1.00 44.99 118 GLY C CA 1
ATOM 4581 C C . GLY C 1 118 ? 70.165 63.683 122.551 1.00 45.58 118 GLY C C 1
ATOM 4582 O O . GLY C 1 118 ? 71.152 62.932 122.687 1.00 45.46 118 GLY C O 1
ATOM 4583 N N . ALA C 1 119 ? 69.670 63.951 121.358 1.00 46.02 119 ALA C N 1
ATOM 4584 C CA . ALA C 1 119 ? 70.256 63.391 120.139 1.00 45.92 119 ALA C CA 1
ATOM 4585 C C . ALA C 1 119 ? 71.716 63.770 120.048 1.00 45.70 119 ALA C C 1
ATOM 4586 O O . ALA C 1 119 ? 72.086 64.834 120.454 1.00 46.35 119 ALA C O 1
ATOM 4588 N N . SER C 1 120 ? 72.554 62.893 119.543 1.00 46.11 120 SER C N 1
ATOM 4589 C CA . SER C 1 120 ? 73.947 63.241 119.326 1.00 46.73 120 SER C CA 1
ATOM 4590 C C . SER C 1 120 ? 74.158 63.754 117.896 1.00 47.28 120 SER C C 1
ATOM 4591 O O . SER C 1 120 ? 74.955 64.658 117.676 1.00 47.72 120 SER C O 1
ATOM 4594 N N . GLU C 1 121 ? 73.438 63.189 116.935 1.00 47.45 121 GLU C N 1
ATOM 4595 C CA . GLU C 1 121 ? 73.619 63.565 115.560 1.00 47.90 121 GLU C CA 1
ATOM 4596 C C . GLU C 1 121 ? 72.367 63.479 114.717 1.00 47.00 121 GLU C C 1
ATOM 4597 O O . GLU C 1 121 ? 71.583 62.547 114.835 1.00 47.44 121 GLU C O 1
ATOM 4603 N N . ILE C 1 122 ? 72.201 64.442 113.828 1.00 46.20 122 ILE C N 1
ATOM 4604 C CA . ILE C 1 122 ? 71.084 64.418 112.892 1.00 45.59 122 ILE C CA 1
ATOM 4605 C C . ILE C 1 122 ? 71.666 64.193 111.499 1.00 45.26 122 ILE C C 1
ATOM 4606 O O . ILE C 1 122 ? 72.591 64.879 111.086 1.00 45.03 122 ILE C O 1
ATOM 4611 N N . VAL C 1 123 ? 71.152 63.193 110.802 1.00 45.01 123 VAL C N 1
ATOM 4612 C CA . VAL C 1 123 ? 71.562 62.922 109.446 1.00 44.93 123 VAL C CA 1
ATOM 4613 C C . VAL C 1 123 ? 70.366 63.080 108.533 1.00 44.95 123 VAL C C 1
ATOM 4614 O O . VAL C 1 123 ? 69.401 62.367 108.681 1.00 44.60 123 VAL C O 1
ATOM 4618 N N . ILE C 1 124 ? 70.417 64.044 107.622 1.00 45.43 124 ILE C N 1
ATOM 4619 C CA . ILE C 1 124 ? 69.343 64.226 106.631 1.00 46.25 124 ILE C CA 1
ATOM 4620 C C . ILE C 1 124 ? 69.720 63.457 105.359 1.00 46.71 124 ILE C C 1
ATOM 4621 O O . ILE C 1 124 ? 70.748 63.750 104.771 1.00 47.03 124 ILE C O 1
ATOM 4626 N N . MET C 1 125 ? 68.928 62.461 104.955 1.00 47.22 125 MET C N 1
ATOM 4627 C CA . MET C 1 125 ? 69.242 61.692 103.748 1.00 47.56 125 MET C CA 1
ATOM 4628 C C . MET C 1 125 ? 68.389 62.253 102.632 1.00 48.97 125 MET C C 1
ATOM 4629 O O . MET C 1 125 ? 67.191 62.260 102.761 1.00 48.70 125 MET C O 1
ATOM 4634 N N . GLU C 1 126 ? 69.004 62.764 101.567 1.00 51.21 126 GLU C N 1
ATOM 4635 C CA . GLU C 1 126 ? 68.261 63.250 100.389 1.00 53.48 126 GLU C CA 1
ATOM 4636 C C . GLU C 1 126 ? 68.873 62.835 99.063 1.00 54.69 126 GLU C C 1
ATOM 4637 O O . GLU C 1 126 ? 69.977 62.348 98.972 1.00 54.54 126 GLU C O 1
ATOM 4643 N N . GLY C 1 127 ? 68.104 63.009 98.020 1.00 56.77 127 GLY C N 1
ATOM 4644 C CA . GLY C 1 127 ? 68.640 62.831 96.711 1.00 58.79 127 GLY C CA 1
ATOM 4645 C C . GLY C 1 127 ? 68.420 64.083 95.910 1.00 60.65 127 GLY C C 1
ATOM 4646 O O . GLY C 1 127 ? 67.284 64.569 95.840 1.00 61.04 127 GLY C O 1
ATOM 4647 N N . SER C 1 128 ? 69.500 64.610 95.325 1.00 62.89 128 SER C N 1
ATOM 4648 C CA . SER C 1 128 ? 69.409 65.702 94.339 1.00 64.52 128 SER C CA 1
ATOM 4649 C C . SER C 1 128 ? 69.026 65.116 92.977 1.00 65.87 128 SER C C 1
ATOM 4650 O O . SER C 1 128 ? 69.505 64.041 92.605 1.00 65.61 128 SER C O 1
ATOM 4653 N N . PRO C 1 129 ? 68.162 65.816 92.226 1.00 67.79 129 PRO C N 1
ATOM 4654 C CA . PRO C 1 129 ? 67.634 65.163 91.019 1.00 68.95 129 PRO C CA 1
ATOM 4655 C C . PRO C 1 129 ? 68.587 65.100 89.787 1.00 70.63 129 PRO C C 1
ATOM 4656 O O . PRO C 1 129 ? 69.747 65.550 89.848 1.00 70.73 129 PRO C O 1
ATOM 4660 N N . ALA C 1 130 ? 68.067 64.505 88.704 1.00 72.54 130 ALA C N 1
ATOM 4661 C CA . ALA C 1 130 ? 68.708 64.391 87.370 1.00 74.03 130 ALA C CA 1
ATOM 4662 C C . ALA C 1 130 ? 68.107 63.143 86.688 1.00 75.50 130 ALA C C 1
ATOM 4663 O O . ALA C 1 130 ? 67.270 62.461 87.262 1.00 75.96 130 ALA C O 1
ATOM 4665 N N . ASN C 1 131 ? 68.492 62.864 85.455 1.00 77.26 131 ASN C N 1
ATOM 4666 C CA . ASN C 1 131 ? 68.193 61.550 84.842 1.00 78.51 131 ASN C CA 1
ATOM 4667 C C . ASN C 1 131 ? 69.492 61.011 84.259 1.00 79.40 131 ASN C C 1
ATOM 4668 O O . ASN C 1 131 ? 69.502 60.347 83.222 1.00 78.66 131 ASN C O 1
ATOM 4673 N N . GLY C 1 132 ? 70.568 61.322 85.001 1.00 80.75 132 GLY C N 1
ATOM 4674 C CA . GLY C 1 132 ? 71.955 61.035 84.665 1.00 81.54 132 GLY C CA 1
ATOM 4675 C C . GLY C 1 132 ? 72.027 59.654 84.097 1.00 82.30 132 GLY C C 1
ATOM 4676 O O . GLY C 1 132 ? 72.096 59.539 82.877 1.00 83.01 132 GLY C O 1
ATOM 4677 N N . ILE C 1 133 ? 72.056 58.598 84.918 1.00 82.97 133 ILE C N 1
ATOM 4678 C CA . ILE C 1 133 ? 72.499 58.597 86.307 1.00 83.34 133 ILE C CA 1
ATOM 4679 C C . ILE C 1 133 ? 73.749 57.722 86.346 1.00 83.94 133 ILE C C 1
ATOM 4680 O O . ILE C 1 133 ? 73.622 56.505 86.382 1.00 84.13 133 ILE C O 1
ATOM 4685 N N . PRO C 1 134 ? 74.961 58.318 86.300 1.00 84.58 134 PRO C N 1
ATOM 4686 C CA . PRO C 1 134 ? 76.157 57.449 86.457 1.00 84.69 134 PRO C CA 1
ATOM 4687 C C . PRO C 1 134 ? 76.121 56.526 87.717 1.00 84.76 134 PRO C C 1
ATOM 4688 O O . PRO C 1 134 ? 75.470 56.894 88.722 1.00 84.60 134 PRO C O 1
ATOM 4692 N N . GLU C 1 135 ? 76.808 55.361 87.655 1.00 84.61 135 GLU C N 1
ATOM 4693 C CA . GLU C 1 135 ? 76.800 54.303 88.751 1.00 84.50 135 GLU C CA 1
ATOM 4694 C C . GLU C 1 135 ? 77.696 54.752 89.867 1.00 83.58 135 GLU C C 1
ATOM 4695 O O . GLU C 1 135 ? 77.416 54.567 91.086 1.00 83.82 135 GLU C O 1
ATOM 4701 N N . GLU C 1 136 ? 78.821 55.290 89.420 1.00 81.93 136 GLU C N 1
ATOM 4702 C CA . GLU C 1 136 ? 79.449 56.353 90.145 1.00 80.37 136 GLU C CA 1
ATOM 4703 C C . GLU C 1 136 ? 78.253 57.297 90.295 1.00 78.32 136 GLU C C 1
ATOM 4704 O O . GLU C 1 136 ? 78.181 58.372 89.676 1.00 78.55 136 GLU C O 1
ATOM 4710 N N . ARG C 1 137 ? 77.257 56.751 91.015 1.00 75.09 137 ARG C N 1
ATOM 4711 C CA . ARG C 1 137 ? 76.276 57.472 91.750 1.00 72.37 137 ARG C CA 1
ATOM 4712 C C . ARG C 1 137 ? 77.020 57.575 93.060 1.00 68.74 137 ARG C C 1
ATOM 4713 O O . ARG C 1 137 ? 77.089 56.620 93.847 1.00 67.86 137 ARG C O 1
ATOM 4721 N N . PRO C 1 138 ? 77.677 58.706 93.251 1.00 64.81 138 PRO C N 1
ATOM 4722 C CA . PRO C 1 138 ? 78.381 58.798 94.486 1.00 62.95 138 PRO C CA 1
ATOM 4723 C C . PRO C 1 138 ? 77.434 59.355 95.544 1.00 60.82 138 PRO C C 1
ATOM 4724 O O . PRO C 1 138 ? 76.255 59.623 95.277 1.00 59.91 138 PRO C O 1
ATOM 4728 N N . VAL C 1 139 ? 77.973 59.478 96.743 1.00 58.47 139 VAL C N 1
ATOM 4729 C CA . VAL C 1 139 ? 77.306 60.096 97.844 1.00 56.42 139 VAL C CA 1
ATOM 4730 C C . VAL C 1 139 ? 78.097 61.347 98.218 1.00 55.13 139 VAL C C 1
ATOM 4731 O O . VAL C 1 139 ? 79.301 61.368 98.224 1.00 53.89 139 VAL C O 1
ATOM 4735 N N . PHE C 1 140 ? 77.392 62.413 98.507 1.00 54.53 140 PHE C N 1
ATOM 4736 C CA . PHE C 1 140 ? 78.039 63.655 98.879 1.00 54.29 140 PHE C CA 1
ATOM 4737 C C . PHE C 1 140 ? 77.642 64.057 100.287 1.00 53.18 140 PHE C C 1
ATOM 4738 O O . PHE C 1 140 ? 76.496 63.874 100.635 1.00 53.94 140 PHE C O 1
ATOM 4746 N N . ALA C 1 141 ? 78.567 64.609 101.071 1.00 51.54 141 ALA C N 1
ATOM 4747 C CA . ALA C 1 141 ? 78.255 65.100 102.411 1.00 50.56 141 ALA C CA 1
ATOM 4748 C C . ALA C 1 141 ? 78.082 66.601 102.417 1.00 50.07 141 ALA C C 1
ATOM 4749 O O . ALA C 1 141 ? 78.868 67.305 101.774 1.00 50.41 141 ALA C O 1
ATOM 4751 N N . VAL C 1 142 ? 77.069 67.097 103.141 1.00 48.73 142 VAL C N 1
ATOM 4752 C CA . VAL C 1 142 ? 77.160 68.450 103.692 1.00 47.49 142 VAL C CA 1
ATOM 4753 C C . VAL C 1 142 ? 77.290 68.373 105.224 1.00 47.57 142 VAL C C 1
ATOM 4754 O O . VAL C 1 142 ? 76.617 67.583 105.885 1.00 47.18 142 VAL C O 1
ATOM 4758 N N . ALA C 1 143 ? 78.219 69.143 105.772 1.00 47.61 143 ALA C N 1
ATOM 4759 C CA . ALA C 1 143 ? 78.747 68.822 107.084 1.00 48.10 143 ALA C CA 1
ATOM 4760 C C . ALA C 1 143 ? 79.779 69.831 107.490 1.00 48.80 143 ALA C C 1
ATOM 4761 O O . ALA C 1 143 ? 80.343 70.518 106.666 1.00 48.89 143 ALA C O 1
ATOM 4763 N N . GLU C 1 144 ? 80.043 69.926 108.770 1.00 50.49 144 GLU C N 1
ATOM 4764 C CA . GLU C 1 144 ? 81.093 70.818 109.196 1.00 52.30 144 GLU C CA 1
ATOM 4765 C C . GLU C 1 144 ? 82.445 70.189 108.951 1.00 53.53 144 GLU C C 1
ATOM 4766 O O . GLU C 1 144 ? 82.532 68.973 108.761 1.00 53.57 144 GLU C O 1
ATOM 4772 N N . LYS C 1 145 ? 83.487 71.033 109.019 1.00 55.07 145 LYS C N 1
ATOM 4773 C CA . LYS C 1 145 ? 84.855 70.731 108.542 1.00 55.54 145 LYS C CA 1
ATOM 4774 C C . LYS C 1 145 ? 85.450 69.437 109.093 1.00 55.45 145 LYS C C 1
ATOM 4775 O O . LYS C 1 145 ? 85.816 68.560 108.308 1.00 55.41 145 LYS C O 1
ATOM 4781 N N . PRO C 1 146 ? 85.540 69.295 110.430 1.00 55.41 146 PRO C N 1
ATOM 4782 C CA . PRO C 1 146 ? 86.086 68.014 110.940 1.00 55.51 146 PRO C CA 1
ATOM 4783 C C . PRO C 1 146 ? 85.438 66.754 110.330 1.00 55.85 146 PRO C C 1
ATOM 4784 O O . PRO C 1 146 ? 86.156 65.915 109.753 1.00 56.09 146 PRO C O 1
ATOM 4788 N N . LYS C 1 147 ? 84.106 66.645 110.439 1.00 56.09 147 L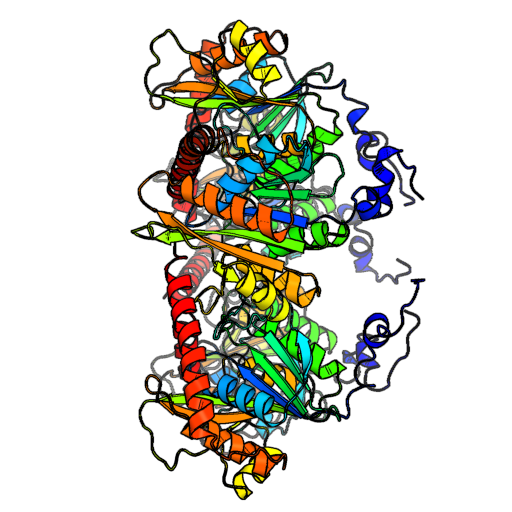YS C N 1
ATOM 4789 C CA . LYS C 1 147 ? 83.322 65.544 109.850 1.00 56.43 147 LYS C CA 1
ATOM 4790 C C . LYS C 1 147 ? 83.560 65.363 108.351 1.00 56.84 147 LYS C C 1
ATOM 4791 O O . LYS C 1 147 ? 83.607 64.239 107.867 1.00 57.07 147 LYS C O 1
ATOM 4797 N N . LEU C 1 148 ? 83.662 66.459 107.600 1.00 57.00 148 LEU C N 1
ATOM 4798 C CA . LEU C 1 148 ? 83.943 66.352 106.178 1.00 56.74 148 LEU C CA 1
ATOM 4799 C C . LEU C 1 148 ? 85.264 65.593 105.989 1.00 58.59 148 LEU C C 1
ATOM 4800 O O . LEU C 1 148 ? 85.323 64.645 105.205 1.00 59.21 148 LEU C O 1
ATOM 4805 N N . ASP C 1 149 ? 86.313 65.965 106.724 1.00 60.31 149 ASP C N 1
ATOM 4806 C CA . ASP C 1 149 ? 87.588 65.208 106.664 1.00 61.45 149 ASP C CA 1
ATOM 4807 C C . ASP C 1 149 ? 87.341 63.702 106.711 1.00 61.81 149 ASP C C 1
ATOM 4808 O O . ASP C 1 149 ? 87.673 62.995 105.757 1.00 61.34 149 ASP C O 1
ATOM 4813 N N . LYS C 1 150 ? 86.761 63.229 107.818 1.00 62.54 150 LYS C N 1
ATOM 4814 C CA . LYS C 1 150 ? 86.407 61.818 107.955 1.00 63.54 150 LYS C CA 1
ATOM 4815 C C . LYS C 1 150 ? 85.777 61.230 106.673 1.00 64.30 150 LYS C C 1
ATOM 4816 O O . LYS C 1 150 ? 86.318 60.285 106.054 1.00 64.81 150 LYS C O 1
ATOM 4822 N N . PHE C 1 151 ? 84.631 61.776 106.275 1.00 64.73 151 PHE C N 1
ATOM 4823 C CA . PHE C 1 151 ? 83.862 61.179 105.169 1.00 65.16 151 PHE C CA 1
ATOM 4824 C C . PHE C 1 151 ? 84.613 61.235 103.854 1.00 65.16 151 PHE C C 1
ATOM 4825 O O . PHE C 1 151 ? 84.302 60.480 102.949 1.00 64.72 151 PHE C O 1
ATOM 4833 N N . LYS C 1 152 ? 85.563 62.159 103.743 1.00 65.66 152 LYS C N 1
ATOM 4834 C CA . LYS C 1 152 ? 86.398 62.247 102.568 1.00 66.22 152 LYS C CA 1
ATOM 4835 C C . LYS C 1 152 ? 87.320 61.047 102.620 1.00 66.09 152 LYS C C 1
ATOM 4836 O O . LYS C 1 152 ? 87.222 60.123 101.791 1.00 65.34 152 LYS C O 1
ATOM 4842 N N . LYS C 1 153 ? 88.172 61.023 103.638 1.00 66.33 153 LYS C N 1
ATOM 4843 C CA . LYS C 1 153 ? 89.012 59.857 103.873 1.00 66.29 153 LYS C CA 1
ATOM 4844 C C . LYS C 1 153 ? 88.131 58.638 103.639 1.00 65.66 153 LYS C C 1
ATOM 4845 O O . LYS C 1 153 ? 88.534 57.724 102.945 1.00 66.03 153 LYS C O 1
ATOM 4851 N N . ALA C 1 154 ? 86.894 58.682 104.132 1.00 64.93 154 ALA C N 1
ATOM 4852 C CA . ALA C 1 154 ? 85.910 57.596 103.916 1.00 64.26 154 ALA C CA 1
ATOM 4853 C C . ALA C 1 154 ? 85.249 57.455 102.485 1.00 62.98 154 ALA C C 1
ATOM 4854 O O . ALA C 1 154 ? 84.257 56.742 102.340 1.00 62.67 154 ALA C O 1
ATOM 4856 N N . GLY C 1 155 ? 85.778 58.103 101.445 1.00 61.47 155 GLY C N 1
ATOM 4857 C CA . GLY C 1 155 ? 85.186 57.986 100.094 1.00 60.41 155 GLY C CA 1
ATOM 4858 C C . GLY C 1 155 ? 84.062 58.937 99.678 1.00 59.77 155 GLY C C 1
ATOM 4859 O O . GLY C 1 155 ? 83.725 58.997 98.493 1.00 59.71 155 GLY C O 1
ATOM 4860 N N . ILE C 1 156 ? 83.502 59.691 100.637 1.00 58.75 156 ILE C N 1
ATOM 4861 C CA . ILE C 1 156 ? 82.419 60.654 100.412 1.00 57.55 156 ILE C CA 1
ATOM 4862 C C . ILE C 1 156 ? 82.957 62.063 100.488 1.00 57.16 156 ILE C C 1
ATOM 4863 O O . ILE C 1 156 ? 83.737 62.381 101.349 1.00 56.53 156 ILE C O 1
ATOM 4868 N N . GLN C 1 157 ? 82.475 62.935 99.626 1.00 57.40 157 GLN C N 1
ATOM 4869 C CA . GLN C 1 157 ? 83.001 64.284 99.558 1.00 57.30 157 GLN C CA 1
ATOM 4870 C C . GLN C 1 157 ? 81.972 65.416 99.383 1.00 56.84 157 GLN C C 1
ATOM 4871 O O . GLN C 1 157 ? 80.803 65.181 99.066 1.00 56.38 157 GLN C O 1
ATOM 4877 N N . PRO C 1 158 ? 82.408 66.663 99.619 1.00 56.29 158 PRO C N 1
ATOM 4878 C CA . PRO C 1 158 ? 81.496 67.797 99.736 1.00 55.90 158 PRO C CA 1
ATOM 4879 C C . PRO C 1 158 ? 80.420 67.934 98.665 1.00 55.63 158 PRO C C 1
ATOM 4880 O O . PRO C 1 158 ? 80.730 68.025 97.489 1.00 55.27 158 PRO C O 1
ATOM 4884 N N . ALA C 1 159 ? 79.161 67.983 99.071 1.00 55.50 159 ALA C N 1
ATOM 4885 C CA . ALA C 1 159 ? 78.128 68.471 98.162 1.00 55.68 159 ALA C CA 1
ATOM 4886 C C . ALA C 1 159 ? 78.636 69.720 97.457 1.00 55.64 159 ALA C C 1
ATOM 4887 O O . ALA C 1 159 ? 79.422 70.473 98.015 1.00 55.20 159 ALA C O 1
ATOM 4889 N N . ASP C 1 160 ? 78.206 69.908 96.214 1.00 56.18 160 ASP C N 1
ATOM 4890 C CA . ASP C 1 160 ? 78.653 71.034 95.413 1.00 56.72 160 ASP C CA 1
ATOM 4891 C C . ASP C 1 160 ? 77.546 72.017 95.439 1.00 56.21 160 ASP C C 1
ATOM 4892 O O . ASP C 1 160 ? 76.763 72.117 94.513 1.00 57.05 160 ASP C O 1
ATOM 4897 N N . SER C 1 161 ? 77.442 72.720 96.538 1.00 55.57 161 SER C N 1
ATOM 4898 C CA . SER C 1 161 ? 76.229 73.443 96.800 1.00 54.85 161 SER C CA 1
ATOM 4899 C C . SER C 1 161 ? 76.628 74.690 97.495 1.00 53.26 161 SER C C 1
ATOM 4900 O O . SER C 1 161 ? 77.503 74.681 98.378 1.00 52.96 161 SER C O 1
ATOM 4903 N N . ALA C 1 162 ? 76.007 75.771 97.064 1.00 51.05 162 ALA C N 1
ATOM 4904 C CA . ALA C 1 162 ? 76.311 77.041 97.644 1.00 49.97 162 ALA C CA 1
ATOM 4905 C C . ALA C 1 162 ? 75.377 77.226 98.848 1.00 48.12 162 ALA C C 1
ATOM 4906 O O . ALA C 1 162 ? 75.813 77.647 99.919 1.00 47.57 162 ALA C O 1
ATOM 4908 N N . ILE C 1 163 ? 74.106 76.895 98.670 1.00 46.20 163 ILE C N 1
ATOM 4909 C CA . ILE C 1 163 ? 73.178 76.944 99.775 1.00 45.23 163 ILE C CA 1
ATOM 4910 C C . ILE C 1 163 ? 72.451 75.631 99.898 1.00 44.14 163 ILE C C 1
ATOM 4911 O O . ILE C 1 163 ? 72.375 74.899 98.961 1.00 44.48 163 ILE C O 1
ATOM 4916 N N . ILE C 1 164 ? 72.016 75.291 101.095 1.00 43.16 164 ILE C N 1
ATOM 4917 C CA . ILE C 1 164 ? 71.114 74.175 101.288 1.00 42.06 164 ILE C CA 1
ATOM 4918 C C . ILE C 1 164 ? 69.744 74.712 101.675 1.00 42.06 164 ILE C C 1
ATOM 4919 O O . ILE C 1 164 ? 69.597 75.478 102.636 1.00 42.96 164 ILE C O 1
ATOM 4924 N N . ALA C 1 165 ? 68.754 74.312 100.905 1.00 41.56 165 ALA C N 1
ATOM 4925 C CA . ALA C 1 165 ? 67.405 74.738 101.080 1.00 41.17 165 ALA C CA 1
ATOM 4926 C C . ALA C 1 165 ? 66.619 73.530 101.559 1.00 40.95 165 ALA C C 1
ATOM 4927 O O . ALA C 1 165 ? 67.200 72.519 101.949 1.00 40.73 165 ALA C O 1
ATOM 4929 N N . GLY C 1 166 ? 65.297 73.638 101.504 1.00 40.74 166 GLY C N 1
ATOM 4930 C CA . GLY C 1 166 ? 64.424 72.574 101.907 1.00 40.96 166 GLY C CA 1
ATOM 4931 C C . GLY C 1 166 ? 64.438 72.386 103.399 1.00 41.30 166 GLY C C 1
ATOM 4932 O O . GLY C 1 166 ? 64.995 73.212 104.137 1.00 42.43 166 GLY C O 1
ATOM 4933 N N . MET C 1 167 ? 63.843 71.285 103.850 1.00 41.22 167 MET C N 1
ATOM 4934 C CA . MET C 1 167 ? 63.814 70.967 105.282 1.00 40.67 167 MET C CA 1
ATOM 4935 C C . MET C 1 167 ? 65.212 70.856 105.857 1.00 40.70 167 MET C C 1
ATOM 4936 O O . MET C 1 167 ? 65.431 71.238 107.028 1.00 41.68 167 MET C O 1
ATOM 4941 N N . GLY C 1 168 ? 66.151 70.392 105.030 1.00 39.58 168 GLY C N 1
ATOM 4942 C CA . GLY C 1 168 ? 67.524 70.179 105.432 1.00 39.10 168 GLY C CA 1
ATOM 4943 C C . GLY C 1 168 ? 68.271 71.449 105.732 1.00 39.52 168 GLY C C 1
ATOM 4944 O O . GLY C 1 168 ? 69.041 71.500 106.698 1.00 40.73 168 GLY C O 1
ATOM 4945 N N . GLY C 1 169 ? 68.065 72.497 104.938 1.00 39.73 169 GLY C N 1
ATOM 4946 C CA . GLY C 1 169 ? 68.627 73.808 105.306 1.00 39.52 169 GLY C CA 1
ATOM 4947 C C . GLY C 1 169 ? 68.062 74.169 106.675 1.00 39.98 169 GLY C C 1
ATOM 4948 O O . GLY C 1 169 ? 68.754 74.688 107.549 1.00 40.09 169 GLY C O 1
ATOM 4949 N N . GLY C 1 170 ? 66.781 73.869 106.870 1.00 39.93 170 GLY C N 1
ATOM 4950 C CA . GLY C 1 170 ? 66.122 74.210 108.100 1.00 39.96 170 GLY C CA 1
ATOM 4951 C C . GLY C 1 170 ? 66.756 73.523 109.299 1.00 39.92 170 GLY C C 1
ATOM 4952 O O . GLY C 1 170 ? 67.246 74.168 110.214 1.00 38.98 170 GLY C O 1
ATOM 4953 N N . ILE C 1 171 ? 66.720 72.199 109.290 1.00 40.10 171 ILE C N 1
ATOM 4954 C CA . ILE C 1 171 ? 67.344 71.402 110.346 1.00 39.42 171 ILE C CA 1
ATOM 4955 C C . ILE C 1 171 ? 68.803 71.753 110.539 1.00 39.02 171 ILE C C 1
ATOM 4956 O O . ILE C 1 171 ? 69.219 71.961 111.671 1.00 39.26 171 ILE C O 1
ATOM 4961 N N . LEU C 1 172 ? 69.554 71.904 109.451 1.00 38.43 172 LEU C N 1
ATOM 4962 C CA . LEU C 1 172 ? 70.973 72.272 109.576 1.00 38.65 172 LEU C CA 1
ATOM 4963 C C . LEU C 1 172 ? 71.188 73.635 110.267 1.00 38.66 172 LEU C C 1
ATOM 4964 O O . LEU C 1 172 ? 72.028 73.770 111.132 1.00 38.90 172 LEU C O 1
ATOM 4969 N N . ASN C 1 173 ? 70.414 74.645 109.917 1.00 39.09 173 ASN C N 1
ATOM 4970 C CA . ASN C 1 173 ? 70.506 75.920 110.629 1.00 38.87 173 ASN C CA 1
ATOM 4971 C C . ASN C 1 173 ? 70.242 75.777 112.129 1.00 39.02 173 ASN C C 1
ATOM 4972 O O . ASN C 1 173 ? 71.011 76.253 112.974 1.00 38.63 173 ASN C O 1
ATOM 4977 N N . GLU C 1 174 ? 69.161 75.081 112.437 1.00 39.30 174 GLU C N 1
ATOM 4978 C CA . GLU C 1 174 ? 68.861 74.740 113.770 1.00 39.78 174 GLU C CA 1
ATOM 4979 C C . GLU C 1 174 ? 70.038 73.993 114.375 1.00 39.57 174 GLU C C 1
ATOM 4980 O O . GLU C 1 174 ? 70.476 74.351 115.449 1.00 39.61 174 GLU C O 1
ATOM 4986 N N . CYS C 1 175 ? 70.605 73.002 113.712 1.00 39.23 175 CYS C N 1
ATOM 4987 C CA . CYS C 1 175 ? 71.732 72.295 114.373 1.00 39.45 175 CYS C CA 1
ATOM 4988 C C . CYS C 1 175 ? 72.891 73.207 114.696 1.00 38.59 175 CYS C C 1
ATOM 4989 O O . CYS C 1 175 ? 73.367 73.232 115.795 1.00 38.34 175 CYS C O 1
ATOM 4992 N N . LEU C 1 176 ? 73.338 73.964 113.722 1.00 38.14 176 LEU C N 1
ATOM 4993 C CA . LEU C 1 176 ? 74.438 74.869 113.945 1.00 37.99 176 LEU C CA 1
ATOM 4994 C C . LEU C 1 176 ? 74.142 75.845 115.109 1.00 38.67 176 LEU C C 1
ATOM 4995 O O . LEU C 1 176 ? 74.975 76.101 115.961 1.00 38.33 176 LEU C O 1
ATOM 5000 N N . VAL C 1 177 ? 72.966 76.428 115.121 1.00 39.73 177 VAL C N 1
ATOM 5001 C CA . VAL C 1 177 ? 72.683 77.384 116.165 1.00 40.54 177 VAL C CA 1
ATOM 5002 C C . VAL C 1 177 ? 72.630 76.721 117.541 1.00 40.90 177 VAL C C 1
ATOM 5003 O O . VAL C 1 177 ? 73.127 77.270 118.501 1.00 41.65 177 VAL C O 1
ATOM 5007 N N . ARG C 1 178 ? 72.074 75.529 117.640 1.00 41.21 178 ARG C N 1
ATOM 5008 C CA . ARG C 1 178 ? 71.986 74.830 118.917 1.00 40.76 178 ARG C CA 1
ATOM 5009 C C . ARG C 1 178 ? 73.259 74.066 119.298 1.00 41.72 178 ARG C C 1
ATOM 5010 O O . ARG C 1 178 ? 73.241 73.346 120.284 1.00 43.75 178 ARG C O 1
ATOM 5018 N N . LYS C 1 179 ? 74.349 74.190 118.548 1.00 41.69 179 LYS C N 1
ATOM 5019 C CA . LYS C 1 179 ? 75.554 73.366 118.773 1.00 41.91 179 LYS C CA 1
ATOM 5020 C C . LYS C 1 179 ? 75.276 71.831 118.878 1.00 40.70 179 LYS C C 1
ATOM 5021 O O . LYS C 1 179 ? 75.641 71.182 119.814 1.00 40.84 179 LYS C O 1
ATOM 5027 N N . ILE C 1 180 ? 74.593 71.275 117.910 1.00 40.11 180 ILE C N 1
ATOM 5028 C CA . ILE C 1 180 ? 74.402 69.831 117.800 1.00 40.01 180 ILE C CA 1
ATOM 5029 C C . ILE C 1 180 ? 74.905 69.445 116.425 1.00 40.33 180 ILE C C 1
ATOM 5030 O O . ILE C 1 180 ? 74.691 70.186 115.478 1.00 40.63 180 ILE C O 1
ATOM 5035 N N . THR C 1 181 ? 75.532 68.286 116.299 1.00 40.34 181 THR C N 1
ATOM 5036 C CA . THR C 1 181 ? 76.070 67.834 115.025 1.00 40.08 181 THR C CA 1
ATOM 5037 C C . THR C 1 181 ? 74.951 67.574 114.039 1.00 40.08 181 THR C C 1
ATOM 5038 O O . THR C 1 181 ? 74.041 66.807 114.316 1.00 41.17 181 THR C O 1
ATOM 5042 N N . GLY C 1 182 ? 75.001 68.212 112.887 1.00 39.49 182 GLY C N 1
ATOM 5043 C CA . GLY C 1 182 ? 74.035 67.929 111.834 1.00 39.38 182 GLY C CA 1
ATOM 5044 C C . GLY C 1 182 ? 74.760 67.755 110.511 1.00 39.48 182 GLY C C 1
ATOM 5045 O O . GLY C 1 182 ? 75.733 68.453 110.243 1.00 39.27 182 GLY C O 1
ATOM 5046 N N . LEU C 1 183 ? 74.344 66.784 109.702 1.00 39.55 183 LEU C N 1
ATOM 5047 C CA . LEU C 1 183 ? 74.952 66.611 108.403 1.00 39.43 183 LEU C CA 1
ATOM 5048 C C . LEU C 1 183 ? 73.960 66.036 107.455 1.00 39.86 183 LEU C C 1
ATOM 5049 O O . LEU C 1 183 ? 72.869 65.645 107.846 1.00 39.59 183 LEU C O 1
ATOM 5054 N N . SER C 1 184 ? 74.337 66.007 106.191 1.00 40.54 184 SER C N 1
ATOM 5055 C CA . SER C 1 184 ? 73.436 65.567 105.173 1.00 41.54 184 SER C CA 1
ATOM 5056 C C . SER C 1 184 ? 74.173 64.751 104.153 1.00 42.79 184 SER C C 1
ATOM 5057 O O . SER C 1 184 ? 75.333 65.033 103.828 1.00 43.54 184 SER C O 1
ATOM 5060 N N . PHE C 1 185 ? 73.465 63.766 103.620 1.00 43.76 185 PHE C N 1
ATOM 5061 C CA . PHE C 1 185 ? 73.961 62.877 102.597 1.00 44.00 185 PHE C CA 1
ATOM 5062 C C . PHE C 1 185 ? 73.125 63.019 101.355 1.00 45.08 185 PHE C C 1
ATOM 5063 O O . PHE C 1 185 ? 71.910 62.879 101.438 1.00 44.78 185 PHE C O 1
ATOM 5071 N N . ILE C 1 186 ? 73.747 63.285 100.206 1.00 46.54 186 ILE C N 1
ATOM 5072 C CA . ILE C 1 186 ? 72.974 63.475 98.976 1.00 48.22 186 ILE C CA 1
ATOM 5073 C C . ILE C 1 186 ? 73.504 62.592 97.917 1.00 49.36 186 ILE C C 1
ATOM 5074 O O . ILE C 1 186 ? 74.692 62.357 97.852 1.00 50.57 186 ILE C O 1
ATOM 5079 N N . THR C 1 187 ? 72.613 62.125 97.067 1.00 50.65 187 THR C N 1
ATOM 5080 C CA . THR C 1 187 ? 72.974 61.284 95.970 1.00 51.45 187 THR C CA 1
ATOM 5081 C C . THR C 1 187 ? 72.034 61.649 94.794 1.00 52.37 187 THR C C 1
ATOM 5082 O O . THR C 1 187 ? 70.864 61.947 95.002 1.00 51.61 187 THR C O 1
ATOM 5086 N N . PRO C 1 188 ? 72.562 61.676 93.553 1.00 54.07 188 PRO C N 1
ATOM 5087 C CA . PRO C 1 188 ? 71.762 62.017 92.372 1.00 54.97 188 PRO C CA 1
ATOM 5088 C C . PRO C 1 188 ? 70.700 60.974 92.142 1.00 56.22 188 PRO C C 1
ATOM 5089 O O . PRO C 1 188 ? 70.938 59.807 92.461 1.00 56.31 188 PRO C O 1
ATOM 5093 N N . THR C 1 189 ? 69.552 61.371 91.590 1.00 57.73 189 THR C N 1
ATOM 5094 C CA . THR C 1 189 ? 68.417 60.460 91.525 1.00 58.92 189 THR C CA 1
ATOM 5095 C C . THR C 1 189 ? 67.376 60.778 90.419 1.00 60.22 189 THR C C 1
ATOM 5096 O O . THR C 1 189 ? 66.951 61.917 90.211 1.00 60.15 189 THR C O 1
ATOM 5100 N N . SER C 1 190 ? 66.961 59.714 89.738 1.00 61.95 190 SER C N 1
ATOM 5101 C CA . SER C 1 190 ? 66.370 59.769 88.395 1.00 63.35 190 SER C CA 1
ATOM 5102 C C . SER C 1 190 ? 64.933 60.339 88.351 1.00 64.00 190 SER C C 1
ATOM 5103 O O . SER C 1 190 ? 63.970 59.588 88.175 1.00 63.81 190 SER C O 1
ATOM 5106 N N . VAL C 1 191 ? 64.820 61.671 88.438 1.00 65.00 191 VAL C N 1
ATOM 5107 C CA . VAL C 1 191 ? 63.541 62.385 88.750 1.00 65.73 191 VAL C CA 1
ATOM 5108 C C . VAL C 1 191 ? 62.236 61.682 88.352 1.00 65.96 191 VAL C C 1
ATOM 5109 O O . VAL C 1 191 ? 61.251 61.727 89.127 1.00 66.73 191 VAL C O 1
ATOM 5113 N N . ASP C 1 192 ? 62.207 61.034 87.189 1.00 65.27 192 ASP C N 1
ATOM 5114 C CA . ASP C 1 192 ? 60.996 60.302 86.808 1.00 65.13 192 ASP C CA 1
ATOM 5115 C C . ASP C 1 192 ? 61.064 58.776 86.974 1.00 64.17 192 ASP C C 1
ATOM 5116 O O . ASP C 1 192 ? 60.053 58.129 87.322 1.00 64.45 192 ASP C O 1
ATOM 5121 N N . ILE C 1 193 ? 62.231 58.188 86.729 1.00 62.61 193 ILE C N 1
ATOM 5122 C CA . ILE C 1 193 ? 62.350 56.720 86.848 1.00 61.37 193 ILE C CA 1
ATOM 5123 C C . ILE C 1 193 ? 62.534 56.356 88.353 1.00 59.66 193 ILE C C 1
ATOM 5124 O O . ILE C 1 193 ? 63.340 56.997 89.025 1.00 59.18 193 ILE C O 1
ATOM 5129 N N . PRO C 1 194 ? 61.776 55.353 88.886 1.00 57.74 194 PRO C N 1
ATOM 5130 C CA . PRO C 1 194 ? 62.143 54.754 90.193 1.00 56.35 194 PRO C CA 1
ATOM 5131 C C . PRO C 1 194 ? 63.626 54.440 90.210 1.00 55.22 194 PRO C C 1
ATOM 5132 O O . PRO C 1 194 ? 64.184 54.085 89.185 1.00 55.68 194 PRO C O 1
ATOM 5136 N N . ASP C 1 195 ? 64.274 54.570 91.355 1.00 53.84 195 ASP C N 1
ATOM 5137 C CA . ASP C 1 195 ? 65.732 54.626 91.376 1.00 52.39 195 ASP C CA 1
ATOM 5138 C C . ASP C 1 195 ? 66.295 54.092 92.684 1.00 50.80 195 ASP C C 1
ATOM 5139 O O . ASP C 1 195 ? 66.984 54.788 93.421 1.00 50.20 195 ASP C O 1
ATOM 5144 N N . PRO C 1 196 ? 66.044 52.810 92.935 1.00 49.55 196 PRO C N 1
ATOM 5145 C CA . PRO C 1 196 ? 66.437 52.148 94.174 1.00 48.75 196 PRO C CA 1
ATOM 5146 C C . PRO C 1 196 ? 67.960 52.088 94.391 1.00 47.58 196 PRO C C 1
ATOM 5147 O O . PRO C 1 196 ? 68.408 51.756 95.496 1.00 47.61 196 PRO C O 1
ATOM 5151 N N . GLY C 1 197 ? 68.734 52.390 93.349 1.00 45.97 197 GLY C N 1
ATOM 5152 C CA . GLY C 1 197 ? 70.159 52.566 93.503 1.00 45.13 197 GLY C CA 1
ATOM 5153 C C . GLY C 1 197 ? 70.465 53.698 94.456 1.00 44.45 197 GLY C C 1
ATOM 5154 O O . GLY C 1 197 ? 71.382 53.598 95.304 1.00 44.75 197 GLY C O 1
ATOM 5155 N N . ALA C 1 198 ? 69.675 54.771 94.317 1.00 43.55 198 ALA C N 1
ATOM 5156 C CA . ALA C 1 198 ? 69.777 55.973 95.159 1.00 42.25 198 ALA C CA 1
ATOM 5157 C C . ALA C 1 198 ? 69.740 55.549 96.610 1.00 40.88 198 ALA C C 1
ATOM 5158 O O . ALA C 1 198 ? 70.639 55.848 97.389 1.00 39.79 198 ALA C O 1
ATOM 5160 N N . VAL C 1 199 ? 68.699 54.811 96.951 1.00 40.03 199 VAL C N 1
ATOM 5161 C CA . VAL C 1 199 ? 68.523 54.414 98.322 1.00 39.55 199 VAL C CA 1
ATOM 5162 C C . VAL C 1 199 ? 69.760 53.615 98.712 1.00 39.74 199 VAL C C 1
ATOM 5163 O O . VAL C 1 199 ? 70.414 53.944 99.705 1.00 41.14 199 VAL C O 1
ATOM 5167 N N . LEU C 1 200 ? 70.121 52.612 97.916 1.00 38.64 200 LEU C N 1
ATOM 5168 C CA . LEU C 1 200 ? 71.268 51.791 98.228 1.00 37.59 200 LEU C CA 1
ATOM 5169 C C . LEU C 1 200 ? 72.553 52.579 98.481 1.00 37.35 200 LEU C C 1
ATOM 5170 O O . LEU C 1 200 ? 73.261 52.289 99.430 1.00 36.96 200 LEU C O 1
ATOM 5175 N N . SER C 1 201 ? 72.881 53.530 97.620 1.00 37.11 201 SER C N 1
ATOM 5176 C CA . SER C 1 201 ? 74.030 54.398 97.874 1.00 37.98 201 SER C CA 1
ATOM 5177 C C . SER C 1 201 ? 73.966 54.997 99.277 1.00 38.67 201 SER C C 1
ATOM 5178 O O . SER C 1 201 ? 74.932 54.910 100.035 1.00 39.18 201 SER C O 1
ATOM 5181 N N . ILE C 1 202 ? 72.838 55.649 99.588 1.00 38.60 202 ILE C N 1
ATOM 5182 C CA . ILE C 1 202 ? 72.638 56.264 100.880 1.00 38.95 202 ILE C CA 1
ATOM 5183 C C . ILE C 1 202 ? 72.773 55.256 102.023 1.00 39.35 202 ILE C C 1
ATOM 5184 O O . ILE C 1 202 ? 73.435 55.537 103.002 1.00 39.75 202 ILE C O 1
ATOM 5189 N N . ILE C 1 203 ? 72.133 54.098 101.921 1.00 40.04 203 ILE C N 1
ATOM 5190 C CA . ILE C 1 203 ? 72.128 53.134 103.049 1.00 40.66 203 ILE C CA 1
ATOM 5191 C C . ILE C 1 203 ? 73.559 52.698 103.310 1.00 41.25 203 ILE C C 1
ATOM 5192 O O . ILE C 1 203 ? 74.005 52.640 104.465 1.00 41.03 203 ILE C O 1
ATOM 5197 N N . GLU C 1 204 ? 74.268 52.419 102.216 1.00 41.60 204 GLU C N 1
ATOM 5198 C CA . GLU C 1 204 ? 75.694 52.164 102.259 1.00 42.13 204 GLU C CA 1
ATOM 5199 C C . GLU C 1 204 ? 76.453 53.281 102.966 1.00 41.50 204 GLU C C 1
ATOM 5200 O O . GLU C 1 204 ? 77.249 53.009 103.838 1.00 41.88 204 GLU C O 1
ATOM 5206 N N . ALA C 1 205 ? 76.207 54.539 102.645 1.00 40.79 205 ALA C N 1
ATOM 5207 C CA . ALA C 1 205 ? 76.993 55.574 103.301 1.00 40.55 205 ALA C CA 1
ATOM 5208 C C . ALA C 1 205 ? 76.757 55.596 104.834 1.00 40.65 205 ALA C C 1
ATOM 5209 O O . ALA C 1 205 ? 77.715 55.717 105.587 1.00 40.92 205 ALA C O 1
ATOM 5211 N N . ILE C 1 206 ? 75.503 55.448 105.276 1.00 40.06 206 ILE C N 1
ATOM 5212 C CA . ILE C 1 206 ? 75.148 55.303 106.700 1.00 39.94 206 ILE C CA 1
ATOM 5213 C C . ILE C 1 206 ? 75.760 54.076 107.418 1.00 39.99 206 ILE C C 1
ATOM 5214 O O . ILE C 1 206 ? 76.156 54.141 108.581 1.00 39.17 206 ILE C O 1
ATOM 5219 N N . ASN C 1 207 ? 75.792 52.950 106.738 1.00 40.58 207 ASN C N 1
ATOM 5220 C CA . ASN C 1 207 ? 76.334 51.761 107.330 1.00 41.57 207 ASN C CA 1
ATOM 5221 C C . ASN C 1 207 ? 77.806 51.957 107.612 1.00 42.81 207 ASN C C 1
ATOM 5222 O O . ASN C 1 207 ? 78.278 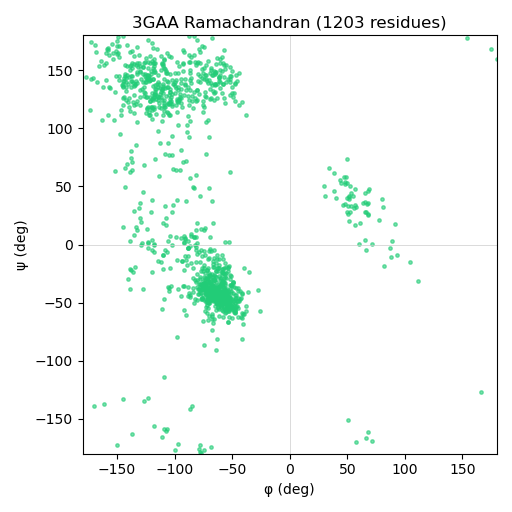51.702 108.720 1.00 42.92 207 ASN C O 1
ATOM 5227 N N . LYS C 1 208 ? 78.522 52.448 106.616 1.00 44.13 208 LYS C N 1
ATOM 5228 C CA . LYS C 1 208 ? 79.930 52.808 106.778 1.00 45.82 208 LYS C CA 1
ATOM 5229 C C . LYS C 1 208 ? 80.145 53.735 107.932 1.00 46.01 208 LYS C C 1
ATOM 5230 O O . LYS C 1 208 ? 80.940 53.452 108.814 1.00 46.65 208 LYS C O 1
ATOM 5236 N N . ALA C 1 209 ? 79.420 54.847 107.895 1.00 46.33 209 ALA C N 1
ATOM 5237 C CA . ALA C 1 209 ? 79.622 55.958 108.797 1.00 46.45 209 ALA C CA 1
ATOM 5238 C C . ALA C 1 209 ? 79.160 55.689 110.208 1.00 47.03 209 ALA C C 1
ATOM 5239 O O . ALA C 1 209 ? 79.784 56.136 111.126 1.00 46.73 209 ALA C O 1
ATOM 5241 N N . TYR C 1 210 ? 78.043 55.014 110.400 1.00 48.45 210 TYR C N 1
ATOM 5242 C CA . TYR C 1 210 ? 77.544 54.816 111.759 1.00 49.46 210 TYR C CA 1
ATOM 5243 C C . TYR C 1 210 ? 77.503 53.378 112.113 1.00 50.58 210 TYR C C 1
ATOM 5244 O O . TYR C 1 210 ? 77.087 53.019 113.221 1.00 51.08 210 TYR C O 1
ATOM 5253 N N . ASN C 1 211 ? 77.918 52.526 111.189 1.00 51.39 211 ASN C N 1
ATOM 5254 C CA . ASN C 1 211 ? 78.074 51.151 111.553 1.00 52.42 211 ASN C CA 1
ATOM 5255 C C . ASN C 1 211 ? 76.807 50.620 112.230 1.00 52.37 211 ASN C C 1
ATOM 5256 O O . ASN C 1 211 ? 76.844 49.902 113.215 1.00 52.53 211 ASN C O 1
ATOM 5261 N N . LEU C 1 212 ? 75.672 51.023 111.693 1.00 52.54 212 LEU C N 1
ATOM 5262 C CA . LEU C 1 212 ? 74.452 50.304 111.925 1.00 52.49 212 LEU C CA 1
ATOM 5263 C C . LEU C 1 212 ? 74.649 49.261 110.867 1.00 53.43 212 LEU C C 1
ATOM 5264 O O . LEU C 1 212 ? 75.655 49.284 110.106 1.00 53.85 212 LEU C O 1
ATOM 5269 N N . LYS C 1 213 ? 73.705 48.356 110.756 1.00 53.65 213 LYS C N 1
ATOM 5270 C CA . LYS C 1 213 ? 73.968 47.244 109.907 1.00 54.17 213 LYS C CA 1
ATOM 5271 C C . LYS C 1 213 ? 72.662 46.870 109.328 1.00 54.18 213 LYS C C 1
ATOM 5272 O O . LYS C 1 213 ? 71.852 46.173 109.945 1.00 54.57 213 LYS C O 1
ATOM 5278 N N . ILE C 1 214 ? 72.440 47.409 108.144 1.00 53.98 214 ILE C N 1
ATOM 5279 C CA . ILE C 1 214 ? 71.122 47.423 107.588 1.00 53.91 214 ILE C CA 1
ATOM 5280 C C . ILE C 1 214 ? 71.141 46.364 106.515 1.00 54.25 214 ILE C C 1
ATOM 5281 O O . ILE C 1 214 ? 71.837 46.494 105.522 1.00 53.57 214 ILE C O 1
ATOM 5286 N N . LYS C 1 215 ? 70.403 45.294 106.759 1.00 54.92 215 LYS C N 1
ATOM 5287 C CA . LYS C 1 215 ? 70.440 44.147 105.889 1.00 56.22 215 LYS C CA 1
ATOM 5288 C C . LYS C 1 215 ? 70.851 44.478 104.443 1.00 57.43 215 LYS C C 1
ATOM 5289 O O . LYS C 1 215 ? 71.846 43.912 103.938 1.00 58.91 215 LYS C O 1
ATOM 5295 N N . THR C 1 216 ? 70.129 45.373 103.768 1.00 57.82 216 THR C N 1
ATOM 5296 C CA . THR C 1 216 ? 70.334 45.582 102.305 1.00 58.32 216 THR C CA 1
ATOM 5297 C C . THR C 1 216 ? 70.290 44.282 101.456 1.00 59.08 216 THR C C 1
ATOM 5298 O O . THR C 1 216 ? 70.794 44.245 100.337 1.00 58.61 216 THR C O 1
ATOM 5302 N N . ASP C 1 217 ? 69.699 43.214 101.977 1.00 60.38 217 ASP C N 1
ATOM 5303 C CA . ASP C 1 217 ? 69.479 42.046 101.149 1.00 6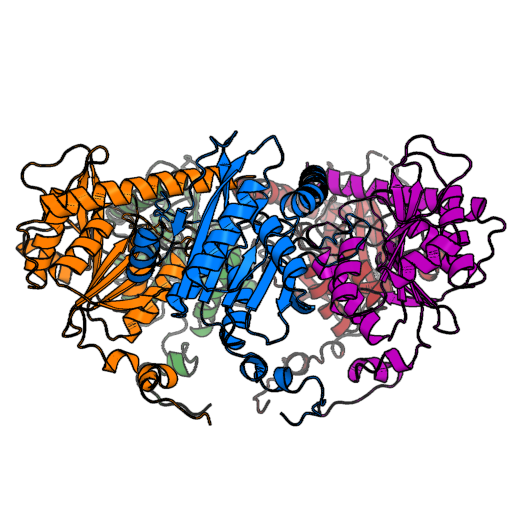1.73 217 ASP C CA 1
ATOM 5304 C C . ASP C 1 217 ? 68.113 42.356 100.541 1.00 61.58 217 ASP C C 1
ATOM 5305 O O . ASP C 1 217 ? 67.210 42.864 101.244 1.00 61.37 217 ASP C O 1
ATOM 5310 N N . LEU C 1 218 ? 67.973 42.121 99.235 1.00 61.26 218 LEU C N 1
ATOM 5311 C CA . LEU C 1 218 ? 66.702 42.397 98.547 1.00 60.89 218 LEU C CA 1
ATOM 5312 C C . LEU C 1 218 ? 66.136 43.815 98.891 1.00 60.18 218 LEU C C 1
ATOM 5313 O O . LEU C 1 218 ? 64.979 44.022 99.285 1.00 59.13 218 LEU C O 1
ATOM 5318 N N . LEU C 1 219 ? 67.026 44.779 98.710 1.00 59.87 219 LEU C N 1
ATOM 5319 C CA . LEU C 1 219 ? 66.777 46.172 98.997 1.00 59.82 219 LEU C CA 1
ATOM 5320 C C . LEU C 1 219 ? 66.166 46.757 97.778 1.00 60.04 219 LEU C C 1
ATOM 5321 O O . LEU C 1 219 ? 65.237 47.554 97.864 1.00 60.29 219 LEU C O 1
ATOM 5326 N N . GLU C 1 220 ? 66.698 46.369 96.626 1.00 60.37 220 GLU C N 1
ATOM 5327 C CA . GLU C 1 220 ? 66.175 46.878 95.353 1.00 60.53 220 GLU C CA 1
ATOM 5328 C C . GLU C 1 220 ? 64.740 46.408 95.085 1.00 59.90 220 GLU C C 1
ATOM 5329 O O . GLU C 1 220 ? 63.948 47.142 94.520 1.00 60.06 220 GLU C O 1
ATOM 5335 N N . GLU C 1 221 ? 64.368 45.237 95.572 1.00 59.31 221 GLU C N 1
ATOM 5336 C CA . GLU C 1 221 ? 62.988 44.803 95.407 1.00 59.15 221 GLU C CA 1
ATOM 5337 C C . GLU C 1 221 ? 62.118 45.687 96.302 1.00 58.32 221 GLU C C 1
ATOM 5338 O O . GLU C 1 221 ? 61.284 46.459 95.815 1.00 58.94 221 GLU C O 1
ATOM 5344 N N . GLN C 1 222 ? 62.376 45.614 97.603 1.00 57.01 222 GLN C N 1
ATOM 5345 C CA . GLN C 1 222 ? 61.646 46.367 98.619 1.00 55.86 222 GLN C CA 1
ATOM 5346 C C . GLN C 1 222 ? 61.450 47.870 98.331 1.00 54.56 222 GLN C C 1
ATOM 5347 O O . GLN C 1 222 ? 60.375 48.434 98.581 1.00 54.69 222 GLN C O 1
ATOM 5353 N N . VAL C 1 223 ? 62.512 48.512 97.850 1.00 52.67 223 VAL C N 1
ATOM 5354 C CA . VAL C 1 223 ? 62.492 49.921 97.561 1.00 51.34 223 VAL C CA 1
ATOM 5355 C C . VAL C 1 223 ? 61.551 50.194 96.387 1.00 51.22 223 VAL C C 1
ATOM 5356 O O . VAL C 1 223 ? 60.875 51.227 96.375 1.00 51.78 223 VAL C O 1
ATOM 5360 N N . LYS C 1 224 ? 61.457 49.277 95.426 1.00 50.40 224 LYS C N 1
ATOM 5361 C CA . LYS C 1 224 ? 60.534 49.476 94.301 1.00 49.83 224 LYS C CA 1
ATOM 5362 C C . LYS C 1 224 ? 59.077 49.383 94.786 1.00 48.85 224 LYS C C 1
ATOM 5363 O O . LYS C 1 224 ? 58.252 50.222 94.449 1.00 48.53 224 LYS C O 1
ATOM 5369 N N . ALA C 1 225 ? 58.760 48.400 95.618 1.00 47.90 225 ALA C N 1
ATOM 5370 C CA . ALA C 1 225 ? 57.410 48.332 96.162 1.00 47.59 225 ALA C CA 1
ATOM 5371 C C . ALA C 1 225 ? 57.066 49.691 96.838 1.00 47.61 225 ALA C C 1
ATOM 5372 O O . ALA C 1 225 ? 56.055 50.349 96.511 1.00 46.47 225 ALA C O 1
ATOM 5374 N N . LEU C 1 226 ? 57.962 50.091 97.752 1.00 47.72 226 LEU C N 1
ATOM 5375 C CA . LEU C 1 226 ? 57.943 51.397 98.393 1.00 47.62 226 LEU C CA 1
ATOM 5376 C C . LEU C 1 226 ? 57.870 52.580 97.431 1.00 48.24 226 LEU C C 1
ATOM 5377 O O . LEU C 1 226 ? 57.246 53.594 97.749 1.00 49.17 226 LEU C O 1
ATOM 5382 N N . ASP C 1 227 ? 58.498 52.504 96.270 1.00 48.42 227 ASP C N 1
ATOM 5383 C CA . ASP C 1 227 ? 58.469 53.674 95.396 1.00 48.73 227 ASP C CA 1
ATOM 5384 C C . ASP C 1 227 ? 57.081 53.791 94.805 1.00 48.86 227 ASP C C 1
ATOM 5385 O O . ASP C 1 227 ? 56.539 54.892 94.669 1.00 47.72 227 ASP C O 1
ATOM 5390 N N . GLU C 1 228 ? 56.505 52.633 94.476 1.00 49.62 228 GLU C N 1
ATOM 5391 C CA . GLU C 1 228 ? 55.171 52.585 93.888 1.00 50.71 228 GLU C CA 1
ATOM 5392 C C . GLU C 1 228 ? 54.146 53.260 94.807 1.00 50.48 228 GLU C C 1
ATOM 5393 O O . GLU C 1 228 ? 53.172 53.844 94.338 1.00 50.22 228 GLU C O 1
ATOM 5399 N N . GLN C 1 229 ? 54.374 53.171 96.115 1.00 50.20 229 GLN C N 1
ATOM 5400 C CA . GLN C 1 229 ? 53.489 53.796 97.082 1.00 49.69 229 GLN C CA 1
ATOM 5401 C C . GLN C 1 229 ? 53.781 55.280 97.233 1.00 49.54 229 GLN C C 1
ATOM 5402 O O . GLN C 1 229 ? 52.859 56.129 97.157 1.00 49.37 229 GLN C O 1
ATOM 5408 N N . ILE C 1 230 ? 55.055 55.611 97.394 1.00 49.05 230 ILE C N 1
ATOM 5409 C CA . ILE C 1 230 ? 55.410 57.002 97.513 1.00 49.40 230 ILE C CA 1
ATOM 5410 C C . ILE C 1 230 ? 54.945 57.798 96.297 1.00 49.62 230 ILE C C 1
ATOM 5411 O O . ILE C 1 230 ? 54.423 58.890 96.469 1.00 50.24 230 ILE C O 1
ATOM 5416 N N . LYS C 1 231 ? 55.074 57.278 95.079 1.00 49.93 231 LYS C N 1
ATOM 5417 C CA . LYS C 1 231 ? 54.677 58.088 93.926 1.00 49.82 231 LYS C CA 1
ATOM 5418 C C . LYS C 1 231 ? 53.168 58.244 93.906 1.00 49.68 231 LYS C C 1
ATOM 5419 O O . LYS C 1 231 ? 52.640 59.283 93.482 1.00 49.20 231 LYS C O 1
ATOM 5425 N N . LYS C 1 232 ? 52.476 57.222 94.393 1.00 49.66 232 LYS C N 1
ATOM 5426 C CA . LYS C 1 232 ? 51.036 57.265 94.404 1.00 50.09 232 LYS C CA 1
ATOM 5427 C C . LYS C 1 232 ? 50.554 58.430 95.211 1.00 51.20 232 LYS C C 1
ATOM 5428 O O . LYS C 1 232 ? 49.606 59.090 94.825 1.00 51.37 232 LYS C O 1
ATOM 5434 N N . ILE C 1 233 ? 51.171 58.696 96.353 1.00 52.54 233 ILE C N 1
ATOM 5435 C CA . ILE C 1 233 ? 50.683 59.821 97.104 1.00 53.40 233 ILE C CA 1
ATOM 5436 C C . ILE C 1 233 ? 51.160 61.125 96.531 1.00 54.31 233 ILE C C 1
ATOM 5437 O O . ILE C 1 233 ? 50.361 62.071 96.445 1.00 55.10 233 ILE C O 1
ATOM 5442 N N . GLU C 1 234 ? 52.410 61.216 96.097 1.00 54.78 234 GLU C N 1
ATOM 5443 C CA . GLU C 1 234 ? 52.783 62.450 95.421 1.00 55.78 234 GLU C CA 1
ATOM 5444 C C . GLU C 1 234 ? 51.787 62.771 94.297 1.00 55.10 234 GLU C C 1
ATOM 5445 O O . GLU C 1 234 ? 51.427 63.909 94.091 1.00 54.97 234 GLU C O 1
ATOM 5451 N N . GLU C 1 235 ? 51.325 61.761 93.581 1.00 55.03 235 GLU C N 1
ATOM 5452 C CA . GLU C 1 235 ? 50.407 61.998 92.472 1.00 55.22 235 GLU C CA 1
ATOM 5453 C C . GLU C 1 235 ? 49.056 62.458 92.917 1.00 54.17 235 GLU C C 1
ATOM 5454 O O . GLU C 1 235 ? 48.463 63.321 92.273 1.00 54.05 235 GLU C O 1
ATOM 5460 N N . GLN C 1 236 ? 48.542 61.868 93.992 1.00 52.78 236 GLN C N 1
ATOM 5461 C CA . GLN C 1 236 ? 47.276 62.335 94.513 1.00 51.88 236 GLN C CA 1
ATOM 5462 C C . GLN C 1 236 ? 47.467 63.658 95.217 1.00 51.03 236 GLN C C 1
ATOM 5463 O O . GLN C 1 236 ? 46.550 64.450 95.254 1.00 50.68 236 GLN C O 1
ATOM 5469 N N . TYR C 1 237 ? 48.651 63.910 95.766 1.00 50.27 237 TYR C N 1
ATOM 5470 C CA . TYR C 1 237 ? 48.854 65.144 96.455 1.00 49.86 237 TYR C CA 1
ATOM 5471 C C . TYR C 1 237 ? 48.950 66.295 95.477 1.00 51.14 237 TYR C C 1
ATOM 5472 O O . TYR C 1 237 ? 48.479 67.375 95.755 1.00 51.29 237 TYR C O 1
ATOM 5481 N N . LYS C 1 238 ? 49.526 66.077 94.314 1.00 53.24 238 LYS C N 1
ATOM 5482 C CA . LYS C 1 238 ? 49.505 67.116 93.282 1.00 55.15 238 LYS C CA 1
ATOM 5483 C C . LYS C 1 238 ? 48.086 67.330 92.686 1.00 56.19 238 LYS C C 1
ATOM 5484 O O . LYS C 1 238 ? 47.676 68.461 92.494 1.00 55.72 238 LYS C O 1
ATOM 5490 N N . GLU C 1 239 ? 47.354 66.255 92.369 1.00 58.28 239 GLU C N 1
ATOM 5491 C CA . GLU C 1 239 ? 45.951 66.365 91.951 1.00 60.08 239 GLU C CA 1
ATOM 5492 C C . GLU C 1 239 ? 45.256 67.275 92.927 1.00 60.98 239 GLU C C 1
ATOM 5493 O O . GLU C 1 239 ? 44.725 68.319 92.562 1.00 61.27 239 GLU C O 1
ATOM 5499 N N . LEU C 1 240 ? 45.289 66.858 94.191 1.00 61.83 240 LEU C N 1
ATOM 5500 C CA . LEU C 1 240 ? 44.591 67.529 95.253 1.00 62.33 240 LEU C CA 1
ATOM 5501 C C . LEU C 1 240 ? 44.860 69.003 95.155 1.00 63.02 240 LEU C C 1
ATOM 5502 O O . LEU C 1 240 ? 43.941 69.814 95.145 1.00 63.20 240 LEU C O 1
ATOM 5507 N N . GLN C 1 241 ? 46.132 69.327 95.054 1.00 63.90 241 GLN C N 1
ATOM 5508 C CA . GLN C 1 241 ? 46.565 70.684 95.178 1.00 65.39 241 GLN C CA 1
ATOM 5509 C C . GLN C 1 241 ? 46.203 71.556 94.002 1.00 66.72 241 GLN C C 1
ATOM 5510 O O . GLN C 1 241 ? 45.991 72.735 94.189 1.00 67.11 241 GLN C O 1
ATOM 5516 N N . GLU C 1 242 ? 46.136 71.010 92.792 1.00 68.74 242 GLU C N 1
ATOM 5517 C CA . GLU C 1 242 ? 45.643 71.797 91.665 1.00 70.61 242 GLU C CA 1
ATOM 5518 C C . GLU C 1 242 ? 44.113 72.008 91.813 1.00 71.81 242 GLU C C 1
ATOM 5519 O O . GLU C 1 242 ? 43.628 73.135 91.629 1.00 72.33 242 GLU C O 1
ATOM 5525 N N . LYS C 1 243 ? 43.369 70.966 92.205 1.00 73.24 243 LYS C N 1
ATOM 5526 C CA . LYS C 1 243 ? 41.937 71.116 92.560 1.00 74.24 243 LYS C CA 1
ATOM 5527 C C . LYS C 1 243 ? 41.666 72.302 93.500 1.00 74.84 243 LYS C C 1
ATOM 5528 O O . LYS C 1 243 ? 40.645 72.963 93.363 1.00 74.74 243 LYS C O 1
ATOM 5534 N N . GLN C 1 244 ? 42.565 72.569 94.442 1.00 75.89 244 GLN C N 1
ATOM 5535 C CA . GLN C 1 244 ? 42.406 73.710 95.345 1.00 77.07 244 GLN C CA 1
ATOM 5536 C C . GLN C 1 244 ? 42.903 75.012 94.725 1.00 78.74 244 GLN C C 1
ATOM 5537 O O . GLN C 1 244 ? 43.642 75.761 95.366 1.00 79.17 244 GLN C O 1
ATOM 5543 N N . LYS C 1 245 ? 42.508 75.312 93.494 1.00 80.76 245 LYS C N 1
ATOM 5544 C CA . LYS C 1 245 ? 42.681 76.682 92.993 1.00 82.23 245 LYS C CA 1
ATOM 5545 C C . LYS C 1 245 ? 41.338 77.370 92.599 1.00 83.38 245 LYS C C 1
ATOM 5546 O O . LYS C 1 245 ? 41.254 78.093 91.592 1.00 83.29 245 LYS C O 1
ATOM 5552 N N . GLU C 1 246 ? 40.304 77.088 93.423 1.00 84.74 246 GLU C N 1
ATOM 5553 C CA . GLU C 1 246 ? 39.109 77.947 93.648 1.00 85.34 246 GLU C CA 1
ATOM 5554 C C . GLU C 1 246 ? 39.141 78.502 95.079 1.00 84.51 246 GLU C C 1
ATOM 5555 O O . GLU C 1 246 ? 38.737 77.825 96.010 1.00 83.54 246 GLU C O 1
ATOM 5561 N N . MET D 1 4 ? 60.981 83.368 139.204 1.00 77.13 4 MET D N 1
ATOM 5562 C CA . MET D 1 4 ? 62.233 84.108 139.545 1.00 77.49 4 MET D CA 1
ATOM 5563 C C . MET D 1 4 ? 63.115 83.462 140.692 1.00 75.94 4 MET D C 1
ATOM 5564 O O . MET D 1 4 ? 64.230 83.965 141.010 1.00 75.97 4 MET D O 1
ATOM 5569 N N . ILE D 1 5 ? 62.625 82.365 141.294 1.00 73.59 5 ILE D N 1
ATOM 5570 C CA . ILE D 1 5 ? 63.453 81.460 142.116 1.00 71.67 5 ILE D CA 1
ATOM 5571 C C . ILE D 1 5 ? 64.041 80.406 141.164 1.00 70.02 5 ILE D C 1
ATOM 5572 O O . ILE D 1 5 ? 63.347 79.522 140.748 1.00 70.55 5 ILE D O 1
ATOM 5577 N N . MET D 1 6 ? 65.308 80.510 140.789 1.00 67.91 6 MET D N 1
ATOM 5578 C CA . MET D 1 6 ? 65.849 79.769 139.632 1.00 66.51 6 MET D CA 1
ATOM 5579 C C . MET D 1 6 ? 67.215 79.193 139.927 1.00 64.13 6 MET D C 1
ATOM 5580 O O . MET D 1 6 ? 67.948 79.694 140.754 1.00 63.91 6 MET D O 1
ATOM 5585 N N . VAL D 1 7 ? 67.575 78.137 139.236 1.00 62.00 7 VAL D N 1
ATOM 5586 C CA . VAL D 1 7 ? 68.977 77.734 139.161 1.00 60.95 7 VAL D CA 1
ATOM 5587 C C . VAL D 1 7 ? 69.674 78.481 138.016 1.00 59.93 7 VAL D C 1
ATOM 5588 O O . VAL D 1 7 ? 69.058 78.931 137.072 1.00 59.26 7 VAL D O 1
ATOM 5592 N N . ASN D 1 8 ? 70.977 78.610 138.088 1.00 59.41 8 ASN D N 1
ATOM 5593 C CA . ASN D 1 8 ? 71.604 79.675 137.359 1.00 59.09 8 ASN D CA 1
ATOM 5594 C C . ASN D 1 8 ? 73.073 79.457 137.051 1.00 58.49 8 ASN D C 1
ATOM 5595 O O . ASN D 1 8 ? 73.902 79.430 137.939 1.00 57.46 8 ASN D O 1
ATOM 5600 N N . LYS D 1 9 ? 73.374 79.274 135.786 1.00 59.28 9 LYS D N 1
ATOM 5601 C CA . LYS D 1 9 ? 74.641 78.748 135.364 1.00 60.40 9 LYS D CA 1
ATOM 5602 C C . LYS D 1 9 ? 75.672 79.763 135.005 1.00 61.85 9 LYS D C 1
ATOM 5603 O O . LYS D 1 9 ? 75.377 80.754 134.401 1.00 63.46 9 LYS D O 1
ATOM 5609 N N . LYS D 1 10 ? 76.906 79.485 135.356 1.00 63.66 10 LYS D N 1
ATOM 5610 C CA . LYS D 1 10 ? 78.003 80.320 134.960 1.00 64.95 10 LYS D CA 1
ATOM 5611 C C . LYS D 1 10 ? 78.205 80.185 133.486 1.00 66.37 10 LYS D C 1
ATOM 5612 O O . LYS D 1 10 ? 78.215 79.086 132.970 1.00 67.52 10 LYS D O 1
ATOM 5618 N N . ALA D 1 11 ? 78.361 81.307 132.805 1.00 67.64 11 ALA D N 1
ATOM 5619 C CA . ALA D 1 11 ? 78.445 81.300 131.360 1.00 68.57 11 ALA D CA 1
ATOM 5620 C C . ALA D 1 11 ? 77.150 81.796 130.746 1.00 69.15 11 ALA D C 1
ATOM 5621 O O . ALA D 1 11 ? 77.087 82.108 129.579 1.00 69.82 11 ALA D O 1
ATOM 5623 N N . SER D 1 12 ? 76.108 81.853 131.546 1.00 69.52 12 SER D N 1
ATOM 5624 C CA . SER D 1 12 ? 74.851 82.373 131.088 1.00 70.15 12 SER D CA 1
ATOM 5625 C C . SER D 1 12 ? 74.544 83.583 131.938 1.00 71.48 12 SER D C 1
ATOM 5626 O O . SER D 1 12 ? 73.600 84.311 131.696 1.00 71.25 12 SER D O 1
ATOM 5629 N N . GLU D 1 13 ? 75.387 83.786 132.935 1.00 72.80 13 GLU D N 1
ATOM 5630 C CA . GLU D 1 13 ? 75.294 84.932 133.854 1.00 73.93 13 GLU D CA 1
ATOM 5631 C C . GLU D 1 13 ? 74.826 86.196 133.054 1.00 75.32 13 GLU D C 1
ATOM 5632 O O . GLU D 1 13 ? 73.957 86.923 133.516 1.00 75.80 13 GLU D O 1
ATOM 5638 N N . SER D 1 14 ? 75.337 86.405 131.831 1.00 76.66 14 SER D N 1
ATOM 5639 C CA . SER D 1 14 ? 75.063 87.628 131.038 1.00 77.66 14 SER D CA 1
ATOM 5640 C C . SER D 1 14 ? 73.763 87.565 130.207 1.00 78.21 14 SER D C 1
ATOM 5641 O O . SER D 1 14 ? 73.469 88.425 129.370 1.00 78.13 14 SER D O 1
ATOM 5644 N N . GLN D 1 15 ? 72.974 86.538 130.445 1.00 79.24 15 GLN D N 1
ATOM 5645 C CA . GLN D 1 15 ? 71.721 86.382 129.734 1.00 79.46 15 GLN D CA 1
ATOM 5646 C C . GLN D 1 15 ? 70.512 86.182 130.669 1.00 79.54 15 GLN D C 1
ATOM 5647 O O . GLN D 1 15 ? 69.444 86.705 130.346 1.00 79.91 15 GLN D O 1
ATOM 5653 N N . VAL D 1 16 ? 70.650 85.435 131.789 1.00 79.33 16 VAL D N 1
ATOM 5654 C CA . VAL D 1 16 ? 69.583 85.418 132.833 1.00 78.95 16 VAL D CA 1
ATOM 5655 C C . VAL D 1 16 ? 69.421 86.905 133.158 1.00 78.74 16 VAL D C 1
ATOM 5656 O O . VAL D 1 16 ? 68.308 87.434 133.235 1.00 78.21 16 VAL D O 1
ATOM 5660 N N . MET D 1 17 ? 70.563 87.581 133.264 1.00 78.73 17 MET D N 1
ATOM 5661 C CA . MET D 1 17 ? 70.602 88.941 133.780 1.00 78.90 17 MET D CA 1
ATOM 5662 C C . MET D 1 17 ? 70.443 90.021 132.693 1.00 78.83 17 MET D C 1
ATOM 5663 O O . MET D 1 17 ? 70.195 91.170 133.020 1.00 78.88 17 MET D O 1
ATOM 5668 N N . GLU D 1 18 ? 70.565 89.656 131.414 1.00 79.19 18 GLU D N 1
ATOM 5669 C CA . GLU D 1 18 ? 70.633 90.638 130.301 1.00 79.04 18 GLU D CA 1
ATOM 5670 C C . GLU D 1 18 ? 71.737 91.697 130.582 1.00 78.51 18 GLU D C 1
ATOM 5671 O O . GLU D 1 18 ? 71.517 92.892 130.465 1.00 77.82 18 GLU D O 1
ATOM 5677 N N . LEU D 1 19 ? 72.929 91.180 130.918 1.00 78.16 19 LEU D N 1
ATOM 5678 C CA . LEU D 1 19 ? 74.077 91.901 131.505 1.00 77.67 19 LEU D CA 1
ATOM 5679 C C . LEU D 1 19 ? 75.179 91.976 130.457 1.00 76.97 19 LEU D C 1
ATOM 5680 O O . LEU D 1 19 ? 76.335 92.287 130.762 1.00 77.62 19 LEU D O 1
ATOM 5685 N N . GLU D 1 20 ? 74.762 91.769 129.210 1.00 75.80 20 GLU D N 1
ATOM 5686 C CA . GLU D 1 20 ? 75.609 91.435 128.070 1.00 74.97 20 GLU D CA 1
ATOM 5687 C C . GLU D 1 20 ? 76.789 92.360 127.712 1.00 73.29 20 GLU D C 1
ATOM 5688 O O . GLU D 1 20 ? 77.770 91.900 127.152 1.00 72.76 20 GLU D O 1
ATOM 5694 N N . LYS D 1 21 ? 76.674 93.652 128.017 1.00 71.64 21 LYS D N 1
ATOM 5695 C CA . LYS D 1 21 ? 77.650 94.665 127.606 1.00 70.12 21 LYS D CA 1
ATOM 5696 C C . LYS D 1 21 ? 78.940 94.609 128.376 1.00 69.09 21 LYS D C 1
ATOM 5697 O O . LYS D 1 21 ? 79.879 95.299 128.025 1.00 69.06 21 LYS D O 1
ATOM 5699 N N . ARG D 1 22 ? 79.004 93.808 129.429 1.00 68.38 22 ARG D N 1
ATOM 5700 C CA . ARG D 1 22 ? 80.129 93.908 130.367 1.00 67.78 22 ARG D CA 1
ATOM 5701 C C . ARG D 1 22 ? 81.325 93.106 129.846 1.00 66.62 22 ARG D C 1
ATOM 5702 O O . ARG D 1 22 ? 82.474 93.454 130.102 1.00 66.47 22 ARG D O 1
ATOM 5710 N N . ASN D 1 23 ? 81.040 92.059 129.080 1.00 65.39 23 ASN D N 1
ATOM 5711 C CA . ASN D 1 23 ? 82.079 91.288 128.396 1.00 64.57 23 ASN D CA 1
ATOM 5712 C C . ASN D 1 23 ? 82.408 91.836 126.966 1.00 62.75 23 ASN D C 1
ATOM 5713 O O . ASN D 1 23 ? 82.711 91.065 126.052 1.00 62.97 23 ASN D O 1
ATOM 5718 N N . TYR D 1 24 ? 82.388 93.170 126.823 1.00 60.30 24 TYR D N 1
ATOM 5719 C CA . TYR D 1 24 ? 82.718 93.893 125.582 1.00 58.25 24 TYR D CA 1
ATOM 5720 C C . TYR D 1 24 ? 83.272 95.268 125.950 1.00 57.43 24 TYR D C 1
ATOM 5721 O O . TYR D 1 24 ? 82.816 95.857 126.898 1.00 57.33 24 TYR D O 1
ATOM 5730 N N . ASN D 1 25 ? 84.235 95.781 125.191 1.00 56.68 25 ASN D N 1
ATOM 5731 C CA . ASN D 1 25 ? 84.778 97.131 125.413 1.00 55.96 25 ASN D CA 1
ATOM 5732 C C . ASN D 1 25 ? 84.262 98.089 124.389 1.00 54.71 25 ASN D C 1
ATOM 5733 O O . ASN D 1 25 ? 84.953 98.429 123.422 1.00 53.72 25 ASN D O 1
ATOM 5738 N N . ASN D 1 26 ? 83.016 98.491 124.587 1.00 53.71 26 ASN D N 1
ATOM 5739 C CA . ASN D 1 26 ? 82.508 99.660 123.919 1.00 53.00 26 ASN D CA 1
ATOM 5740 C C . ASN D 1 26 ? 82.830 99.638 122.411 1.00 50.94 26 ASN D C 1
ATOM 5741 O O . ASN D 1 26 ? 83.419 100.573 121.876 1.00 50.37 26 ASN D O 1
ATOM 5746 N N . PRO D 1 27 ? 82.453 98.551 121.728 1.00 48.44 27 PRO D N 1
ATOM 5747 C CA . PRO D 1 27 ? 83.013 98.280 120.392 1.00 46.92 27 PRO D CA 1
ATOM 5748 C C . PRO D 1 27 ? 82.376 99.034 119.209 1.00 45.46 27 PRO D C 1
ATOM 5749 O O . PRO D 1 27 ? 81.196 99.457 119.280 1.00 44.68 27 PRO D O 1
ATOM 5753 N N . VAL D 1 28 ? 83.168 99.207 118.144 1.00 43.61 28 VAL D N 1
ATOM 5754 C CA . VAL D 1 28 ? 82.638 99.652 116.858 1.00 42.60 28 VAL D CA 1
ATOM 5755 C C . VAL D 1 28 ? 82.172 98.382 116.143 1.00 41.97 28 VAL D C 1
ATOM 5756 O O . VAL D 1 28 ? 82.853 97.357 116.210 1.00 42.06 28 VAL D O 1
ATOM 5760 N N . VAL D 1 29 ? 81.016 98.455 115.481 1.00 40.73 29 VAL D N 1
ATOM 5761 C CA . VAL D 1 29 ? 80.421 97.333 114.787 1.00 39.54 29 VAL D CA 1
ATOM 5762 C C . VAL D 1 29 ? 80.409 97.669 113.325 1.00 39.46 29 VAL D C 1
ATOM 5763 O O . VAL D 1 29 ? 79.962 98.742 112.945 1.00 39.40 29 VAL D O 1
ATOM 5767 N N . LEU D 1 30 ? 80.940 96.774 112.503 1.00 39.64 30 LEU D N 1
ATOM 5768 C CA . LEU D 1 30 ? 80.934 96.959 111.045 1.00 39.45 30 LEU D CA 1
ATOM 5769 C C . LEU D 1 30 ? 80.004 95.949 110.420 1.00 39.59 30 LEU D C 1
ATOM 5770 O O . LEU D 1 30 ? 80.083 94.785 110.749 1.00 38.63 30 LEU D O 1
ATOM 5775 N N . CYS D 1 31 ? 79.135 96.384 109.509 1.00 40.87 31 CYS D N 1
ATOM 5776 C CA . CYS D 1 31 ? 78.112 95.489 108.940 1.00 41.85 31 CYS D CA 1
ATOM 5777 C C . CYS D 1 31 ? 78.174 95.339 107.457 1.00 42.03 31 CYS D C 1
ATOM 5778 O O . CYS D 1 31 ? 78.374 96.300 106.736 1.00 41.30 31 CYS D O 1
ATOM 5781 N N . GLY D 1 32 ? 77.916 94.116 107.022 1.00 42.94 32 GLY D N 1
ATOM 5782 C CA . GLY D 1 32 ? 77.882 93.796 105.638 1.00 44.04 32 GLY D CA 1
ATOM 5783 C C . GLY D 1 32 ? 76.683 92.952 105.431 1.00 44.96 32 GLY D C 1
ATOM 5784 O O . GLY D 1 32 ? 76.636 91.845 105.933 1.00 45.67 32 GLY D O 1
ATOM 5785 N N . PHE D 1 33 ? 75.718 93.485 104.692 1.00 45.83 33 PHE D N 1
ATOM 5786 C CA . PHE D 1 33 ? 74.565 92.729 104.253 1.00 46.76 33 PHE D CA 1
ATOM 5787 C C . PHE D 1 33 ? 74.586 92.479 102.768 1.00 47.56 33 PHE D C 1
ATOM 5788 O O . PHE D 1 33 ? 75.200 93.223 102.037 1.00 48.29 33 PHE D O 1
ATOM 5796 N N . ALA D 1 34 ? 73.930 91.398 102.350 1.00 48.51 34 ALA D N 1
ATOM 5797 C CA . ALA D 1 34 ? 73.893 90.938 100.964 1.00 49.07 34 ALA D CA 1
ATOM 5798 C C . ALA D 1 34 ? 72.755 91.616 100.255 1.00 50.27 34 ALA D C 1
ATOM 5799 O O . ALA D 1 34 ? 71.654 91.091 100.298 1.00 51.89 34 ALA D O 1
ATOM 5801 N N . GLY D 1 35 ? 73.025 92.753 99.600 1.00 51.12 35 GLY D N 1
ATOM 5802 C CA . GLY D 1 35 ? 72.032 93.573 98.889 1.00 51.26 35 GLY D CA 1
ATOM 5803 C C . GLY D 1 35 ? 72.383 93.800 97.410 1.00 51.83 35 GLY D C 1
ATOM 5804 O O . GLY D 1 35 ? 72.730 92.845 96.684 1.00 52.41 35 GLY D O 1
ATOM 5805 N N . SER D 1 36 ? 72.302 95.048 96.940 1.00 51.54 36 SER D N 1
ATOM 5806 C CA . SER D 1 36 ? 72.392 95.311 95.486 1.00 51.49 36 SER D CA 1
ATOM 5807 C C . SER D 1 36 ? 73.757 94.954 94.886 1.00 50.54 36 SER D C 1
ATOM 5808 O O . SER D 1 36 ? 73.862 94.486 93.739 1.00 51.18 36 SER D O 1
ATOM 5811 N N . THR D 1 37 ? 74.801 95.227 95.655 1.00 49.23 37 THR D N 1
ATOM 5812 C CA . THR D 1 37 ? 76.147 94.820 95.301 1.00 48.22 37 THR D CA 1
ATOM 5813 C C . THR D 1 37 ? 76.637 93.909 96.414 1.00 47.37 37 THR D C 1
ATOM 5814 O O . THR D 1 37 ? 75.963 93.744 97.424 1.00 48.00 37 THR D O 1
ATOM 5818 N N . PRO D 1 38 ? 77.805 93.302 96.230 1.00 45.72 38 PRO D N 1
ATOM 5819 C CA . PRO D 1 38 ? 78.385 92.408 97.218 1.00 44.31 38 PRO D CA 1
ATOM 5820 C C . PRO D 1 38 ? 79.521 92.989 98.066 1.00 43.06 38 PRO D C 1
ATOM 5821 O O . PRO D 1 38 ? 80.076 92.263 98.914 1.00 43.06 38 PRO D O 1
ATOM 5825 N N . THR D 1 39 ? 79.903 94.251 97.852 1.00 40.98 39 THR D N 1
ATOM 5826 C CA . THR D 1 39 ? 81.124 94.737 98.501 1.00 40.08 39 THR D CA 1
ATOM 5827 C C . THR D 1 39 ? 80.986 94.744 100.045 1.00 38.53 39 THR D C 1
ATOM 5828 O O . THR D 1 39 ? 81.959 94.510 100.757 1.00 38.08 39 THR D O 1
ATOM 5832 N N . GLY D 1 40 ? 79.749 94.896 100.519 1.00 37.40 40 GLY D N 1
ATOM 5833 C CA . GLY D 1 40 ? 79.393 94.851 101.934 1.00 36.38 40 GLY D CA 1
ATOM 5834 C C . GLY D 1 40 ? 79.815 93.606 102.636 1.00 35.54 40 GLY D C 1
ATOM 5835 O O . GLY D 1 40 ? 80.542 93.656 103.601 1.00 34.41 40 GLY D O 1
ATOM 5836 N N . VAL D 1 41 ? 79.380 92.476 102.125 1.00 35.90 41 VAL D N 1
ATOM 5837 C CA . VAL D 1 41 ? 79.656 91.201 102.790 1.00 36.14 41 VAL D CA 1
ATOM 5838 C C . VAL D 1 41 ? 81.044 90.668 102.388 1.00 36.74 41 VAL D C 1
ATOM 5839 O O . VAL D 1 41 ? 81.633 89.834 103.099 1.00 36.34 41 VAL D O 1
ATOM 5843 N N . LEU D 1 42 ? 81.578 91.144 101.257 1.00 37.21 42 LEU D N 1
ATOM 5844 C CA . LEU D 1 42 ? 82.984 90.850 100.922 1.00 37.17 42 LEU D CA 1
ATOM 5845 C C . LEU D 1 42 ? 83.893 91.630 101.863 1.00 36.83 42 LEU D C 1
ATOM 5846 O O . LEU D 1 42 ? 84.840 91.068 102.412 1.00 36.69 42 LEU D O 1
ATOM 5851 N N . ALA D 1 43 ? 83.591 92.905 102.081 1.00 36.20 43 ALA D N 1
ATOM 5852 C CA . ALA D 1 43 ? 84.274 93.631 103.119 1.00 36.14 43 ALA D CA 1
ATOM 5853 C C . ALA D 1 43 ? 84.137 92.901 104.473 1.00 36.31 43 ALA D C 1
ATOM 5854 O O . ALA D 1 43 ? 85.113 92.670 105.134 1.00 36.29 43 ALA D O 1
ATOM 5856 N N . ALA D 1 44 ? 82.944 92.472 104.864 1.00 37.41 44 ALA D N 1
ATOM 5857 C CA . ALA D 1 44 ? 82.767 91.831 106.186 1.00 37.80 44 ALA D CA 1
ATOM 5858 C C . ALA D 1 44 ? 83.621 90.594 106.277 1.00 38.95 44 ALA D C 1
ATOM 5859 O O . ALA D 1 44 ? 84.334 90.394 107.261 1.00 39.97 44 ALA D O 1
ATOM 5861 N N . SER D 1 45 ? 83.544 89.751 105.250 1.00 39.96 45 SER D N 1
ATOM 5862 C CA . SER D 1 45 ? 84.237 88.455 105.264 1.00 40.37 45 SER D CA 1
ATOM 5863 C C . SER D 1 45 ? 85.706 88.659 105.256 1.00 40.15 45 SER D C 1
ATOM 5864 O O . SER D 1 45 ? 86.449 87.919 105.887 1.00 40.59 45 SER D O 1
ATOM 5867 N N . TYR D 1 46 ? 86.132 89.677 104.540 1.00 39.79 46 TYR D N 1
ATOM 5868 C CA . TYR D 1 46 ? 87.547 89.932 104.463 1.00 39.86 46 TYR D CA 1
ATOM 5869 C C . TYR D 1 46 ? 88.072 90.285 105.826 1.00 39.33 46 TYR D C 1
ATOM 5870 O O . TYR D 1 46 ? 89.090 89.748 106.278 1.00 38.91 46 TYR D O 1
ATOM 5879 N N . ILE D 1 47 ? 87.385 91.214 106.480 1.00 38.84 47 ILE D N 1
ATOM 5880 C CA . ILE D 1 47 ? 87.990 91.801 107.643 1.00 38.43 47 ILE D CA 1
ATOM 5881 C C . ILE D 1 47 ? 87.967 90.731 108.723 1.00 37.54 47 ILE D C 1
ATOM 5882 O O . ILE D 1 47 ? 88.920 90.584 109.456 1.00 36.24 47 ILE D O 1
ATOM 5887 N N . VAL D 1 48 ? 86.898 89.945 108.780 1.00 38.64 48 VAL D N 1
ATOM 5888 C CA . VAL D 1 48 ? 86.773 88.870 109.809 1.00 38.93 48 VAL D CA 1
ATOM 5889 C C . VAL D 1 48 ? 87.893 87.852 109.669 1.00 39.12 48 VAL D C 1
ATOM 5890 O O . VAL D 1 48 ? 88.467 87.413 110.659 1.00 38.99 48 VAL D O 1
ATOM 5894 N N . GLU D 1 49 ? 88.208 87.522 108.426 1.00 39.24 49 GLU D N 1
ATOM 5895 C CA . GLU D 1 49 ? 89.380 86.719 108.106 1.00 40.09 49 GLU D CA 1
ATOM 5896 C C . GLU D 1 49 ? 90.703 87.322 108.596 1.00 39.47 49 GLU D C 1
ATOM 5897 O O . GLU D 1 49 ? 91.472 86.683 109.332 1.00 38.55 49 GLU D O 1
ATOM 5903 N N . THR D 1 50 ? 90.987 88.544 108.155 1.00 39.05 50 THR D N 1
ATOM 5904 C CA . THR D 1 50 ? 92.315 89.049 108.316 1.00 38.48 50 THR D CA 1
ATOM 5905 C C . THR D 1 50 ? 92.570 89.480 109.756 1.00 38.17 50 THR D C 1
ATOM 5906 O O . THR D 1 50 ? 93.660 89.239 110.251 1.00 39.15 50 THR D O 1
ATOM 5910 N N . LEU D 1 51 ? 91.598 90.038 110.470 1.00 37.80 51 LEU D N 1
ATOM 5911 C CA . LEU D 1 51 ? 91.778 90.245 111.931 1.00 37.55 51 LEU D CA 1
ATOM 5912 C C . LEU D 1 51 ? 91.526 88.972 112.798 1.00 37.92 51 LEU D C 1
ATOM 5913 O O . LEU D 1 51 ? 91.252 89.084 114.011 1.00 38.01 51 LEU D O 1
ATOM 5918 N N . GLY D 1 52 ? 91.548 87.777 112.209 1.00 37.82 52 GLY D N 1
ATOM 5919 C CA . GLY D 1 52 ? 91.386 86.549 112.996 1.00 38.08 52 GLY D CA 1
ATOM 5920 C C . GLY D 1 52 ? 90.198 86.483 113.958 1.00 38.52 52 GLY D C 1
ATOM 5921 O O . GLY D 1 52 ? 90.211 85.739 114.941 1.00 38.21 52 GLY D O 1
ATOM 5922 N N . MET D 1 53 ? 89.139 87.223 113.653 1.00 39.29 53 MET D N 1
ATOM 5923 C CA . MET D 1 53 ? 87.965 87.298 114.530 1.00 39.34 53 MET D CA 1
ATOM 5924 C C . MET D 1 53 ? 87.339 85.921 114.709 1.00 39.23 53 MET D C 1
ATOM 5925 O O . MET D 1 53 ? 87.574 85.015 113.936 1.00 38.93 53 MET D O 1
ATOM 5930 N N . HIS D 1 54 ? 86.566 85.767 115.767 1.00 39.84 54 HIS D N 1
ATOM 5931 C CA . HIS D 1 54 ? 85.827 84.527 116.012 1.00 40.04 54 HIS D CA 1
ATOM 5932 C C . HIS D 1 54 ? 84.385 84.895 116.223 1.00 39.90 54 HIS D C 1
ATOM 5933 O O . HIS D 1 54 ? 84.037 86.003 116.621 1.00 39.03 54 HIS D O 1
ATOM 5940 N N . GLN D 1 55 ? 83.553 83.918 115.961 1.00 40.59 55 GLN D N 1
ATOM 5941 C CA . GLN D 1 55 ? 82.124 84.056 116.069 1.00 40.86 55 GLN D CA 1
ATOM 5942 C C . GLN D 1 55 ? 81.653 84.123 117.507 1.00 40.26 55 GLN D C 1
ATOM 5943 O O . GLN D 1 55 ? 82.184 83.473 118.350 1.00 41.42 55 GLN D O 1
ATOM 5949 N N . VAL D 1 56 ? 80.606 84.888 117.757 1.00 40.31 56 VAL D N 1
ATOM 5950 C CA . VAL D 1 56 ? 80.176 85.292 119.089 1.00 38.89 56 VAL D CA 1
ATOM 5951 C C . VAL D 1 56 ? 78.665 85.213 119.207 1.00 39.33 56 VAL D C 1
ATOM 5952 O O . VAL D 1 56 ? 78.125 85.126 120.321 1.00 39.99 56 VAL D O 1
ATOM 5956 N N . ALA D 1 57 ? 77.973 85.256 118.073 1.00 39.26 57 ALA D N 1
ATOM 5957 C CA . ALA D 1 57 ? 76.524 85.283 118.058 1.00 39.53 57 ALA D CA 1
ATOM 5958 C C . ALA D 1 57 ? 75.984 84.950 116.695 1.00 40.20 57 ALA D C 1
ATOM 5959 O O . ALA D 1 57 ? 76.661 85.075 115.687 1.00 40.28 57 ALA D O 1
ATOM 5961 N N . HIS D 1 58 ? 74.740 84.502 116.704 1.00 41.48 58 HIS D N 1
ATOM 5962 C CA . HIS D 1 58 ? 73.929 84.333 115.513 1.00 41.96 58 HIS D CA 1
ATOM 5963 C C . HIS D 1 58 ? 72.712 85.137 115.702 1.00 42.31 58 HIS D C 1
ATOM 5964 O O . HIS D 1 58 ? 72.283 85.324 116.818 1.00 42.95 58 HIS D O 1
ATOM 5971 N N . LEU D 1 59 ? 72.080 85.509 114.620 1.00 42.90 59 LEU D N 1
ATOM 5972 C CA . LEU D 1 59 ? 70.794 86.135 114.715 1.00 44.15 59 LEU D CA 1
ATOM 5973 C C . LEU D 1 59 ? 69.749 85.181 114.130 1.00 44.39 59 LEU D C 1
ATOM 5974 O O . LEU D 1 59 ? 69.908 84.633 113.057 1.00 44.30 59 LEU D O 1
ATOM 5979 N N . ILE D 1 60 ? 68.682 84.983 114.867 1.00 44.98 60 ILE D N 1
ATOM 5980 C CA . ILE D 1 60 ? 67.755 83.902 114.604 1.00 45.46 60 ILE D CA 1
ATOM 5981 C C . ILE D 1 60 ? 66.384 84.519 114.324 1.00 45.62 60 ILE D C 1
ATOM 5982 O O . ILE D 1 60 ? 65.932 85.391 115.040 1.00 45.52 60 ILE D O 1
ATOM 5987 N N . SER D 1 61 ? 65.751 84.109 113.256 1.00 45.60 61 SER D N 1
ATOM 5988 C CA . SER D 1 61 ? 64.514 84.693 112.938 1.00 46.99 61 SER D CA 1
ATOM 5989 C C . SER D 1 61 ? 63.824 83.897 111.890 1.00 48.66 61 SER D C 1
ATOM 5990 O O . SER D 1 61 ? 64.405 83.450 110.909 1.00 48.77 61 SER D O 1
ATOM 5993 N N . GLN D 1 62 ? 62.538 83.765 112.079 1.00 50.35 62 GLN D N 1
ATOM 5994 C CA . GLN D 1 62 ? 61.748 83.211 111.051 1.00 51.87 62 GLN D CA 1
ATOM 5995 C C . GLN D 1 62 ? 61.910 83.958 109.721 1.00 50.95 62 GLN D C 1
ATOM 5996 O O . GLN D 1 62 ? 61.677 83.396 108.658 1.00 50.75 62 GLN D O 1
ATOM 6002 N N . HIS D 1 63 ? 62.307 85.219 109.770 1.00 50.59 63 HIS D N 1
ATOM 6003 C CA . HIS D 1 63 ? 62.377 86.013 108.548 1.00 50.69 63 HIS D CA 1
ATOM 6004 C C . HIS D 1 63 ? 63.702 86.067 107.819 1.00 49.67 63 HIS D C 1
ATOM 6005 O O . HIS D 1 63 ? 63.731 86.464 106.680 1.00 49.98 63 HIS D O 1
ATOM 6012 N N . ILE D 1 64 ? 64.791 85.640 108.446 1.00 48.80 64 ILE D N 1
ATOM 6013 C CA . ILE D 1 64 ? 65.992 85.260 107.715 1.00 47.75 64 ILE D CA 1
ATOM 6014 C C . ILE D 1 64 ? 65.746 83.986 106.863 1.00 47.07 64 ILE D C 1
ATOM 6015 O O . ILE D 1 64 ? 65.221 82.996 107.390 1.00 48.43 64 ILE D O 1
ATOM 6020 N N . PRO D 1 65 ? 66.128 83.977 105.571 1.00 45.34 65 PRO D N 1
ATOM 6021 C CA . PRO D 1 65 ? 65.875 82.740 104.792 1.00 44.34 65 PRO D CA 1
ATOM 6022 C C . PRO D 1 65 ? 66.515 81.489 105.435 1.00 43.61 65 PRO D C 1
ATOM 6023 O O . PRO D 1 65 ? 67.743 81.447 105.632 1.00 43.37 65 PRO D O 1
ATOM 6027 N N . PRO D 1 66 ? 65.699 80.467 105.750 1.00 42.29 66 PRO D N 1
ATOM 6028 C CA . PRO D 1 66 ? 66.036 79.238 106.480 1.00 42.04 66 PRO D CA 1
ATOM 6029 C C . PRO D 1 66 ? 66.933 78.270 105.698 1.00 41.51 66 PRO D C 1
ATOM 6030 O O . PRO D 1 66 ? 66.723 77.062 105.690 1.00 41.26 66 PRO D O 1
ATOM 6034 N N . VAL D 1 67 ? 67.982 78.844 105.148 1.00 40.97 67 VAL D N 1
ATOM 6035 C CA . VAL D 1 67 ? 68.832 78.235 104.186 1.00 40.97 67 VAL D CA 1
ATOM 6036 C C . VAL D 1 67 ? 70.241 78.128 104.819 1.00 40.82 67 VAL D C 1
ATOM 6037 O O . VAL D 1 67 ? 70.702 79.100 105.388 1.00 41.08 67 VAL D O 1
ATOM 6041 N N . ALA D 1 68 ? 70.914 76.977 104.775 1.00 40.35 68 ALA D N 1
ATOM 6042 C CA . ALA D 1 68 ? 72.324 76.920 105.257 1.00 40.37 68 ALA D CA 1
ATOM 6043 C C . ALA D 1 68 ? 73.277 77.319 104.143 1.00 40.65 68 ALA D C 1
ATOM 6044 O O . ALA D 1 68 ? 73.056 76.974 102.982 1.00 41.86 68 ALA D O 1
ATOM 6046 N N . VAL D 1 69 ? 74.352 78.024 104.428 1.00 40.32 69 VAL D N 1
ATOM 6047 C CA . VAL D 1 69 ? 75.249 78.265 103.319 1.00 40.27 69 VAL D CA 1
ATOM 6048 C C . VAL D 1 69 ? 76.360 77.236 103.371 1.00 40.72 69 VAL D C 1
ATOM 6049 O O . VAL D 1 69 ? 76.870 76.939 104.432 1.00 41.29 69 VAL D O 1
ATOM 6053 N N . PHE D 1 70 ? 76.693 76.650 102.228 1.00 41.29 70 PHE D N 1
ATOM 6054 C CA . PHE D 1 70 ? 77.802 75.679 102.123 1.00 41.72 70 PHE D CA 1
ATOM 6055 C C . PHE D 1 70 ? 78.800 76.001 100.982 1.00 42.46 70 PHE D C 1
ATOM 6056 O O . PHE D 1 70 ? 79.557 75.132 100.520 1.00 43.02 70 PHE D O 1
ATOM 6064 N N . VAL D 1 71 ? 78.804 77.247 100.519 1.00 42.70 71 VAL D N 1
ATOM 6065 C CA . VAL D 1 71 ? 79.745 77.665 99.498 1.00 42.73 71 VAL D CA 1
ATOM 6066 C C . VAL D 1 71 ? 81.170 77.478 100.035 1.00 43.34 71 VAL D C 1
ATOM 6067 O O . VAL D 1 71 ? 81.437 77.586 101.237 1.00 42.98 71 VAL D O 1
ATOM 6071 N N . GLY D 1 72 ? 82.070 77.125 99.131 1.00 44.45 72 GLY D N 1
ATOM 6072 C CA . GLY D 1 72 ? 83.466 76.782 99.473 1.00 45.32 72 GLY D CA 1
ATOM 6073 C C . GLY D 1 72 ? 83.646 75.580 100.400 1.00 46.02 72 GLY D C 1
ATOM 6074 O O . GLY D 1 72 ? 84.711 75.407 101.028 1.00 46.68 72 GLY D O 1
ATOM 6075 N N . GLY D 1 73 ? 82.610 74.751 100.504 1.00 46.30 73 GLY D N 1
ATOM 6076 C CA . GLY D 1 73 ? 82.628 73.620 101.425 1.00 46.32 73 GLY D CA 1
ATOM 6077 C C . GLY D 1 73 ? 82.892 74.007 102.869 1.00 46.32 73 GLY D C 1
ATOM 6078 O O . GLY D 1 73 ? 83.546 73.257 103.566 1.00 46.20 73 GLY D O 1
ATOM 6079 N N . LYS D 1 74 ? 82.411 75.183 103.310 1.00 46.34 74 LYS D N 1
ATOM 6080 C CA . LYS D 1 74 ? 82.218 75.466 104.755 1.00 46.07 74 LYS D CA 1
ATOM 6081 C C . LYS D 1 74 ? 80.728 75.731 105.064 1.00 44.71 74 LYS D C 1
ATOM 6082 O O . LYS D 1 74 ? 80.042 76.522 104.385 1.00 44.18 74 LYS D O 1
ATOM 6088 N N . LEU D 1 75 ? 80.228 75.017 106.067 1.00 43.36 75 LEU D N 1
ATOM 6089 C CA . LEU D 1 75 ? 78.808 75.025 106.395 1.00 42.56 75 LEU D CA 1
ATOM 6090 C C . LEU D 1 75 ? 78.614 76.109 107.426 1.00 42.54 75 LEU D C 1
ATOM 6091 O O . LEU D 1 75 ? 79.368 76.168 108.385 1.00 41.70 75 LEU D O 1
ATOM 6096 N N . ARG D 1 76 ? 77.660 77.003 107.191 1.00 42.45 76 ARG D N 1
ATOM 6097 C CA . ARG D 1 76 ? 77.288 77.952 108.204 1.00 43.32 76 ARG D CA 1
ATOM 6098 C C . ARG D 1 76 ? 75.955 78.576 108.061 1.00 43.21 76 ARG D C 1
ATOM 6099 O O . ARG D 1 76 ? 75.293 78.528 107.011 1.00 42.76 76 ARG D O 1
ATOM 6107 N N . HIS D 1 77 ? 75.590 79.164 109.192 1.00 43.11 77 HIS D N 1
ATOM 6108 C CA . HIS D 1 77 ? 74.397 79.934 109.309 1.00 43.20 77 HIS D CA 1
ATOM 6109 C C . HIS D 1 77 ? 74.563 81.253 108.564 1.00 42.15 77 HIS D C 1
ATOM 6110 O O . HIS D 1 77 ? 75.641 81.845 108.555 1.00 41.67 77 HIS D O 1
ATOM 6117 N N . PRO D 1 78 ? 73.512 81.698 107.893 1.00 41.56 78 PRO D N 1
ATOM 6118 C CA . PRO D 1 78 ? 73.709 82.862 107.061 1.00 41.21 78 PRO D CA 1
ATOM 6119 C C . PRO D 1 78 ? 73.910 84.165 107.840 1.00 40.89 78 PRO D C 1
ATOM 6120 O O . PRO D 1 78 ? 74.579 85.039 107.330 1.00 41.46 78 PRO D O 1
ATOM 6124 N N . PHE D 1 79 ? 73.394 84.299 109.058 1.00 40.26 79 PHE D N 1
ATOM 6125 C CA . PHE D 1 79 ? 73.609 85.542 109.837 1.00 40.47 79 PHE D CA 1
ATOM 6126 C C . PHE D 1 79 ? 74.526 85.381 111.056 1.00 39.68 79 PHE D C 1
ATOM 6127 O O . PHE D 1 79 ? 74.135 84.774 112.024 1.00 39.33 79 PHE D O 1
ATOM 6135 N N . ARG D 1 80 ? 75.717 85.969 111.031 1.00 39.41 80 ARG D N 1
ATOM 6136 C CA . ARG D 1 80 ? 76.696 85.754 112.100 1.00 39.39 80 ARG D CA 1
ATOM 6137 C C . ARG D 1 80 ? 77.278 87.026 112.659 1.00 39.17 80 ARG D C 1
ATOM 6138 O O . ARG D 1 80 ? 77.403 87.982 111.941 1.00 39.19 80 ARG D O 1
ATOM 6146 N N . ILE D 1 81 ? 77.624 87.041 113.949 1.00 39.43 81 ILE D N 1
ATOM 6147 C CA . ILE D 1 81 ? 78.337 88.180 114.553 1.00 39.14 81 ILE D CA 1
ATOM 6148 C C . ILE D 1 81 ? 79.684 87.681 115.056 1.00 39.48 81 ILE D C 1
ATOM 6149 O O . ILE D 1 81 ? 79.732 86.701 115.813 1.00 38.36 81 ILE D O 1
ATOM 6154 N N . TYR D 1 82 ? 80.757 88.362 114.628 1.00 39.69 82 TYR D N 1
ATOM 6155 C CA . TYR D 1 82 ? 82.128 88.046 115.017 1.00 39.89 82 TYR D CA 1
ATOM 6156 C C . TYR D 1 82 ? 82.647 89.132 115.933 1.00 40.45 82 TYR D C 1
ATOM 6157 O O . TYR D 1 82 ? 82.114 90.244 115.918 1.00 39.66 82 TYR D O 1
ATOM 6166 N N . ALA D 1 83 ? 83.698 88.789 116.697 1.00 41.27 83 ALA D N 1
ATOM 6167 C CA . ALA D 1 83 ? 84.487 89.735 117.515 1.00 42.21 83 ALA D CA 1
ATOM 6168 C C . ALA D 1 83 ? 85.988 89.449 117.454 1.00 42.94 83 ALA D C 1
ATOM 6169 O O . ALA D 1 83 ? 86.412 88.316 117.279 1.00 42.90 83 ALA D O 1
ATOM 6171 N N . ASN D 1 84 ? 86.783 90.500 117.596 1.00 44.12 84 ASN D N 1
ATOM 6172 C CA . ASN D 1 84 ? 88.224 90.379 117.801 1.00 45.14 84 ASN D CA 1
ATOM 6173 C C . ASN D 1 84 ? 88.517 90.059 119.283 1.00 46.35 84 ASN D C 1
ATOM 6174 O O . ASN D 1 84 ? 87.582 90.031 120.079 1.00 46.72 84 ASN D O 1
ATOM 6179 N N . ASN D 1 85 ? 89.772 89.830 119.678 1.00 47.52 85 ASN D N 1
ATOM 6180 C CA . ASN D 1 85 ? 90.022 89.385 121.084 1.00 48.72 85 ASN D CA 1
ATOM 6181 C C . ASN D 1 85 ? 89.861 90.483 122.140 1.00 48.65 85 ASN D C 1
ATOM 6182 O O . ASN D 1 85 ? 89.359 90.247 123.226 1.00 48.53 85 ASN D O 1
ATOM 6187 N N . SER D 1 86 ? 90.211 91.702 121.794 1.00 49.10 86 SER D N 1
ATOM 6188 C CA . SER D 1 86 ? 89.962 92.836 122.691 1.00 49.55 86 SER D CA 1
ATOM 6189 C C . SER D 1 86 ? 88.480 93.163 122.835 1.00 49.01 86 SER D C 1
ATOM 6190 O O . SER D 1 86 ? 88.122 94.064 123.577 1.00 50.09 86 SER D O 1
ATOM 6193 N N . ASN D 1 87 ? 87.620 92.466 122.104 1.00 48.02 87 ASN D N 1
ATOM 6194 C CA . ASN D 1 87 ? 86.199 92.808 122.027 1.00 47.12 87 ASN D CA 1
ATOM 6195 C C . ASN D 1 87 ? 85.903 94.247 121.726 1.00 45.37 87 ASN D C 1
ATOM 6196 O O . ASN D 1 87 ? 84.962 94.804 122.252 1.00 44.98 87 ASN D O 1
ATOM 6201 N N . THR D 1 88 ? 86.689 94.812 120.827 1.00 43.70 88 THR D N 1
ATOM 6202 C CA . THR D 1 88 ? 86.613 96.225 120.526 1.00 42.72 88 THR D CA 1
ATOM 6203 C C . THR D 1 88 ? 86.043 96.485 119.157 1.00 42.03 88 THR D C 1
ATOM 6204 O O . THR D 1 88 ? 85.574 97.590 118.891 1.00 42.06 88 THR D O 1
ATOM 6208 N N . VAL D 1 89 ? 86.099 95.479 118.284 1.00 41.26 89 VAL D N 1
ATOM 6209 C CA . VAL D 1 89 ? 85.421 95.532 117.002 1.00 40.64 89 VAL D CA 1
ATOM 6210 C C . VAL D 1 89 ? 84.641 94.284 116.834 1.00 40.00 89 VAL D C 1
ATOM 6211 O O . VAL D 1 89 ? 85.167 93.236 117.108 1.00 39.99 89 VAL D O 1
ATOM 6215 N N . LEU D 1 90 ? 83.381 94.440 116.418 1.00 39.49 90 LEU D N 1
ATOM 6216 C CA . LEU D 1 90 ? 82.506 93.367 115.969 1.00 39.20 90 LEU D CA 1
ATOM 6217 C C . LEU D 1 90 ? 82.159 93.514 114.504 1.00 39.25 90 LEU D C 1
ATOM 6218 O O . LEU D 1 90 ? 81.995 94.613 113.994 1.00 38.90 90 LEU D O 1
ATOM 6223 N N . VAL D 1 91 ? 82.012 92.386 113.830 1.00 39.88 91 VAL D N 1
ATOM 6224 C CA . VAL D 1 91 ? 81.486 92.402 112.495 1.00 40.04 91 VAL D CA 1
ATOM 6225 C C . VAL D 1 91 ? 80.217 91.607 112.464 1.00 40.73 91 VAL D C 1
ATOM 6226 O O . VAL D 1 91 ? 80.195 90.461 112.880 1.00 41.34 91 VAL D O 1
ATOM 6230 N N . ALA D 1 92 ? 79.155 92.240 112.004 1.00 41.45 92 ALA D N 1
ATOM 6231 C CA . ALA D 1 92 ? 77.882 91.584 111.793 1.00 42.05 92 ALA D CA 1
ATOM 6232 C C . ALA D 1 92 ? 77.706 91.417 110.275 1.00 42.77 92 ALA D C 1
ATOM 6233 O O . ALA D 1 92 ? 77.597 92.407 109.547 1.00 42.69 92 ALA D O 1
ATOM 6235 N N . MET D 1 93 ? 77.698 90.166 109.812 1.00 43.85 93 MET D N 1
ATOM 6236 C CA . MET D 1 93 ? 77.393 89.881 108.443 1.00 45.20 93 MET D CA 1
ATOM 6237 C C . MET D 1 93 ? 76.238 88.933 108.167 1.00 45.87 93 MET D C 1
ATOM 6238 O O . MET D 1 93 ? 75.916 88.010 108.942 1.00 45.12 93 MET D O 1
ATOM 6243 N N . CYS D 1 94 ? 75.647 89.162 106.995 1.00 46.73 94 CYS D N 1
ATOM 6244 C CA . CYS D 1 94 ? 74.572 88.335 106.505 1.00 47.23 94 CYS D CA 1
ATOM 6245 C C . CYS D 1 94 ? 74.623 88.024 105.003 1.00 46.67 94 CYS D C 1
ATOM 6246 O O . CYS D 1 94 ? 74.498 88.914 104.163 1.00 46.28 94 CYS D O 1
ATOM 6249 N N . GLU D 1 95 ? 74.745 86.741 104.687 1.00 46.48 95 GLU D N 1
ATOM 6250 C CA . GLU D 1 95 ? 75.083 86.315 103.346 1.00 46.80 95 GLU D CA 1
ATOM 6251 C C . GLU D 1 95 ? 73.899 86.022 102.427 1.00 45.97 95 GLU D C 1
ATOM 6252 O O . GLU D 1 95 ? 74.109 85.614 101.318 1.00 46.41 95 GLU D O 1
ATOM 6258 N N . VAL D 1 96 ? 72.663 86.198 102.850 1.00 44.82 96 VAL D N 1
ATOM 6259 C CA . VAL D 1 96 ? 71.543 85.913 101.962 1.00 44.17 96 VAL D CA 1
ATOM 6260 C C . VAL D 1 96 ? 70.657 87.089 102.105 1.00 43.83 96 VAL D C 1
ATOM 6261 O O . VAL D 1 96 ? 70.542 87.590 103.170 1.00 43.96 96 VAL D O 1
ATOM 6265 N N . PRO D 1 97 ? 70.041 87.572 101.041 1.00 44.24 97 PRO D N 1
ATOM 6266 C CA . PRO D 1 97 ? 69.330 88.853 101.218 1.00 44.31 97 PRO D CA 1
ATOM 6267 C C . PRO D 1 97 ? 68.089 88.769 102.090 1.00 44.71 97 PRO D C 1
ATOM 6268 O O . PRO D 1 97 ? 67.426 87.736 102.144 1.00 44.87 97 PRO D O 1
ATOM 6272 N N . ILE D 1 98 ? 67.824 89.860 102.795 1.00 45.69 98 ILE D N 1
ATOM 6273 C CA . ILE D 1 98 ? 66.644 89.992 103.628 1.00 46.41 98 ILE D CA 1
ATOM 6274 C C . ILE D 1 98 ? 65.544 90.722 102.869 1.00 47.24 98 ILE D C 1
ATOM 6275 O O . ILE D 1 98 ? 65.736 91.823 102.372 1.00 47.81 98 ILE D O 1
ATOM 6280 N N . SER D 1 99 ? 64.378 90.115 102.766 1.00 47.82 99 SER D N 1
ATOM 6281 C CA . SER D 1 99 ? 63.391 90.663 101.887 1.00 48.19 99 SER D CA 1
ATOM 6282 C C . SER D 1 99 ? 62.952 92.002 102.512 1.00 48.22 99 SER D C 1
ATOM 6283 O O . SER D 1 99 ? 63.035 92.198 103.718 1.00 48.26 99 SER D O 1
ATOM 6286 N N . SER D 1 100 ? 62.521 92.940 101.683 1.00 48.78 100 SER D N 1
ATOM 6287 C CA . SER D 1 100 ? 62.331 94.305 102.148 1.00 48.74 100 SER D CA 1
ATOM 6288 C C . SER D 1 100 ? 61.240 94.372 103.184 1.00 48.53 100 SER D C 1
ATOM 6289 O O . SER D 1 100 ? 61.230 95.239 104.038 1.00 49.46 100 SER D O 1
ATOM 6292 N N . ALA D 1 101 ? 60.305 93.443 103.124 1.00 48.65 101 ALA D N 1
ATOM 6293 C CA . ALA D 1 101 ? 59.237 93.420 104.117 1.00 48.13 101 ALA D CA 1
ATOM 6294 C C . ALA D 1 101 ? 59.717 93.060 105.508 1.00 48.21 101 ALA D C 1
ATOM 6295 O O . ALA D 1 101 ? 58.915 93.087 106.400 1.00 48.88 101 ALA D O 1
ATOM 6297 N N . HIS D 1 102 ? 60.988 92.698 105.718 1.00 48.31 102 HIS D N 1
ATOM 6298 C CA . HIS D 1 102 ? 61.427 92.298 107.072 1.00 48.14 102 HIS D CA 1
ATOM 6299 C C . HIS D 1 102 ? 62.596 93.068 107.679 1.00 47.08 102 HIS D C 1
ATOM 6300 O O . HIS D 1 102 ? 62.958 92.820 108.833 1.00 46.95 102 HIS D O 1
ATOM 6307 N N . ILE D 1 103 ? 63.100 94.061 106.934 1.00 45.95 103 ILE D N 1
ATOM 6308 C CA . ILE D 1 103 ? 64.103 95.028 107.405 1.00 44.47 103 ILE D CA 1
ATOM 6309 C C . ILE D 1 103 ? 63.827 95.587 108.777 1.00 44.39 103 ILE D C 1
ATOM 6310 O O . ILE D 1 103 ? 64.728 95.634 109.594 1.00 43.91 103 ILE D O 1
ATOM 6315 N N . TYR D 1 104 ? 62.592 96.005 109.051 1.00 44.78 104 TYR D N 1
ATOM 6316 C CA . TYR D 1 104 ? 62.297 96.605 110.357 1.00 44.97 104 TYR D CA 1
ATOM 6317 C C . TYR D 1 104 ? 62.525 95.609 111.466 1.00 46.10 104 TYR D C 1
ATOM 6318 O O . TYR D 1 104 ? 63.192 95.901 112.455 1.00 47.65 104 TYR D O 1
ATOM 6327 N N . GLU D 1 105 ? 61.990 94.421 111.289 1.00 46.96 105 GLU D N 1
ATOM 6328 C CA . GLU D 1 105 ? 62.170 93.363 112.258 1.00 47.77 105 GLU D CA 1
ATOM 6329 C C . GLU D 1 105 ? 63.615 92.963 112.508 1.00 46.68 105 GLU D C 1
ATOM 6330 O O . GLU D 1 105 ? 64.021 92.785 113.653 1.00 45.95 105 GLU D O 1
ATOM 6336 N N . ILE D 1 106 ? 64.383 92.774 111.434 1.00 45.23 106 ILE D N 1
ATOM 6337 C CA . ILE D 1 106 ? 65.739 92.272 111.587 1.00 43.68 106 ILE D CA 1
ATOM 6338 C C . ILE D 1 106 ? 66.602 93.380 112.122 1.00 43.05 106 ILE D C 1
ATOM 6339 O O . ILE D 1 106 ? 67.435 93.159 112.990 1.00 43.62 106 ILE D O 1
ATOM 6344 N N . SER D 1 107 ? 66.381 94.584 111.645 1.00 42.69 107 SER D N 1
ATOM 6345 C CA . SER D 1 107 ? 67.122 95.731 112.183 1.00 43.15 107 SER D CA 1
ATOM 6346 C C . SER D 1 107 ? 66.883 95.881 113.644 1.00 42.40 107 SER D C 1
ATOM 6347 O O . SER D 1 107 ? 67.801 96.091 114.408 1.00 42.36 107 SER D O 1
ATOM 6350 N N . ASN D 1 108 ? 65.644 95.738 114.044 1.00 42.29 108 ASN D N 1
ATOM 6351 C CA . ASN D 1 108 ? 65.332 95.849 115.451 1.00 42.58 108 ASN D CA 1
ATOM 6352 C C . ASN D 1 108 ? 65.985 94.774 116.349 1.00 42.38 108 ASN D C 1
ATOM 6353 O O . ASN D 1 108 ? 66.399 95.048 117.466 1.00 42.88 108 ASN D O 1
ATOM 6358 N N . THR D 1 109 ? 66.073 93.548 115.847 1.00 42.33 109 THR D N 1
ATOM 6359 C CA . THR D 1 109 ? 66.551 92.417 116.608 1.00 41.65 109 THR D CA 1
ATOM 6360 C C . THR D 1 109 ? 68.033 92.647 116.740 1.00 41.93 109 THR D C 1
ATOM 6361 O O . THR D 1 109 ? 68.576 92.675 117.839 1.00 42.36 109 THR D O 1
ATOM 6365 N N . LEU D 1 110 ? 68.665 92.877 115.600 1.00 41.77 110 LEU D N 1
ATOM 6366 C CA . LEU D 1 110 ? 70.068 93.131 115.569 1.00 42.31 110 LEU D CA 1
ATOM 6367 C C . LEU D 1 110 ? 70.438 94.318 116.473 1.00 43.54 110 LEU D C 1
ATOM 6368 O O . LEU D 1 110 ? 71.318 94.216 117.319 1.00 44.55 110 LEU D O 1
ATOM 6373 N N . MET D 1 111 ? 69.742 95.434 116.324 1.00 44.63 111 MET D N 1
ATOM 6374 C CA . MET D 1 111 ? 70.083 96.625 117.115 1.00 45.41 111 MET D CA 1
ATOM 6375 C C . MET D 1 111 ? 69.751 96.537 118.593 1.00 45.88 111 MET D C 1
ATOM 6376 O O . MET D 1 111 ? 70.303 97.294 119.367 1.00 45.38 111 MET D O 1
ATOM 6381 N N . ASN D 1 112 ? 68.861 95.645 118.996 1.00 46.85 112 ASN D N 1
ATOM 6382 C CA . ASN D 1 112 ? 68.738 95.415 120.423 1.00 47.99 112 ASN D CA 1
ATOM 6383 C C . ASN D 1 112 ? 69.977 94.788 120.927 1.00 48.51 112 ASN D C 1
ATOM 6384 O O . ASN D 1 112 ? 70.455 95.193 121.977 1.00 49.19 112 ASN D O 1
ATOM 6389 N N . TRP D 1 113 ? 70.486 93.802 120.193 1.00 48.60 113 TRP D N 1
ATOM 6390 C CA . TRP D 1 113 ? 71.635 93.053 120.651 1.00 49.30 113 TRP D CA 1
ATOM 6391 C C . TRP D 1 113 ? 72.845 93.955 120.682 1.00 49.30 113 TRP D C 1
ATOM 6392 O O . TRP D 1 113 ? 73.657 93.879 121.599 1.00 49.11 113 TRP D O 1
ATOM 6403 N N . ILE D 1 114 ? 72.964 94.800 119.664 1.00 49.47 114 ILE D N 1
ATOM 6404 C CA . ILE D 1 114 ? 74.065 95.764 119.589 1.00 49.52 114 ILE D CA 1
ATOM 6405 C C . ILE D 1 114 ? 74.016 96.824 120.710 1.00 50.03 114 ILE D C 1
ATOM 6406 O O . ILE D 1 114 ? 75.022 97.103 121.328 1.00 50.13 114 ILE D O 1
ATOM 6411 N N . ASP D 1 115 ? 72.844 97.397 120.960 1.00 50.42 115 ASP D N 1
ATOM 6412 C CA . ASP D 1 115 ? 72.629 98.320 122.064 1.00 50.93 115 ASP D CA 1
ATOM 6413 C C . ASP D 1 115 ? 73.019 97.690 123.387 1.00 50.49 115 ASP D C 1
ATOM 6414 O O . ASP D 1 115 ? 73.765 98.272 124.148 1.00 49.52 115 ASP D O 1
ATOM 6419 N N . GLN D 1 116 ? 72.524 96.480 123.639 1.00 50.70 116 GLN D N 1
ATOM 6420 C CA . GLN D 1 116 ? 72.817 95.765 124.880 1.00 51.25 116 GLN D CA 1
ATOM 6421 C C . GLN D 1 116 ? 74.274 95.425 125.108 1.00 50.15 116 GLN D C 1
ATOM 6422 O O . GLN D 1 116 ? 74.691 95.230 126.239 1.00 50.86 116 GLN D O 1
ATOM 6428 N N . VAL D 1 117 ? 75.046 95.359 124.037 1.00 48.61 117 VAL D N 1
ATOM 6429 C CA . VAL D 1 117 ? 76.431 94.962 124.098 1.00 46.73 117 VAL D CA 1
ATOM 6430 C C . VAL D 1 117 ? 77.296 96.211 124.359 1.00 46.03 117 VAL D C 1
ATOM 6431 O O . VAL D 1 117 ? 78.501 96.127 124.514 1.00 45.30 117 VAL D O 1
ATOM 6435 N N . GLY D 1 118 ? 76.662 97.379 124.412 1.00 45.83 118 GLY D N 1
ATOM 6436 C CA . GLY D 1 118 ? 77.355 98.651 124.643 1.00 45.59 118 GLY D CA 1
ATOM 6437 C C . GLY D 1 118 ? 78.110 99.287 123.482 1.00 45.59 118 GLY D C 1
ATOM 6438 O O . GLY D 1 118 ? 78.993 100.100 123.702 1.00 45.91 118 GLY D O 1
ATOM 6439 N N . ALA D 1 119 ? 77.780 98.941 122.246 1.00 45.60 119 ALA D N 1
ATOM 6440 C CA . ALA D 1 119 ? 78.530 99.450 121.112 1.00 45.94 119 ALA D CA 1
ATOM 6441 C C . ALA D 1 119 ? 78.446 101.002 121.023 1.00 46.28 119 ALA D C 1
ATOM 6442 O O . ALA D 1 119 ? 77.420 101.616 121.359 1.00 45.64 119 ALA D O 1
ATOM 6444 N N . SER D 1 120 ? 79.543 101.621 120.591 1.00 46.16 120 SER D N 1
ATOM 6445 C CA . SER D 1 120 ? 79.609 103.069 120.437 1.00 46.20 120 SER D CA 1
ATOM 6446 C C . SER D 1 120 ? 79.217 103.488 119.034 1.00 46.37 120 SER D C 1
ATOM 6447 O O . SER D 1 120 ? 78.598 104.539 118.834 1.00 47.75 120 SER D O 1
ATOM 6450 N N . GLU D 1 121 ? 79.581 102.686 118.045 1.00 45.88 121 GLU D N 1
ATOM 6451 C CA . GLU D 1 121 ? 79.367 103.093 116.667 1.00 45.24 121 GLU D CA 1
ATOM 6452 C C . GLU D 1 121 ? 79.015 101.946 115.760 1.00 43.52 121 GLU D C 1
ATOM 6453 O O . GLU D 1 121 ? 79.660 100.916 115.837 1.00 43.25 121 GLU D O 1
ATOM 6459 N N . ILE D 1 122 ? 78.015 102.136 114.899 1.00 41.61 122 ILE D N 1
ATOM 6460 C CA . ILE D 1 122 ? 77.736 101.175 113.857 1.00 40.86 122 ILE D CA 1
ATOM 6461 C C . ILE D 1 122 ? 78.138 101.712 112.519 1.00 40.28 122 ILE D C 1
ATOM 6462 O O . ILE D 1 122 ? 77.709 102.782 112.140 1.00 40.35 122 ILE D O 1
ATOM 6467 N N . VAL D 1 123 ? 78.934 100.939 111.791 1.00 39.58 123 VAL D N 1
ATOM 6468 C CA . VAL D 1 123 ? 79.241 101.233 110.408 1.00 39.16 123 VAL D CA 1
ATOM 6469 C C . VAL D 1 123 ? 78.573 100.239 109.436 1.00 39.76 123 VAL D C 1
ATOM 6470 O O . VAL D 1 123 ? 78.809 99.012 109.491 1.00 39.45 123 VAL D O 1
ATOM 6474 N N . ILE D 1 124 ? 77.728 100.762 108.546 1.00 40.12 124 ILE D N 1
ATOM 6475 C CA . ILE D 1 124 ? 77.197 99.947 107.475 1.00 40.01 124 ILE D CA 1
ATOM 6476 C C . ILE D 1 124 ? 78.128 100.206 106.335 1.00 40.18 124 ILE D C 1
ATOM 6477 O O . ILE D 1 124 ? 78.387 101.360 105.995 1.00 39.34 124 ILE D O 1
ATOM 6482 N N . MET D 1 125 ? 78.651 99.108 105.793 1.00 40.77 125 MET D N 1
ATOM 6483 C CA . MET D 1 125 ? 79.534 99.104 104.643 1.00 41.15 125 MET D CA 1
ATOM 6484 C C . MET D 1 125 ? 78.757 98.672 103.426 1.00 42.49 125 MET D C 1
ATOM 6485 O O . MET D 1 125 ? 78.140 97.628 103.433 1.00 42.82 125 MET D O 1
ATOM 6490 N N . GLU D 1 126 ? 78.782 99.448 102.364 1.00 44.31 126 GLU D N 1
ATOM 6491 C CA . GLU D 1 126 ? 78.199 98.956 101.133 1.00 46.40 126 GLU D CA 1
ATOM 6492 C C . GLU D 1 126 ? 78.712 99.668 99.910 1.00 46.60 126 GLU D C 1
ATOM 6493 O O . GLU D 1 126 ? 79.409 100.679 100.018 1.00 46.27 126 GLU D O 1
ATOM 6499 N N . GLY D 1 127 ? 78.381 99.083 98.758 1.00 47.53 127 GLY D N 1
ATOM 6500 C CA . GLY D 1 127 ? 78.698 99.633 97.442 1.00 48.75 127 GLY D CA 1
ATOM 6501 C C . GLY D 1 127 ? 77.483 99.994 96.609 1.00 49.70 127 GLY D C 1
ATOM 6502 O O . GLY D 1 127 ? 76.548 99.217 96.532 1.00 49.95 127 GLY D O 1
ATOM 6503 N N . SER D 1 128 ? 77.486 101.179 95.994 1.00 51.15 128 SER D N 1
ATOM 6504 C CA . SER D 1 128 ? 76.386 101.586 95.089 1.00 52.22 128 SER D CA 1
ATOM 6505 C C . SER D 1 128 ? 76.745 101.144 93.687 1.00 53.25 128 SER D C 1
ATOM 6506 O O . SER D 1 128 ? 77.872 101.332 93.248 1.00 53.55 128 SER D O 1
ATOM 6509 N N . PRO D 1 129 ? 75.813 100.521 92.972 1.00 54.39 129 PRO D N 1
ATOM 6510 C CA . PRO D 1 129 ? 76.282 100.020 91.668 1.00 54.96 129 PRO D CA 1
ATOM 6511 C C . PRO D 1 129 ? 76.691 101.172 90.763 1.00 55.99 129 PRO D C 1
ATOM 6512 O O . PRO D 1 129 ? 76.226 102.297 90.967 1.00 55.50 129 PRO D O 1
ATOM 6516 N N . ALA D 1 130 ? 77.578 100.896 89.806 1.00 57.55 130 ALA D N 1
ATOM 6517 C CA . ALA D 1 130 ? 78.123 101.931 88.916 1.00 58.44 130 ALA D CA 1
ATOM 6518 C C . ALA D 1 130 ? 78.617 101.260 87.665 1.00 59.82 130 ALA D C 1
ATOM 6519 O O . ALA D 1 130 ? 78.768 100.047 87.665 1.00 59.42 130 ALA D O 1
ATOM 6521 N N . ASN D 1 131 ? 78.887 102.080 86.661 1.00 62.40 131 ASN D N 1
ATOM 6522 C CA . ASN D 1 131 ? 79.086 101.635 85.305 1.00 64.37 131 ASN D CA 1
ATOM 6523 C C . ASN D 1 131 ? 80.496 101.615 84.780 1.00 66.50 131 ASN D C 1
ATOM 6524 O O . ASN D 1 131 ? 80.868 100.647 84.142 1.00 66.79 131 ASN D O 1
ATOM 6529 N N . GLY D 1 132 ? 81.237 102.654 85.142 1.00 20.00 132 GLY D N 1
ATOM 6530 C CA . GLY D 1 132 ? 82.663 102.719 84.927 1.00 20.00 132 GLY D CA 1
ATOM 6531 C C . GLY D 1 132 ? 83.428 102.611 86.230 1.00 20.00 132 GLY D C 1
ATOM 6532 O O . GLY D 1 132 ? 84.192 101.672 86.443 1.00 20.00 132 GLY D O 1
ATOM 6533 N N . PRO D 1 134 ? 85.796 105.247 88.312 1.00 73.29 134 PRO D N 1
ATOM 6534 C CA . PRO D 1 134 ? 87.110 105.789 87.994 1.00 72.86 134 PRO D CA 1
ATOM 6535 C C . PRO D 1 134 ? 88.237 104.889 88.416 1.00 72.03 134 PRO D C 1
ATOM 6536 O O . PRO D 1 134 ? 88.181 103.683 88.250 1.00 71.86 134 PRO D O 1
ATOM 6540 N N . GLU D 1 135 ? 89.280 105.488 88.961 1.00 71.05 135 GLU D N 1
ATOM 6541 C CA . GLU D 1 135 ? 90.438 104.717 89.407 1.00 70.17 135 GLU D CA 1
ATOM 6542 C C . GLU D 1 135 ? 90.895 105.269 90.715 1.00 68.76 135 GLU D C 1
ATOM 6543 O O . GLU D 1 135 ? 91.320 104.545 91.602 1.00 68.55 135 GLU D O 1
ATOM 6549 N N . GLU D 1 136 ? 90.811 106.581 90.798 1.00 66.92 136 GLU D N 1
ATOM 6550 C CA . GLU D 1 136 ? 90.637 107.302 92.024 1.00 65.55 136 GLU D CA 1
ATOM 6551 C C . GLU D 1 136 ? 89.218 106.917 92.293 1.00 63.44 136 GLU D C 1
ATOM 6552 O O . GLU D 1 136 ? 88.324 107.350 91.585 1.00 63.66 136 GLU D O 1
ATOM 6558 N N . ARG D 1 137 ? 89.001 106.060 93.273 1.00 60.56 137 ARG D N 1
ATOM 6559 C CA . ARG D 1 137 ? 87.637 105.617 93.578 1.00 58.10 137 ARG D CA 1
ATOM 6560 C C . ARG D 1 137 ? 87.144 106.203 94.889 1.00 55.73 137 ARG D C 1
ATOM 6561 O O . ARG D 1 137 ? 87.666 105.869 95.949 1.00 55.32 137 ARG D O 1
ATOM 6569 N N . PRO D 1 138 ? 86.120 107.056 94.824 1.00 53.00 138 PRO D N 1
ATOM 6570 C CA . PRO D 1 138 ? 85.627 107.723 96.017 1.00 51.94 138 PRO D CA 1
ATOM 6571 C C . PRO D 1 138 ? 84.755 106.878 96.996 1.00 50.93 138 PRO D C 1
ATOM 6572 O O . PRO D 1 138 ? 83.957 106.034 96.590 1.00 50.61 138 PRO D O 1
ATOM 6576 N N . VAL D 1 139 ? 84.934 107.139 98.286 1.00 49.76 139 VAL D N 1
ATOM 6577 C CA . VAL D 1 139 ? 84.092 106.622 99.341 1.00 48.87 139 VAL D CA 1
ATOM 6578 C C . VAL D 1 139 ? 83.162 107.769 99.810 1.00 48.68 139 VAL D C 1
ATOM 6579 O O . VAL D 1 139 ? 83.607 108.909 100.002 1.00 49.04 139 VAL D O 1
ATOM 6583 N N . PHE D 1 140 ? 81.867 107.492 99.960 1.00 47.78 140 PHE D N 1
ATOM 6584 C CA . PHE D 1 140 ? 80.929 108.528 100.381 1.00 47.09 140 PHE D CA 1
ATOM 6585 C C . PHE D 1 140 ? 80.321 108.143 101.697 1.00 46.29 140 PHE D C 1
ATOM 6586 O O . PHE D 1 140 ? 80.210 106.944 101.978 1.00 46.55 140 PHE D O 1
ATOM 6594 N N . ALA D 1 141 ? 79.897 109.143 102.475 1.00 44.93 141 ALA D N 1
ATOM 6595 C CA . ALA D 1 141 ? 79.326 108.892 103.790 1.00 44.35 141 ALA D CA 1
ATOM 6596 C C . ALA D 1 141 ? 77.876 109.365 103.963 1.00 44.17 141 ALA D C 1
ATOM 6597 O O . ALA D 1 141 ? 77.490 110.454 103.543 1.00 43.42 141 ALA D O 1
ATOM 6599 N N . VAL D 1 142 ? 77.067 108.512 104.591 1.00 44.51 142 VAL D N 1
ATOM 6600 C CA . VAL D 1 142 ? 75.821 108.977 105.241 1.00 44.22 142 VAL D CA 1
ATOM 6601 C C . VAL D 1 142 ? 76.016 108.859 106.756 1.00 44.33 142 VAL D C 1
ATOM 6602 O O . VAL D 1 142 ? 76.578 107.895 107.264 1.00 44.05 142 VAL D O 1
ATOM 6606 N N . ALA D 1 143 ? 75.608 109.914 107.441 1.00 44.99 143 ALA D N 1
ATOM 6607 C CA . ALA D 1 143 ? 76.081 110.214 108.765 1.00 45.64 143 ALA D CA 1
ATOM 6608 C C . ALA D 1 143 ? 75.495 111.561 109.175 1.00 46.89 143 ALA D C 1
ATOM 6609 O O . ALA D 1 143 ? 74.923 112.284 108.363 1.00 47.23 143 ALA D O 1
ATOM 6611 N N . GLU D 1 144 ? 75.628 111.894 110.444 1.00 48.73 144 GLU D N 1
ATOM 6612 C CA . GLU D 1 144 ? 75.127 113.160 110.949 1.00 50.31 144 GLU D CA 1
ATOM 6613 C C . GLU D 1 144 ? 76.163 114.264 110.787 1.00 51.40 144 GLU D C 1
ATOM 6614 O O . GLU D 1 144 ? 77.354 113.983 110.598 1.00 51.31 144 GLU D O 1
ATOM 6620 N N . LYS D 1 145 ? 75.700 115.512 110.892 1.00 52.27 145 LYS D N 1
ATOM 6621 C CA . LYS D 1 145 ? 76.504 116.685 110.504 1.00 52.75 145 LYS D CA 1
ATOM 6622 C C . LYS D 1 145 ? 77.899 116.688 111.135 1.00 52.47 145 LYS D C 1
ATOM 6623 O O . LYS D 1 145 ? 78.890 116.807 110.410 1.00 52.77 145 LYS D O 1
ATOM 6629 N N . PRO D 1 146 ? 78.005 116.525 112.463 1.00 52.10 146 PRO D N 1
ATOM 6630 C CA . PRO D 1 146 ? 79.380 116.479 113.019 1.00 52.39 146 PRO D CA 1
ATOM 6631 C C . PRO D 1 146 ? 80.258 115.400 112.392 1.00 52.61 146 PRO D C 1
ATOM 6632 O O . PRO D 1 146 ? 81.275 115.695 111.790 1.00 53.26 146 PRO D O 1
ATOM 6636 N N . LYS D 1 147 ? 79.845 114.157 112.486 1.00 53.16 147 LYS D N 1
ATOM 6637 C CA . LYS D 1 147 ? 80.575 113.082 111.840 1.00 53.47 147 LYS D CA 1
ATOM 6638 C C . LYS D 1 147 ? 80.867 113.329 110.337 1.00 53.53 147 LYS D C 1
ATOM 6639 O O . LYS D 1 147 ? 81.882 112.861 109.846 1.00 53.54 147 LYS D O 1
ATOM 6645 N N . LEU D 1 148 ? 80.019 114.078 109.628 1.00 53.85 148 LEU D N 1
ATOM 6646 C CA . LEU D 1 148 ? 80.239 114.370 108.185 1.00 54.09 148 LEU D CA 1
ATOM 6647 C C . LEU D 1 148 ? 81.414 115.332 107.888 1.00 54.89 148 LEU D C 1
ATOM 6648 O O . LEU D 1 148 ? 82.048 115.243 106.824 1.00 53.96 148 LEU D O 1
ATOM 6653 N N . ASP D 1 149 ? 81.691 116.240 108.821 1.00 55.99 149 ASP D N 1
ATOM 6654 C CA . ASP D 1 149 ? 82.815 117.174 108.669 1.00 57.26 149 ASP D CA 1
ATOM 6655 C C . ASP D 1 149 ? 84.114 116.495 108.930 1.00 57.45 149 ASP D C 1
ATOM 6656 O O . ASP D 1 149 ? 85.067 116.645 108.165 1.00 57.20 149 ASP D O 1
ATOM 6661 N N . LYS D 1 150 ? 84.147 115.733 110.014 1.00 57.58 150 LYS D N 1
ATOM 6662 C CA . LYS D 1 150 ? 85.345 114.999 110.349 1.00 57.72 150 LYS D CA 1
ATOM 6663 C C . LYS D 1 150 ? 85.713 114.166 109.110 1.00 57.75 150 LYS D C 1
ATOM 6664 O O . LYS D 1 150 ? 86.890 114.097 108.706 1.00 57.86 150 LYS D O 1
ATOM 6670 N N . PHE D 1 151 ? 84.692 113.627 108.440 1.00 57.66 151 PHE D N 1
ATOM 6671 C CA . PHE D 1 151 ? 84.911 112.818 107.223 1.00 57.16 151 PHE D CA 1
ATOM 6672 C C . PHE D 1 151 ? 85.347 113.580 105.980 1.00 56.42 151 PHE D C 1
ATOM 6673 O O . PHE D 1 151 ? 85.997 112.997 105.121 1.00 55.82 151 PHE D O 1
ATOM 6681 N N . LYS D 1 152 ? 84.956 114.846 105.864 1.00 56.00 152 LYS D N 1
ATOM 6682 C CA . LYS D 1 152 ? 85.265 115.618 104.663 1.00 56.00 152 LYS D CA 1
ATOM 6683 C C . LYS D 1 152 ? 86.738 115.962 104.659 1.00 55.27 152 LYS D C 1
ATOM 6684 O O . LYS D 1 152 ? 87.404 115.910 103.635 1.00 54.67 152 LYS D O 1
ATOM 6690 N N . LYS D 1 153 ? 87.232 116.281 105.843 1.00 54.91 153 LYS D N 1
ATOM 6691 C CA . LYS D 1 153 ? 88.653 116.442 106.091 1.00 54.48 153 LYS D CA 1
ATOM 6692 C C . LYS D 1 153 ? 89.393 115.218 105.598 1.00 53.71 153 LYS D C 1
ATOM 6693 O O . LYS D 1 153 ? 90.326 115.324 104.803 1.00 53.85 153 LYS D O 1
ATOM 6699 N N . ALA D 1 154 ? 88.965 114.043 106.027 1.00 52.96 154 ALA D N 1
ATOM 6700 C CA . ALA D 1 154 ? 89.561 112.839 105.479 1.00 52.32 154 ALA D CA 1
ATOM 6701 C C . ALA D 1 154 ? 89.175 112.608 104.003 1.00 51.93 154 ALA D C 1
ATOM 6702 O O . ALA D 1 154 ? 89.514 111.577 103.456 1.00 52.24 154 ALA D O 1
ATOM 6704 N N . GLY D 1 155 ? 88.479 113.541 103.350 1.00 51.27 155 GLY D N 1
ATOM 6705 C CA . GLY D 1 155 ? 88.195 113.422 101.913 1.00 50.79 155 GLY D CA 1
ATOM 6706 C C . GLY D 1 155 ? 86.952 112.637 101.516 1.00 50.82 155 GLY D C 1
ATOM 6707 O O . GLY D 1 155 ? 86.631 112.553 100.332 1.00 50.45 155 GLY D O 1
ATOM 6708 N N . ILE D 1 156 ? 86.246 112.070 102.500 1.00 50.63 156 ILE D N 1
ATOM 6709 C CA . ILE D 1 156 ? 85.007 111.345 102.260 1.00 50.15 156 ILE D CA 1
ATOM 6710 C C . ILE D 1 156 ? 83.887 112.366 102.198 1.00 50.55 156 ILE D C 1
ATOM 6711 O O . ILE D 1 156 ? 83.628 113.069 103.170 1.00 50.12 156 ILE D O 1
ATOM 6716 N N . GLN D 1 157 ? 83.243 112.450 101.042 1.00 51.01 157 GLN D N 1
ATOM 6717 C CA . GLN D 1 157 ? 82.164 113.418 100.813 1.00 51.76 157 GLN D CA 1
ATOM 6718 C C . GLN D 1 157 ? 80.764 112.799 101.141 1.00 51.21 157 GLN D C 1
ATOM 6719 O O . GLN D 1 157 ? 80.581 111.583 101.144 1.00 51.34 157 GLN D O 1
ATOM 6725 N N . PRO D 1 158 ? 79.770 113.632 101.449 1.00 50.86 158 PRO D N 1
ATOM 6726 C CA . PRO D 1 158 ? 78.417 113.103 101.693 1.00 50.76 158 PRO D CA 1
ATOM 6727 C C . PRO D 1 158 ? 77.786 112.358 100.513 1.00 50.44 158 PRO D C 1
ATOM 6728 O O . PRO D 1 158 ? 77.920 112.783 99.367 1.00 50.29 158 PRO D O 1
ATOM 6732 N N . ALA D 1 159 ? 77.098 111.254 100.791 1.00 50.30 159 ALA D N 1
ATOM 6733 C CA . ALA D 1 159 ? 76.487 110.482 99.712 1.00 50.07 159 ALA D CA 1
ATOM 6734 C C . ALA D 1 159 ? 75.399 111.349 99.134 1.00 50.12 159 ALA D C 1
ATOM 6735 O O . ALA D 1 159 ? 74.804 112.138 99.835 1.00 49.85 159 ALA D O 1
ATOM 6737 N N . ASP D 1 160 ? 75.197 111.242 97.831 1.00 50.67 160 ASP D N 1
ATOM 6738 C CA . ASP D 1 160 ? 74.257 112.085 97.112 1.00 50.72 160 ASP D CA 1
ATOM 6739 C C . ASP D 1 160 ? 72.985 111.294 97.067 1.00 49.81 160 ASP D C 1
ATOM 6740 O O . ASP D 1 160 ? 72.719 110.643 96.071 1.00 50.75 160 ASP D O 1
ATOM 6745 N N . SER D 1 161 ? 72.205 111.314 98.136 1.00 48.26 161 SER D N 1
ATOM 6746 C CA . SER D 1 161 ? 70.961 110.568 98.110 1.00 47.41 161 SER D CA 1
ATOM 6747 C C . SER D 1 161 ? 69.914 110.941 99.166 1.00 46.45 161 SER D C 1
ATOM 6748 O O . SER D 1 161 ? 70.225 111.070 100.326 1.00 46.85 161 SER D O 1
ATOM 6751 N N . ALA D 1 162 ? 68.661 111.058 98.747 1.00 45.15 162 ALA D N 1
ATOM 6752 C CA . ALA D 1 162 ? 67.614 111.637 99.578 1.00 44.32 162 ALA D CA 1
ATOM 6753 C C . ALA D 1 162 ? 67.056 110.635 100.592 1.00 43.35 162 ALA D C 1
ATOM 6754 O O . ALA D 1 162 ? 66.608 111.032 101.673 1.00 42.80 162 ALA D O 1
ATOM 6756 N N . ILE D 1 163 ? 67.056 109.350 100.241 1.00 42.29 163 ILE D N 1
ATOM 6757 C CA . ILE D 1 163 ? 66.640 108.313 101.183 1.00 41.22 163 ILE D CA 1
ATOM 6758 C C . ILE D 1 163 ? 67.629 107.161 101.202 1.00 39.80 163 ILE D C 1
ATOM 6759 O O . ILE D 1 163 ? 68.357 106.973 100.289 1.00 39.71 163 ILE D O 1
ATOM 6764 N N . ILE D 1 164 ? 67.664 106.421 102.294 1.00 39.12 164 ILE D N 1
ATOM 6765 C CA . ILE D 1 164 ? 68.533 105.277 102.432 1.00 38.07 164 ILE D CA 1
ATOM 6766 C C . ILE D 1 164 ? 67.650 104.118 102.761 1.00 37.24 164 ILE D C 1
ATOM 6767 O O . ILE D 1 164 ? 66.978 104.119 103.754 1.00 36.70 164 ILE D O 1
ATOM 6772 N N . ALA D 1 165 ? 67.620 103.137 101.884 1.00 37.06 165 ALA D N 1
ATOM 6773 C CA . ALA D 1 165 ? 66.766 101.992 102.068 1.00 36.48 165 ALA D CA 1
ATOM 6774 C C . ALA D 1 165 ? 67.667 100.815 102.395 1.00 35.89 165 ALA D C 1
ATOM 6775 O O . ALA D 1 165 ? 68.743 101.010 102.903 1.00 35.86 165 ALA D O 1
ATOM 6777 N N . GLY D 1 166 ? 67.194 99.597 102.182 1.00 36.20 166 GLY D N 1
ATOM 6778 C CA . GLY D 1 166 ? 67.903 98.376 102.580 1.00 36.38 166 GLY D CA 1
ATOM 6779 C C . GLY D 1 166 ? 68.054 98.171 104.072 1.00 36.88 166 GLY D C 1
ATOM 6780 O O . GLY D 1 166 ? 67.423 98.858 104.849 1.00 37.91 166 GLY D O 1
ATOM 6781 N N . MET D 1 167 ? 68.917 97.251 104.488 1.00 37.00 167 MET D N 1
ATOM 6782 C CA . MET D 1 167 ? 69.123 97.074 105.907 1.00 37.37 167 MET D CA 1
ATOM 6783 C C . MET D 1 167 ? 69.765 98.304 106.498 1.00 38.03 167 MET D C 1
ATOM 6784 O O . MET D 1 167 ? 69.500 98.655 107.664 1.00 38.52 167 MET D O 1
ATOM 6789 N N . GLY D 1 168 ? 70.561 98.979 105.679 1.00 38.45 168 GLY D N 1
ATOM 6790 C CA . GLY D 1 168 ? 71.221 100.209 106.054 1.00 39.12 168 GLY D CA 1
ATOM 6791 C C . GLY D 1 168 ? 70.250 101.235 106.585 1.00 40.13 168 GLY D C 1
ATOM 6792 O O . GLY D 1 168 ? 70.501 101.849 107.645 1.00 41.07 168 GLY D O 1
ATOM 6793 N N . GLY D 1 169 ? 69.126 101.416 105.878 1.00 40.64 169 GLY D N 1
ATOM 6794 C CA . GLY D 1 169 ? 68.078 102.362 106.329 1.00 40.35 169 GLY D CA 1
ATOM 6795 C C . GLY D 1 169 ? 67.512 101.935 107.664 1.00 39.88 169 GLY D C 1
ATOM 6796 O O . GLY D 1 169 ? 67.382 102.715 108.614 1.00 40.43 169 GLY D O 1
ATOM 6797 N N . GLY D 1 170 ? 67.194 100.662 107.740 1.00 39.01 170 GLY D N 1
ATOM 6798 C CA . GLY D 1 170 ? 66.636 100.124 108.952 1.00 38.67 170 GLY D CA 1
ATOM 6799 C C . GLY D 1 170 ? 67.487 100.449 110.152 1.00 37.97 170 GLY D C 1
ATOM 6800 O O . GLY D 1 170 ? 66.972 100.863 111.179 1.00 36.88 170 GLY D O 1
ATOM 6801 N N . ILE D 1 171 ? 68.793 100.267 109.992 1.00 38.10 171 ILE D N 1
ATOM 6802 C CA . ILE D 1 171 ? 69.743 100.380 111.103 1.00 38.19 171 ILE D CA 1
ATOM 6803 C C . ILE D 1 171 ? 69.998 101.828 111.462 1.00 37.47 171 ILE D C 1
ATOM 6804 O O . ILE D 1 171 ? 69.936 102.205 112.617 1.00 37.58 171 ILE D O 1
ATOM 6809 N N . LEU D 1 172 ? 70.249 102.648 110.473 1.00 37.09 172 LEU D N 1
ATOM 6810 C CA . LEU D 1 172 ? 70.365 104.056 110.742 1.00 37.29 172 LEU D CA 1
ATOM 6811 C C . LEU D 1 172 ? 69.117 104.536 111.481 1.00 37.95 172 LEU D C 1
ATOM 6812 O O . LEU D 1 172 ? 69.250 105.181 112.506 1.00 38.48 172 LEU D O 1
ATOM 6817 N N . ASN D 1 173 ? 67.910 104.219 111.017 1.00 38.50 173 ASN D N 1
ATOM 6818 C CA . ASN D 1 173 ? 66.740 104.652 111.792 1.00 39.61 173 ASN D CA 1
ATOM 6819 C C . ASN D 1 173 ? 66.789 104.207 113.224 1.00 39.75 173 ASN D C 1
ATOM 6820 O O . ASN D 1 173 ? 66.679 105.025 114.134 1.00 40.18 173 ASN D O 1
ATOM 6825 N N . GLU D 1 174 ? 66.990 102.917 113.424 1.00 40.34 174 GLU D N 1
ATOM 6826 C CA . GLU D 1 174 ? 67.201 102.379 114.752 1.00 40.64 174 GLU D CA 1
ATOM 6827 C C . GLU D 1 174 ? 68.220 103.178 115.526 1.00 40.58 174 GLU D C 1
ATOM 6828 O O . GLU D 1 174 ? 67.949 103.556 116.638 1.00 40.57 174 GLU D O 1
ATOM 6834 N N . CYS D 1 175 ? 69.361 103.501 114.927 1.00 40.54 175 CYS D N 1
ATOM 6835 C CA . CYS D 1 175 ? 70.349 104.354 115.606 1.00 41.13 175 CYS D CA 1
ATOM 6836 C C . CYS D 1 175 ? 69.905 105.741 115.998 1.00 41.06 175 CYS D C 1
ATOM 6837 O O . CYS D 1 175 ? 70.252 106.240 117.071 1.00 40.50 175 CYS D O 1
ATOM 6840 N N . LEU D 1 176 ? 69.231 106.394 115.067 1.00 41.34 176 LEU D N 1
ATOM 6841 C CA . LEU D 1 176 ? 68.832 107.726 115.291 1.00 42.03 176 LEU D CA 1
ATOM 6842 C C . LEU D 1 176 ? 67.972 107.678 116.524 1.00 42.45 176 LEU D C 1
ATOM 6843 O O . LEU D 1 176 ? 68.290 108.370 117.482 1.00 42.85 176 LEU D O 1
ATOM 6848 N N . VAL D 1 177 ? 66.947 106.823 116.558 1.00 42.67 177 VAL D N 1
ATOM 6849 C CA . VAL D 1 177 ? 66.017 106.821 117.702 1.00 43.07 177 VAL D CA 1
ATOM 6850 C C . VAL D 1 177 ? 66.672 106.419 119.039 1.00 43.20 177 VAL D C 1
ATOM 6851 O O . VAL D 1 177 ? 66.450 107.057 120.044 1.00 43.53 177 VAL D O 1
ATOM 6855 N N . ARG D 1 178 ? 67.508 105.395 119.027 1.00 43.32 178 ARG D N 1
ATOM 6856 C CA . ARG D 1 178 ? 68.282 104.968 120.199 1.00 43.47 178 ARG D CA 1
ATOM 6857 C C . ARG D 1 178 ? 69.431 105.870 120.648 1.00 44.26 178 ARG D C 1
ATOM 6858 O O . ARG D 1 178 ? 70.035 105.643 121.700 1.00 44.33 178 ARG D O 1
ATOM 6866 N N . LYS D 1 179 ? 69.789 106.820 119.792 1.00 45.37 179 LYS D N 1
ATOM 6867 C CA . LYS D 1 179 ? 70.902 107.741 120.004 1.00 45.97 179 LYS D CA 1
ATOM 6868 C C . LYS D 1 179 ? 72.300 107.097 120.087 1.00 45.66 179 LYS D C 1
ATOM 6869 O O . LYS D 1 179 ? 73.153 107.561 120.827 1.00 46.07 179 LYS D O 1
ATOM 6875 N N . ILE D 1 180 ? 72.527 106.053 119.300 1.00 45.18 180 ILE D N 1
ATOM 6876 C CA . ILE D 1 180 ? 73.865 105.477 119.093 1.00 44.45 180 ILE D CA 1
ATOM 6877 C C . ILE D 1 180 ? 74.315 106.118 117.802 1.00 43.94 180 ILE D C 1
ATOM 6878 O O . ILE D 1 180 ? 73.484 106.409 116.941 1.00 43.31 180 ILE D O 1
ATOM 6883 N N . THR D 1 181 ? 75.614 106.347 117.675 1.00 43.83 181 THR D N 1
ATOM 6884 C CA . THR D 1 181 ? 76.188 106.883 116.458 1.00 44.07 181 THR D CA 1
ATOM 6885 C C . THR D 1 181 ? 76.195 105.783 115.422 1.00 44.08 181 THR D C 1
ATOM 6886 O O . THR D 1 181 ? 76.812 104.731 115.640 1.00 44.76 181 THR D O 1
ATOM 6890 N N . GLY D 1 182 ? 75.476 106.013 114.325 1.00 43.58 182 GLY D N 1
ATOM 6891 C CA . GLY D 1 182 ? 75.422 105.109 113.187 1.00 43.36 182 GLY D CA 1
ATOM 6892 C C . GLY D 1 182 ? 75.765 105.866 111.913 1.00 43.70 182 GLY D C 1
ATOM 6893 O O . GLY D 1 182 ? 75.337 106.990 111.704 1.00 44.83 182 GLY D O 1
ATOM 6894 N N . LEU D 1 183 ? 76.589 105.290 111.065 1.00 43.54 183 LEU D N 1
ATOM 6895 C CA . LEU D 1 183 ? 76.823 105.876 109.765 1.00 42.69 183 LEU D CA 1
ATOM 6896 C C . LEU D 1 183 ? 77.143 104.776 108.747 1.00 42.75 183 LEU D C 1
ATOM 6897 O O . LEU D 1 183 ? 77.262 103.579 109.062 1.00 41.56 183 LEU D O 1
ATOM 6902 N N . SER D 1 184 ? 77.277 105.209 107.512 1.00 43.01 184 SER D N 1
ATOM 6903 C CA . SER D 1 184 ? 77.527 104.302 106.449 1.00 43.11 184 SER D CA 1
ATOM 6904 C C . SER D 1 184 ? 78.595 104.816 105.468 1.00 42.41 184 SER D C 1
ATOM 6905 O O . SER D 1 184 ? 78.650 105.988 105.168 1.00 41.66 184 SER D O 1
ATOM 6908 N N . PHE D 1 185 ? 79.444 103.918 104.998 1.00 42.40 185 PHE D N 1
ATOM 6909 C CA . PHE D 1 185 ? 80.323 104.202 103.884 1.00 43.21 185 PHE D CA 1
ATOM 6910 C C . PHE D 1 185 ? 79.798 103.528 102.611 1.00 43.82 185 PHE D C 1
ATOM 6911 O O . PHE D 1 185 ? 79.454 102.337 102.632 1.00 44.35 185 PHE D O 1
ATOM 6919 N N . ILE D 1 186 ? 79.726 104.287 101.514 1.00 43.81 186 ILE D N 1
ATOM 6920 C CA . ILE D 1 186 ? 79.368 103.729 100.216 1.00 44.21 186 ILE D CA 1
ATOM 6921 C C . ILE D 1 186 ? 80.483 104.024 99.233 1.00 44.97 186 ILE D C 1
ATOM 6922 O O . ILE D 1 186 ? 81.121 105.084 99.302 1.00 45.50 186 ILE D O 1
ATOM 6927 N N . THR D 1 187 ? 80.739 103.068 98.342 1.00 45.40 187 THR D N 1
ATOM 6928 C CA . THR D 1 187 ? 81.739 103.200 97.268 1.00 45.68 187 THR D CA 1
ATOM 6929 C C . THR D 1 187 ? 81.128 102.616 95.979 1.00 46.04 187 THR D C 1
ATOM 6930 O O . THR D 1 187 ? 80.499 101.548 96.018 1.00 46.39 187 THR D O 1
ATOM 6934 N N . PRO D 1 188 ? 81.282 103.310 94.836 1.00 46.21 188 PRO D N 1
ATOM 6935 C CA . PRO D 1 188 ? 80.750 102.757 93.594 1.00 46.56 188 PRO D CA 1
ATOM 6936 C C . PRO D 1 188 ? 81.413 101.436 93.274 1.00 47.34 188 PRO D C 1
ATOM 6937 O O . PRO D 1 188 ? 82.602 101.291 93.499 1.00 46.98 188 PRO D O 1
ATOM 6941 N N . THR D 1 189 ? 80.648 100.475 92.772 1.00 48.62 189 THR D N 1
ATOM 6942 C CA . THR D 1 189 ? 81.190 99.158 92.498 1.00 49.76 189 THR D CA 1
ATOM 6943 C C . THR D 1 189 ? 80.605 98.546 91.227 1.00 50.45 189 THR D C 1
ATOM 6944 O O . THR D 1 189 ? 79.457 98.751 90.873 1.00 50.63 189 THR D O 1
ATOM 6948 N N . SER D 1 190 ? 81.432 97.815 90.521 1.00 51.95 190 SER D N 1
ATOM 6949 C CA . SER D 1 190 ? 81.038 97.239 89.265 1.00 53.73 190 SER D CA 1
ATOM 6950 C C . SER D 1 190 ? 80.323 95.911 89.489 1.00 55.21 190 SER D C 1
ATOM 6951 O O . SER D 1 190 ? 80.849 94.997 90.141 1.00 55.45 190 SER D O 1
ATOM 6954 N N . VAL D 1 191 ? 79.136 95.776 88.914 1.00 57.00 191 VAL D N 1
ATOM 6955 C CA . VAL D 1 191 ? 78.298 94.632 89.267 1.00 58.04 191 VAL D CA 1
ATOM 6956 C C . VAL D 1 191 ? 78.830 93.286 88.688 1.00 59.28 191 VAL D C 1
ATOM 6957 O O . VAL D 1 191 ? 78.975 92.338 89.444 1.00 59.59 191 VAL D O 1
ATOM 6961 N N . ASP D 1 192 ? 79.164 93.210 87.389 1.00 60.34 192 ASP D N 1
ATOM 6962 C CA . ASP D 1 192 ? 79.339 91.890 86.692 1.00 61.06 192 ASP D CA 1
ATOM 6963 C C . ASP D 1 192 ? 80.761 91.370 86.528 1.00 60.87 192 ASP D C 1
ATOM 6964 O O . ASP D 1 192 ? 80.995 90.369 85.847 1.00 60.43 192 ASP D O 1
ATOM 6969 N N . ILE D 1 193 ? 81.701 92.071 87.136 1.00 61.09 193 ILE D N 1
ATOM 6970 C CA . ILE D 1 193 ? 83.065 91.584 87.268 1.00 61.11 193 ILE D CA 1
ATOM 6971 C C . ILE D 1 193 ? 83.350 91.620 88.759 1.00 60.33 193 ILE D C 1
ATOM 6972 O O . ILE D 1 193 ? 82.831 92.496 89.468 1.00 60.29 193 ILE D O 1
ATOM 6977 N N . PRO D 1 194 ? 84.148 90.659 89.246 1.00 59.51 194 PRO D N 1
ATOM 6978 C CA . PRO D 1 194 ? 84.770 90.852 90.567 1.00 58.83 194 PRO D CA 1
ATOM 6979 C C . PRO D 1 194 ? 85.418 92.260 90.677 1.00 57.55 194 PRO D C 1
ATOM 6980 O O . PRO D 1 194 ? 86.030 92.730 89.730 1.00 57.70 194 PRO D O 1
ATOM 6984 N N . ASP D 1 195 ? 85.254 92.924 91.811 1.00 56.19 195 ASP D N 1
ATOM 6985 C CA . ASP D 1 195 ? 85.662 94.306 91.945 1.00 55.36 195 ASP D CA 1
ATOM 6986 C C . ASP D 1 195 ? 86.324 94.587 93.296 1.00 54.11 195 ASP D C 1
ATOM 6987 O O . ASP D 1 195 ? 85.857 95.414 94.091 1.00 52.85 195 ASP D O 1
ATOM 6992 N N . PRO D 1 196 ? 87.462 93.919 93.535 1.00 53.27 196 PRO D N 1
ATOM 6993 C CA . PRO D 1 196 ? 88.211 94.048 94.780 1.00 52.48 196 PRO D CA 1
ATOM 6994 C C . PRO D 1 196 ? 88.515 95.496 95.187 1.00 51.49 196 PRO D C 1
ATOM 6995 O O . PRO D 1 196 ? 88.535 95.791 96.392 1.00 52.13 196 PRO D O 1
ATOM 6999 N N . GLY D 1 197 ? 88.762 96.374 94.209 1.00 49.68 197 GLY D N 1
ATOM 7000 C CA . GLY D 1 197 ? 89.062 97.778 94.477 1.00 48.40 197 GLY D CA 1
ATOM 7001 C C . GLY D 1 197 ? 88.060 98.390 95.424 1.00 47.31 197 GLY D C 1
ATOM 7002 O O . GLY D 1 197 ? 88.447 99.036 96.406 1.00 46.98 197 GLY D O 1
ATOM 7003 N N . ALA D 1 198 ? 86.775 98.129 95.143 1.00 46.22 198 ALA D N 1
ATOM 7004 C CA . ALA D 1 198 ? 85.628 98.508 96.011 1.00 45.05 198 ALA D CA 1
ATOM 7005 C C . ALA D 1 198 ? 85.840 98.149 97.511 1.00 44.13 198 ALA D C 1
ATOM 7006 O O . ALA D 1 198 ? 85.718 99.023 98.387 1.00 43.48 198 ALA D O 1
ATOM 7008 N N . VAL D 1 199 ? 86.175 96.883 97.788 1.00 43.06 199 VAL D N 1
ATOM 7009 C CA . VAL D 1 199 ? 86.480 96.436 99.156 1.00 42.73 199 VAL D CA 1
ATOM 7010 C C . VAL D 1 199 ? 87.700 97.163 99.781 1.00 42.69 199 VAL D C 1
ATOM 7011 O O . VAL D 1 199 ? 87.698 97.477 100.987 1.00 42.37 199 VAL D O 1
ATOM 7015 N N . LEU D 1 200 ? 88.714 97.458 98.956 1.00 42.07 200 LEU D N 1
ATOM 7016 C CA . LEU D 1 200 ? 89.923 98.133 99.436 1.00 41.43 200 LEU D CA 1
ATOM 7017 C C . LEU D 1 200 ? 89.632 99.558 99.890 1.00 41.37 200 LEU D C 1
ATOM 7018 O O . LEU D 1 200 ? 90.131 99.993 100.920 1.00 40.81 200 LEU D O 1
ATOM 7023 N N . SER D 1 201 ? 88.839 100.270 99.094 1.00 41.31 201 SER D N 1
ATOM 7024 C CA . SER D 1 201 ? 88.402 101.625 99.402 1.00 41.54 201 SER D CA 1
ATOM 7025 C C . SER D 1 201 ? 87.801 101.707 100.749 1.00 41.60 201 SER D C 1
ATOM 7026 O O . SER D 1 201 ? 88.138 102.570 101.554 1.00 41.38 201 SER D O 1
ATOM 7029 N N . ILE D 1 202 ? 86.870 100.793 100.973 1.00 42.14 202 ILE D N 1
ATOM 7030 C CA . ILE D 1 202 ? 86.173 100.756 102.210 1.00 42.46 202 ILE D CA 1
ATOM 7031 C C . ILE D 1 202 ? 87.186 100.487 103.313 1.00 43.01 202 ILE D C 1
ATOM 7032 O O . ILE D 1 202 ? 87.195 101.209 104.305 1.00 43.61 202 ILE D O 1
ATOM 7037 N N . ILE D 1 203 ? 88.054 99.488 103.151 1.00 43.19 203 ILE D N 1
ATOM 7038 C CA . ILE D 1 203 ? 88.956 99.125 104.251 1.00 43.32 203 ILE D CA 1
ATOM 7039 C C . ILE D 1 203 ? 89.900 100.275 104.543 1.00 43.61 203 ILE D C 1
ATOM 7040 O O . ILE D 1 203 ? 90.232 100.536 105.691 1.00 43.39 203 ILE D O 1
ATOM 7045 N N . GLU D 1 204 ? 90.344 100.969 103.504 1.00 44.18 204 GLU D N 1
ATOM 7046 C CA . GLU D 1 204 ? 91.162 102.168 103.706 1.00 44.46 204 GLU D CA 1
ATOM 7047 C C . GLU D 1 204 ? 90.392 103.089 104.605 1.00 43.73 204 GLU D C 1
ATOM 7048 O O . GLU D 1 204 ? 90.866 103.406 105.682 1.00 43.60 204 GLU D O 1
ATOM 7054 N N . ALA D 1 205 ? 89.180 103.457 104.170 1.00 43.25 205 ALA D N 1
ATOM 7055 C CA . ALA D 1 205 ? 88.319 104.408 104.894 1.00 43.04 205 ALA D CA 1
ATOM 7056 C C . ALA D 1 205 ? 88.105 104.015 106.350 1.00 43.10 205 ALA D C 1
ATOM 7057 O O . ALA D 1 205 ? 88.218 104.832 107.246 1.00 42.94 205 ALA D O 1
ATOM 7059 N N . ILE D 1 206 ? 87.803 102.752 106.566 1.00 43.53 206 ILE D N 1
ATOM 7060 C CA . ILE D 1 206 ? 87.645 102.231 107.881 1.00 44.57 206 ILE D CA 1
ATOM 7061 C C . ILE D 1 206 ? 88.942 102.330 108.649 1.00 46.02 206 ILE D C 1
ATOM 7062 O O . ILE D 1 206 ? 88.951 102.873 109.765 1.00 46.30 206 ILE D O 1
ATOM 7067 N N . ASN D 1 207 ? 90.038 101.841 108.044 1.00 47.67 207 ASN D N 1
ATOM 7068 C CA . ASN D 1 207 ? 91.379 101.844 108.692 1.00 48.62 207 ASN D CA 1
ATOM 7069 C C . ASN D 1 207 ? 91.710 103.209 109.198 1.00 49.73 207 ASN D C 1
ATOM 7070 O O . ASN D 1 207 ? 92.150 103.347 110.327 1.00 50.72 207 ASN D O 1
ATOM 7075 N N . LYS D 1 208 ? 91.480 104.211 108.359 1.00 50.83 208 LYS D N 1
ATOM 7076 C CA . LYS D 1 208 ? 91.760 105.576 108.725 1.00 51.89 208 LYS D CA 1
ATOM 7077 C C . LYS D 1 208 ? 90.836 105.974 109.821 1.00 52.59 208 LYS D C 1
ATOM 7078 O O . LYS D 1 208 ? 91.279 106.149 110.950 1.00 53.67 208 LYS D O 1
ATOM 7084 N N . ALA D 1 209 ? 89.546 106.063 109.498 1.00 53.24 209 ALA D N 1
ATOM 7085 C CA . ALA D 1 209 ? 88.564 106.691 110.380 1.00 53.09 209 ALA D CA 1
ATOM 7086 C C . ALA D 1 209 ? 88.545 106.033 111.718 1.00 53.13 209 ALA D C 1
ATOM 7087 O O . ALA D 1 209 ? 88.230 106.686 112.693 1.00 53.88 209 ALA D O 1
ATOM 7089 N N . TYR D 1 210 ? 88.879 104.750 111.779 1.00 52.86 210 TYR D N 1
ATOM 7090 C CA . TYR D 1 210 ? 88.734 104.034 113.027 1.00 53.15 210 TYR D CA 1
ATOM 7091 C C . TYR D 1 210 ? 90.007 103.476 113.578 1.00 53.67 210 TYR D C 1
ATOM 7092 O O . TYR D 1 210 ? 90.009 102.916 114.673 1.00 53.67 210 TYR D O 1
ATOM 7101 N N . ASN D 1 211 ? 91.099 103.612 112.842 1.00 54.35 211 ASN D N 1
ATOM 7102 C CA . ASN D 1 211 ? 92.392 103.345 113.427 1.00 54.91 211 ASN D CA 1
ATOM 7103 C C . ASN D 1 211 ? 92.560 101.857 113.745 1.00 54.46 211 ASN D C 1
ATOM 7104 O O . ASN D 1 211 ? 93.336 101.475 114.625 1.00 53.62 211 ASN D O 1
ATOM 7109 N N . LEU D 1 212 ? 91.845 101.009 113.011 1.00 54.47 212 LEU D N 1
ATOM 7110 C CA . LEU D 1 212 ? 92.066 99.568 113.133 1.00 54.84 212 LEU D CA 1
ATOM 7111 C C . LEU D 1 212 ? 93.342 99.302 112.326 1.00 55.70 212 LEU D C 1
ATOM 7112 O O . LEU D 1 212 ? 94.025 100.265 111.893 1.00 57.19 212 LEU D O 1
ATOM 7117 N N . LYS D 1 213 ? 93.728 98.054 112.119 1.00 55.43 213 LYS D N 1
ATOM 7118 C CA . LYS D 1 213 ? 94.908 97.847 111.283 1.00 55.63 213 LYS D CA 1
ATOM 7119 C C . LYS D 1 213 ? 94.626 96.689 110.364 1.00 55.76 213 LYS D C 1
ATOM 7120 O O . LYS D 1 213 ? 95.099 95.560 110.558 1.00 56.25 213 LYS D O 1
ATOM 7126 N N . ILE D 1 214 ? 93.805 96.962 109.368 1.00 55.55 214 ILE D N 1
ATOM 7127 C CA . ILE D 1 214 ? 93.338 95.904 108.506 1.00 55.38 214 ILE D CA 1
ATOM 7128 C C . ILE D 1 214 ? 94.395 95.770 107.403 1.00 55.83 214 ILE D C 1
ATOM 7129 O O . ILE D 1 214 ? 94.652 96.713 106.695 1.00 54.95 214 ILE D O 1
ATOM 7134 N N . LYS D 1 215 ? 95.009 94.594 107.294 1.00 56.86 215 LYS D N 1
ATOM 7135 C CA . LYS D 1 215 ? 96.274 94.455 106.584 1.00 57.84 215 LYS D CA 1
ATOM 7136 C C . LYS D 1 215 ? 96.273 94.720 105.069 1.00 58.92 215 LYS D C 1
ATOM 7137 O O . LYS D 1 215 ? 97.327 95.146 104.514 1.00 60.02 215 LYS D O 1
ATOM 7143 N N . THR D 1 216 ? 95.162 94.450 104.382 1.00 59.16 216 THR D N 1
ATOM 7144 C CA . THR D 1 216 ? 95.048 94.773 102.920 1.00 59.82 216 THR D CA 1
ATOM 7145 C C . THR D 1 216 ? 96.051 94.120 101.933 1.00 60.39 216 THR D C 1
ATOM 7146 O O . THR D 1 216 ? 95.987 94.386 100.734 1.00 60.28 216 THR D O 1
ATOM 7150 N N . ASP D 1 217 ? 96.961 93.286 102.430 1.00 61.21 217 ASP D N 1
ATOM 7151 C CA . ASP D 1 217 ? 97.959 92.618 101.595 1.00 62.02 217 ASP D CA 1
ATOM 7152 C C . ASP D 1 217 ? 97.265 91.405 100.997 1.00 61.38 217 ASP D C 1
ATOM 7153 O O . ASP D 1 217 ? 96.685 90.613 101.728 1.00 61.91 217 ASP D O 1
ATOM 7158 N N . LEU D 1 218 ? 97.283 91.256 99.682 1.00 60.76 218 LEU D N 1
ATOM 7159 C CA . LEU D 1 218 ? 96.664 90.076 99.052 1.00 60.27 218 LEU D CA 1
ATOM 7160 C C . LEU D 1 218 ? 95.151 90.079 99.266 1.00 59.13 218 LEU D C 1
ATOM 7161 O O . LEU D 1 218 ? 94.524 89.052 99.461 1.00 59.00 218 LEU D O 1
ATOM 7166 N N . LEU D 1 219 ? 94.588 91.273 99.229 1.00 58.26 219 LEU D N 1
ATOM 7167 C CA . LEU D 1 219 ? 93.172 91.478 99.366 1.00 57.76 219 LEU D CA 1
ATOM 7168 C C . LEU D 1 219 ? 92.555 91.100 98.037 1.00 58.15 219 LEU D C 1
ATOM 7169 O O . LEU D 1 219 ? 91.601 90.337 97.987 1.00 58.33 219 LEU D O 1
ATOM 7174 N N . GLU D 1 220 ? 93.152 91.597 96.962 1.00 58.62 220 GLU D N 1
ATOM 7175 C CA . GLU D 1 220 ? 92.671 91.359 95.597 1.00 59.35 220 GLU D CA 1
ATOM 7176 C C . GLU D 1 220 ? 92.231 89.923 95.292 1.00 59.04 220 GLU D C 1
ATOM 7177 O O . GLU D 1 220 ? 91.227 89.738 94.597 1.00 59.42 220 GLU D O 1
ATOM 7183 N N . GLU D 1 221 ? 92.957 88.925 95.794 1.00 58.19 221 GLU D N 1
ATOM 7184 C CA . GLU D 1 221 ? 92.727 87.540 95.382 1.00 57.86 221 GLU D CA 1
ATOM 7185 C C . GLU D 1 221 ? 91.845 86.832 96.370 1.00 56.73 221 GLU D C 1
ATOM 7186 O O . GLU D 1 221 ? 91.000 86.035 95.981 1.00 56.63 221 GLU D O 1
ATOM 7192 N N . GLN D 1 222 ? 92.044 87.117 97.648 1.00 55.57 222 GLN D N 1
ATOM 7193 C CA . GLN D 1 222 ? 91.054 86.748 98.663 1.00 55.00 222 GLN D CA 1
ATOM 7194 C C . GLN D 1 222 ? 89.688 87.237 98.254 1.00 53.46 222 GLN D C 1
ATOM 7195 O O . GLN D 1 222 ? 88.710 86.488 98.192 1.00 53.03 222 GLN D O 1
ATOM 7201 N N . VAL D 1 223 ? 89.639 88.520 97.978 1.00 52.12 223 VAL D N 1
ATOM 7202 C CA . VAL D 1 223 ? 88.402 89.119 97.608 1.00 51.67 223 VAL D CA 1
ATOM 7203 C C . VAL D 1 223 ? 87.870 88.420 96.363 1.00 51.30 223 VAL D C 1
ATOM 7204 O O . VAL D 1 223 ? 86.730 87.975 96.361 1.00 51.89 223 VAL D O 1
ATOM 7208 N N . LYS D 1 224 ? 88.687 88.248 95.336 1.00 50.76 224 LYS D N 1
ATOM 7209 C CA . LYS D 1 224 ? 88.220 87.538 94.142 1.00 50.65 224 LYS D CA 1
ATOM 7210 C C . LYS D 1 224 ? 87.655 86.196 94.498 1.00 49.61 224 LYS D C 1
ATOM 7211 O O . LYS D 1 224 ? 86.620 85.807 93.988 1.00 49.34 224 LYS D O 1
ATOM 7217 N N . ALA D 1 225 ? 88.332 85.492 95.389 1.00 48.89 225 ALA D N 1
ATOM 7218 C CA . ALA D 1 225 ? 87.971 84.126 95.707 1.00 48.33 225 ALA D CA 1
ATOM 7219 C C . ALA D 1 225 ? 86.565 84.117 96.288 1.00 48.42 225 ALA D C 1
ATOM 7220 O O . ALA D 1 225 ? 85.660 83.457 95.771 1.00 48.21 225 ALA D O 1
ATOM 7222 N N . LEU D 1 226 ? 86.396 84.918 97.335 1.00 48.56 226 LEU D N 1
ATOM 7223 C CA . LEU D 1 226 ? 85.108 85.149 97.986 1.00 48.69 226 LEU D CA 1
ATOM 7224 C C . LEU D 1 226 ? 83.996 85.536 97.024 1.00 48.65 226 LEU D C 1
ATOM 7225 O O . LEU D 1 226 ? 82.820 85.211 97.220 1.00 48.49 226 LEU D O 1
ATOM 7230 N N . ASP D 1 227 ? 84.374 86.270 96.000 1.00 48.76 227 ASP D N 1
ATOM 7231 C CA . ASP D 1 227 ? 83.402 86.901 95.169 1.00 49.16 227 ASP D CA 1
ATOM 7232 C C . ASP D 1 227 ? 82.767 85.901 94.212 1.00 49.58 227 ASP D C 1
ATOM 7233 O O . ASP D 1 227 ? 81.572 86.014 93.960 1.00 49.10 227 ASP D O 1
ATOM 7238 N N . GLU D 1 228 ? 83.529 84.916 93.716 1.00 50.16 228 GLU D N 1
ATOM 7239 C CA . GLU D 1 228 ? 82.923 83.744 93.069 1.00 51.17 228 GLU D CA 1
ATOM 7240 C C . GLU D 1 228 ? 81.803 83.213 93.928 1.00 50.97 228 GLU D C 1
ATOM 7241 O O . GLU D 1 228 ? 80.648 83.108 93.487 1.00 51.06 228 GLU D O 1
ATOM 7247 N N . GLN D 1 229 ? 82.165 82.904 95.177 1.00 50.46 229 GLN D N 1
ATOM 7248 C CA . GLN D 1 229 ? 81.286 82.232 96.135 1.00 49.37 229 GLN D CA 1
ATOM 7249 C C . GLN D 1 229 ? 80.051 83.013 96.430 1.00 48.96 229 GLN D C 1
ATOM 7250 O O . GLN D 1 229 ? 78.956 82.494 96.356 1.00 48.75 229 GLN D O 1
ATOM 7256 N N . ILE D 1 230 ? 80.241 84.279 96.731 1.00 49.07 230 ILE D N 1
ATOM 7257 C CA . ILE D 1 230 ? 79.126 85.162 96.964 1.00 49.82 230 ILE D CA 1
ATOM 7258 C C . ILE D 1 230 ? 78.194 85.239 95.734 1.00 50.71 230 ILE D C 1
ATOM 7259 O O . ILE D 1 230 ? 76.984 85.378 95.870 1.00 50.43 230 ILE D O 1
ATOM 7264 N N . LYS D 1 231 ? 78.724 85.096 94.529 1.00 51.83 231 LYS D N 1
ATOM 7265 C CA . LYS D 1 231 ? 77.862 85.129 93.335 1.00 52.53 231 LYS D CA 1
ATOM 7266 C C . LYS D 1 231 ? 77.119 83.791 93.081 1.00 51.87 231 LYS D C 1
ATOM 7267 O O . LYS D 1 231 ? 75.953 83.817 92.677 1.00 50.71 231 LYS D O 1
ATOM 7273 N N . LYS D 1 232 ? 77.785 82.647 93.332 1.00 51.90 232 LYS D N 1
ATOM 7274 C CA . LYS D 1 232 ? 77.161 81.303 93.206 1.00 52.32 232 LYS D CA 1
ATOM 7275 C C . LYS D 1 232 ? 75.912 81.223 94.064 1.00 52.76 232 LYS D C 1
ATOM 7276 O O . LYS D 1 232 ? 75.063 80.359 93.911 1.00 53.07 232 LYS D O 1
ATOM 7282 N N . ILE D 1 233 ? 75.831 82.118 95.011 1.00 53.20 233 ILE D N 1
ATOM 7283 C CA . ILE D 1 233 ? 74.775 82.092 95.937 1.00 53.53 233 ILE D CA 1
ATOM 7284 C C . ILE D 1 233 ? 73.758 83.169 95.656 1.00 54.25 233 ILE D C 1
ATOM 7285 O O . ILE D 1 233 ? 72.593 82.909 95.832 1.00 54.35 233 ILE D O 1
ATOM 7290 N N . GLU D 1 234 ? 74.183 84.366 95.224 1.00 55.75 234 GLU D N 1
ATOM 7291 C CA . GLU D 1 234 ? 73.287 85.324 94.513 1.00 56.63 234 GLU D CA 1
ATOM 7292 C C . GLU D 1 234 ? 72.449 84.463 93.499 1.00 57.13 234 GLU D C 1
ATOM 7293 O O . GLU D 1 234 ? 71.247 84.555 93.457 1.00 56.93 234 GLU D O 1
ATOM 7299 N N . GLU D 1 235 ? 73.066 83.559 92.750 1.00 57.97 235 GLU D N 1
ATOM 7300 C CA . GLU D 1 235 ? 72.303 82.777 91.796 1.00 59.13 235 GLU D CA 1
ATOM 7301 C C . GLU D 1 235 ? 71.435 81.698 92.413 1.00 59.55 235 GLU D C 1
ATOM 7302 O O . GLU D 1 235 ? 70.235 81.703 92.168 1.00 60.28 235 GLU D O 1
ATOM 7308 N N . GLN D 1 236 ? 72.002 80.761 93.181 1.00 59.57 236 GLN D N 1
ATOM 7309 C CA . GLN D 1 236 ? 71.211 79.602 93.658 1.00 59.59 236 GLN D CA 1
ATOM 7310 C C . GLN D 1 236 ? 69.994 80.011 94.466 1.00 59.78 236 GLN D C 1
ATOM 7311 O O . GLN D 1 236 ? 68.960 79.340 94.433 1.00 59.77 236 GLN D O 1
ATOM 7317 N N . TYR D 1 237 ? 70.114 81.131 95.159 1.00 59.81 237 TYR D N 1
ATOM 7318 C CA . TYR D 1 237 ? 68.997 81.690 95.869 1.00 60.39 237 TYR D CA 1
ATOM 7319 C C . TYR D 1 237 ? 68.000 82.373 94.956 1.00 61.61 237 TYR D C 1
ATOM 7320 O O . TYR D 1 237 ? 66.808 82.308 95.223 1.00 61.63 237 TYR D O 1
ATOM 7329 N N . LYS D 1 238 ? 68.465 83.073 93.923 1.00 62.90 238 LYS D N 1
ATOM 7330 C CA . LYS D 1 238 ? 67.528 83.742 93.023 1.00 64.18 238 LYS D CA 1
ATOM 7331 C C . LYS D 1 238 ? 66.599 82.672 92.430 1.00 65.19 238 LYS D C 1
ATOM 7332 O O . LYS D 1 238 ? 65.385 82.828 92.471 1.00 64.58 238 LYS D O 1
ATOM 7338 N N . GLU D 1 239 ? 67.181 81.576 91.941 1.00 66.98 239 GLU D N 1
ATOM 7339 C CA . GLU D 1 239 ? 66.428 80.401 91.459 1.00 68.94 239 GLU D CA 1
ATOM 7340 C C . GLU D 1 239 ? 65.442 79.848 92.483 1.00 69.95 239 GLU D C 1
ATOM 7341 O O . GLU D 1 239 ? 64.234 79.875 92.276 1.00 69.74 239 GLU D O 1
ATOM 7347 N N . LEU D 1 240 ? 65.981 79.314 93.573 1.00 71.34 240 LEU D N 1
ATOM 7348 C CA . LEU D 1 240 ? 65.178 78.740 94.634 1.00 72.31 240 LEU D CA 1
ATOM 7349 C C . LEU D 1 240 ? 63.918 79.585 94.849 1.00 73.54 240 LEU D C 1
ATOM 7350 O O . LEU D 1 240 ? 62.806 79.094 94.722 1.00 73.20 240 LEU D O 1
ATOM 7355 N N . GLN D 1 241 ? 64.124 80.863 95.131 1.00 75.51 241 GLN D N 1
ATOM 7356 C CA . GLN D 1 241 ? 63.058 81.831 95.433 1.00 77.33 241 GLN D CA 1
ATOM 7357 C C . GLN D 1 241 ? 61.898 81.841 94.438 1.00 78.82 241 GLN D C 1
ATOM 7358 O O . GLN D 1 241 ? 60.750 82.104 94.795 1.00 78.43 241 GLN D O 1
ATOM 7364 N N . GLU D 1 242 ? 62.217 81.562 93.184 1.00 81.11 242 GLU D N 1
ATOM 7365 C CA . GLU D 1 242 ? 61.218 81.481 92.139 1.00 83.04 242 GLU D CA 1
ATOM 7366 C C . GLU D 1 242 ? 60.554 80.100 92.112 1.00 83.84 242 GLU D C 1
ATOM 7367 O O . GLU D 1 242 ? 59.327 80.033 92.108 1.00 83.92 242 GLU D O 1
ATOM 7373 N N . LYS D 1 243 ? 61.351 79.017 92.097 1.00 85.09 243 LYS D N 1
ATOM 7374 C CA . LYS D 1 243 ? 60.827 77.635 92.276 1.00 86.08 243 LYS D CA 1
ATOM 7375 C C . LYS D 1 243 ? 59.899 77.547 93.513 1.00 86.99 243 LYS D C 1
ATOM 7376 O O . LYS D 1 243 ? 58.936 76.763 93.512 1.00 87.33 243 LYS D O 1
ATOM 7382 N N . GLN D 1 244 ? 60.185 78.359 94.543 1.00 87.79 244 GLN D N 1
ATOM 7383 C CA . GLN D 1 244 ? 59.397 78.393 95.789 1.00 88.52 244 GLN D CA 1
ATOM 7384 C C . GLN D 1 244 ? 57.987 78.929 95.583 1.00 89.45 244 GLN D C 1
ATOM 7385 O O . GLN D 1 244 ? 57.317 79.319 96.545 1.00 89.82 244 GLN D O 1
ATOM 7391 N N . LYS D 1 245 ? 57.533 78.933 94.334 1.00 90.60 245 LYS D N 1
ATOM 7392 C CA . LYS D 1 245 ? 56.123 79.186 94.009 1.00 91.73 245 LYS D CA 1
ATOM 7393 C C . LYS D 1 245 ? 55.488 77.933 93.339 1.00 92.61 245 LYS D C 1
ATOM 7394 O O . LYS D 1 245 ? 55.256 77.909 92.117 1.00 92.57 245 LYS D O 1
ATOM 7400 N N . GLU D 1 246 ? 55.240 76.901 94.172 1.00 93.35 246 GLU D N 1
ATOM 7401 C CA . GLU D 1 246 ? 54.666 75.603 93.744 1.00 93.65 246 GLU D CA 1
ATOM 7402 C C . GLU D 1 246 ? 54.126 74.772 94.908 1.00 93.46 246 GLU D C 1
ATOM 7403 O O . GLU D 1 246 ? 53.656 75.313 95.903 1.00 93.23 246 GLU D O 1
ATOM 7409 N N . MET E 1 4 ? 56.109 96.501 138.660 1.00 81.78 4 MET E N 1
ATOM 7410 C CA . MET E 1 4 ? 56.371 97.512 139.735 1.00 82.18 4 MET E CA 1
ATOM 7411 C C . MET E 1 4 ? 57.555 97.029 140.648 1.00 80.64 4 MET E C 1
ATOM 7412 O O . MET E 1 4 ? 58.189 96.041 140.274 1.00 81.32 4 MET E O 1
ATOM 7417 N N . ILE E 1 5 ? 57.836 97.687 141.801 1.00 78.23 5 ILE E N 1
ATOM 7418 C CA . ILE E 1 5 ? 59.182 97.668 142.539 1.00 76.17 5 ILE E CA 1
ATOM 7419 C C . ILE E 1 5 ? 60.420 97.911 141.610 1.00 74.55 5 ILE E C 1
ATOM 7420 O O . ILE E 1 5 ? 61.344 97.132 141.550 1.00 73.77 5 ILE E O 1
ATOM 7425 N N . MET E 1 6 ? 60.387 99.063 140.939 1.00 73.33 6 MET E N 1
ATOM 7426 C CA . MET E 1 6 ? 61.358 99.543 139.923 1.00 72.39 6 MET E CA 1
ATOM 7427 C C . MET E 1 6 ? 62.398 100.476 140.527 1.00 70.60 6 MET E C 1
ATOM 7428 O O . MET E 1 6 ? 62.470 100.675 141.723 1.00 69.79 6 MET E O 1
ATOM 7433 N N . VAL E 1 7 ? 63.187 101.073 139.653 1.00 69.35 7 VAL E N 1
ATOM 7434 C CA . VAL E 1 7 ? 64.144 102.085 140.019 1.00 68.41 7 VAL E CA 1
ATOM 7435 C C . VAL E 1 7 ? 64.190 103.251 139.035 1.00 67.75 7 VAL E C 1
ATOM 7436 O O . VAL E 1 7 ? 64.615 103.092 137.902 1.00 67.29 7 VAL E O 1
ATOM 7440 N N . ASN E 1 8 ? 63.819 104.446 139.470 1.00 67.42 8 ASN E N 1
ATOM 7441 C CA . ASN E 1 8 ? 63.641 105.559 138.546 1.00 67.02 8 ASN E CA 1
ATOM 7442 C C . ASN E 1 8 ? 64.729 106.568 138.309 1.00 66.01 8 ASN E C 1
ATOM 7443 O O . ASN E 1 8 ? 65.190 107.224 139.213 1.00 65.41 8 ASN E O 1
ATOM 7448 N N . LYS E 1 9 ? 65.073 106.718 137.043 1.00 65.47 9 LYS E N 1
ATOM 7449 C CA . LYS E 1 9 ? 65.993 107.719 136.602 1.00 65.40 9 LYS E CA 1
ATOM 7450 C C . LYS E 1 9 ? 65.197 108.955 136.376 1.00 65.69 9 LYS E C 1
ATOM 7451 O O . LYS E 1 9 ? 64.006 108.892 136.213 1.00 66.20 9 LYS E O 1
ATOM 7457 N N . LYS E 1 10 ? 65.876 110.084 136.337 1.00 65.80 10 LYS E N 1
ATOM 7458 C CA . LYS E 1 10 ? 65.249 111.392 136.255 1.00 65.49 10 LYS E CA 1
ATOM 7459 C C . LYS E 1 10 ? 64.419 111.748 135.038 1.00 66.13 10 LYS E C 1
ATOM 7460 O O . LYS E 1 10 ? 63.208 111.730 135.081 1.00 67.06 10 LYS E O 1
ATOM 7466 N N . ALA E 1 11 ? 65.057 112.142 133.960 1.00 66.08 11 ALA E N 1
ATOM 7467 C CA . ALA E 1 11 ? 64.287 112.594 132.826 1.00 66.09 11 ALA E CA 1
ATOM 7468 C C . ALA E 1 11 ? 63.255 111.574 132.421 1.00 65.97 11 ALA E C 1
ATOM 7469 O O . ALA E 1 11 ? 62.542 111.768 131.461 1.00 66.72 11 ALA E O 1
ATOM 7471 N N . SER E 1 12 ? 63.176 110.480 133.154 1.00 65.33 12 SER E N 1
ATOM 7472 C CA . SER E 1 12 ? 62.305 109.386 132.778 1.00 65.17 12 SER E CA 1
ATOM 7473 C C . SER E 1 12 ? 60.923 109.393 133.399 1.00 65.29 12 SER E C 1
ATOM 7474 O O . SER E 1 12 ? 60.046 108.687 132.955 1.00 64.61 12 SER E O 1
ATOM 7477 N N . GLU E 1 13 ? 60.729 110.195 134.424 1.00 65.82 13 GLU E N 1
ATOM 7478 C CA . GLU E 1 13 ? 59.479 110.210 135.150 1.00 66.23 13 GLU E CA 1
ATOM 7479 C C . GLU E 1 13 ? 58.259 110.127 134.253 1.00 66.77 13 GLU E C 1
ATOM 7480 O O . GLU E 1 13 ? 57.442 109.237 134.372 1.00 66.59 13 GLU E O 1
ATOM 7486 N N . SER E 1 14 ? 58.119 111.082 133.363 1.00 67.34 14 SER E N 1
ATOM 7487 C CA . SER E 1 14 ? 56.935 111.134 132.512 1.00 67.85 14 SER E CA 1
ATOM 7488 C C . SER E 1 14 ? 56.708 109.811 131.769 1.00 67.79 14 SER E C 1
ATOM 7489 O O . SER E 1 14 ? 55.592 109.505 131.351 1.00 68.11 14 SER E O 1
ATOM 7492 N N . GLN E 1 15 ? 57.757 109.010 131.653 1.00 67.98 15 GLN E N 1
ATOM 7493 C CA . GLN E 1 15 ? 57.709 107.778 130.874 1.00 68.36 15 GLN E CA 1
ATOM 7494 C C . GLN E 1 15 ? 57.277 106.550 131.705 1.00 68.14 15 GLN E C 1
ATOM 7495 O O . GLN E 1 15 ? 56.247 105.945 131.374 1.00 67.82 15 GLN E O 1
ATOM 7501 N N . VAL E 1 16 ? 58.045 106.203 132.762 1.00 67.91 16 VAL E N 1
ATOM 7502 C CA . VAL E 1 16 ? 57.695 105.120 133.732 1.00 67.74 16 VAL E CA 1
ATOM 7503 C C . VAL E 1 16 ? 56.334 105.384 134.418 1.00 68.43 16 VAL E C 1
ATOM 7504 O O . VAL E 1 16 ? 55.681 104.457 134.914 1.00 68.51 16 VAL E O 1
ATOM 7508 N N . MET E 1 17 ? 55.906 106.645 134.417 1.00 69.25 17 MET E N 1
ATOM 7509 C CA . MET E 1 17 ? 54.681 107.076 135.099 1.00 69.83 17 MET E CA 1
ATOM 7510 C C . MET E 1 17 ? 53.505 107.391 134.131 1.00 70.26 17 MET E C 1
ATOM 7511 O O . MET E 1 17 ? 52.385 107.641 134.594 1.00 70.03 17 MET E O 1
ATOM 7516 N N . GLU E 1 18 ? 53.746 107.369 132.813 1.00 70.79 18 GLU E N 1
ATOM 7517 C CA . GLU E 1 18 ? 52.755 107.828 131.823 1.00 71.38 18 GLU E CA 1
ATOM 7518 C C . GLU E 1 18 ? 52.114 109.135 132.269 1.00 71.20 18 GLU E C 1
ATOM 7519 O O . GLU E 1 18 ? 50.899 109.233 132.323 1.00 70.85 18 GLU E O 1
ATOM 7525 N N . LEU E 1 19 ? 52.972 110.116 132.577 1.00 71.62 19 LEU E N 1
ATOM 7526 C CA . LEU E 1 19 ? 52.691 111.354 133.384 1.00 71.77 19 LEU E CA 1
ATOM 7527 C C . LEU E 1 19 ? 53.175 112.499 132.494 1.00 71.72 19 LEU E C 1
ATOM 7528 O O . LEU E 1 19 ? 53.890 113.425 132.909 1.00 71.95 19 LEU E O 1
ATOM 7533 N N . GLU E 1 20 ? 52.783 112.384 131.231 1.00 71.43 20 GLU E N 1
ATOM 7534 C CA . GLU E 1 20 ? 53.430 113.044 130.098 1.00 70.93 20 GLU E CA 1
ATOM 7535 C C . GLU E 1 20 ? 52.933 114.475 129.916 1.00 69.50 20 GLU E C 1
ATOM 7536 O O . GLU E 1 20 ? 53.718 115.382 129.650 1.00 68.75 20 GLU E O 1
ATOM 7542 N N . LYS E 1 21 ? 51.614 114.651 130.090 1.00 68.31 21 LYS E N 1
ATOM 7543 C CA . LYS E 1 21 ? 50.929 115.952 129.992 1.00 66.86 21 LYS E CA 1
ATOM 7544 C C . LYS E 1 21 ? 51.629 116.967 130.869 1.00 65.74 21 LYS E C 1
ATOM 7545 O O . LYS E 1 21 ? 51.607 118.172 130.616 1.00 65.31 21 LYS E O 1
ATOM 7547 N N . ARG E 1 22 ? 52.286 116.435 131.888 1.00 65.08 22 ARG E N 1
ATOM 7548 C CA . ARG E 1 22 ? 52.910 117.217 132.949 1.00 64.59 22 ARG E CA 1
ATOM 7549 C C . ARG E 1 22 ? 53.961 118.199 132.419 1.00 63.60 22 ARG E C 1
ATOM 7550 O O . ARG E 1 22 ? 54.022 119.333 132.909 1.00 62.80 22 ARG E O 1
ATOM 7558 N N . ASN E 1 23 ? 54.760 117.802 131.417 1.00 62.48 23 ASN E N 1
ATOM 7559 C CA . ASN E 1 23 ? 55.741 118.765 130.863 1.00 61.80 23 ASN E CA 1
ATOM 7560 C C . ASN E 1 23 ? 55.357 119.443 129.519 1.00 60.78 23 ASN E C 1
ATOM 7561 O O . ASN E 1 23 ? 56.212 119.752 128.708 1.00 60.87 23 ASN E O 1
ATOM 7566 N N . TYR E 1 24 ? 54.068 119.702 129.322 1.00 59.65 24 TYR E N 1
ATOM 7567 C CA . TYR E 1 24 ? 53.586 120.453 128.165 1.00 58.96 24 TYR E CA 1
ATOM 7568 C C . TYR E 1 24 ? 52.449 121.284 128.664 1.00 58.78 24 TYR E C 1
ATOM 7569 O O . TYR E 1 24 ? 51.794 120.908 129.626 1.00 59.34 24 TYR E O 1
ATOM 7578 N N . ASN E 1 25 ? 52.190 122.397 127.983 1.00 58.19 25 ASN E N 1
ATOM 7579 C CA . ASN E 1 25 ? 51.224 123.388 128.419 1.00 57.32 25 ASN E CA 1
ATOM 7580 C C . ASN E 1 25 ? 50.060 123.413 127.440 1.00 55.59 25 ASN E C 1
ATOM 7581 O O . ASN E 1 25 ? 49.743 124.421 126.829 1.00 54.95 25 ASN E O 1
ATOM 7586 N N . ASN E 1 26 ? 49.430 122.254 127.312 1.00 54.39 26 ASN E N 1
ATOM 7587 C CA . ASN E 1 26 ? 48.107 122.117 126.685 1.00 53.31 26 ASN E CA 1
ATOM 7588 C C . ASN E 1 26 ? 48.066 122.385 125.183 1.00 51.25 26 ASN E C 1
ATOM 7589 O O . ASN E 1 26 ? 47.153 123.029 124.666 1.00 50.78 26 ASN E O 1
ATOM 7594 N N . PRO E 1 27 ? 49.025 121.813 124.468 1.00 48.77 27 PRO E N 1
ATOM 7595 C CA . PRO E 1 27 ? 49.409 122.322 123.186 1.00 47.25 27 PRO E CA 1
ATOM 7596 C C . PRO E 1 27 ? 48.406 122.122 122.050 1.00 45.81 27 PRO E C 1
ATOM 7597 O O . PRO E 1 27 ? 47.530 121.247 122.095 1.00 45.14 27 PRO E O 1
ATOM 7601 N N . VAL E 1 28 ? 48.538 122.962 121.037 1.00 44.00 28 VAL E N 1
ATOM 7602 C CA . VAL E 1 28 ? 47.852 122.713 119.805 1.00 42.67 28 VAL E CA 1
ATOM 7603 C C . VAL E 1 28 ? 48.868 121.894 119.026 1.00 41.54 28 VAL E C 1
ATOM 7604 O O . VAL E 1 28 ? 50.063 122.142 119.072 1.00 40.81 28 VAL E O 1
ATOM 7608 N N . VAL E 1 29 ? 48.398 120.859 118.373 1.00 40.73 29 VAL E N 1
ATOM 7609 C CA . VAL E 1 29 ? 49.301 119.993 117.635 1.00 40.07 29 VAL E CA 1
ATOM 7610 C C . VAL E 1 29 ? 48.999 120.130 116.166 1.00 39.67 29 VAL E C 1
ATOM 7611 O O . VAL E 1 29 ? 47.866 119.846 115.761 1.00 40.08 29 VAL E O 1
ATOM 7615 N N . LEU E 1 30 ? 49.976 120.586 115.390 1.00 38.50 30 LEU E N 1
ATOM 7616 C CA . LEU E 1 30 ? 49.794 120.698 113.954 1.00 38.60 30 LEU E CA 1
ATOM 7617 C C . LEU E 1 30 ? 50.441 119.490 113.251 1.00 39.14 30 LEU E C 1
ATOM 7618 O O . LEU E 1 30 ? 51.526 119.093 113.609 1.00 37.88 30 LEU E O 1
ATOM 7623 N N . CYS E 1 31 ? 49.744 118.907 112.272 1.00 40.13 31 CYS E N 1
ATOM 7624 C CA . CYS E 1 31 ? 50.206 117.697 111.564 1.00 41.46 31 CYS E CA 1
ATOM 7625 C C . CYS E 1 31 ? 50.362 117.874 110.089 1.00 41.24 31 CYS E C 1
ATOM 7626 O O . CYS E 1 31 ? 49.497 118.481 109.422 1.00 40.45 31 CYS E O 1
ATOM 7629 N N . GLY E 1 32 ? 51.416 117.257 109.573 1.00 41.09 32 GLY E N 1
ATOM 7630 C CA . GLY E 1 32 ? 51.655 117.260 108.159 1.00 41.62 32 GLY E CA 1
ATOM 7631 C C . GLY E 1 32 ? 52.198 115.931 107.730 1.00 42.34 32 GLY E C 1
ATOM 7632 O O . GLY E 1 32 ? 53.220 115.459 108.250 1.00 42.29 32 GLY E O 1
ATOM 7633 N N . PHE E 1 33 ? 51.520 115.316 106.774 1.00 43.06 33 PHE E N 1
ATOM 7634 C CA . PHE E 1 33 ? 52.037 114.069 106.191 1.00 43.75 33 PHE E CA 1
ATOM 7635 C C . PHE E 1 33 ? 52.250 114.155 104.686 1.00 43.73 33 PHE E C 1
ATOM 7636 O O . PHE E 1 33 ? 51.767 115.057 104.024 1.00 43.96 33 PHE E O 1
ATOM 7644 N N . ALA E 1 34 ? 53.033 113.219 104.185 1.00 44.10 34 ALA E N 1
ATOM 7645 C CA . ALA E 1 34 ? 53.389 113.132 102.787 1.00 44.26 34 ALA E CA 1
ATOM 7646 C C . ALA E 1 34 ? 52.257 112.326 102.143 1.00 44.54 34 ALA E C 1
ATOM 7647 O O . ALA E 1 34 ? 52.124 111.146 102.382 1.00 45.69 34 ALA E O 1
ATOM 7649 N N . GLY E 1 35 ? 51.393 112.971 101.390 1.00 44.54 35 GLY E N 1
ATOM 7650 C CA . GLY E 1 35 ? 50.265 112.288 100.759 1.00 44.52 35 GLY E CA 1
ATOM 7651 C C . GLY E 1 35 ? 50.293 112.605 99.269 1.00 44.80 35 GLY E C 1
ATOM 7652 O O . GLY E 1 35 ? 51.362 112.578 98.625 1.00 44.77 35 GLY E O 1
ATOM 7653 N N . SER E 1 36 ? 49.128 112.944 98.721 1.00 44.38 36 SER E N 1
ATOM 7654 C CA . SER E 1 36 ? 49.033 113.276 97.300 1.00 43.91 36 SER E CA 1
ATOM 7655 C C . SER E 1 36 ? 49.495 114.670 96.990 1.00 42.75 36 SER E C 1
ATOM 7656 O O . SER E 1 36 ? 49.464 115.047 95.836 1.00 43.99 36 SER E O 1
ATOM 7659 N N . THR E 1 37 ? 49.810 115.481 97.993 1.00 40.99 37 THR E N 1
ATOM 7660 C CA . THR E 1 37 ? 50.323 116.814 97.744 1.00 39.41 37 THR E CA 1
ATOM 7661 C C . THR E 1 37 ? 51.256 117.129 98.880 1.00 39.13 37 THR E C 1
ATOM 7662 O O . THR E 1 37 ? 51.026 116.745 100.016 1.00 39.26 37 THR E O 1
ATOM 7666 N N . PRO E 1 38 ? 52.325 117.852 98.603 1.00 38.83 38 PRO E N 1
ATOM 7667 C CA . PRO E 1 38 ? 53.301 118.058 99.668 1.00 38.69 38 PRO E CA 1
ATOM 7668 C C . PRO E 1 38 ? 52.985 119.187 100.687 1.00 38.13 38 PRO E C 1
ATOM 7669 O O . PRO E 1 38 ? 53.749 119.409 101.629 1.00 38.34 38 PRO E O 1
ATOM 7673 N N . THR E 1 39 ? 51.877 119.888 100.522 1.00 37.46 39 THR E N 1
ATOM 7674 C CA . THR E 1 39 ? 51.727 121.148 101.218 1.00 37.04 39 THR E CA 1
ATOM 7675 C C . THR E 1 39 ? 51.744 120.993 102.758 1.00 36.78 39 THR E C 1
ATOM 7676 O O . THR E 1 39 ? 52.356 121.794 103.467 1.00 36.64 39 THR E O 1
ATOM 7680 N N . GLY E 1 40 ? 51.154 119.915 103.253 1.00 36.54 40 GLY E N 1
ATOM 7681 C CA . GLY E 1 40 ? 51.243 119.538 104.668 1.00 36.28 40 GLY E CA 1
ATOM 7682 C C . GLY E 1 40 ? 52.626 119.388 105.288 1.00 36.04 40 GLY E C 1
ATOM 7683 O O . GLY E 1 40 ? 52.875 119.921 106.354 1.00 35.96 40 GLY E O 1
ATOM 7684 N N . VAL E 1 41 ? 53.522 118.634 104.672 1.00 36.09 41 VAL E N 1
ATOM 7685 C CA . VAL E 1 41 ? 54.897 118.554 105.192 1.00 36.62 41 VAL E CA 1
ATOM 7686 C C . VAL E 1 41 ? 55.665 119.880 104.976 1.00 37.51 41 VAL E C 1
ATOM 7687 O O . VAL E 1 41 ? 56.532 120.248 105.775 1.00 38.70 41 VAL E O 1
ATOM 7691 N N . LEU E 1 42 ? 55.372 120.598 103.906 1.00 37.54 42 LEU E N 1
ATOM 7692 C CA . LEU E 1 42 ? 56.020 121.872 103.694 1.00 37.80 42 LEU E CA 1
ATOM 7693 C C . LEU E 1 42 ? 55.574 122.874 104.748 1.00 38.16 42 LEU E C 1
ATOM 7694 O O . LEU E 1 42 ? 56.390 123.641 105.256 1.00 37.92 42 LEU E O 1
ATOM 7699 N N . ALA E 1 43 ? 54.264 122.898 105.041 1.00 38.78 43 ALA E N 1
ATOM 7700 C CA . ALA E 1 43 ? 53.719 123.841 106.025 1.00 38.88 43 ALA E CA 1
ATOM 7701 C C . ALA E 1 43 ? 54.406 123.507 107.327 1.00 39.27 43 ALA E C 1
ATOM 7702 O O . ALA E 1 43 ? 55.027 124.374 107.950 1.00 39.31 43 ALA E O 1
ATOM 7704 N N . ALA E 1 44 ? 54.383 122.219 107.662 1.00 39.65 44 ALA E N 1
ATOM 7705 C CA . ALA E 1 44 ? 54.893 121.748 108.936 1.00 40.32 44 ALA E CA 1
ATOM 7706 C C . ALA E 1 44 ? 56.345 122.114 109.079 1.00 40.88 44 ALA E C 1
ATOM 7707 O O . ALA E 1 44 ? 56.786 122.583 110.125 1.00 41.44 44 ALA E O 1
ATOM 7709 N N . SER E 1 45 ? 57.096 121.901 108.018 1.00 41.30 45 SER E N 1
ATOM 7710 C CA . SER E 1 45 ? 58.522 122.183 108.063 1.00 41.71 45 SER E CA 1
ATOM 7711 C C . SER E 1 45 ? 58.803 123.657 108.158 1.00 42.13 45 SER E C 1
ATOM 7712 O O . SER E 1 45 ? 59.731 124.074 108.868 1.00 42.05 45 SER E O 1
ATOM 7715 N N . TYR E 1 46 ? 58.012 124.446 107.438 1.00 42.57 46 TYR E N 1
ATOM 7716 C CA . TYR E 1 46 ? 58.176 125.869 107.503 1.00 43.06 46 TYR E CA 1
ATOM 7717 C C . TYR E 1 46 ? 57.954 126.283 108.931 1.00 43.14 46 TYR E C 1
ATOM 7718 O O . TYR E 1 46 ? 58.805 126.940 109.527 1.00 42.29 46 TYR E O 1
ATOM 7727 N N . ILE E 1 47 ? 56.817 125.845 109.487 1.00 43.49 47 ILE E N 1
ATOM 7728 C CA . ILE E 1 47 ? 56.448 126.262 110.830 1.00 43.50 47 ILE E CA 1
ATOM 7729 C C . ILE E 1 47 ? 57.481 125.777 111.913 1.00 43.68 47 ILE E C 1
ATOM 7730 O O . ILE E 1 47 ? 57.856 126.511 112.833 1.00 43.29 47 ILE E O 1
ATOM 7735 N N . VAL E 1 48 ? 57.993 124.569 111.770 1.00 44.04 48 VAL E N 1
ATOM 7736 C CA . VAL E 1 48 ? 59.075 124.117 112.638 1.00 43.92 48 VAL E CA 1
ATOM 7737 C C . VAL E 1 48 ? 60.296 125.012 112.494 1.00 44.98 48 VAL E C 1
ATOM 7738 O O . VAL E 1 48 ? 61.018 125.247 113.449 1.00 44.80 48 VAL E O 1
ATOM 7742 N N . GLU E 1 49 ? 60.552 125.494 111.282 1.00 46.38 49 GLU E N 1
ATOM 7743 C CA . GLU E 1 49 ? 61.760 126.323 111.026 1.00 47.25 49 GLU E CA 1
ATOM 7744 C C . GLU E 1 49 ? 61.628 127.721 111.617 1.00 47.02 49 GLU E C 1
ATOM 7745 O O . GLU E 1 49 ? 62.457 128.176 112.399 1.00 46.23 49 GLU E O 1
ATOM 7751 N N . THR E 1 50 ? 60.542 128.382 111.255 1.00 47.25 50 THR E N 1
ATOM 7752 C CA . THR E 1 50 ? 60.391 129.770 111.581 1.00 47.70 50 THR E CA 1
ATOM 7753 C C . THR E 1 50 ? 60.080 129.979 113.078 1.00 47.60 50 THR E C 1
ATOM 7754 O O . THR E 1 50 ? 60.575 130.921 113.658 1.00 48.93 50 THR E O 1
ATOM 7758 N N . LEU E 1 51 ? 59.314 129.113 113.725 1.00 47.16 51 LEU E N 1
ATOM 7759 C CA . LEU E 1 51 ? 59.165 129.201 115.181 1.00 46.42 51 LEU E CA 1
ATOM 7760 C C . LEU E 1 51 ? 60.371 128.653 115.943 1.00 46.76 51 LEU E C 1
ATOM 7761 O O . LEU E 1 51 ? 60.400 128.716 117.157 1.00 46.97 51 LEU E O 1
ATOM 7766 N N . GLY E 1 52 ? 61.358 128.092 115.260 1.00 46.96 52 GLY E N 1
ATOM 7767 C CA . GLY E 1 52 ? 62.536 127.567 115.956 1.00 47.03 52 GLY E CA 1
ATOM 7768 C C . GLY E 1 52 ? 62.276 126.362 116.856 1.00 46.93 52 GLY E C 1
ATOM 7769 O O . GLY E 1 52 ? 62.993 126.123 117.815 1.00 47.13 52 GLY E O 1
ATOM 7770 N N . MET E 1 53 ? 61.274 125.572 116.527 1.00 46.92 53 MET E N 1
ATOM 7771 C CA . MET E 1 53 ? 60.924 124.417 117.344 1.00 47.20 53 MET E CA 1
ATOM 7772 C C . MET E 1 53 ? 62.114 123.426 117.523 1.00 47.38 53 MET E C 1
ATOM 7773 O O . MET E 1 53 ? 63.042 123.406 116.706 1.00 47.43 53 MET E O 1
ATOM 7778 N N . HIS E 1 54 ? 62.095 122.665 118.624 1.00 47.06 54 HIS E N 1
ATOM 7779 C CA . HIS E 1 54 ? 63.095 121.624 118.904 1.00 47.06 54 HIS E CA 1
ATOM 7780 C C . HIS E 1 54 ? 62.402 120.267 118.799 1.00 47.15 54 HIS E C 1
ATOM 7781 O O . HIS E 1 54 ? 61.173 120.158 118.961 1.00 47.91 54 HIS E O 1
ATOM 7788 N N . GLN E 1 55 ? 63.186 119.234 118.520 1.00 46.29 55 GLN E N 1
ATOM 7789 C CA . GLN E 1 55 ? 62.645 117.919 118.329 1.00 45.64 55 GLN E CA 1
ATOM 7790 C C . GLN E 1 55 ? 62.318 117.424 119.705 1.00 45.49 55 GLN E C 1
ATOM 7791 O O . GLN E 1 55 ? 62.916 117.839 120.665 1.00 46.29 55 GLN E O 1
ATOM 7797 N N . VAL E 1 56 ? 61.328 116.566 119.808 1.00 45.19 56 VAL E N 1
ATOM 7798 C CA . VAL E 1 56 ? 60.783 116.191 121.093 1.00 44.32 56 VAL E CA 1
ATOM 7799 C C . VAL E 1 56 ? 60.469 114.666 121.097 1.00 44.59 56 VAL E C 1
ATOM 7800 O O . VAL E 1 56 ? 60.550 114.028 122.124 1.00 44.44 56 VAL E O 1
ATOM 7804 N N . ALA E 1 57 ? 60.144 114.078 119.946 1.00 44.34 57 ALA E N 1
ATOM 7805 C CA . ALA E 1 57 ? 59.851 112.655 119.876 1.00 44.34 57 ALA E CA 1
ATOM 7806 C C . ALA E 1 57 ? 60.055 112.088 118.472 1.00 44.74 57 ALA E C 1
ATOM 7807 O O . ALA E 1 57 ? 60.198 112.814 117.492 1.00 45.64 57 ALA E O 1
ATOM 7809 N N . HIS E 1 58 ? 60.146 110.775 118.401 1.00 45.08 58 HIS E N 1
ATOM 7810 C CA . HIS E 1 58 ? 59.914 110.046 117.170 1.00 45.42 58 HIS E CA 1
ATOM 7811 C C . HIS E 1 58 ? 58.679 109.179 117.383 1.00 45.00 58 HIS E C 1
ATOM 7812 O O . HIS E 1 58 ? 58.189 109.030 118.471 1.00 44.97 58 HIS E O 1
ATOM 7819 N N . LEU E 1 59 ? 58.177 108.624 116.314 1.00 45.19 59 LEU E N 1
ATOM 7820 C CA . LEU E 1 59 ? 57.124 107.668 116.386 1.00 45.21 59 LEU E CA 1
ATOM 7821 C C . LEU E 1 59 ? 57.686 106.462 115.654 1.00 45.53 59 LEU E C 1
ATOM 7822 O O . LEU E 1 59 ? 58.024 106.526 114.472 1.00 44.22 59 LEU E O 1
ATOM 7827 N N . ILE E 1 60 ? 57.812 105.390 116.420 1.00 46.35 60 ILE E N 1
ATOM 7828 C CA . ILE E 1 60 ? 58.549 104.182 116.050 1.00 46.99 60 ILE E CA 1
ATOM 7829 C C . ILE E 1 60 ? 57.500 103.156 115.654 1.00 47.93 60 ILE E C 1
ATOM 7830 O O . ILE E 1 60 ? 56.514 102.952 116.371 1.00 48.84 60 ILE E O 1
ATOM 7835 N N . SER E 1 61 ? 57.661 102.529 114.503 1.00 48.09 61 SER E N 1
ATOM 7836 C CA . SER E 1 61 ? 56.684 101.533 114.113 1.00 48.09 61 SER E CA 1
ATOM 7837 C C . SER E 1 61 ? 57.125 100.795 112.928 1.00 48.36 61 SER E C 1
ATOM 7838 O O . SER E 1 61 ? 57.656 101.350 111.984 1.00 48.87 61 SER E O 1
ATOM 7841 N N . GLN E 1 62 ? 56.802 99.536 112.938 1.00 49.23 62 GLN E N 1
ATOM 7842 C CA . GLN E 1 62 ? 57.084 98.696 111.804 1.00 49.95 62 GLN E CA 1
ATOM 7843 C C . GLN E 1 62 ? 56.337 99.106 110.561 1.00 48.46 62 GLN E C 1
ATOM 7844 O O . GLN E 1 62 ? 56.671 98.681 109.512 1.00 47.66 62 GLN E O 1
ATOM 7850 N N . HIS E 1 63 ? 55.315 99.921 110.667 1.00 48.10 63 HIS E N 1
ATOM 7851 C CA . HIS E 1 63 ? 54.559 100.231 109.481 1.00 47.96 63 HIS E CA 1
ATOM 7852 C C . HIS E 1 63 ? 54.849 101.585 108.930 1.00 46.62 63 HIS E C 1
ATOM 7853 O O . HIS E 1 63 ? 54.201 102.013 108.013 1.00 47.41 63 HIS E O 1
ATOM 7860 N N . ILE E 1 64 ? 55.832 102.265 109.475 1.00 45.18 64 ILE E N 1
ATOM 7861 C CA . ILE E 1 64 ? 56.415 103.373 108.782 1.00 43.99 64 ILE E CA 1
ATOM 7862 C C . ILE E 1 64 ? 57.496 102.744 107.902 1.00 43.14 64 ILE E C 1
ATOM 7863 O O . ILE E 1 64 ? 58.266 101.887 108.357 1.00 42.71 64 ILE E O 1
ATOM 7868 N N . PRO E 1 65 ? 57.538 103.131 106.636 1.00 42.15 65 PRO E N 1
ATOM 7869 C CA . PRO E 1 65 ? 58.580 102.630 105.749 1.00 41.95 65 PRO E CA 1
ATOM 7870 C C . PRO E 1 65 ? 59.894 102.788 106.466 1.00 41.43 65 PRO E C 1
ATOM 7871 O O . PRO E 1 65 ? 60.103 103.835 107.046 1.00 42.08 65 PRO E O 1
ATOM 7875 N N . PRO E 1 66 ? 60.736 101.743 106.523 1.00 40.76 66 PRO E N 1
ATOM 7876 C CA . PRO E 1 66 ? 61.979 101.735 107.322 1.00 39.94 66 PRO E CA 1
ATOM 7877 C C . PRO E 1 66 ? 63.193 102.319 106.604 1.00 39.50 66 PRO E C 1
ATOM 7878 O O . PRO E 1 66 ? 64.239 101.681 106.482 1.00 40.30 66 PRO E O 1
ATOM 7882 N N . VAL E 1 67 ? 63.030 103.562 106.192 1.00 38.36 67 VAL E N 1
ATOM 7883 C CA . VAL E 1 67 ? 63.927 104.271 105.344 1.00 37.54 67 VAL E CA 1
ATOM 7884 C C . VAL E 1 67 ? 64.436 105.430 106.175 1.00 37.66 67 VAL E C 1
ATOM 7885 O O . VAL E 1 67 ? 63.646 106.000 106.930 1.00 38.76 67 VAL E O 1
ATOM 7889 N N . ALA E 1 68 ? 65.738 105.737 106.116 1.00 37.41 68 ALA E N 1
ATOM 7890 C CA . ALA E 1 68 ? 66.316 106.929 106.772 1.00 37.12 68 ALA E CA 1
ATOM 7891 C C . ALA E 1 68 ? 66.278 108.062 105.779 1.00 37.85 68 ALA E C 1
ATOM 7892 O O . ALA E 1 68 ? 66.533 107.841 104.592 1.00 38.36 68 ALA E O 1
ATOM 7894 N N . VAL E 1 69 ? 66.000 109.285 106.194 1.00 38.22 69 VAL E N 1
ATOM 7895 C CA . VAL E 1 69 ? 66.063 110.334 105.184 1.00 39.12 69 VAL E CA 1
ATOM 7896 C C . VAL E 1 69 ? 67.372 111.126 105.229 1.00 40.23 69 VAL E C 1
ATOM 7897 O O . VAL E 1 69 ? 67.912 111.420 106.285 1.00 40.44 69 VAL E O 1
ATOM 7901 N N . PHE E 1 70 ? 67.889 111.440 104.049 1.00 41.47 70 PHE E N 1
ATOM 7902 C CA . PHE E 1 70 ? 69.176 112.108 103.929 1.00 42.15 70 PHE E CA 1
ATOM 7903 C C . PHE E 1 70 ? 69.244 113.291 103.001 1.00 43.64 70 PHE E C 1
ATOM 7904 O O . PHE E 1 70 ? 70.346 113.769 102.719 1.00 43.85 70 PHE E O 1
ATOM 7912 N N . VAL E 1 71 ? 68.087 113.791 102.568 1.00 45.11 71 VAL E N 1
ATOM 7913 C CA . VAL E 1 71 ? 68.042 114.899 101.633 1.00 45.65 71 VAL E CA 1
ATOM 7914 C C . VAL E 1 71 ? 68.770 116.081 102.266 1.00 46.53 71 VAL E C 1
ATOM 7915 O O . VAL E 1 71 ? 68.814 116.203 103.497 1.00 46.56 71 VAL E O 1
ATOM 7919 N N . GLY E 1 72 ? 69.372 116.912 101.414 1.00 47.46 72 GLY E N 1
ATOM 7920 C CA . GLY E 1 72 ? 70.261 117.982 101.850 1.00 48.09 72 GLY E CA 1
ATOM 7921 C C . GLY E 1 72 ? 71.457 117.567 102.705 1.00 48.70 72 GLY E C 1
ATOM 7922 O O . GLY E 1 72 ? 72.044 118.403 103.367 1.00 49.14 72 GLY E O 1
ATOM 7923 N N . GLY E 1 73 ? 71.817 116.285 102.731 1.00 49.51 73 GLY E N 1
ATOM 7924 C CA . GLY E 1 73 ? 72.897 115.819 103.604 1.00 49.87 73 GLY E CA 1
ATOM 7925 C C . GLY E 1 73 ? 72.674 115.909 105.108 1.00 50.45 73 GLY E C 1
ATOM 7926 O O . GLY E 1 73 ? 73.568 115.595 105.869 1.00 50.86 73 GLY E O 1
ATOM 7927 N N . LYS E 1 74 ? 71.498 116.330 105.565 1.00 51.17 74 LYS E N 1
ATOM 7928 C CA . LYS E 1 74 ? 71.156 116.168 106.990 1.00 51.29 74 LYS E CA 1
ATOM 7929 C C . LYS E 1 74 ? 70.330 114.876 107.195 1.00 49.46 74 LYS E C 1
ATOM 7930 O O . LYS E 1 74 ? 69.328 114.650 106.519 1.00 49.79 74 LYS E O 1
ATOM 7936 N N . LEU E 1 75 ? 70.783 114.024 108.110 1.00 47.32 75 LEU E N 1
ATOM 7937 C CA . LEU E 1 75 ? 70.245 112.684 108.272 1.00 45.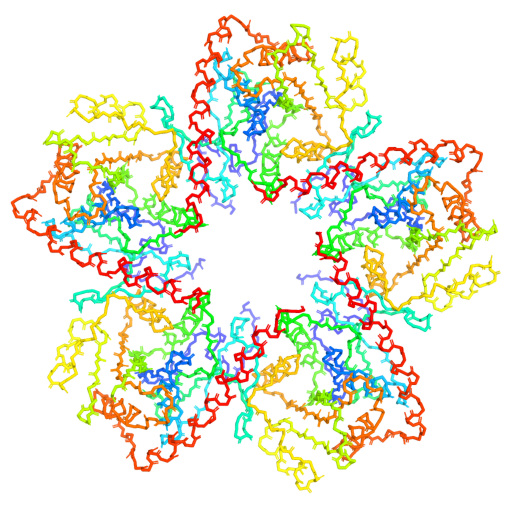68 75 LEU E CA 1
ATOM 7938 C C . LEU E 1 75 ? 69.228 112.639 109.369 1.00 45.50 75 LEU E C 1
ATOM 7939 O O . LEU E 1 75 ? 69.544 112.989 110.493 1.00 46.06 75 LEU E O 1
ATOM 7944 N N . ARG E 1 76 ? 68.017 112.189 109.063 1.00 44.74 76 ARG E N 1
ATOM 7945 C CA . ARG E 1 76 ? 67.041 111.951 110.095 1.00 44.40 76 ARG E CA 1
ATOM 7946 C C . ARG E 1 76 ? 66.033 110.868 109.804 1.00 44.22 76 ARG E C 1
ATOM 7947 O O . ARG E 1 76 ? 65.884 110.372 108.686 1.00 43.22 76 ARG E O 1
ATOM 7955 N N . HIS E 1 77 ? 65.353 110.510 110.885 1.00 44.45 77 HIS E N 1
ATOM 7956 C CA . HIS E 1 77 ? 64.293 109.540 110.866 1.00 44.65 77 HIS E CA 1
ATOM 7957 C C . HIS E 1 77 ? 63.105 110.249 110.252 1.00 44.44 77 HIS E C 1
ATOM 7958 O O . HIS E 1 77 ? 62.975 111.469 110.418 1.00 45.08 77 HIS E O 1
ATOM 7965 N N . PRO E 1 78 ? 62.256 109.509 109.519 1.00 43.59 78 PRO E N 1
ATOM 7966 C CA . PRO E 1 78 ? 61.192 110.154 108.752 1.00 43.40 78 PRO E CA 1
ATOM 7967 C C . PRO E 1 78 ? 59.984 110.684 109.547 1.00 43.18 78 PRO E C 1
ATOM 7968 O O . PRO E 1 78 ? 59.266 111.533 109.025 1.00 42.49 78 PRO E O 1
ATOM 7972 N N . PHE E 1 79 ? 59.751 110.190 110.770 1.00 43.07 79 PHE E N 1
ATOM 7973 C CA . PHE E 1 79 ? 58.578 110.603 111.540 1.00 42.66 79 PHE E CA 1
ATOM 7974 C C . PHE E 1 79 ? 58.953 111.242 112.839 1.00 41.93 79 PHE E C 1
ATOM 7975 O O . PHE E 1 79 ? 59.342 110.568 113.778 1.00 41.95 79 PHE E O 1
ATOM 7983 N N . ARG E 1 80 ? 58.765 112.547 112.900 1.00 41.60 80 ARG E N 1
ATOM 7984 C CA . ARG E 1 80 ? 59.248 113.354 114.014 1.00 41.83 80 ARG E CA 1
ATOM 7985 C C . ARG E 1 80 ? 58.184 114.225 114.724 1.00 41.30 80 ARG E C 1
ATOM 7986 O O . ARG E 1 80 ? 57.214 114.664 114.083 1.00 41.65 80 ARG E O 1
ATOM 7994 N N . ILE E 1 81 ? 58.322 114.427 116.038 1.00 40.10 81 ILE E N 1
ATOM 7995 C CA . ILE E 1 81 ? 57.520 115.445 116.708 1.00 39.97 81 ILE E CA 1
ATOM 7996 C C . ILE E 1 81 ? 58.367 116.567 117.294 1.00 40.67 81 ILE E C 1
ATOM 7997 O O . ILE E 1 81 ? 59.364 116.327 117.971 1.00 40.33 81 ILE E O 1
ATOM 8002 N N . TYR E 1 82 ? 57.930 117.797 117.043 1.00 41.22 82 TYR E N 1
ATOM 8003 C CA . TYR E 1 82 ? 58.644 118.991 117.457 1.00 41.63 82 TYR E CA 1
ATOM 8004 C C . TYR E 1 82 ? 57.772 119.772 118.387 1.00 42.38 82 TYR E C 1
ATOM 8005 O O . TYR E 1 82 ? 56.547 119.640 118.315 1.00 43.22 82 TYR E O 1
ATOM 8014 N N . ALA E 1 83 ? 58.393 120.591 119.235 1.00 42.63 83 ALA E N 1
ATOM 8015 C CA . ALA E 1 83 ? 57.680 121.498 120.124 1.00 43.05 83 ALA E CA 1
ATOM 8016 C C . ALA E 1 83 ? 58.313 122.876 120.017 1.00 44.21 83 ALA E C 1
ATOM 8017 O O . ALA E 1 83 ? 59.477 122.990 119.673 1.00 43.99 83 ALA E O 1
ATOM 8019 N N . ASN E 1 84 ? 57.528 123.917 120.282 1.00 45.96 84 ASN E N 1
ATOM 8020 C CA . ASN E 1 84 ? 58.048 125.255 120.623 1.00 47.14 84 ASN E CA 1
ATOM 8021 C C . ASN E 1 84 ? 58.599 125.260 122.070 1.00 48.33 84 ASN E C 1
ATOM 8022 O O . ASN E 1 84 ? 58.371 124.314 122.847 1.00 48.18 84 ASN E O 1
ATOM 8027 N N . ASN E 1 85 ? 59.293 126.333 122.451 1.00 49.71 85 ASN E N 1
ATOM 8028 C CA . ASN E 1 85 ? 59.862 126.413 123.814 1.00 50.90 85 ASN E CA 1
ATOM 8029 C C . ASN E 1 85 ? 58.858 126.484 124.950 1.00 50.66 85 ASN E C 1
ATOM 8030 O O . ASN E 1 85 ? 59.139 126.072 126.042 1.00 50.83 85 ASN E O 1
ATOM 8035 N N . SER E 1 86 ? 57.678 126.989 124.661 1.00 50.89 86 SER E N 1
ATOM 8036 C CA . SER E 1 86 ? 56.605 127.110 125.626 1.00 50.66 86 SER E CA 1
ATOM 8037 C C . SER E 1 86 ? 55.837 125.792 125.738 1.00 49.90 86 SER E C 1
ATOM 8038 O O . SER E 1 86 ? 54.816 125.720 126.423 1.00 50.76 86 SER E O 1
ATOM 8041 N N . ASN E 1 87 ? 56.330 124.749 125.072 1.00 48.49 87 ASN E N 1
ATOM 8042 C CA . ASN E 1 87 ? 55.552 123.535 124.820 1.00 47.55 87 ASN E CA 1
ATOM 8043 C C . ASN E 1 87 ? 54.053 123.790 124.697 1.00 45.81 87 ASN E C 1
ATOM 8044 O O . ASN E 1 87 ? 53.279 123.155 125.335 1.00 45.43 87 ASN E O 1
ATOM 8049 N N . THR E 1 88 ? 53.659 124.745 123.873 1.00 44.76 88 THR E N 1
ATOM 8050 C CA . THR E 1 88 ? 52.244 125.061 123.650 1.00 43.72 88 THR E CA 1
ATOM 8051 C C . THR E 1 88 ? 51.807 124.758 122.214 1.00 42.96 88 THR E C 1
ATOM 8052 O O . THR E 1 88 ? 50.601 124.667 121.910 1.00 42.71 88 THR E O 1
ATOM 8056 N N . VAL E 1 89 ? 52.791 124.558 121.340 1.00 41.77 89 VAL E N 1
ATOM 8057 C CA . VAL E 1 89 ? 52.520 124.137 120.003 1.00 40.93 89 VAL E CA 1
ATOM 8058 C C . VAL E 1 89 ? 53.406 122.937 119.654 1.00 40.84 89 VAL E C 1
ATOM 8059 O O . VAL E 1 89 ? 54.617 123.017 119.797 1.00 41.37 89 VAL E O 1
ATOM 8063 N N . LEU E 1 90 ? 52.807 121.846 119.182 1.00 40.04 90 LEU E N 1
ATOM 8064 C CA . LEU E 1 90 ? 53.565 120.777 118.539 1.00 39.61 90 LEU E CA 1
ATOM 8065 C C . LEU E 1 90 ? 53.332 120.680 117.042 1.00 38.94 90 LEU E C 1
ATOM 8066 O O . LEU E 1 90 ? 52.261 121.018 116.542 1.00 39.19 90 LEU E O 1
ATOM 8071 N N . VAL E 1 91 ? 54.346 120.182 116.342 1.00 38.26 91 VAL E N 1
ATOM 8072 C CA . VAL E 1 91 ? 54.224 119.801 114.955 1.00 37.79 91 VAL E CA 1
ATOM 8073 C C . VAL E 1 91 ? 54.543 118.295 114.889 1.00 38.80 91 VAL E C 1
ATOM 8074 O O . VAL E 1 91 ? 55.603 117.849 115.317 1.00 39.25 91 VAL E O 1
ATOM 8078 N N . ALA E 1 92 ? 53.565 117.504 114.453 1.00 39.76 92 ALA E N 1
ATOM 8079 C CA . ALA E 1 92 ? 53.758 116.106 114.075 1.00 40.29 92 ALA E CA 1
ATOM 8080 C C . ALA E 1 92 ? 53.907 116.068 112.555 1.00 41.33 92 ALA E C 1
ATOM 8081 O O . ALA E 1 92 ? 53.026 116.563 111.829 1.00 42.00 92 ALA E O 1
ATOM 8083 N N . MET E 1 93 ? 55.014 115.520 112.060 1.00 42.61 93 MET E N 1
ATOM 8084 C CA . MET E 1 93 ? 55.231 115.474 110.620 1.00 43.74 93 MET E CA 1
ATOM 8085 C C . MET E 1 93 ? 55.814 114.160 110.218 1.00 44.43 93 MET E C 1
ATOM 8086 O O . MET E 1 93 ? 56.470 113.502 111.017 1.00 45.14 93 MET E O 1
ATOM 8091 N N . CYS E 1 94 ? 55.564 113.773 108.981 1.00 44.89 94 CYS E N 1
ATOM 8092 C CA . CYS E 1 94 ? 56.157 112.583 108.449 1.00 45.45 94 CYS E CA 1
ATOM 8093 C C . CYS E 1 94 ? 56.482 112.772 106.996 1.00 44.46 94 CYS E C 1
ATOM 8094 O O . CYS E 1 94 ? 55.619 113.097 106.190 1.00 44.01 94 CYS E O 1
ATOM 8097 N N . GLU E 1 95 ? 57.734 112.498 106.667 1.00 43.93 95 GLU E N 1
ATOM 8098 C CA . GLU E 1 95 ? 58.289 112.840 105.370 1.00 43.68 95 GLU E CA 1
ATOM 8099 C C . GLU E 1 95 ? 58.166 111.776 104.282 1.00 43.15 95 GLU E C 1
ATOM 8100 O O . GLU E 1 95 ? 58.459 112.061 103.154 1.00 42.47 95 GLU E O 1
ATOM 8106 N N . VAL E 1 96 ? 57.765 110.555 104.605 1.00 42.97 96 VAL E N 1
ATOM 8107 C CA . VAL E 1 96 ? 57.511 109.577 103.572 1.00 42.54 96 VAL E CA 1
ATOM 8108 C C . VAL E 1 96 ? 56.087 109.146 103.667 1.00 42.88 96 VAL E C 1
ATOM 8109 O O . VAL E 1 96 ? 55.535 109.098 104.740 1.00 43.18 96 VAL E O 1
ATOM 8113 N N . PRO E 1 97 ? 55.490 108.793 102.547 1.00 43.65 97 PRO E N 1
ATOM 8114 C CA . PRO E 1 97 ? 54.147 108.303 102.496 1.00 43.75 97 PRO E CA 1
ATOM 8115 C C . PRO E 1 97 ? 53.844 107.153 103.439 1.00 44.12 97 PRO E C 1
ATOM 8116 O O . PRO E 1 97 ? 54.664 106.280 103.655 1.00 44.79 97 PRO E O 1
ATOM 8120 N N . ILE E 1 98 ? 52.657 107.151 103.998 1.00 44.54 98 ILE E N 1
ATOM 8121 C CA . ILE E 1 98 ? 52.251 106.057 104.842 1.00 45.04 98 ILE E CA 1
ATOM 8122 C C . ILE E 1 98 ? 51.275 105.196 104.051 1.00 45.90 98 ILE E C 1
ATOM 8123 O O . ILE E 1 98 ? 50.263 105.675 103.587 1.00 46.80 98 ILE E O 1
ATOM 8128 N N . SER E 1 99 ? 51.575 103.921 103.869 1.00 46.58 99 SER E N 1
ATOM 8129 C CA . SER E 1 99 ? 50.633 103.094 103.134 1.00 47.06 99 SER E CA 1
ATOM 8130 C C . SER E 1 99 ? 49.274 103.031 103.838 1.00 46.47 99 SER E C 1
ATOM 8131 O O . SER E 1 99 ? 49.134 102.994 105.087 1.00 46.99 99 SER E O 1
ATOM 8134 N N . SER E 1 100 ? 48.265 102.997 102.998 1.00 45.77 100 SER E N 1
ATOM 8135 C CA . SER E 1 100 ? 46.908 103.008 103.463 1.00 45.64 100 SER E CA 1
ATOM 8136 C C . SER E 1 100 ? 46.543 101.749 104.257 1.00 44.93 100 SER E C 1
ATOM 8137 O O . SER E 1 100 ? 45.576 101.781 104.985 1.00 44.83 100 SER E O 1
ATOM 8140 N N . ALA E 1 101 ? 47.288 100.654 104.131 1.00 44.14 101 ALA E N 1
ATOM 8141 C CA . ALA E 1 101 ? 46.989 99.489 104.943 1.00 43.88 101 ALA E CA 1
ATOM 8142 C C . ALA E 1 101 ? 47.243 99.749 106.414 1.00 44.46 101 ALA E C 1
ATOM 8143 O O . ALA E 1 101 ? 46.822 98.942 107.243 1.00 45.02 101 ALA E O 1
ATOM 8145 N N . HIS E 1 102 ? 47.958 100.838 106.743 1.00 44.54 102 HIS E N 1
ATOM 8146 C CA . HIS E 1 102 ? 48.397 101.111 108.130 1.00 44.39 102 HIS E CA 1
ATOM 8147 C C . HIS E 1 102 ? 47.950 102.466 108.749 1.00 43.24 102 HIS E C 1
ATOM 8148 O O . HIS E 1 102 ? 48.263 102.762 109.905 1.00 43.23 102 HIS E O 1
ATOM 8155 N N . ILE E 1 103 ? 47.182 103.259 108.011 1.00 41.40 103 ILE E N 1
ATOM 8156 C CA . ILE E 1 103 ? 46.576 104.452 108.568 1.00 39.84 103 ILE E CA 1
ATOM 8157 C C . ILE E 1 103 ? 46.040 104.215 109.967 1.00 39.51 103 ILE E C 1
ATOM 8158 O O . ILE E 1 103 ? 46.200 105.038 110.829 1.00 39.45 103 ILE E O 1
ATOM 8163 N N . TYR E 1 104 ? 45.404 103.082 110.205 1.00 39.93 104 TYR E N 1
ATOM 8164 C CA . TYR E 1 104 ? 44.769 102.847 111.494 1.00 39.90 104 TYR E CA 1
ATOM 8165 C C . TYR E 1 104 ? 45.779 102.618 112.592 1.00 41.79 104 TYR E C 1
ATOM 8166 O O . TYR E 1 104 ? 45.612 103.183 113.678 1.00 41.85 104 TYR E O 1
ATOM 8175 N N . GLU E 1 105 ? 46.772 101.749 112.354 1.00 43.32 105 GLU E N 1
ATOM 8176 C CA . GLU E 1 105 ? 47.780 101.495 113.384 1.00 44.55 105 GLU E CA 1
ATOM 8177 C C . GLU E 1 105 ? 48.575 102.775 113.638 1.00 43.04 105 GLU E C 1
ATOM 8178 O O . GLU E 1 105 ? 48.786 103.132 114.789 1.00 42.57 105 GLU E O 1
ATOM 8184 N N . ILE E 1 106 ? 48.994 103.471 112.578 1.00 41.89 106 ILE E N 1
ATOM 8185 C CA . ILE E 1 106 ? 49.811 104.680 112.746 1.00 41.26 106 ILE E CA 1
ATOM 8186 C C . ILE E 1 106 ? 49.016 105.762 113.435 1.00 41.14 106 ILE E C 1
ATOM 8187 O O . ILE E 1 106 ? 49.547 106.401 114.335 1.00 41.54 106 ILE E O 1
ATOM 8192 N N . SER E 1 107 ? 47.754 105.947 113.054 1.00 40.46 107 SER E N 1
ATOM 8193 C CA . SER E 1 107 ? 46.947 106.998 113.648 1.00 40.55 107 SER E CA 1
ATOM 8194 C C . SER E 1 107 ? 46.719 106.677 115.111 1.00 40.59 107 SER E C 1
ATOM 8195 O O . SER E 1 107 ? 46.671 107.536 115.959 1.00 40.92 107 SER E O 1
ATOM 8198 N N . ASN E 1 108 ? 46.566 105.415 115.422 1.00 40.69 108 ASN E N 1
ATOM 8199 C CA . ASN E 1 108 ? 46.283 105.055 116.763 1.00 40.63 108 ASN E CA 1
ATOM 8200 C C . ASN E 1 108 ? 47.491 105.258 117.609 1.00 40.82 108 ASN E C 1
ATOM 8201 O O . ASN E 1 108 ? 47.383 105.724 118.724 1.00 41.68 108 ASN E O 1
ATOM 8206 N N . THR E 1 109 ? 48.660 104.928 117.080 1.00 41.21 109 THR E N 1
ATOM 8207 C CA . THR E 1 109 ? 49.910 105.171 117.808 1.00 41.06 109 THR E CA 1
ATOM 8208 C C . THR E 1 109 ? 50.197 106.648 118.008 1.00 40.55 109 THR E C 1
ATOM 8209 O O . THR E 1 109 ? 50.604 107.050 119.091 1.00 41.92 109 THR E O 1
ATOM 8213 N N . LEU E 1 110 ? 50.018 107.460 116.989 1.00 39.92 110 LEU E N 1
ATOM 8214 C CA . LEU E 1 110 ? 50.168 108.892 117.187 1.00 39.78 110 LEU E CA 1
ATOM 8215 C C . LEU E 1 110 ? 49.239 109.389 118.271 1.00 40.51 110 LEU E C 1
ATOM 8216 O O . LEU E 1 110 ? 49.637 110.100 119.190 1.00 41.52 110 LEU E O 1
ATOM 8221 N N . MET E 1 111 ? 47.985 108.996 118.190 1.00 41.43 111 MET E N 1
ATOM 8222 C CA . MET E 1 111 ? 46.987 109.649 118.989 1.00 41.55 111 MET E CA 1
ATOM 8223 C C . MET E 1 111 ? 47.047 109.156 120.402 1.00 42.39 111 MET E C 1
ATOM 8224 O O . MET E 1 111 ? 46.474 109.782 121.256 1.00 43.46 111 MET E O 1
ATOM 8229 N N . ASN E 1 112 ? 47.722 108.048 120.673 1.00 42.86 112 ASN E N 1
ATOM 8230 C CA . ASN E 1 112 ? 47.912 107.671 122.054 1.00 44.08 112 ASN E CA 1
ATOM 8231 C C . ASN E 1 112 ? 48.883 108.599 122.677 1.00 43.84 112 ASN E C 1
ATOM 8232 O O . ASN E 1 112 ? 48.831 108.843 123.860 1.00 43.67 112 ASN E O 1
ATOM 8237 N N . TRP E 1 113 ? 49.844 109.035 121.887 1.00 44.14 113 TRP E N 1
ATOM 8238 C CA . TRP E 1 113 ? 50.909 109.849 122.410 1.00 44.16 113 TRP E CA 1
ATOM 8239 C C . TRP E 1 113 ? 50.345 111.213 122.655 1.00 44.01 113 TRP E C 1
ATOM 8240 O O . TRP E 1 113 ? 50.521 111.759 123.717 1.00 44.13 113 TRP E O 1
ATOM 8251 N N . ILE E 1 114 ? 49.624 111.726 121.659 1.00 44.06 114 ILE E N 1
ATOM 8252 C CA . ILE E 1 114 ? 48.979 113.021 121.744 1.00 43.81 114 ILE E CA 1
ATOM 8253 C C . ILE E 1 114 ? 47.982 113.086 122.884 1.00 44.60 114 ILE E C 1
ATOM 8254 O O . ILE E 1 114 ? 47.957 114.055 123.615 1.00 44.10 114 ILE E O 1
ATOM 8259 N N . ASP E 1 115 ? 47.186 112.038 123.048 1.00 46.09 115 ASP E N 1
ATOM 8260 C CA . ASP E 1 115 ? 46.227 111.959 124.155 1.00 47.51 115 ASP E CA 1
ATOM 8261 C C . ASP E 1 115 ? 47.014 112.168 125.434 1.00 48.26 115 ASP E C 1
ATOM 8262 O O . ASP E 1 115 ? 46.714 113.079 126.179 1.00 48.70 115 ASP E O 1
ATOM 8267 N N . GLN E 1 116 ? 48.065 111.376 125.633 1.00 49.03 116 GLN E N 1
ATOM 8268 C CA . GLN E 1 116 ? 48.920 111.469 126.821 1.00 50.47 116 GLN E CA 1
ATOM 8269 C C . GLN E 1 116 ? 49.460 112.877 127.072 1.00 49.93 116 GLN E C 1
ATOM 8270 O O . GLN E 1 116 ? 49.122 113.486 128.047 1.00 50.88 116 GLN E O 1
ATOM 8276 N N . VAL E 1 117 ? 50.317 113.385 126.210 1.00 49.32 117 VAL E N 1
ATOM 8277 C CA . VAL E 1 117 ? 50.712 114.816 126.203 1.00 48.46 117 VAL E CA 1
ATOM 8278 C C . VAL E 1 117 ? 49.632 115.881 126.584 1.00 47.64 117 VAL E C 1
ATOM 8279 O O . VAL E 1 117 ? 49.979 116.976 126.965 1.00 47.85 117 VAL E O 1
ATOM 8283 N N . GLY E 1 118 ? 48.343 115.587 126.436 1.00 46.72 118 GLY E N 1
ATOM 8284 C CA . GLY E 1 118 ? 47.276 116.532 126.823 1.00 45.62 118 GLY E CA 1
ATOM 8285 C C . GLY E 1 118 ? 46.977 117.652 125.836 1.00 44.61 118 GLY E C 1
ATOM 8286 O O . GLY E 1 118 ? 46.706 118.773 126.237 1.00 44.73 118 GLY E O 1
ATOM 8287 N N . ALA E 1 119 ? 46.999 117.353 124.543 1.00 43.56 119 ALA E N 1
ATOM 8288 C CA . ALA E 1 119 ? 46.807 118.367 123.511 1.00 42.95 119 ALA E CA 1
ATOM 8289 C C . ALA E 1 119 ? 45.375 118.906 123.532 1.00 42.46 119 ALA E C 1
ATOM 8290 O O . ALA E 1 119 ? 44.449 118.126 123.649 1.00 42.35 119 ALA E O 1
ATOM 8292 N N . SER E 1 120 ? 45.189 120.225 123.406 1.00 41.93 120 SER E N 1
ATOM 8293 C CA . SER E 1 120 ? 43.825 120.809 123.231 1.00 41.65 120 SER E CA 1
ATOM 8294 C C . SER E 1 120 ? 43.120 120.464 121.896 1.00 41.98 120 SER E C 1
ATOM 8295 O O . SER E 1 120 ? 41.928 120.117 121.878 1.00 41.20 120 SER E O 1
ATOM 8298 N N . GLU E 1 121 ? 43.852 120.616 120.785 1.00 42.54 121 GLU E N 1
ATOM 8299 C CA . GLU E 1 121 ? 43.301 120.410 119.443 1.00 43.30 121 GLU E CA 1
ATOM 8300 C C . GLU E 1 121 ? 44.318 119.785 118.514 1.00 42.02 121 GLU E C 1
ATOM 8301 O O . GLU E 1 121 ? 45.488 120.137 118.541 1.00 41.98 121 GLU E O 1
ATOM 8307 N N . ILE E 1 122 ? 43.847 118.919 117.639 1.00 40.73 122 ILE E N 1
ATOM 8308 C CA . ILE E 1 122 ? 44.694 118.393 116.603 1.00 40.30 122 ILE E CA 1
ATOM 8309 C C . ILE E 1 122 ? 44.331 119.054 115.285 1.00 39.92 122 ILE E C 1
ATOM 8310 O O . ILE E 1 122 ? 43.176 118.990 114.865 1.00 40.51 122 ILE E O 1
ATOM 8315 N N . VAL E 1 123 ? 45.306 119.728 114.666 1.00 38.74 123 VAL E N 1
ATOM 8316 C CA . VAL E 1 123 ? 45.094 120.343 113.364 1.00 37.99 123 VAL E CA 1
ATOM 8317 C C . VAL E 1 123 ? 45.896 119.625 112.323 1.00 37.85 123 VAL E C 1
ATOM 8318 O O . VAL E 1 123 ? 47.094 119.599 112.381 1.00 37.29 123 VAL E O 1
ATOM 8322 N N . ILE E 1 124 ? 45.200 119.044 111.365 1.00 38.65 124 ILE E N 1
ATOM 8323 C CA . ILE E 1 124 ? 45.827 118.338 110.249 1.00 39.67 124 ILE E CA 1
ATOM 8324 C C . ILE E 1 124 ? 45.925 119.196 108.989 1.00 39.94 124 ILE E C 1
ATOM 8325 O O . ILE E 1 124 ? 44.908 119.494 108.406 1.00 40.09 124 ILE E O 1
ATOM 8330 N N . MET E 1 125 ? 47.126 119.545 108.536 1.00 40.63 125 MET E N 1
ATOM 8331 C CA . MET E 1 125 ? 47.256 120.507 107.446 1.00 41.29 125 MET E CA 1
ATOM 8332 C C . MET E 1 125 ? 47.426 119.793 106.116 1.00 42.00 125 MET E C 1
ATOM 8333 O O . MET E 1 125 ? 48.236 118.895 106.011 1.00 41.95 125 MET E O 1
ATOM 8338 N N . GLU E 1 126 ? 46.697 120.193 105.087 1.00 43.18 126 GLU E N 1
ATOM 8339 C CA . GLU E 1 126 ? 46.894 119.587 103.773 1.00 44.79 126 GLU E CA 1
ATOM 8340 C C . GLU E 1 126 ? 46.423 120.419 102.640 1.00 45.01 126 GLU E C 1
ATOM 8341 O O . GLU E 1 126 ? 45.750 121.423 102.836 1.00 45.57 126 GLU E O 1
ATOM 8347 N N . GLY E 1 127 ? 46.796 119.988 101.441 1.00 45.37 127 GLY E N 1
ATOM 8348 C CA . GLY E 1 127 ? 46.286 120.582 100.215 1.00 45.55 127 GLY E CA 1
ATOM 8349 C C . GLY E 1 127 ? 45.584 119.539 99.391 1.00 45.72 127 GLY E C 1
ATOM 8350 O O . GLY E 1 127 ? 45.985 118.412 99.422 1.00 45.60 127 GLY E O 1
ATOM 8351 N N . SER E 1 128 ? 44.534 119.893 98.660 1.00 46.62 128 SER E N 1
ATOM 8352 C CA . SER E 1 128 ? 43.913 118.930 97.751 1.00 47.33 128 SER E CA 1
ATOM 8353 C C . SER E 1 128 ? 44.289 119.275 96.320 1.00 48.00 128 SER E C 1
ATOM 8354 O O . SER E 1 128 ? 44.319 120.453 95.973 1.00 46.98 128 SER E O 1
ATOM 8357 N N . PRO E 1 129 ? 44.583 118.247 95.491 1.00 49.93 129 PRO E N 1
ATOM 8358 C CA . PRO E 1 129 ? 44.992 118.450 94.111 1.00 51.21 129 PRO E CA 1
ATOM 8359 C C . PRO E 1 129 ? 44.042 119.377 93.434 1.00 53.50 129 PRO E C 1
ATOM 8360 O O . PRO E 1 129 ? 42.829 119.174 93.503 1.00 53.43 129 PRO E O 1
ATOM 8364 N N . ALA E 1 130 ? 44.617 120.413 92.838 1.00 56.60 130 ALA E N 1
ATOM 8365 C CA . ALA E 1 130 ? 43.910 121.385 92.059 1.00 59.09 130 ALA E CA 1
ATOM 8366 C C . ALA E 1 130 ? 44.517 121.417 90.677 1.00 61.98 130 ALA E C 1
ATOM 8367 O O . ALA E 1 130 ? 45.566 120.804 90.393 1.00 61.64 130 ALA E O 1
ATOM 8369 N N . ASN E 1 131 ? 43.870 122.238 89.864 1.00 65.60 131 ASN E N 1
ATOM 8370 C CA . ASN E 1 131 ? 43.959 122.239 88.409 1.00 68.05 131 ASN E CA 1
ATOM 8371 C C . ASN E 1 131 ? 44.691 123.510 87.879 1.00 70.03 131 ASN E C 1
ATOM 8372 O O . ASN E 1 131 ? 45.707 123.387 87.165 1.00 69.89 131 ASN E O 1
ATOM 8377 N N . GLY E 1 132 ? 44.181 124.706 88.260 1.00 72.21 132 GLY E N 1
ATOM 8378 C CA . GLY E 1 132 ? 44.700 126.053 87.820 1.00 73.56 132 GLY E CA 1
ATOM 8379 C C . GLY E 1 132 ? 45.666 126.851 88.739 1.00 74.61 132 GLY E C 1
ATOM 8380 O O . GLY E 1 132 ? 46.894 126.840 88.493 1.00 74.54 132 GLY E O 1
ATOM 8381 N N . ILE E 1 133 ? 45.179 127.553 89.785 1.00 75.90 133 ILE E N 1
ATOM 8382 C CA . ILE E 1 133 ? 43.756 127.603 90.265 1.00 76.67 133 ILE E CA 1
ATOM 8383 C C . ILE E 1 133 ? 43.456 129.024 90.926 1.00 77.63 133 ILE E C 1
ATOM 8384 O O . ILE E 1 133 ? 44.318 129.925 90.840 1.00 77.77 133 ILE E O 1
ATOM 8389 N N . PRO E 1 134 ? 42.275 129.254 91.580 1.00 78.37 134 PRO E N 1
ATOM 8390 C CA . PRO E 1 134 ? 41.980 130.708 91.792 1.00 78.64 134 PRO E CA 1
ATOM 8391 C C . PRO E 1 134 ? 43.093 131.588 92.419 1.00 78.78 134 PRO E C 1
ATOM 8392 O O . PRO E 1 134 ? 43.745 131.203 93.410 1.00 79.30 134 PRO E O 1
ATOM 8396 N N . GLU E 1 135 ? 43.286 132.771 91.836 1.00 78.71 135 GLU E N 1
ATOM 8397 C CA . GLU E 1 135 ? 44.150 133.806 92.425 1.00 78.48 135 GLU E CA 1
ATOM 8398 C C . GLU E 1 135 ? 43.644 134.208 93.832 1.00 77.90 135 GLU E C 1
ATOM 8399 O O . GLU E 1 135 ? 44.403 134.740 94.656 1.00 78.40 135 GLU E O 1
ATOM 8405 N N . GLU E 1 136 ? 42.365 133.926 94.097 1.00 76.79 136 GLU E N 1
ATOM 8406 C CA . GLU E 1 136 ? 41.700 134.196 95.386 1.00 75.66 136 GLU E CA 1
ATOM 8407 C C . GLU E 1 136 ? 41.657 132.882 96.233 1.00 73.85 136 GLU E C 1
ATOM 8408 O O . GLU E 1 136 ? 40.557 132.376 96.509 1.00 74.29 136 GLU E O 1
ATOM 8414 N N . ARG E 1 137 ? 42.831 132.344 96.639 1.00 71.14 137 ARG E N 1
ATOM 8415 C CA . ARG E 1 137 ? 42.956 130.914 97.108 1.00 68.32 137 ARG E CA 1
ATOM 8416 C C . ARG E 1 137 ? 42.364 130.555 98.497 1.00 65.19 137 ARG E C 1
ATOM 8417 O O . ARG E 1 137 ? 42.962 130.838 99.532 1.00 64.64 137 ARG E O 1
ATOM 8425 N N . PRO E 1 138 ? 41.215 129.872 98.511 1.00 61.67 138 PRO E N 1
ATOM 8426 C CA . PRO E 1 138 ? 40.532 129.649 99.771 1.00 59.49 138 PRO E CA 1
ATOM 8427 C C . PRO E 1 138 ? 41.112 128.508 100.589 1.00 57.34 138 PRO E C 1
ATOM 8428 O O . PRO E 1 138 ? 41.581 127.524 100.028 1.00 57.21 138 PRO E O 1
ATOM 8432 N N . VAL E 1 139 ? 41.054 128.648 101.911 1.00 54.64 139 VAL E N 1
ATOM 8433 C CA . VAL E 1 139 ? 41.202 127.526 102.843 1.00 52.23 139 VAL E CA 1
ATOM 8434 C C . VAL E 1 139 ? 39.811 126.917 103.219 1.00 50.49 139 VAL E C 1
ATOM 8435 O O . VAL E 1 139 ? 38.766 127.544 103.109 1.00 50.00 139 VAL E O 1
ATOM 8439 N N . PHE E 1 140 ? 39.816 125.659 103.612 1.00 48.98 140 PHE E N 1
ATOM 8440 C CA . PHE E 1 140 ? 38.605 124.937 103.951 1.00 47.54 140 PHE E CA 1
ATOM 8441 C C . PHE E 1 140 ? 38.802 124.120 105.210 1.00 46.22 140 PHE E C 1
ATOM 8442 O O . PHE E 1 140 ? 39.908 123.745 105.533 1.00 45.91 140 PHE E O 1
ATOM 8450 N N . ALA E 1 141 ? 37.711 123.821 105.893 1.00 45.09 141 ALA E N 1
ATOM 8451 C CA . ALA E 1 141 ? 37.772 123.109 107.142 1.00 44.62 141 ALA E CA 1
ATOM 8452 C C . ALA E 1 141 ? 36.952 121.858 107.085 1.00 44.16 141 ALA E C 1
ATOM 8453 O O . ALA E 1 141 ? 35.891 121.828 106.472 1.00 44.39 141 ALA E O 1
ATOM 8455 N N . VAL E 1 142 ? 37.466 120.822 107.732 1.00 43.55 142 VAL E N 1
ATOM 8456 C CA . VAL E 1 142 ? 36.649 119.695 108.149 1.00 42.78 142 VAL E CA 1
ATOM 8457 C C . VAL E 1 142 ? 36.775 119.659 109.664 1.00 43.09 142 VAL E C 1
ATOM 8458 O O . VAL E 1 142 ? 37.842 119.520 110.219 1.00 42.22 142 VAL E O 1
ATOM 8462 N N . ALA E 1 143 ? 35.651 119.891 110.315 1.00 44.59 143 ALA E N 1
ATOM 8463 C CA . ALA E 1 143 ? 35.582 120.011 111.770 1.00 45.83 143 ALA E CA 1
ATOM 8464 C C . ALA E 1 143 ? 34.157 119.633 112.201 1.00 46.96 143 ALA E C 1
ATOM 8465 O O . ALA E 1 143 ? 33.298 119.411 111.359 1.00 46.86 143 ALA E O 1
ATOM 8467 N N . GLU E 1 144 ? 33.916 119.535 113.503 1.00 48.68 144 GLU E N 1
ATOM 8468 C CA . GLU E 1 144 ? 32.556 119.368 114.003 1.00 50.22 144 GLU E CA 1
ATOM 8469 C C . GLU E 1 144 ? 31.807 120.719 113.926 1.00 51.09 144 GLU E C 1
ATOM 8470 O O . GLU E 1 144 ? 32.437 121.763 113.657 1.00 50.62 144 GLU E O 1
ATOM 8476 N N . LYS E 1 145 ? 30.485 120.718 114.173 1.00 52.31 145 LYS E N 1
ATOM 8477 C CA . LYS E 1 145 ? 29.643 121.930 113.910 1.00 53.17 145 LYS E CA 1
ATOM 8478 C C . LYS E 1 145 ? 29.970 123.234 114.687 1.00 53.56 145 LYS E C 1
ATOM 8479 O O . LYS E 1 145 ? 30.079 124.313 114.088 1.00 53.07 145 LYS E O 1
ATOM 8485 N N . PRO E 1 146 ? 30.113 123.150 116.010 1.00 54.39 146 PRO E N 1
ATOM 8486 C CA . PRO E 1 146 ? 30.676 124.294 116.717 1.00 54.84 146 PRO E CA 1
ATOM 8487 C C . PRO E 1 146 ? 31.835 124.983 115.964 1.00 55.48 146 PRO E C 1
ATOM 8488 O O . PRO E 1 146 ? 31.737 126.193 115.638 1.00 56.25 146 PRO E O 1
ATOM 8492 N N . LYS E 1 147 ? 32.911 124.232 115.687 1.00 55.69 147 LYS E N 1
ATOM 8493 C CA . LYS E 1 147 ? 34.115 124.813 115.082 1.00 55.52 147 LYS E CA 1
ATOM 8494 C C . LYS E 1 147 ? 33.829 125.347 113.704 1.00 55.71 147 LYS E C 1
ATOM 8495 O O . LYS E 1 147 ? 34.245 126.453 113.389 1.00 55.86 147 LYS E O 1
ATOM 8501 N N . LEU E 1 148 ? 33.112 124.575 112.898 1.00 55.94 148 LEU E N 1
ATOM 8502 C CA . LEU E 1 148 ? 32.737 125.011 111.565 1.00 56.50 148 LEU E CA 1
ATOM 8503 C C . LEU E 1 148 ? 32.064 126.367 111.588 1.00 58.22 148 LEU E C 1
ATOM 8504 O O . LEU E 1 148 ? 32.463 127.272 110.850 1.00 58.76 148 LEU E O 1
ATOM 8509 N N . ASP E 1 149 ? 31.034 126.517 112.422 1.00 60.22 149 ASP E N 1
ATOM 8510 C CA . ASP E 1 149 ? 30.302 127.813 112.519 1.00 61.30 149 ASP E CA 1
ATOM 8511 C C . ASP E 1 149 ? 31.277 128.967 112.886 1.00 61.84 149 ASP E C 1
ATOM 8512 O O . ASP E 1 149 ? 31.272 130.022 112.236 1.00 61.89 149 ASP E O 1
ATOM 8517 N N . LYS E 1 150 ? 32.131 128.757 113.887 1.00 62.32 150 LYS E N 1
ATOM 8518 C CA . LYS E 1 150 ? 33.167 129.750 114.185 1.00 63.42 150 LYS E CA 1
ATOM 8519 C C . LYS E 1 150 ? 34.077 130.057 112.984 1.00 63.59 150 LYS E C 1
ATOM 8520 O O . LYS E 1 150 ? 34.361 131.225 112.680 1.00 63.86 150 LYS E O 1
ATOM 8526 N N . PHE E 1 151 ? 34.563 129.003 112.325 1.00 63.64 151 PHE E N 1
ATOM 8527 C CA . PHE E 1 151 ? 35.495 129.158 111.190 1.00 63.07 151 PHE E CA 1
ATOM 8528 C C . PHE E 1 151 ? 34.843 129.892 110.029 1.00 62.81 151 PHE E C 1
ATOM 8529 O O . PHE E 1 151 ? 35.505 130.668 109.358 1.00 62.48 151 PHE E O 1
ATOM 8537 N N . LYS E 1 152 ? 33.559 129.642 109.783 1.00 62.78 152 LYS E N 1
ATOM 8538 C CA . LYS E 1 152 ? 32.847 130.368 108.725 1.00 62.92 152 LYS E CA 1
ATOM 8539 C C . LYS E 1 152 ? 32.857 131.878 108.979 1.00 62.52 152 LYS E C 1
ATOM 8540 O O . LYS E 1 152 ? 32.961 132.673 108.040 1.00 62.22 152 LYS E O 1
ATOM 8546 N N . LYS E 1 153 ? 32.807 132.266 110.253 1.00 62.31 153 LYS E N 1
ATOM 8547 C CA . LYS E 1 153 ? 33.025 133.670 110.640 1.00 62.05 153 LYS E CA 1
ATOM 8548 C C . LYS E 1 153 ? 34.528 134.108 110.553 1.00 61.35 153 LYS E C 1
ATOM 8549 O O . LYS E 1 153 ? 34.905 135.166 111.064 1.00 61.32 153 LYS E O 1
ATOM 8555 N N . ALA E 1 154 ? 35.387 133.303 109.922 1.00 60.38 154 ALA E N 1
ATOM 8556 C CA . ALA E 1 154 ? 36.722 133.776 109.491 1.00 59.46 154 ALA E CA 1
ATOM 8557 C C . ALA E 1 154 ? 36.914 133.707 107.952 1.00 58.47 154 ALA E C 1
ATOM 8558 O O . ALA E 1 154 ? 37.959 134.102 107.448 1.00 58.01 154 ALA E O 1
ATOM 8560 N N . GLY E 1 155 ? 35.901 133.237 107.219 1.00 57.56 155 GLY E N 1
ATOM 8561 C CA . GLY E 1 155 ? 35.981 133.105 105.765 1.00 57.15 155 GLY E CA 1
ATOM 8562 C C . GLY E 1 155 ? 36.527 131.775 105.277 1.00 57.13 155 GLY E C 1
ATOM 8563 O O . GLY E 1 155 ? 36.705 131.601 104.066 1.00 56.87 155 GLY E O 1
ATOM 8564 N N . ILE E 1 156 ? 36.818 130.863 106.224 1.00 56.94 156 ILE E N 1
ATOM 8565 C CA . ILE E 1 156 ? 37.133 129.460 105.964 1.00 56.39 156 ILE E CA 1
ATOM 8566 C C . ILE E 1 156 ? 35.817 128.712 105.932 1.00 56.29 156 ILE E C 1
ATOM 8567 O O . ILE E 1 156 ? 35.042 128.748 106.875 1.00 56.19 156 ILE E O 1
ATOM 8572 N N . GLN E 1 157 ? 35.567 128.023 104.845 1.00 56.45 157 GLN E N 1
ATOM 8573 C CA . GLN E 1 157 ? 34.287 127.389 104.641 1.00 57.21 157 GLN E CA 1
ATOM 8574 C C . GLN E 1 157 ? 34.429 125.895 104.823 1.00 56.35 157 GLN E C 1
ATOM 8575 O O . GLN E 1 157 ? 35.532 125.386 104.782 1.00 56.86 157 GLN E O 1
ATOM 8581 N N . PRO E 1 158 ? 33.316 125.167 104.980 1.00 55.39 158 PRO E N 1
ATOM 8582 C CA . PRO E 1 158 ? 33.415 123.707 105.112 1.00 54.70 158 PRO E CA 1
ATOM 8583 C C . PRO E 1 158 ? 33.948 123.036 103.854 1.00 53.91 158 PRO E C 1
ATOM 8584 O O . PRO E 1 158 ? 33.542 123.408 102.764 1.00 53.75 158 PRO E O 1
ATOM 8588 N N . ALA E 1 159 ? 34.851 122.070 104.010 1.00 53.09 159 ALA E N 1
ATOM 8589 C CA . ALA E 1 159 ? 35.367 121.319 102.878 1.00 52.64 159 ALA E CA 1
ATOM 8590 C C . ALA E 1 159 ? 34.199 120.683 102.183 1.00 52.50 159 ALA E C 1
ATOM 8591 O O . ALA E 1 159 ? 33.169 120.533 102.776 1.00 53.00 159 ALA E O 1
ATOM 8593 N N . ASP E 1 160 ? 34.318 120.359 100.912 1.00 52.89 160 ASP E N 1
ATOM 8594 C CA . ASP E 1 160 ? 33.257 119.616 100.238 1.00 53.43 160 ASP E CA 1
ATOM 8595 C C . ASP E 1 160 ? 33.754 118.232 99.875 1.00 52.46 160 ASP E C 1
ATOM 8596 O O . ASP E 1 160 ? 34.276 118.035 98.774 1.00 52.85 160 ASP E O 1
ATOM 8601 N N . SER E 1 161 ? 33.635 117.274 100.787 1.00 51.35 161 SER E N 1
ATOM 8602 C CA . SER E 1 161 ? 33.974 115.877 100.453 1.00 50.41 161 SER E CA 1
ATOM 8603 C C . SER E 1 161 ? 33.254 114.926 101.354 1.00 48.81 161 SER E C 1
ATOM 8604 O O . SER E 1 161 ? 33.161 115.126 102.550 1.00 48.70 161 SER E O 1
ATOM 8607 N N . ALA E 1 162 ? 32.703 113.895 100.750 1.00 47.26 162 ALA E N 1
ATOM 8608 C CA . ALA E 1 162 ? 31.840 113.012 101.467 1.00 46.27 162 ALA E CA 1
ATOM 8609 C C . ALA E 1 162 ? 32.632 112.296 102.548 1.00 45.65 162 ALA E C 1
ATOM 8610 O O . ALA E 1 162 ? 32.150 112.213 103.670 1.00 46.17 162 ALA E O 1
ATOM 8612 N N . ILE E 1 163 ? 33.817 111.775 102.228 1.00 44.36 163 ILE E N 1
ATOM 8613 C CA . ILE E 1 163 ? 34.624 111.089 103.224 1.00 43.74 163 ILE E CA 1
ATOM 8614 C C . ILE E 1 163 ? 36.003 111.706 103.310 1.00 42.66 163 ILE E C 1
ATOM 8615 O O . ILE E 1 163 ? 36.399 112.420 102.423 1.00 43.76 163 ILE E O 1
ATOM 8620 N N . ILE E 1 164 ? 36.707 111.473 104.398 1.00 40.85 164 ILE E N 1
ATOM 8621 C CA . ILE E 1 164 ? 38.035 111.992 104.555 1.00 39.66 164 ILE E CA 1
ATOM 8622 C C . ILE E 1 164 ? 38.931 110.819 104.752 1.00 39.07 164 ILE E C 1
ATOM 8623 O O . ILE E 1 164 ? 38.729 110.019 105.641 1.00 38.42 164 ILE E O 1
ATOM 8628 N N . ALA E 1 165 ? 39.935 110.702 103.908 1.00 39.12 165 ALA E N 1
ATOM 8629 C CA . ALA E 1 165 ? 40.740 109.495 103.863 1.00 38.35 165 ALA E CA 1
ATOM 8630 C C . ALA E 1 165 ? 42.131 109.930 104.233 1.00 38.39 165 ALA E C 1
ATOM 8631 O O . ALA E 1 165 ? 42.306 110.921 104.919 1.00 38.52 165 ALA E O 1
ATOM 8633 N N . GLY E 1 166 ? 43.130 109.178 103.809 1.00 39.20 166 GLY E N 1
ATOM 8634 C CA . GLY E 1 166 ? 44.479 109.369 104.285 1.00 39.08 166 GLY E CA 1
ATOM 8635 C C . GLY E 1 166 ? 44.636 109.250 105.779 1.00 39.62 166 GLY E C 1
ATOM 8636 O O . GLY E 1 166 ? 43.720 108.881 106.541 1.00 40.09 166 GLY E O 1
ATOM 8637 N N . MET E 1 167 ? 45.823 109.641 106.190 1.00 40.14 167 MET E N 1
ATOM 8638 C CA . MET E 1 167 ? 46.172 109.824 107.592 1.00 40.19 167 MET E CA 1
ATOM 8639 C C . MET E 1 167 ? 45.243 110.792 108.305 1.00 40.07 167 MET E C 1
ATOM 8640 O O . MET E 1 167 ? 45.031 110.708 109.515 1.00 41.07 167 MET E O 1
ATOM 8645 N N . GLY E 1 168 ? 44.669 111.722 107.559 1.00 40.30 168 GLY E N 1
ATOM 8646 C CA . GLY E 1 168 ? 43.721 112.697 108.134 1.00 39.76 168 GLY E CA 1
ATOM 8647 C C . GLY E 1 168 ? 42.424 112.081 108.612 1.00 39.58 168 GLY E C 1
ATOM 8648 O O . GLY E 1 168 ? 41.885 112.503 109.630 1.00 41.19 168 GLY E O 1
ATOM 8649 N N . GLY E 1 169 ? 41.900 111.084 107.917 1.00 38.31 169 GLY E N 1
ATOM 8650 C CA . GLY E 1 169 ? 40.661 110.478 108.390 1.00 37.80 169 GLY E CA 1
ATOM 8651 C C . GLY E 1 169 ? 40.887 109.586 109.590 1.00 37.08 169 GLY E C 1
ATOM 8652 O O . GLY E 1 169 ? 40.031 109.412 110.433 1.00 36.60 169 GLY E O 1
ATOM 8653 N N . GLY E 1 170 ? 42.058 108.977 109.634 1.00 36.71 170 GLY E N 1
ATOM 8654 C CA . GLY E 1 170 ? 42.393 108.069 110.718 1.00 35.87 170 GLY E CA 1
ATOM 8655 C C . GLY E 1 170 ? 42.556 108.875 111.970 1.00 34.94 170 GLY E C 1
ATOM 8656 O O . GLY E 1 170 ? 42.001 108.525 112.977 1.00 34.19 170 GLY E O 1
ATOM 8657 N N . ILE E 1 171 ? 43.295 109.981 111.892 1.00 34.69 171 ILE E N 1
ATOM 8658 C CA . ILE E 1 171 ? 43.408 110.872 113.046 1.00 34.48 171 ILE E CA 1
ATOM 8659 C C . ILE E 1 171 ? 42.061 111.414 113.470 1.00 34.16 171 ILE E C 1
ATOM 8660 O O . ILE E 1 171 ? 41.732 111.342 114.643 1.00 34.13 171 ILE E O 1
ATOM 8665 N N . LEU E 1 172 ? 41.291 111.925 112.516 1.00 33.52 172 LEU E N 1
ATOM 8666 C CA . LEU E 1 172 ? 39.975 112.428 112.811 1.00 33.60 172 LEU E CA 1
ATOM 8667 C C . LEU E 1 172 ? 39.065 111.350 113.420 1.00 34.85 172 LEU E C 1
ATOM 8668 O O . LEU E 1 172 ? 38.230 111.647 114.267 1.00 36.18 172 LEU E O 1
ATOM 8673 N N . ASN E 1 173 ? 39.176 110.095 113.030 1.00 35.95 173 ASN E N 1
ATOM 8674 C CA . ASN E 1 173 ? 38.322 109.106 113.695 1.00 36.66 173 ASN E CA 1
ATOM 8675 C C . ASN E 1 173 ? 38.722 108.924 115.167 1.00 36.63 173 ASN E C 1
ATOM 8676 O O . ASN E 1 173 ? 37.837 108.843 116.048 1.00 36.23 173 ASN E O 1
ATOM 8681 N N . GLU E 1 174 ? 40.030 108.859 115.430 1.00 36.32 174 GLU E N 1
ATOM 8682 C CA . GLU E 1 174 ? 40.503 108.718 116.790 1.00 37.18 174 GLU E CA 1
ATOM 8683 C C . GLU E 1 174 ? 40.046 109.889 117.641 1.00 37.21 174 GLU E C 1
ATOM 8684 O O . GLU E 1 174 ? 39.615 109.689 118.771 1.00 36.53 174 GLU E O 1
ATOM 8690 N N . CYS E 1 175 ? 40.108 111.097 117.092 1.00 37.89 175 CYS E N 1
ATOM 8691 C CA . CYS E 1 175 ? 39.619 112.279 117.805 1.00 39.46 175 CYS E CA 1
ATOM 8692 C C . CYS E 1 175 ? 38.130 112.194 118.092 1.00 40.00 175 CYS E C 1
ATOM 8693 O O . CYS E 1 175 ? 37.659 112.565 119.191 1.00 40.61 175 CYS E O 1
ATOM 8696 N N . LEU E 1 176 ? 37.378 111.753 117.089 1.00 39.95 176 LEU E N 1
ATOM 8697 C CA . LEU E 1 176 ? 35.961 111.576 117.264 1.00 39.66 176 LEU E CA 1
ATOM 8698 C C . LEU E 1 176 ? 35.709 110.624 118.457 1.00 39.93 176 LEU E C 1
ATOM 8699 O O . LEU E 1 176 ? 34.814 110.850 119.265 1.00 40.41 176 LEU E O 1
ATOM 8704 N N . VAL E 1 177 ? 36.527 109.596 118.601 1.00 39.85 177 VAL E N 1
ATOM 8705 C CA . VAL E 1 177 ? 36.242 108.574 119.595 1.00 39.86 177 VAL E CA 1
ATOM 8706 C C . VAL E 1 177 ? 36.768 109.001 120.947 1.00 39.86 177 VAL E C 1
ATOM 8707 O O . VAL E 1 177 ? 36.127 108.777 121.949 1.00 39.32 177 VAL E O 1
ATOM 8711 N N . ARG E 1 178 ? 37.922 109.657 120.964 1.00 40.07 178 ARG E N 1
ATOM 8712 C CA . ARG E 1 178 ? 38.553 110.076 122.193 1.00 39.84 178 ARG E CA 1
ATOM 8713 C C . ARG E 1 178 ? 37.998 111.340 122.753 1.00 40.67 178 ARG E C 1
ATOM 8714 O O . ARG E 1 178 ? 38.414 111.757 123.835 1.00 40.90 178 ARG E O 1
ATOM 8722 N N . LYS E 1 179 ? 37.078 111.959 122.003 1.00 41.54 179 LYS E N 1
ATOM 8723 C CA . LYS E 1 179 ? 36.581 113.302 122.246 1.00 41.92 179 LYS E CA 1
ATOM 8724 C C . LYS E 1 179 ? 37.712 114.267 122.467 1.00 41.52 179 LYS E C 1
ATOM 8725 O O . LYS E 1 179 ? 37.785 114.855 123.517 1.00 40.83 179 LYS E O 1
ATOM 8731 N N . ILE E 1 180 ? 38.615 114.376 121.494 1.00 41.65 180 ILE E N 1
ATOM 8732 C CA . ILE E 1 180 ? 39.550 115.498 121.395 1.00 41.44 180 ILE E CA 1
ATOM 8733 C C . ILE E 1 180 ? 39.020 116.289 120.245 1.00 41.79 180 ILE E C 1
ATOM 8734 O O . ILE E 1 180 ? 38.436 115.686 119.346 1.00 41.91 180 ILE E O 1
ATOM 8739 N N . THR E 1 181 ? 39.178 117.618 120.280 1.00 42.06 181 THR E N 1
ATOM 8740 C CA . THR E 1 181 ? 38.904 118.444 119.104 1.00 42.42 181 THR E CA 1
ATOM 8741 C C . THR E 1 181 ? 39.956 118.136 118.067 1.00 41.95 181 THR E C 1
ATOM 8742 O O . THR E 1 181 ? 41.157 118.224 118.352 1.00 41.47 181 THR E O 1
ATOM 8746 N N . GLY E 1 182 ? 39.484 117.790 116.873 1.00 41.48 182 GLY E N 1
ATOM 8747 C CA . GLY E 1 182 ? 40.335 117.448 115.752 1.00 41.26 182 GLY E CA 1
ATOM 8748 C C . GLY E 1 182 ? 39.772 118.147 114.553 1.00 41.33 182 GLY E C 1
ATOM 8749 O O . GLY E 1 182 ? 38.581 118.080 114.334 1.00 42.04 182 GLY E O 1
ATOM 8750 N N . LEU E 1 183 ? 40.588 118.878 113.808 1.00 41.06 183 LEU E N 1
ATOM 8751 C CA . LEU E 1 183 ? 40.089 119.432 112.582 1.00 40.98 183 LEU E CA 1
ATOM 8752 C C . LEU E 1 183 ? 41.133 119.368 111.498 1.00 41.18 183 LEU E C 1
ATOM 8753 O O . LEU E 1 183 ? 42.301 118.984 111.746 1.00 40.76 183 LEU E O 1
ATOM 8758 N N . SER E 1 184 ? 40.682 119.702 110.290 1.00 41.03 184 SER E N 1
ATOM 8759 C CA . SER E 1 184 ? 41.562 119.745 109.152 1.00 41.38 184 SER E CA 1
ATOM 8760 C C . SER E 1 184 ? 41.362 120.979 108.300 1.00 41.43 184 SER E C 1
ATOM 8761 O O . SER E 1 184 ? 40.242 121.409 108.026 1.00 41.09 184 SER E O 1
ATOM 8764 N N . PHE E 1 185 ? 42.499 121.538 107.909 1.00 41.80 185 PHE E N 1
ATOM 8765 C CA . PHE E 1 185 ? 42.581 122.648 106.996 1.00 42.20 185 PHE E CA 1
ATOM 8766 C C . PHE E 1 185 ? 43.063 122.135 105.658 1.00 40.94 185 PHE E C 1
ATOM 8767 O O . PHE E 1 185 ? 44.188 121.697 105.559 1.00 40.11 185 PHE E O 1
ATOM 8775 N N . ILE E 1 186 ? 42.197 122.195 104.650 1.00 40.59 186 ILE E N 1
ATOM 8776 C CA . ILE E 1 186 ? 42.542 121.840 103.272 1.00 40.35 186 ILE E CA 1
ATOM 8777 C C . ILE E 1 186 ? 42.586 123.105 102.410 1.00 40.86 186 ILE E C 1
ATOM 8778 O O . ILE E 1 186 ? 41.771 123.995 102.563 1.00 40.12 186 ILE E O 1
ATOM 8783 N N . THR E 1 187 ? 43.532 123.149 101.481 1.00 41.87 187 THR E N 1
ATOM 8784 C CA . THR E 1 187 ? 43.670 124.259 100.529 1.00 42.36 187 THR E CA 1
ATOM 8785 C C . THR E 1 187 ? 43.942 123.706 99.118 1.00 43.12 187 THR E C 1
ATOM 8786 O O . THR E 1 187 ? 44.670 122.744 98.949 1.00 42.45 187 THR E O 1
ATOM 8790 N N . PRO E 1 188 ? 43.320 124.293 98.085 1.00 44.60 188 PRO E N 1
ATOM 8791 C CA . PRO E 1 188 ? 43.624 123.741 96.773 1.00 45.32 188 PRO E CA 1
ATOM 8792 C C . PRO E 1 188 ? 45.076 123.989 96.488 1.00 46.61 188 PRO E C 1
ATOM 8793 O O . PRO E 1 188 ? 45.586 125.066 96.773 1.00 46.56 188 PRO E O 1
ATOM 8797 N N . THR E 1 189 ? 45.729 122.993 95.930 1.00 48.48 189 THR E N 1
ATOM 8798 C CA . THR E 1 189 ? 47.159 123.034 95.751 1.00 50.02 189 THR E CA 1
ATOM 8799 C C . THR E 1 189 ? 47.517 122.385 94.419 1.00 51.46 189 THR E C 1
ATOM 8800 O O . THR E 1 189 ? 46.982 121.347 94.076 1.00 52.10 189 THR E O 1
ATOM 8804 N N . SER E 1 190 ? 48.403 123.011 93.658 1.00 53.33 190 SER E N 1
ATOM 8805 C CA . SER E 1 190 ? 48.768 122.531 92.317 1.00 54.71 190 SER E CA 1
ATOM 8806 C C . SER E 1 190 ? 49.686 121.306 92.381 1.00 55.25 190 SER E C 1
ATOM 8807 O O . SER E 1 190 ? 50.823 121.420 92.811 1.00 55.38 190 SER E O 1
ATOM 8810 N N . VAL E 1 191 ? 49.217 120.151 91.919 1.00 56.34 191 VAL E N 1
ATOM 8811 C CA . VAL E 1 191 ? 49.964 118.880 92.127 1.00 57.08 191 VAL E CA 1
ATOM 8812 C C . VAL E 1 191 ? 51.366 118.793 91.496 1.00 58.09 191 VAL E C 1
ATOM 8813 O O . VAL E 1 191 ? 52.162 117.949 91.910 1.00 59.11 191 VAL E O 1
ATOM 8817 N N . ASP E 1 192 ? 51.697 119.605 90.492 1.00 58.32 192 ASP E N 1
ATOM 8818 C CA . ASP E 1 192 ? 52.947 119.328 89.777 1.00 58.24 192 ASP E CA 1
ATOM 8819 C C . ASP E 1 192 ? 53.995 120.374 89.776 1.00 56.87 192 ASP E C 1
ATOM 8820 O O . ASP E 1 192 ? 55.150 120.065 89.563 1.00 56.42 192 ASP E O 1
ATOM 8825 N N . ILE E 1 193 ? 53.585 121.606 89.976 1.00 55.81 193 ILE E N 1
ATOM 8826 C CA . ILE E 1 193 ? 54.517 122.710 90.018 1.00 55.04 193 ILE E CA 1
ATOM 8827 C C . ILE E 1 193 ? 54.571 123.108 91.493 1.00 54.04 193 ILE E C 1
ATOM 8828 O O . ILE E 1 193 ? 53.587 122.928 92.209 1.00 53.97 193 ILE E O 1
ATOM 8833 N N . PRO E 1 194 ? 55.722 123.617 91.956 1.00 53.01 194 PRO E N 1
ATOM 8834 C CA . PRO E 1 194 ? 55.845 124.152 93.317 1.00 52.03 194 PRO E CA 1
ATOM 8835 C C . PRO E 1 194 ? 54.739 125.155 93.616 1.00 51.29 194 PRO E C 1
ATOM 8836 O O . PRO E 1 194 ? 54.308 125.889 92.715 1.00 50.97 194 PRO E O 1
ATOM 8840 N N . ASP E 1 195 ? 54.269 125.181 94.859 1.00 50.36 195 ASP E N 1
ATOM 8841 C CA . ASP E 1 195 ? 53.093 125.986 95.180 1.00 49.90 195 ASP E CA 1
ATOM 8842 C C . ASP E 1 195 ? 53.153 126.660 96.574 1.00 49.01 195 ASP E C 1
ATOM 8843 O O . ASP E 1 195 ? 52.340 126.375 97.437 1.00 49.17 195 ASP E O 1
ATOM 8848 N N . PRO E 1 196 ? 54.087 127.606 96.769 1.00 47.93 196 PRO E N 1
ATOM 8849 C CA . PRO E 1 196 ? 54.229 128.243 98.090 1.00 47.02 196 PRO E CA 1
ATOM 8850 C C . PRO E 1 196 ? 52.982 128.982 98.565 1.00 45.70 196 PRO E C 1
ATOM 8851 O O . PRO E 1 196 ? 52.744 129.070 99.784 1.00 45.98 196 PRO E O 1
ATOM 8855 N N . GLY E 1 197 ? 52.207 129.509 97.621 1.00 43.84 197 GLY E N 1
ATOM 8856 C CA . GLY E 1 197 ? 50.959 130.179 97.950 1.00 42.57 197 GLY E CA 1
ATOM 8857 C C . GLY E 1 197 ? 50.013 129.272 98.709 1.00 41.49 197 GLY E C 1
ATOM 8858 O O . GLY E 1 197 ? 49.327 129.736 99.607 1.00 41.67 197 GLY E O 1
ATOM 8859 N N . ALA E 1 198 ? 49.987 127.978 98.372 1.00 40.04 198 ALA E N 1
ATOM 8860 C CA . ALA E 1 198 ? 49.243 126.987 99.177 1.00 38.98 198 ALA E CA 1
ATOM 8861 C C . ALA E 1 198 ? 49.694 126.997 100.639 1.00 38.11 198 ALA E C 1
ATOM 8862 O O . ALA E 1 198 ? 48.851 127.044 101.532 1.00 38.24 198 ALA E O 1
ATOM 8864 N N . VAL E 1 199 ? 51.008 126.986 100.883 1.00 36.93 199 VAL E N 1
ATOM 8865 C CA . VAL E 1 199 ? 51.505 126.963 102.253 1.00 36.46 199 VAL E CA 1
ATOM 8866 C C . VAL E 1 199 ? 51.178 128.270 102.989 1.00 36.30 199 VAL E C 1
ATOM 8867 O O . VAL E 1 199 ? 50.777 128.261 104.147 1.00 35.37 199 VAL E O 1
ATOM 8871 N N . LEU E 1 200 ? 51.327 129.390 102.293 1.00 36.40 200 LEU E N 1
ATOM 8872 C CA . LEU E 1 200 ? 50.886 130.676 102.815 1.00 36.28 200 LEU E CA 1
ATOM 8873 C C . LEU E 1 200 ? 49.412 130.699 103.255 1.00 36.37 200 LEU E C 1
ATOM 8874 O O . LEU E 1 200 ? 49.086 131.211 104.324 1.00 36.41 200 LEU E O 1
ATOM 8879 N N . SER E 1 201 ? 48.525 130.150 102.445 1.00 36.09 201 SER E N 1
ATOM 8880 C CA . SER E 1 201 ? 47.145 130.130 102.823 1.00 36.41 201 SER E CA 1
ATOM 8881 C C . SER E 1 201 ? 46.985 129.360 104.146 1.00 36.96 201 SER E C 1
ATOM 8882 O O . SER E 1 201 ? 46.399 129.900 105.101 1.00 36.13 201 SER E O 1
ATOM 8885 N N . ILE E 1 202 ? 47.523 128.128 104.201 1.00 37.21 202 ILE E N 1
ATOM 8886 C CA . ILE E 1 202 ? 47.426 127.298 105.406 1.00 37.52 202 ILE E CA 1
ATOM 8887 C C . ILE E 1 202 ? 47.977 128.065 106.608 1.00 38.60 202 ILE E C 1
ATOM 8888 O O . ILE E 1 202 ? 47.366 128.079 107.658 1.00 38.93 202 ILE E O 1
ATOM 8893 N N . ILE E 1 203 ? 49.108 128.737 106.446 1.00 40.19 203 ILE E N 1
ATOM 8894 C CA . ILE E 1 203 ? 49.747 129.440 107.568 1.00 41.12 203 ILE E CA 1
ATOM 8895 C C . ILE E 1 203 ? 48.964 130.669 107.986 1.00 41.73 203 ILE E C 1
ATOM 8896 O O . ILE E 1 203 ? 48.892 130.978 109.167 1.00 41.17 203 ILE E O 1
ATOM 8901 N N . GLU E 1 204 ? 48.407 131.381 107.009 1.00 43.27 204 GLU E N 1
ATOM 8902 C CA . GLU E 1 204 ? 47.537 132.543 107.300 1.00 44.52 204 GLU E CA 1
ATOM 8903 C C . GLU E 1 204 ? 46.326 132.048 108.088 1.00 44.36 204 GLU E C 1
ATOM 8904 O O . GLU E 1 204 ? 46.002 132.593 109.122 1.00 44.22 204 GLU E O 1
ATOM 8910 N N . ALA E 1 205 ? 45.695 130.981 107.606 1.00 44.65 205 ALA E N 1
ATOM 8911 C CA . ALA E 1 205 ? 44.604 130.345 108.323 1.00 44.50 205 ALA E CA 1
ATOM 8912 C C . ALA E 1 205 ? 45.016 129.993 109.758 1.00 45.11 205 ALA E C 1
ATOM 8913 O O . ALA E 1 205 ? 44.248 130.219 110.686 1.00 45.56 205 ALA E O 1
ATOM 8915 N N . ILE E 1 206 ? 46.236 129.508 109.967 1.00 45.84 206 ILE E N 1
ATOM 8916 C CA . ILE E 1 206 ? 46.666 129.120 111.332 1.00 46.55 206 ILE E CA 1
ATOM 8917 C C . ILE E 1 206 ? 46.956 130.301 112.252 1.00 46.75 206 ILE E C 1
ATOM 8918 O O . ILE E 1 206 ? 46.716 130.241 113.458 1.00 47.29 206 ILE E O 1
ATOM 8923 N N . ASN E 1 207 ? 47.492 131.366 111.686 1.00 47.00 207 ASN E N 1
ATOM 8924 C CA . ASN E 1 207 ? 47.732 132.563 112.447 1.00 46.64 207 ASN E CA 1
ATOM 8925 C C . ASN E 1 207 ? 46.423 133.220 112.805 1.00 47.18 207 ASN E C 1
ATOM 8926 O O . ASN E 1 207 ? 46.236 133.684 113.898 1.00 46.51 207 ASN E O 1
ATOM 8931 N N . LYS E 1 208 ? 45.495 133.182 111.876 1.00 48.89 208 LYS E N 1
ATOM 8932 C CA . LYS E 1 208 ? 44.139 133.699 112.067 1.00 50.25 208 LYS E CA 1
ATOM 8933 C C . LYS E 1 208 ? 43.405 132.969 113.194 1.00 50.80 208 LYS E C 1
ATOM 8934 O O . LYS E 1 208 ? 42.865 133.613 114.088 1.00 50.83 208 LYS E O 1
ATOM 8940 N N . ALA E 1 209 ? 43.414 131.627 113.151 1.00 51.59 209 ALA E N 1
ATOM 8941 C CA . ALA E 1 209 ? 42.612 130.771 114.058 1.00 51.46 209 ALA E CA 1
ATOM 8942 C C . ALA E 1 209 ? 43.293 130.376 115.371 1.00 51.79 209 ALA E C 1
ATOM 8943 O O . ALA E 1 209 ? 42.622 129.895 116.282 1.00 51.64 209 ALA E O 1
ATOM 8945 N N . TYR E 1 210 ? 44.610 130.500 115.460 1.00 52.04 210 TYR E N 1
ATOM 8946 C CA . TYR E 1 210 ? 45.288 130.141 116.699 1.00 52.82 210 TYR E CA 1
ATOM 8947 C C . TYR E 1 210 ? 46.180 131.242 117.190 1.00 53.44 210 TYR E C 1
ATOM 8948 O O . TYR E 1 210 ? 46.833 131.110 118.226 1.00 53.20 210 TYR E O 1
ATOM 8957 N N . ASN E 1 211 ? 46.186 132.349 116.459 1.00 54.23 211 ASN E N 1
ATOM 8958 C CA . ASN E 1 211 ? 46.944 133.507 116.861 1.00 55.01 211 ASN E CA 1
ATOM 8959 C C . ASN E 1 211 ? 48.396 133.116 117.252 1.00 55.25 211 ASN E C 1
ATOM 8960 O O . ASN E 1 211 ? 49.037 133.708 118.122 1.00 55.43 211 ASN E O 1
ATOM 8965 N N . LEU E 1 212 ? 48.930 132.129 116.548 1.00 55.98 212 LEU E N 1
ATOM 8966 C CA . LEU E 1 212 ? 50.369 131.852 116.607 1.00 56.25 212 LEU E CA 1
ATOM 8967 C C . LEU E 1 212 ? 50.953 133.084 115.931 1.00 56.43 212 LEU E C 1
ATOM 8968 O O . LEU E 1 212 ? 50.204 133.981 115.501 1.00 57.38 212 LEU E O 1
ATOM 8973 N N . LYS E 1 213 ? 52.250 133.214 115.838 1.00 56.16 213 LYS E N 1
ATOM 8974 C CA . LYS E 1 213 ? 52.729 134.432 115.188 1.00 56.28 213 LYS E CA 1
ATOM 8975 C C . LYS E 1 213 ? 53.856 134.009 114.293 1.00 56.18 213 LYS E C 1
ATOM 8976 O O . LYS E 1 213 ? 55.035 134.081 114.644 1.00 56.18 213 LYS E O 1
ATOM 8982 N N . ILE E 1 214 ? 53.434 133.495 113.138 1.00 55.98 214 ILE E N 1
ATOM 8983 C CA . ILE E 1 214 ? 54.310 132.801 112.219 1.00 55.61 214 ILE E CA 1
ATOM 8984 C C . ILE E 1 214 ? 54.752 133.796 111.144 1.00 55.77 214 ILE E C 1
ATOM 8985 O O . ILE E 1 214 ? 54.004 134.126 110.230 1.00 55.10 214 ILE E O 1
ATOM 8990 N N . LYS E 1 215 ? 55.981 134.280 111.283 1.00 56.44 215 LYS E N 1
ATOM 8991 C CA . LYS E 1 215 ? 56.578 135.128 110.265 1.00 57.32 215 LYS E CA 1
ATOM 8992 C C . LYS E 1 215 ? 56.361 134.464 108.903 1.00 57.77 215 LYS E C 1
ATOM 8993 O O . LYS E 1 215 ? 56.455 133.238 108.782 1.00 57.83 215 LYS E O 1
ATOM 8999 N N . THR E 1 216 ? 56.021 135.277 107.901 1.00 58.44 216 THR E N 1
ATOM 9000 C CA . THR E 1 216 ? 55.846 134.814 106.511 1.00 58.68 216 THR E CA 1
ATOM 9001 C C . THR E 1 216 ? 56.547 135.706 105.442 1.00 59.34 216 THR E C 1
ATOM 9002 O O . THR E 1 216 ? 56.283 135.603 104.237 1.00 58.99 216 THR E O 1
ATOM 9006 N N . ASP E 1 217 ? 57.447 136.569 105.910 1.00 60.06 217 ASP E N 1
ATOM 9007 C CA . ASP E 1 217 ? 58.473 137.170 105.069 1.00 60.69 217 ASP E CA 1
ATOM 9008 C C . ASP E 1 217 ? 59.388 136.035 104.603 1.00 60.82 217 ASP E C 1
ATOM 9009 O O . ASP E 1 217 ? 59.823 135.189 105.404 1.00 60.45 217 ASP E O 1
ATOM 9014 N N . LEU E 1 218 ? 59.656 135.994 103.302 1.00 61.06 218 LEU E N 1
ATOM 9015 C CA . LEU E 1 218 ? 60.528 134.958 102.721 1.00 61.11 218 LEU E CA 1
ATOM 9016 C C . LEU E 1 218 ? 60.061 133.524 103.116 1.00 60.25 218 LEU E C 1
ATOM 9017 O O . LEU E 1 218 ? 60.885 132.608 103.302 1.00 59.68 218 LEU E O 1
ATOM 9022 N N . LEU E 1 219 ? 58.733 133.376 103.262 1.00 59.50 219 LEU E N 1
ATOM 9023 C CA . LEU E 1 219 ? 58.060 132.065 103.294 1.00 58.83 219 LEU E CA 1
ATOM 9024 C C . LEU E 1 219 ? 58.059 131.511 101.903 1.00 59.11 219 LEU E C 1
ATOM 9025 O O . LEU E 1 219 ? 58.309 130.339 101.704 1.00 59.32 219 LEU E O 1
ATOM 9030 N N . GLU E 1 220 ? 57.796 132.367 100.931 1.00 59.60 220 GLU E N 1
ATOM 9031 C CA . GLU E 1 220 ? 57.697 131.923 99.549 1.00 60.43 220 GLU E CA 1
ATOM 9032 C C . GLU E 1 220 ? 59.055 131.511 99.032 1.00 60.13 220 GLU E C 1
ATOM 9033 O O . GLU E 1 220 ? 59.140 130.661 98.151 1.00 60.41 220 GLU E O 1
ATOM 9039 N N . GLU E 1 221 ? 60.106 132.082 99.611 1.00 59.66 221 GLU E N 1
ATOM 9040 C CA . GLU E 1 221 ? 61.449 131.546 99.412 1.00 59.56 221 GLU E CA 1
ATOM 9041 C C . GLU E 1 221 ? 61.719 130.271 100.190 1.00 58.79 221 GLU E C 1
ATOM 9042 O O . GLU E 1 221 ? 61.963 129.218 99.610 1.00 59.04 221 GLU E O 1
ATOM 9048 N N . GLN E 1 222 ? 61.725 130.363 101.505 1.00 57.70 222 GLN E N 1
ATOM 9049 C CA . GLN E 1 222 ? 61.988 129.193 102.304 1.00 57.24 222 GLN E CA 1
ATOM 9050 C C . GLN E 1 222 ? 61.185 127.920 101.849 1.00 55.63 222 GLN E C 1
ATOM 9051 O O . GLN E 1 222 ? 61.748 126.819 101.733 1.00 55.08 222 GLN E O 1
ATOM 9057 N N . VAL E 1 223 ? 59.880 128.086 101.591 1.00 53.73 223 VAL E N 1
ATOM 9058 C CA . VAL E 1 223 ? 59.007 126.995 101.082 1.00 51.88 223 VAL E CA 1
ATOM 9059 C C . VAL E 1 223 ? 59.480 126.494 99.715 1.00 50.88 223 VAL E C 1
ATOM 9060 O O . VAL E 1 223 ? 59.473 125.301 99.462 1.00 50.07 223 VAL E O 1
ATOM 9064 N N . LYS E 1 224 ? 59.884 127.412 98.839 1.00 50.15 224 LYS E N 1
ATOM 9065 C CA . LYS E 1 224 ? 60.419 127.035 97.538 1.00 49.67 224 LYS E CA 1
ATOM 9066 C C . LYS E 1 224 ? 61.586 126.052 97.660 1.00 49.26 224 LYS E C 1
ATOM 9067 O O . LYS E 1 224 ? 61.564 125.006 97.014 1.00 49.27 224 LYS E O 1
ATOM 9073 N N . ALA E 1 225 ? 62.591 126.379 98.482 1.00 48.60 225 ALA E N 1
ATOM 9074 C CA . ALA E 1 225 ? 63.687 125.441 98.810 1.00 47.95 225 ALA E CA 1
ATOM 9075 C C . ALA E 1 225 ? 63.162 124.070 99.337 1.00 47.76 225 ALA E C 1
ATOM 9076 O O . ALA E 1 225 ? 63.427 123.015 98.752 1.00 47.26 225 ALA E O 1
ATOM 9078 N N . LEU E 1 226 ? 62.382 124.083 100.410 1.00 47.41 226 LEU E N 1
ATOM 9079 C CA . LEU E 1 226 ? 61.884 122.832 100.960 1.00 47.70 226 LEU E CA 1
ATOM 9080 C C . LEU E 1 226 ? 61.097 121.949 99.960 1.00 48.41 226 LEU E C 1
ATOM 9081 O O . LEU E 1 226 ? 61.027 120.722 100.135 1.00 47.98 226 LEU E O 1
ATOM 9086 N N . ASP E 1 227 ? 60.503 122.550 98.932 1.00 49.32 227 ASP E N 1
ATOM 9087 C CA . ASP E 1 227 ? 59.847 121.763 97.888 1.00 50.70 227 ASP E CA 1
ATOM 9088 C C . ASP E 1 227 ? 60.869 120.971 97.072 1.00 51.48 227 ASP E C 1
ATOM 9089 O O . ASP E 1 227 ? 60.613 119.810 96.742 1.00 51.14 227 ASP E O 1
ATOM 9094 N N . GLU E 1 228 ? 62.020 121.575 96.748 1.00 52.68 228 GLU E N 1
ATOM 9095 C CA . GLU E 1 228 ? 63.067 120.849 95.992 1.00 54.10 228 GLU E CA 1
ATOM 9096 C C . GLU E 1 228 ? 63.263 119.524 96.670 1.00 54.05 228 GLU E C 1
ATOM 9097 O O . GLU E 1 228 ? 63.079 118.450 96.074 1.00 54.21 228 GLU E O 1
ATOM 9103 N N . GLN E 1 229 ? 63.603 119.646 97.950 1.00 54.08 229 GLN E N 1
ATOM 9104 C CA . GLN E 1 229 ? 63.962 118.533 98.804 1.00 54.03 229 GLN E CA 1
ATOM 9105 C C . GLN E 1 229 ? 62.836 117.504 98.882 1.00 53.60 229 GLN E C 1
ATOM 9106 O O . GLN E 1 229 ? 62.971 116.380 98.403 1.00 53.15 229 GLN E O 1
ATOM 9112 N N . ILE E 1 230 ? 61.693 117.914 99.397 1.00 53.42 230 ILE E N 1
ATOM 9113 C CA . ILE E 1 230 ? 60.609 116.976 99.597 1.00 53.64 230 ILE E CA 1
ATOM 9114 C C . ILE E 1 230 ? 60.239 116.291 98.297 1.00 53.36 230 ILE E C 1
ATOM 9115 O O . ILE E 1 230 ? 59.736 115.198 98.312 1.00 52.92 230 ILE E O 1
ATOM 9120 N N . LYS E 1 231 ? 60.515 116.914 97.164 1.00 53.97 231 LYS E N 1
ATOM 9121 C CA . LYS E 1 231 ? 60.232 116.288 95.883 1.00 54.55 231 LYS E CA 1
ATOM 9122 C C . LYS E 1 231 ? 61.273 115.238 95.541 1.00 54.21 231 LYS E C 1
ATOM 9123 O O . LYS E 1 231 ? 60.939 114.228 94.916 1.00 53.90 231 LYS E O 1
ATOM 9129 N N . LYS E 1 232 ? 62.522 115.482 95.948 1.00 53.92 232 LYS E N 1
ATOM 9130 C CA . LYS E 1 232 ? 63.604 114.543 95.723 1.00 54.00 232 LYS E CA 1
ATOM 9131 C C . LYS E 1 232 ? 63.366 113.229 96.448 1.00 54.50 232 LYS E C 1
ATOM 9132 O O . LYS E 1 232 ? 63.548 112.145 95.866 1.00 54.76 232 LYS E O 1
ATOM 9138 N N . ILE E 1 233 ? 62.931 113.285 97.703 1.00 54.75 233 ILE E N 1
ATOM 9139 C CA . ILE E 1 233 ? 62.573 112.036 98.370 1.00 55.13 233 ILE E CA 1
ATOM 9140 C C . ILE E 1 233 ? 61.248 111.390 97.954 1.00 55.04 233 ILE E C 1
ATOM 9141 O O . ILE E 1 233 ? 61.151 110.166 97.939 1.00 54.02 233 ILE E O 1
ATOM 9146 N N . GLU E 1 234 ? 60.234 112.170 97.617 1.00 55.68 234 GLU E N 1
ATOM 9147 C CA . GLU E 1 234 ? 59.069 111.561 96.993 1.00 57.04 234 GLU E CA 1
ATOM 9148 C C . GLU E 1 234 ? 59.561 110.769 95.813 1.00 56.59 234 GLU E C 1
ATOM 9149 O O . GLU E 1 234 ? 59.116 109.643 95.579 1.00 56.25 234 GLU E O 1
ATOM 9155 N N . GLU E 1 235 ? 60.433 111.403 95.024 1.00 56.17 235 GLU E N 1
ATOM 9156 C CA . GLU E 1 235 ? 60.884 110.801 93.786 1.00 56.06 235 GLU E CA 1
ATOM 9157 C C . GLU E 1 235 ? 61.754 109.578 93.997 1.00 54.81 235 GLU E C 1
ATOM 9158 O O . GLU E 1 235 ? 61.496 108.557 93.385 1.00 54.62 235 GLU E O 1
ATOM 9164 N N . GLN E 1 236 ? 62.736 109.638 94.882 1.00 53.42 236 GLN E N 1
ATOM 9165 C CA . GLN E 1 236 ? 63.504 108.428 95.152 1.00 52.93 236 GLN E CA 1
ATOM 9166 C C . GLN E 1 236 ? 62.664 107.314 95.819 1.00 52.00 236 GLN E C 1
ATOM 9167 O O . GLN E 1 236 ? 62.898 106.130 95.611 1.00 51.51 236 GLN E O 1
ATOM 9173 N N . TYR E 1 237 ? 61.671 107.688 96.603 1.00 51.23 237 TYR E N 1
ATOM 9174 C CA . TYR E 1 237 ? 60.854 106.701 97.241 1.00 50.83 237 TYR E CA 1
ATOM 9175 C C . TYR E 1 237 ? 59.964 105.974 96.256 1.00 51.34 237 TYR E C 1
ATOM 9176 O O . TYR E 1 237 ? 59.857 104.754 96.317 1.00 51.26 237 TYR E O 1
ATOM 9185 N N . LYS E 1 238 ? 59.292 106.712 95.380 1.00 52.07 238 LYS E N 1
ATOM 9186 C CA . LYS E 1 238 ? 58.543 106.076 94.302 1.00 53.18 238 LYS E CA 1
ATOM 9187 C C . LYS E 1 238 ? 59.462 105.159 93.489 1.00 53.53 238 LYS E C 1
ATOM 9188 O O . LYS E 1 238 ? 59.047 104.064 93.150 1.00 52.67 238 LYS E O 1
ATOM 9194 N N . GLU E 1 239 ? 60.702 105.612 93.213 1.00 55.11 239 GLU E N 1
ATOM 9195 C CA . GLU E 1 239 ? 61.778 104.825 92.514 1.00 56.66 239 GLU E CA 1
ATOM 9196 C C . GLU E 1 239 ? 62.113 103.548 93.239 1.00 57.10 239 GLU E C 1
ATOM 9197 O O . GLU E 1 239 ? 62.249 102.505 92.640 1.00 56.66 239 GLU E O 1
ATOM 9203 N N . LEU E 1 240 ? 62.289 103.665 94.548 1.00 58.39 240 LEU E N 1
ATOM 9204 C CA . LEU E 1 240 ? 62.639 102.537 95.368 1.00 59.19 240 LEU E CA 1
ATOM 9205 C C . LEU E 1 240 ? 61.516 101.536 95.326 1.00 61.07 240 LEU E C 1
ATOM 9206 O O . LEU E 1 240 ? 61.743 100.337 95.309 1.00 61.86 240 LEU E O 1
ATOM 9211 N N . GLN E 1 241 ? 60.292 102.017 95.335 1.00 63.05 241 GLN E N 1
ATOM 9212 C CA . GLN E 1 241 ? 59.164 101.115 95.316 1.00 64.80 241 GLN E CA 1
ATOM 9213 C C . GLN E 1 241 ? 58.957 100.520 93.946 1.00 66.61 241 GLN E C 1
ATOM 9214 O O . GLN E 1 241 ? 58.527 99.373 93.810 1.00 66.42 241 GLN E O 1
ATOM 9220 N N . GLU E 1 242 ? 59.263 101.320 92.933 1.00 68.70 242 GLU E N 1
ATOM 9221 C CA . GLU E 1 242 ? 59.208 100.853 91.579 1.00 70.70 242 GLU E CA 1
ATOM 9222 C C . GLU E 1 242 ? 60.200 99.687 91.463 1.00 72.08 242 GLU E C 1
ATOM 9223 O O . GLU E 1 242 ? 59.814 98.613 91.020 1.00 72.82 242 GLU E O 1
ATOM 9229 N N . LYS E 1 243 ? 61.451 99.874 91.896 1.00 73.39 243 LYS E N 1
ATOM 9230 C CA . LYS E 1 243 ? 62.444 98.786 91.863 1.00 74.42 243 LYS E CA 1
ATOM 9231 C C . LYS E 1 243 ? 61.899 97.540 92.552 1.00 75.50 243 LYS E C 1
ATOM 9232 O O . LYS E 1 243 ? 61.908 96.464 91.964 1.00 76.36 243 LYS E O 1
ATOM 9238 N N . GLN E 1 244 ? 61.370 97.683 93.770 1.00 76.45 244 GLN E N 1
ATOM 9239 C CA . GLN E 1 244 ? 60.802 96.542 94.519 1.00 76.91 244 GLN E CA 1
ATOM 9240 C C . GLN E 1 244 ? 59.698 95.775 93.772 1.00 77.80 244 GLN E C 1
ATOM 9241 O O . GLN E 1 244 ? 59.129 94.865 94.355 1.00 78.61 244 GLN E O 1
ATOM 9247 N N . LYS E 1 245 ? 59.364 96.149 92.530 1.00 78.53 245 LYS E N 1
ATOM 9248 C CA . LYS E 1 245 ? 58.236 95.535 91.793 1.00 79.25 245 LYS E CA 1
ATOM 9249 C C . LYS E 1 245 ? 58.746 94.659 90.637 1.00 79.41 245 LYS E C 1
ATOM 9250 O O . LYS E 1 245 ? 58.263 93.538 90.452 1.00 79.51 245 LYS E O 1
ATOM 9256 N N . GLU E 1 246 ? 59.689 95.180 89.852 1.00 79.44 246 GLU E N 1
ATOM 9257 C CA . GLU E 1 246 ? 60.509 94.347 88.945 1.00 79.48 246 GLU E CA 1
ATOM 9258 C C . GLU E 1 246 ? 61.873 94.983 88.815 1.00 79.15 246 GLU E C 1
ATOM 9259 O O . GLU E 1 246 ? 62.807 94.526 89.449 1.00 79.19 246 GLU E O 1
#

Nearest PDB structures (foldseek):
  3gaa-assembly1_A  TM=9.961E-01  e=3.253E-48  Thermoplasma acidophilum
  3gaa-assembly1_D-2  TM=1.001E+00  e=7.400E-48  Thermoplasma acidophilum
  3wz2-assembly1_A  TM=8.649E-01  e=3.037E-17  Pyrococcus furiosus DSM 3638
  5y9n-assembly1_A  TM=8.200E-01  e=6.253E-18  Pyrococcus furiosus DSM 3638
  3wz2-assembly1_E  TM=8.652E-01  e=1.266E-15  Pyrococcus furiosus DSM 3638

InterPro domains:
  IPR019151 Proteasome assembly chaperone 2 [PF09754] (30-233)
  IPR038389 Proteasome assembly chaperone 2 superfamily [G3DSA:3.40.50.10900] (1-252)

Secondary structure (DSSP, 8-state):
------TT-HHHHTT-GGGG--S-EEEEE---SSSHHHHHHHHHHHHHT-EEEEE---TTS---EE-GGG--B-SEEEEE-TTS-EEEEEESSPPPGGGHHHHHHHHHHHHHHHT-SEEEEEEEEEES---SS---EEE--HHHHHHHHHTTPEEP--SEE-HHHHHHHHHHHHHT-EEEEEEEEEESSS--HHHHHHHHHHHHHHH------TTHHHHHHHHHHHHHHHHHHHHHHHHHTT-/-----GGGHHHHTT-GGGGS-S-EEEEEE-SSSSHHHHHHHHHHHHTT-EEEEE---TTS---EE-GGG--B-SEEEEE-TTS-EEEEEE-S---GGGHHHHHHHHHHHHHHTT--EEEEEEEEEES---SS---EEE--HHHHHHHHHHT-EE---SEE-HHHHHHHHHHHHTT-EEEEEEEEEESSS--HHHHHHHHHHHHHHH------TTHHHHHHHHHHHHHHHHHHHHHHHHHHT-/------GGGHHHHHT--GGGS-S-EEEEEE-SSSTHHHHHHHHHHHHTT-EEEEE---TTS---EE-GGG--B-SEEEEE-TTS-EEEEEESSPPPGGGHHHHHHHHHHHHHHTT-SEEEEEEEEEES---S----EEE--HHHHHHHHHTT-EE---SEE-HHHHHHHHHHHHTT-EEEEEEEEEETTS--HHHHHHHHHHHHHHH------TTHHHHHHHHHHHHHHHHHHHHHHHHHT--/------TTTHHHHS--GGGGS-S-EEEEEE-SSSSHHHHHHHHHHHHTT-EEEEE---TTS---EE-GGG--B-SEEEEE-TTS-EEEEEE-SPPPGGGHHHHHHHHHHHHHHTT-SEEEEEEEEEE----S---EEE--HHHHHHHHHTTPEEP--SEE-HHHHHHHHHHHHHT-EEEEEEEEEESSS--HHHHHHHHHHHHHHH------TTHHHHHHHHHHHHHHHHHHHHHHHHHT--/------STTHHHHTT--GGGS-S-EEEEEE-SSSSHHHHHHHHHHHHTT-EEEEE---TTS---EE-GGG--B-SEEEEE-TTS-EEEEEESS---TTSHHHHHHHHHHHHHHHT-SEEEEEEEEEESS--SS---EEE--HHHHHHHHTTT-EE---SEE-HHHHHHHHHHHHHT-EEEEEEEEEESSS--HHHHHHHHHHHHHHH------TTHHHHHHHHHHHHHHHHHHHHHHHHHTT-

Foldseek 3Di:
DDDDDDDVCCCPVPLVQLVLADAAEEEEAEDDQDRQRQLLLVQQCVQLVWDWDDFDDDPQQPPDWDQQVNDTDDQWTKTAHDSNHYMYTYGLGHGDQVCLQVSLVSVLVVCVSNNHQEYEYEEEDEDADDPVPKAKEKDFDDVLQVVCVVVRHHHDDDPADGDNLRNNVVSCVVSVHGYMYMYIYAYDPDDGQVRSVVRVVVCCVRPVPCRDPDCSVVVSVVVVVRSVVCNVVVVVCVVVVVD/DDDDDDPCVCPVVVVQLVQADQAEEEEAEPDQDRLRQLLLVLQCVQLVWDWDDFDDDPQQPPDWAQFPNDIGDQWTKTAHDRNHYMYTYGQDFGDQVCLQVSLVSVVVVCVSNNHQEYEGEEEDEDADDDPPWAKEKDFDDVVQVVVVVVVHHHDDDDADGGNLRNNVVVCVVVVHGYMYIYTHAYNPDQGLVRSVVVVVSCCVPPVDCRDPPCSVVSSNVVVVRSVVVNVVVVVVVVVVPD/DDDDDDDPCCCPVPVQQLVQADQAAEEEAEDDLARLRVLLLVLQCVQLVWAWDDFQDDPQQPPDWDQQVNDTDDQWTKTARPNRHYMYTYGLDFTDQVCLQVSLVSVVVVCVSNNHQEYEYEEEDEDQDADLVQAKEKDFDDVVQVVVVVVVHHHDPDDADGGNLSNNVVVCVVVVHGYMYIYTYDRSPDQGLSSSVNRVVSCCSVVVDCGPPPCSVVSSVVVVVRSVVVVVVVVVVVVVPPD/DPDDDDDVCNCPVVVQQQPPADQAEEEEAEDPDARLRQLLLVQQCVQLVWDWDDFDDDPQQPPDWAQFVNDTGDQWTKTAHPNNHYIYTYGQAFGPQVCLLVSLVSVVVNVVSNNHQEYEGEEEDEDDDDDPWAKEKDFDDVVQVVVVVVVHHHDPDDADGGNLRNNVVVCVVVVHGYMYIYIYAHHPAQGLVSSVNVVVSCCVVPVDCRPPDCSSVSSNVVVVRSVVNVPVVVVVVVVVPD/DPDDDDPVCCCPVPLQQLVPADQAEEEEAEDDLARLRQLLLVLQCVQLVWDWDDFQDDPQPPQDWDQFVNDIGDFWTKTAHPNNHYIYTYGLEFGDQVCLQVSLVSVVVVVVSNNHQEYEYEEEDADDPDDPVWAKEKDFDDVVQVVVVVVVHHHDDDDADGDNLRNNVVVCVVVVHTYMYIYIHAHSPDQGLVSSVNRVVSCCSVVVDPGDCVCSSVSSVVVVVRSVVVNVVVVVVVVVVVD

Organism: Thermoplasma acidophilum (strain ATCC 25905 / DSM 1728 / JCM 9062 / NBRC 15155 / AMRC-C165) (NCBI:txid273075)

Sequence (1213 aa):
MIMVNKKASESQVMELEKRNYNNPVVLCGFAGSTPTGVLAASYIVETLGMHQVAHLISQHIPPVAVFVGGKLRHPFRIYANNSNTVLVAMCEVPISSAHIYEISNTLMNWIDQVGASEIVIMEGSPANGIPEERPVFAVAEKPKLDKFKKAGIQPADSAIIAGMGGGILNECLVRKITGLSFITPTSVDIPDPGAVLSIIEAINKAYNLKIKTDLLEEQVKALDEQIKKIEEQYKELQEKQKEIMVNKKASESQVMELEKRNYNNPVVLCGFAGSTPTGVLAASYIVETLGMHQVAHLISQHIPPVAVFVGGKLRHPFRIYANNSNTVLVAMCEVPISSAHIYEISNTLMNWIDQVGASEIVIMEGSPANGIPEERPVFAVAEKPKLDKFKKAGIQPADSAIIAGMGGGILNECLVRKITGLSFITPTSVDIPDPGAVLSIIEAINKAYNLKIKTDLLEEQVKALDEQIKKIEEQYKELQEKQKEMIMVNKKASESQVMELEKRNYNNPVVLCGFAGSTPTGVLAASYIVETLGMHQVAHLISQHIPPVAVFVGGKLRHPFRIYANNSNTVLVAMCEVPISSAHIYEISNTLMNWIDQVGASEIVIMEGSPANGIPEERPVFAVAEKPKLDKFKKAGIQPADSAIIAGMGGGILNECLVRKITGLSFITPTSVDIPDPGAVLSIIEAINKAYNLKIKTDLLEEQVKALDEQIKKIEEQYKELQEKQKEMIMVNKKASESQVMELEKRNYNNPVVLCGFAGSTPTGVLAASYIVETLGMHQVAHLISQHIPPVAVFVGGKLRHPFRIYANNSNTVLVAMCEVPISSAHIYEISNTLMNWIDQVGASEIVIMEGSPANGPEERPVFAVAEKPKLDKFKKAGIQPADSAIIAGMGGGILNECLVRKITGLSFITPTSVDIPDPGAVLSIIEAINKAYNLKIKTDLLEEQVKALDEQIKKIEEQYKELQEKQKEMIMVNKKASESQVMELEKRNYNNPVVLCGFAGSTPTGVLAASYIVETLGMHQVAHLISQHIPPVAVFVGGKLRHPFRIYANNSNTVLVAMCEVPISSAHIYEISNTLMNWIDQVGASEIVIMEGSPANGIPEERPVFAVAEKPKLDKFKKAGIQPADSAIIAGMGGGILNECLVRKITGLSFITPTSVDIPDPGAVLSIIEAINKAYNLKIKTDLLEEQVKALDEQIKKIEEQYKELQEKQKE

Radius of gyration: 34.92 Å; Cα contacts (8 Å, |Δi|>4): 2400; chains: 5; bounding box: 98×97×59 Å

CATH classification: 3.40.50.10900